Protein AF-0000000080192526 (afdb_homodimer)

pLDDT: mean 78.56, std 16.07, range [18.38, 95.75]

Radius of gyration: 36.3 Å; Cα contacts (8 Å, |Δi|>4): 1533; chains: 2; bounding box: 70×115×79 Å

Nearest PDB structures (foldseek):
  6v9z-assembly1_B  TM=7.939E-01  e=1.894E-26  Acetivibrio thermocellus ATCC 27405
  6quz-assembly1_B  TM=7.649E-01  e=1.030E-26  Thermotoga maritima MSB8
  6rak-assembly1_B  TM=8.328E-01  e=8.979E-25  Thermus thermophilus
  7zo8-assembly1_A  TM=7.370E-01  e=1.711E-26  Brucella abortus 2308
  7t56-assembly1_B  TM=7.579E-01  e=5.502E-26  Acetivibrio thermocellus

Sequence (1170 aa):
MNTKIKDAKNNNLQKYATYLLKEDKFSYPMLFYKIFINYMLKIKWNRISFIFCTALHFIKEFLNSKVSLKNGELAKAVAKKDKEMVFKFTIVAILKISILFMDEIGKMLAFNASCRTYALACANQCQKILSQMPYLFDRFPTANVMANVKIYGESITKVFDTIQGDIVPVTAAIVTYSIATAKVVSVVTGLLLLGVCAIYIFLVYFIHSIRLEQRIKNSIRQDKCEEMLKNILDNQEIIYMNDTNKIEVEKYFKYMEYTQNKETDFMGNNTKLALLLGVFFYLCEMQILIYLLLVKKTLTSGQFLFLGSILGKLHLKLKSISRVLRILSTNLIMTRLKMDMRDHENKVVSVKKENVKSLVKRVHKKEEFKNEWSMINLCYLDLFRNASLTIKKGDKIAIIGKNGVGKTTLLRCMLRHIKTETDLKFDGEPIESFDEIKDSYGYVQQSSTLFNETVLYNLKYGNNVVDSNEIYQKAKELNIHETIKNLKNGYETTCGENGNMLSRGTKQKIVILRECLKERPILLLDEATASIEKADEEKIWERILNEKNLTVVAIMHNLEKIKHFDFIYKIEDKKIKRIGVDELKMNTKIKDAKNNNLQKYATYLLKEDKFSYPMLFYKIFINYMLKIKWNRISFIFCTALHFIKEFLNSKVSLKNGELAKAVAKKDKEMVFKFTIVAILKISILFMDEIGKMLAFNASCRTYALACANQCQKILSQMPYLFDRFPTANVMANVKIYGESITKVFDTIQGDIVPVTAAIVTYSIATAKVVSVVTGLLLLGVCAIYIFLVYFIHSIRLEQRIKNSIRQDKCEEMLKNILDNQEIIYMNDTNKIEVEKYFKYMEYTQNKETDFMGNNTKLALLLGVFFYLCEMQILIYLLLVKKTLTSGQFLFLGSILGKLHLKLKSISRVLRILSTNLIMTRLKMDMRDHENKVVSVKKENVKSLVKRVHKKEEFKNEWSMINLCYLDLFRNASLTIKKGDKIAIIGKNGVGKTTLLRCMLRHIKTETDLKFDGEPIESFDEIKDSYGYVQQSSTLFNETVLYNLKYGNNVVDSNEIYQKAKELNIHETIKNLKNGYETTCGENGNMLSRGTKQKIVILRECLKERPILLLDEATASIEKADEEKIWERILNEKNLTVVAIMHNLEKIKHFDFIYKIEDKKIKRIGVDELK

Structure (mmCIF, N/CA/C/O backbone):
data_AF-0000000080192526-model_v1
#
loop_
_entity.id
_entity.type
_entity.pdbx_description
1 polymer Abcb6
#
loop_
_atom_site.group_PDB
_atom_site.id
_atom_site.type_symbol
_atom_site.label_atom_id
_atom_site.label_alt_id
_atom_site.label_comp_id
_atom_site.label_asym_id
_atom_site.label_entity_id
_atom_site.label_seq_id
_atom_site.pdbx_PDB_ins_code
_atom_site.Cartn_x
_atom_site.Cartn_y
_atom_site.Cartn_z
_atom_site.occupancy
_atom_site.B_iso_or_equiv
_atom_site.auth_seq_id
_atom_site.auth_comp_id
_atom_site.auth_asym_id
_atom_site.auth_atom_id
_atom_site.pdbx_PDB_model_num
ATOM 1 N N . MET A 1 1 ? 22.672 1.059 29.984 1 18.38 1 MET A N 1
ATOM 2 C CA . MET A 1 1 ? 21.328 1.338 30.516 1 18.38 1 MET A CA 1
ATOM 3 C C . MET A 1 1 ? 20.469 2.035 29.484 1 18.38 1 MET A C 1
ATOM 5 O O . MET A 1 1 ? 19.25 1.886 29.484 1 18.38 1 MET A O 1
ATOM 9 N N . ASN A 1 2 ? 21.062 3.037 28.812 1 19.41 2 ASN A N 1
ATOM 10 C CA . ASN A 1 2 ? 20.609 4.125 27.953 1 19.41 2 ASN A CA 1
ATOM 11 C C . ASN A 1 2 ? 20.109 3.604 26.609 1 19.41 2 ASN A C 1
ATOM 13 O O . ASN A 1 2 ? 19.5 4.348 25.828 1 19.41 2 ASN A O 1
ATOM 17 N N . THR A 1 3 ? 20.625 2.355 26.266 1 23.94 3 THR A N 1
ATOM 18 C CA . THR A 1 3 ? 20.266 1.441 25.188 1 23.94 3 THR A CA 1
ATOM 19 C C . THR A 1 3 ? 18.859 0.867 25.406 1 23.94 3 THR A C 1
ATOM 21 O O . THR A 1 3 ? 18.344 0.135 24.562 1 23.94 3 THR A O 1
ATOM 24 N N . LYS A 1 4 ? 18.281 1.008 26.688 1 25.56 4 LYS A N 1
ATOM 25 C CA . LYS A 1 4 ? 17.141 0.304 27.234 1 25.56 4 LYS A CA 1
ATOM 26 C C . LYS A 1 4 ? 15.828 1.012 26.891 1 25.56 4 LYS A C 1
ATOM 28 O O . LYS A 1 4 ? 14.797 0.366 26.719 1 25.56 4 LYS A O 1
ATOM 33 N N . ILE A 1 5 ? 15.875 2.441 26.969 1 24.34 5 ILE A N 1
ATOM 34 C CA . ILE A 1 5 ? 14.594 3.129 26.859 1 24.34 5 ILE A CA 1
ATOM 35 C C . ILE A 1 5 ? 14.141 3.18 25.406 1 24.34 5 ILE A C 1
ATOM 37 O O . ILE A 1 5 ? 12.945 3.229 25.125 1 24.34 5 ILE A O 1
ATOM 41 N N . LYS A 1 6 ? 14.984 3.426 24.484 1 28.58 6 LYS A N 1
ATOM 42 C CA . LYS A 1 6 ? 14.773 3.473 23.031 1 28.58 6 LYS A CA 1
ATOM 43 C C . LYS A 1 6 ? 14.203 2.15 22.531 1 28.58 6 LYS A C 1
ATOM 45 O O . LYS A 1 6 ? 13.492 2.123 21.516 1 28.58 6 LYS A O 1
ATOM 50 N N . ASP A 1 7 ? 14.484 1.114 23.125 1 30.14 7 ASP A N 1
ATOM 51 C CA . ASP A 1 7 ? 14.18 -0.314 23.109 1 30.14 7 ASP A CA 1
ATOM 52 C C . ASP A 1 7 ? 12.766 -0.581 23.625 1 30.14 7 ASP A C 1
ATOM 54 O O . ASP A 1 7 ? 12.172 -1.612 23.297 1 30.14 7 ASP A O 1
ATOM 58 N N . ALA A 1 8 ? 12.07 0.355 24.422 1 30.12 8 ALA A N 1
ATOM 59 C CA . ALA A 1 8 ? 10.812 0.136 25.125 1 30.12 8 ALA A CA 1
ATOM 60 C C . ALA A 1 8 ? 9.617 0.411 24.219 1 30.12 8 ALA A C 1
ATOM 62 O O . ALA A 1 8 ? 8.641 -0.343 24.219 1 30.12 8 ALA A O 1
ATOM 63 N N . LYS A 1 9 ? 9.523 1.641 23.609 1 32.62 9 LYS A N 1
ATOM 64 C CA . LYS A 1 9 ? 8.367 1.872 22.734 1 32.62 9 LYS A CA 1
ATOM 65 C C . LYS A 1 9 ? 8.445 1.017 21.484 1 32.62 9 LYS A C 1
ATOM 67 O O . LYS A 1 9 ? 7.438 0.455 21.047 1 32.62 9 LYS A O 1
ATOM 72 N N . ASN A 1 10 ? 9.531 0.993 20.781 1 35.22 10 ASN A N 1
ATOM 73 C CA . ASN A 1 10 ? 9.812 -0.002 19.75 1 35.22 10 ASN A CA 1
ATOM 74 C C . ASN A 1 10 ? 9.711 -1.422 20.312 1 35.22 10 ASN A C 1
ATOM 76 O O . ASN A 1 10 ? 9.25 -2.33 19.609 1 35.22 10 ASN A O 1
ATOM 80 N N . ASN A 1 11 ? 10.195 -1.544 21.484 1 38.28 11 ASN A N 1
ATOM 81 C CA . ASN A 1 11 ? 10.023 -2.744 22.297 1 38.28 11 ASN A CA 1
ATOM 82 C C . ASN A 1 11 ? 8.562 -2.971 22.672 1 38.28 11 ASN A C 1
ATOM 84 O O . ASN A 1 11 ? 8.102 -4.109 22.719 1 38.28 11 ASN A O 1
ATOM 88 N N . ASN A 1 12 ? 7.855 -1.855 22.906 1 36.41 12 ASN A N 1
ATOM 89 C CA . ASN A 1 12 ? 6.441 -2.047 23.219 1 36.41 12 ASN A CA 1
ATOM 90 C C . ASN A 1 12 ? 5.648 -2.465 21.984 1 36.41 12 ASN A C 1
ATOM 92 O O . ASN A 1 12 ? 4.754 -3.309 22.078 1 36.41 12 ASN A O 1
ATOM 96 N N . LEU A 1 13 ? 5.98 -1.788 20.953 1 36.59 13 LEU A N 1
ATOM 97 C CA . LEU A 1 13 ? 5.293 -2.322 19.781 1 36.59 13 LEU A CA 1
ATOM 98 C C . LEU A 1 13 ? 5.738 -3.754 19.484 1 36.59 13 LEU A C 1
ATOM 100 O O . LEU A 1 13 ? 4.922 -4.602 19.125 1 36.59 13 LEU A O 1
ATOM 104 N N . GLN A 1 14 ? 7.062 -3.982 19.625 1 40.69 14 GLN A N 1
ATOM 105 C CA . GLN A 1 14 ? 7.551 -5.355 19.547 1 40.69 14 GLN A CA 1
ATOM 106 C C . GLN A 1 14 ? 6.895 -6.23 20.609 1 40.69 14 GLN A C 1
ATOM 108 O O . GLN A 1 14 ? 6.492 -7.363 20.328 1 40.69 14 GLN A O 1
ATOM 113 N N . LYS A 1 15 ? 7.008 -5.75 21.781 1 44.59 15 LYS A N 1
ATOM 114 C CA . LYS A 1 15 ? 6.344 -6.48 22.859 1 44.59 15 LYS A CA 1
ATOM 115 C C . LYS A 1 15 ? 4.844 -6.594 22.609 1 44.59 15 LYS A C 1
ATOM 117 O O . LYS A 1 15 ? 4.242 -7.637 22.859 1 44.59 15 LYS A O 1
ATOM 122 N N . TYR A 1 16 ? 4.316 -5.582 22.062 1 41.88 16 TYR A N 1
ATOM 123 C CA . TYR A 1 16 ? 2.893 -5.648 21.766 1 41.88 16 TYR A CA 1
ATOM 124 C C . TYR A 1 16 ? 2.619 -6.621 20.625 1 41.88 16 TYR A C 1
ATOM 126 O O . TYR A 1 16 ? 1.683 -7.418 20.688 1 41.88 16 TYR A O 1
ATOM 134 N N . ALA A 1 17 ? 3.428 -6.559 19.672 1 43.06 17 ALA A N 1
ATOM 135 C CA . ALA A 1 17 ? 3.266 -7.539 18.609 1 43.06 17 ALA A CA 1
ATOM 136 C C . ALA A 1 17 ? 3.506 -8.953 19.125 1 43.06 17 ALA A C 1
ATOM 138 O O . ALA A 1 17 ? 2.758 -9.875 18.781 1 43.06 17 ALA A O 1
ATOM 139 N N . THR A 1 18 ? 4.57 -9.094 19.797 1 46.88 18 THR A N 1
ATOM 140 C CA . THR A 1 18 ? 4.828 -10.383 20.438 1 46.88 18 THR A CA 1
ATOM 141 C C . THR A 1 18 ? 3.711 -10.734 21.406 1 46.88 18 THR A C 1
ATOM 143 O O . THR A 1 18 ? 3.324 -11.898 21.531 1 46.88 18 THR A O 1
ATOM 146 N N . TYR A 1 19 ? 3.326 -9.75 22.172 1 44.5 19 TYR A N 1
ATOM 147 C CA . TYR A 1 19 ? 2.209 -9.977 23.078 1 44.5 19 TYR A CA 1
ATOM 148 C C . TYR A 1 19 ? 0.952 -10.375 22.328 1 44.5 19 TYR A C 1
ATOM 150 O O . TYR A 1 19 ? 0.239 -11.297 22.734 1 44.5 19 TYR A O 1
ATOM 158 N N . LEU A 1 20 ? 0.7 -9.703 21.328 1 46.59 20 LEU A N 1
ATOM 159 C CA . LEU A 1 20 ? -0.482 -10.078 20.562 1 46.59 20 LEU A CA 1
ATOM 160 C C . LEU A 1 20 ? -0.354 -11.5 20.016 1 46.59 20 LEU A C 1
ATOM 162 O O . LEU A 1 20 ? -1.344 -12.234 19.953 1 46.59 20 LEU A O 1
ATOM 166 N N . LEU A 1 21 ? 0.797 -11.898 19.641 1 48.44 21 LEU A N 1
ATOM 167 C CA . LEU A 1 21 ? 1.049 -13.25 19.141 1 48.44 21 LEU A CA 1
ATOM 168 C C . LEU A 1 21 ? 0.944 -14.273 20.25 1 48.44 21 LEU A C 1
ATOM 170 O O . LEU A 1 21 ? 0.505 -15.406 20.031 1 48.44 21 LEU A O 1
ATOM 174 N N . LYS A 1 22 ? 1.562 -14.016 21.312 1 48.53 22 LYS A N 1
ATOM 175 C CA . LYS A 1 22 ? 1.532 -14.969 22.422 1 48.53 22 LYS A CA 1
ATOM 176 C C . LYS A 1 22 ? 0.131 -15.078 23.016 1 48.53 22 LYS A C 1
ATOM 178 O O . LYS A 1 22 ? -0.313 -16.172 23.375 1 48.53 22 LYS A O 1
ATOM 183 N N . GLU A 1 23 ? -0.283 -14.016 23.531 1 46.69 23 GLU A N 1
ATOM 184 C CA . GLU A 1 23 ? -1.551 -14.164 24.234 1 46.69 23 GLU A CA 1
ATOM 185 C C . GLU A 1 23 ? -2.648 -14.664 23.312 1 46.69 23 GLU A C 1
ATOM 187 O O . GLU A 1 23 ? -3.531 -15.414 23.734 1 46.69 23 GLU A O 1
ATOM 192 N N . ASP A 1 24 ? -2.826 -14.336 21.938 1 47.12 24 ASP A N 1
ATOM 193 C CA . ASP A 1 24 ? -4.102 -14.602 21.281 1 47.12 24 ASP A CA 1
ATOM 194 C C . ASP A 1 24 ? -3.992 -15.789 20.328 1 47.12 24 ASP A C 1
ATOM 196 O O . ASP A 1 24 ? -4.652 -15.82 19.297 1 47.12 24 ASP A O 1
ATOM 200 N N . LYS A 1 25 ? -3.139 -16.641 20.516 1 49.34 25 LYS A N 1
ATOM 201 C CA . LYS A 1 25 ? -3.141 -17.891 19.75 1 49.34 25 LYS A CA 1
ATOM 202 C C . LYS A 1 25 ? -4.566 -18.344 19.469 1 49.34 25 LYS A C 1
ATOM 204 O O . LYS A 1 25 ? -4.84 -18.906 18.391 1 49.34 25 LYS A O 1
ATOM 209 N N . PHE A 1 26 ? -5.273 -18.438 20.469 1 46.5 26 PHE A N 1
ATOM 210 C CA . PHE A 1 26 ? -6.637 -18.953 20.391 1 46.5 26 PHE A CA 1
ATOM 211 C C . PHE A 1 26 ? -7.535 -18 19.609 1 46.5 26 PHE A C 1
ATOM 213 O O . PHE A 1 26 ? -8.625 -18.391 19.188 1 46.5 26 PHE A O 1
ATOM 220 N N . SER A 1 27 ? -6.996 -16.75 19.172 1 63.19 27 SER A N 1
ATOM 221 C CA . SER A 1 27 ? -7.895 -15.711 18.672 1 63.19 27 SER A CA 1
ATOM 222 C C . SER A 1 27 ? -7.945 -15.711 17.141 1 63.19 27 SER A C 1
ATOM 224 O O . SER A 1 27 ? -8.984 -15.414 16.562 1 63.19 27 SER A O 1
ATOM 226 N N . TYR A 1 28 ? -7.102 -16.625 16.516 1 74.62 28 TYR A N 1
ATOM 227 C CA . TYR A 1 28 ? -7.09 -16.5 15.07 1 74.62 28 TYR A CA 1
ATOM 228 C C . TYR A 1 28 ? -8.102 -17.453 14.43 1 74.62 28 TYR A C 1
ATOM 230 O O . TYR A 1 28 ? -8.805 -17.078 13.492 1 74.62 28 TYR A O 1
ATOM 238 N N . PRO A 1 29 ? -8.203 -18.672 15.102 1 77.25 29 PRO A N 1
ATOM 239 C CA . PRO A 1 29 ? -9.273 -19.5 14.547 1 77.25 29 PRO A CA 1
ATOM 240 C C . PRO A 1 29 ? -10.656 -18.875 14.727 1 77.25 29 PRO A C 1
ATOM 242 O O . PRO A 1 29 ? -11.523 -19.016 13.859 1 77.25 29 PRO A O 1
ATOM 245 N N . MET A 1 30 ? -10.75 -18.172 15.742 1 81.19 30 MET A N 1
ATOM 246 C CA . MET A 1 30 ? -12.031 -17.516 15.961 1 81.19 30 MET A CA 1
ATOM 247 C C . MET A 1 30 ? -12.227 -16.375 14.969 1 81.19 30 MET A C 1
ATOM 249 O O . MET A 1 30 ? -13.336 -16.172 14.461 1 81.19 30 MET A O 1
ATOM 253 N N . LEU A 1 31 ? -11.172 -15.742 14.727 1 85.06 31 LEU A N 1
ATOM 254 C CA . LEU A 1 31 ? -11.242 -14.656 13.75 1 85.06 31 LEU A CA 1
ATOM 255 C C . LEU A 1 31 ? -11.523 -15.203 12.352 1 85.06 31 LEU A C 1
ATOM 257 O O . LEU A 1 31 ? -12.312 -14.625 11.602 1 85.06 31 LEU A O 1
ATOM 261 N N . PHE A 1 32 ? -10.898 -16.328 12.141 1 87.88 32 PHE A N 1
ATOM 262 C CA . PHE A 1 32 ? -11.148 -17 10.867 1 87.88 32 PHE A CA 1
ATOM 263 C C . PHE A 1 32 ? -12.617 -17.391 10.734 1 87.88 32 PHE A C 1
ATOM 265 O O . PHE A 1 32 ? -13.227 -17.141 9.695 1 87.88 32 PHE A O 1
ATOM 272 N N . TYR A 1 33 ? -13.086 -17.891 11.789 1 86.56 33 TYR A N 1
ATOM 273 C CA . TYR A 1 33 ? -14.484 -18.312 11.797 1 86.56 33 TYR A CA 1
ATOM 274 C C . TYR A 1 33 ? -15.414 -17.109 11.648 1 86.56 33 TYR A C 1
ATOM 276 O O . TYR A 1 33 ? -16.391 -17.156 10.898 1 86.56 33 TYR A O 1
ATOM 284 N N . LYS A 1 34 ? -15.094 -15.992 12.242 1 85.56 34 LYS A N 1
ATOM 285 C CA . LYS A 1 34 ? -15.914 -14.789 12.164 1 85.56 34 LYS A CA 1
ATOM 286 C C . LYS A 1 34 ? -15.906 -14.219 10.75 1 85.56 34 LYS A C 1
ATOM 288 O O . LYS A 1 34 ? -16.953 -13.805 10.234 1 85.56 34 LYS A O 1
ATOM 293 N N . ILE A 1 35 ? -14.805 -14.273 10.156 1 87.88 35 ILE A N 1
ATOM 294 C CA . ILE A 1 35 ? -14.68 -13.758 8.805 1 87.88 35 ILE A CA 1
ATOM 295 C C . ILE A 1 35 ? -15.469 -14.648 7.836 1 87.88 35 ILE A C 1
ATOM 297 O O . ILE A 1 35 ? -16.172 -14.148 6.965 1 87.88 35 ILE A O 1
ATOM 301 N N . PHE A 1 36 ? -15.352 -15.938 8.102 1 88.38 36 PHE A N 1
ATOM 302 C CA . PHE A 1 36 ? -16.047 -16.906 7.258 1 88.38 36 PHE A CA 1
ATOM 303 C C . PHE A 1 36 ? -17.547 -16.734 7.367 1 88.38 36 PHE A C 1
ATOM 305 O O . PHE A 1 36 ? -18.25 -16.688 6.355 1 88.38 36 PHE A O 1
ATOM 312 N N . ILE A 1 37 ? -18.016 -16.484 8.492 1 89.12 37 ILE A N 1
ATOM 313 C CA . ILE A 1 37 ? -19.453 -16.375 8.719 1 89.12 37 ILE A CA 1
ATOM 314 C C . ILE A 1 37 ? -19.953 -15.023 8.211 1 89.12 37 ILE A C 1
ATOM 316 O O . ILE A 1 37 ? -20.953 -14.961 7.477 1 89.12 37 ILE A O 1
ATOM 320 N N . ASN A 1 38 ? -19.234 -13.961 8.445 1 88.25 38 ASN A N 1
ATOM 321 C CA . ASN A 1 38 ? -19.719 -12.617 8.18 1 88.25 38 ASN A CA 1
ATOM 322 C C . ASN A 1 38 ? -19.609 -12.258 6.699 1 88.25 38 ASN A C 1
ATOM 324 O O . ASN A 1 38 ? -20.469 -11.555 6.164 1 88.25 38 ASN A O 1
ATOM 328 N N . TYR A 1 39 ? -18.625 -12.859 6.047 1 88.81 39 TYR A N 1
ATOM 329 C CA . TYR A 1 39 ? -18.391 -12.383 4.691 1 88.81 39 TYR A CA 1
ATOM 330 C C . TYR A 1 39 ? -18.656 -13.477 3.668 1 88.81 39 TYR A C 1
ATOM 332 O O . TYR A 1 39 ? -18.812 -13.203 2.477 1 88.81 39 TYR A O 1
ATOM 340 N N . MET A 1 40 ? -18.766 -14.695 4.098 1 87.5 40 MET A N 1
ATOM 341 C CA . MET A 1 40 ? -19 -15.773 3.141 1 87.5 40 MET A CA 1
ATOM 342 C C . MET A 1 40 ? -20.406 -16.328 3.289 1 87.5 40 MET A C 1
ATOM 344 O O . MET A 1 40 ? -21.141 -16.469 2.301 1 87.5 40 MET A O 1
ATOM 348 N N . LEU A 1 41 ? -20.891 -16.547 4.543 1 88.88 41 LEU A N 1
ATOM 349 C CA . LEU A 1 41 ? -22.125 -17.281 4.734 1 88.88 41 LEU A CA 1
ATOM 350 C C . LEU A 1 41 ? -23.297 -16.328 4.934 1 88.88 41 LEU A C 1
ATOM 352 O O . LEU A 1 41 ? -24.422 -16.609 4.5 1 88.88 41 LEU A O 1
ATOM 356 N N . LYS A 1 42 ? -23.109 -15.172 5.547 1 89.12 42 LYS A N 1
ATOM 357 C CA . LYS A 1 42 ? -24.203 -14.266 5.859 1 89.12 42 LYS A CA 1
ATOM 358 C C . LYS A 1 42 ? -24.672 -13.508 4.621 1 89.12 42 LYS A C 1
ATOM 360 O O . LYS A 1 42 ? -25.844 -13.164 4.496 1 89.12 42 LYS A O 1
ATOM 365 N N . ILE A 1 43 ? -23.812 -13.359 3.697 1 90.44 43 ILE A N 1
ATOM 366 C CA . ILE A 1 43 ? -24.156 -12.656 2.465 1 90.44 43 ILE A CA 1
ATOM 367 C C . ILE A 1 43 ? -24.719 -13.648 1.441 1 90.44 43 ILE A C 1
ATOM 369 O O . ILE A 1 43 ? -24.016 -14.586 1.041 1 90.44 43 ILE A O 1
ATOM 373 N N . LYS A 1 44 ? -25.859 -13.477 1.016 1 89.94 44 LYS A N 1
ATOM 374 C CA . LYS A 1 44 ? -26.594 -14.438 0.189 1 89.94 44 LYS A CA 1
ATOM 375 C C . LYS A 1 44 ? -25.812 -14.781 -1.075 1 89.94 44 LYS A C 1
ATOM 377 O O . LYS A 1 44 ? -25.562 -15.953 -1.349 1 89.94 44 LYS A O 1
ATOM 382 N N . TRP A 1 45 ? -25.359 -13.812 -1.82 1 88.06 45 TRP A N 1
ATOM 383 C CA . TRP A 1 45 ? -24.703 -14.055 -3.102 1 88.06 45 TRP A CA 1
ATOM 384 C C . TRP A 1 45 ? -23.328 -14.688 -2.902 1 88.06 45 TRP A C 1
ATOM 386 O O . TRP A 1 45 ? -22.891 -15.492 -3.727 1 88.06 45 TRP A O 1
ATOM 396 N N . ASN A 1 46 ? -22.656 -14.398 -1.793 1 91.75 46 ASN A N 1
ATOM 397 C CA . ASN A 1 46 ? -21.375 -15.047 -1.502 1 91.75 46 ASN A CA 1
ATOM 398 C C . ASN A 1 46 ? -21.562 -16.5 -1.067 1 91.75 46 ASN A C 1
ATOM 400 O O . ASN A 1 46 ? -20.75 -17.359 -1.396 1 91.75 46 ASN A O 1
ATOM 404 N N . ARG A 1 47 ? -22.734 -16.75 -0.419 1 92.56 47 ARG A N 1
ATOM 405 C CA . ARG A 1 47 ? -23.047 -18.109 -0.014 1 92.56 47 ARG A CA 1
ATOM 406 C C . ARG A 1 47 ? -23.312 -19 -1.229 1 92.56 47 ARG A C 1
ATOM 408 O O . ARG A 1 47 ? -22.781 -20.109 -1.323 1 92.56 47 ARG A O 1
ATOM 415 N N . ILE A 1 48 ? -24.016 -18.438 -2.162 1 92 48 ILE A N 1
ATOM 416 C CA . ILE A 1 48 ? -24.344 -19.172 -3.377 1 92 48 ILE A CA 1
ATOM 417 C C . ILE A 1 48 ? -23.078 -19.406 -4.191 1 92 48 ILE A C 1
ATOM 419 O O . ILE A 1 48 ? -22.828 -20.516 -4.676 1 92 48 ILE A O 1
ATOM 423 N N . SER A 1 49 ? -22.312 -18.391 -4.289 1 90.44 49 SER A N 1
ATOM 424 C CA . SER A 1 49 ? -21.062 -18.516 -5.035 1 90.44 49 SER A CA 1
ATOM 425 C C . SER A 1 49 ? -20.125 -19.531 -4.383 1 90.44 49 SER A C 1
ATOM 427 O O . SER A 1 49 ? -19.484 -20.328 -5.074 1 90.44 49 SER A O 1
ATOM 429 N N . PHE A 1 50 ? -20.172 -19.562 -3.082 1 91.62 50 PHE A N 1
ATOM 430 C CA . PHE A 1 50 ? -19.297 -20.469 -2.365 1 91.62 50 PHE A CA 1
ATOM 431 C C . PHE A 1 50 ? -19.734 -21.922 -2.572 1 91.62 50 PHE A C 1
ATOM 433 O O . PHE A 1 50 ? -18.906 -22.797 -2.852 1 91.62 50 PHE A O 1
ATOM 440 N N . ILE A 1 51 ? -20.969 -22.172 -2.49 1 93.19 51 ILE A N 1
ATOM 441 C CA . ILE A 1 51 ? -21.516 -23.531 -2.641 1 93.19 51 ILE A CA 1
ATOM 442 C C . ILE A 1 51 ? -21.312 -24 -4.078 1 93.19 51 ILE A C 1
ATOM 444 O O . ILE A 1 51 ? -20.859 -25.125 -4.305 1 93.19 51 ILE A O 1
ATOM 448 N N . PHE A 1 52 ? -21.531 -23.125 -4.969 1 93.38 52 PHE A N 1
ATOM 449 C CA . PHE A 1 52 ? -21.406 -23.484 -6.375 1 93.38 52 PHE A CA 1
ATOM 450 C C . PHE A 1 52 ? -19.938 -23.719 -6.742 1 93.38 52 PHE A C 1
ATOM 452 O O . PHE A 1 52 ? -19.609 -24.656 -7.461 1 93.38 52 PHE A O 1
ATOM 459 N N . CYS A 1 53 ? -19.094 -22.859 -6.246 1 91.94 53 CYS A N 1
ATOM 460 C CA . CYS A 1 53 ? -17.672 -23.016 -6.531 1 91.94 53 CYS A CA 1
ATOM 461 C C . CYS A 1 53 ? -17.125 -24.297 -5.898 1 91.94 53 CYS A C 1
ATOM 463 O O . CYS A 1 53 ? -16.297 -24.984 -6.504 1 91.94 53 CYS A O 1
ATOM 465 N N . THR A 1 54 ? -17.609 -24.609 -4.719 1 93.12 54 THR A N 1
ATOM 466 C CA . THR A 1 54 ? -17.188 -25.844 -4.059 1 93.12 54 THR A CA 1
ATOM 467 C C . THR A 1 54 ? -17.625 -27.062 -4.852 1 93.12 54 THR A C 1
ATOM 469 O O . THR A 1 54 ? -16.844 -27.984 -5.07 1 93.12 54 THR A O 1
ATOM 472 N N . ALA A 1 55 ? -18.812 -26.969 -5.328 1 94.69 55 ALA A N 1
ATOM 473 C CA . ALA A 1 55 ? -19.312 -28.078 -6.137 1 94.69 55 ALA A CA 1
ATOM 474 C C . ALA A 1 55 ? -18.531 -28.219 -7.441 1 94.69 55 ALA A C 1
ATOM 476 O O . ALA A 1 55 ? -18.188 -29.328 -7.859 1 94.69 55 ALA A O 1
ATOM 477 N N . LEU A 1 56 ? -18.25 -27.109 -8.008 1 94.19 56 LEU A N 1
ATOM 478 C CA . LEU A 1 56 ? -17.516 -27.109 -9.266 1 94.19 56 LEU A CA 1
ATOM 479 C C . LEU A 1 56 ? -16.109 -27.672 -9.07 1 94.19 56 LEU A C 1
ATOM 481 O O . LEU A 1 56 ? -15.594 -28.375 -9.938 1 94.19 56 LEU A O 1
ATOM 485 N N . HIS A 1 57 ? -15.492 -27.391 -7.941 1 93.38 57 HIS A N 1
ATOM 486 C CA . HIS A 1 57 ? -14.156 -27.906 -7.684 1 93.38 57 HIS A CA 1
ATOM 487 C C . HIS A 1 57 ? -14.18 -29.422 -7.508 1 93.38 57 HIS A C 1
ATOM 489 O O . HIS A 1 57 ? -13.305 -30.125 -8.016 1 93.38 57 HIS A O 1
ATOM 495 N N . PHE A 1 58 ? -15.234 -29.953 -6.883 1 95.06 58 PHE A N 1
ATOM 496 C CA . PHE A 1 58 ? -15.344 -31.406 -6.703 1 95.06 58 PHE A CA 1
ATOM 497 C C . PHE A 1 58 ? -15.617 -32.094 -8.031 1 95.06 58 PHE A C 1
ATOM 499 O O . PHE A 1 58 ? -15.016 -33.125 -8.328 1 95.06 58 PHE A O 1
ATOM 506 N N . ILE A 1 59 ? -16.406 -31.438 -8.82 1 95.75 59 ILE A N 1
ATOM 507 C CA . ILE A 1 59 ? -16.719 -32 -10.133 1 95.75 59 ILE A CA 1
ATOM 508 C C . ILE A 1 59 ? -15.469 -31.969 -11.008 1 95.75 59 ILE A C 1
ATOM 510 O O . ILE A 1 59 ? -15.156 -32.938 -11.711 1 95.75 59 ILE A O 1
ATOM 514 N N . LYS A 1 60 ? -14.789 -30.906 -10.922 1 93.38 60 LYS A N 1
ATOM 515 C CA . LYS A 1 60 ? -13.57 -30.734 -11.711 1 93.38 60 LYS A CA 1
ATOM 516 C C . LYS A 1 60 ? -12.531 -31.781 -11.359 1 93.38 60 LYS A C 1
ATOM 518 O O . LYS A 1 60 ? -11.945 -32.406 -12.242 1 93.38 60 LYS A O 1
ATOM 523 N N . GLU A 1 61 ? -12.359 -32 -10.086 1 94.06 61 GLU A N 1
ATOM 524 C CA . GLU A 1 61 ? -11.359 -32.969 -9.664 1 94.06 61 GLU A CA 1
ATOM 525 C C . GLU A 1 61 ? -11.812 -34.406 -9.961 1 94.06 61 GLU A C 1
ATOM 527 O O . GLU A 1 61 ? -10.992 -35.281 -10.25 1 94.06 61 GLU A O 1
ATOM 532 N N . PHE A 1 62 ? -13.086 -34.562 -9.977 1 94.56 62 PHE A N 1
ATOM 533 C CA . PHE A 1 62 ? -13.625 -35.875 -10.383 1 94.56 62 PHE A CA 1
ATOM 534 C C . PHE A 1 62 ? -13.359 -36.125 -11.859 1 94.56 62 PHE A C 1
ATOM 536 O O . PHE A 1 62 ? -12.914 -37.219 -12.234 1 94.56 62 PHE A O 1
ATOM 543 N N . LEU A 1 63 ? -13.586 -35.094 -12.617 1 94 63 LEU A N 1
ATOM 544 C CA . LEU A 1 63 ? -13.328 -35.219 -14.047 1 94 63 LEU A CA 1
ATOM 545 C C . LEU A 1 63 ? -11.836 -35.438 -14.312 1 94 63 LEU A C 1
ATOM 547 O O . LEU A 1 63 ? -11.461 -36.156 -15.227 1 94 63 LEU A O 1
ATOM 551 N N . ASN A 1 64 ? -11.031 -34.781 -13.531 1 92.81 64 ASN A N 1
ATOM 552 C CA . ASN A 1 64 ? -9.586 -34.969 -13.656 1 92.81 64 ASN A CA 1
ATOM 553 C C . ASN A 1 64 ? -9.18 -36.438 -13.375 1 92.81 64 ASN A C 1
ATOM 555 O O . ASN A 1 64 ? -8.281 -36.969 -14.031 1 92.81 64 ASN A O 1
ATOM 559 N N . SER A 1 65 ? -9.836 -37.031 -12.43 1 92.94 65 SER A N 1
ATOM 560 C CA . SER A 1 65 ? -9.555 -38.438 -12.133 1 92.94 65 SER A CA 1
ATOM 561 C C . SER A 1 65 ? -10 -39.344 -13.273 1 92.94 65 SER A C 1
ATOM 563 O O . SER A 1 65 ? -9.32 -40.312 -13.602 1 92.94 65 SER A O 1
ATOM 565 N N . LYS A 1 66 ? -11.062 -38.938 -13.953 1 92.25 66 LYS A N 1
ATOM 566 C CA . LYS A 1 66 ? -11.539 -39.719 -15.094 1 92.25 66 LYS A CA 1
ATOM 567 C C . LYS A 1 66 ? -10.602 -39.562 -16.297 1 92.25 66 LYS A C 1
ATOM 569 O O . LYS A 1 66 ? -10.383 -40.531 -17.047 1 92.25 66 LYS A O 1
ATOM 574 N N . VAL A 1 67 ? -10.102 -38.406 -16.391 1 89.44 67 VAL A N 1
ATOM 575 C CA . VAL A 1 67 ? -9.141 -38.156 -17.469 1 89.44 67 VAL A CA 1
ATOM 576 C C . VAL A 1 67 ? -7.91 -39.031 -17.266 1 89.44 67 VAL A C 1
ATOM 578 O O . VAL A 1 67 ? -7.395 -39.625 -18.219 1 89.44 67 VAL A O 1
ATOM 581 N N . SER A 1 68 ? -7.457 -39.188 -16.047 1 89.19 68 SER A N 1
ATOM 582 C CA . SER A 1 68 ? -6.293 -40.031 -15.742 1 89.19 68 SER A CA 1
ATOM 583 C C . SER A 1 68 ? -6.562 -41.5 -16.047 1 89.19 68 SER A C 1
ATOM 585 O O . SER A 1 68 ? -5.691 -42.188 -16.562 1 89.19 68 SER A O 1
ATOM 587 N N . LEU A 1 69 ? -7.77 -41.938 -15.859 1 88.75 69 LEU A N 1
ATOM 588 C CA . LEU A 1 69 ? -8.156 -43.312 -16.141 1 88.75 69 LEU A CA 1
ATOM 589 C C . LEU A 1 69 ? -8.25 -43.562 -17.656 1 88.75 69 LEU A C 1
ATOM 591 O O . LEU A 1 69 ? -7.719 -44.531 -18.156 1 88.75 69 LEU A O 1
ATOM 595 N N . LYS A 1 70 ? -8.836 -42.594 -18.297 1 88.5 70 LYS A N 1
ATOM 596 C CA . LYS A 1 70 ? -9.031 -42.75 -19.734 1 88.5 70 LYS A CA 1
ATOM 597 C C . LYS A 1 70 ? -7.715 -42.594 -20.484 1 88.5 70 LYS A C 1
ATOM 599 O O . LYS A 1 70 ? -7.535 -43.188 -21.562 1 88.5 70 LYS A O 1
ATOM 604 N N . ASN A 1 71 ? -6.762 -41.844 -19.922 1 84.38 71 ASN A N 1
ATOM 605 C CA . ASN A 1 71 ? -5.434 -41.781 -20.516 1 84.38 71 ASN A CA 1
ATOM 606 C C . ASN A 1 71 ? -4.719 -43.125 -20.469 1 84.38 71 ASN A C 1
ATOM 608 O O . ASN A 1 71 ? -3.986 -43.469 -21.406 1 84.38 71 ASN A O 1
ATOM 612 N N . GLY A 1 72 ? -4.938 -43.906 -19.375 1 79.44 72 GLY A N 1
ATOM 613 C CA . GLY A 1 72 ? -4.387 -45.25 -19.297 1 79.44 72 GLY A CA 1
ATOM 614 C C . GLY A 1 72 ? -4.961 -46.188 -20.344 1 79.44 72 GLY A C 1
ATOM 615 O O . GLY A 1 72 ? -4.223 -46.969 -20.969 1 79.44 72 GLY A O 1
ATOM 616 N N . GLU A 1 73 ? -6.219 -46 -20.609 1 83.56 73 GLU A N 1
ATOM 617 C CA . GLU A 1 73 ? -6.871 -46.844 -21.625 1 83.56 73 GLU A CA 1
ATOM 618 C C . GLU A 1 73 ? -6.41 -46.438 -23.031 1 83.56 73 GLU A C 1
ATOM 620 O O . GLU A 1 73 ? -6.25 -47.281 -23.906 1 83.56 73 GLU A O 1
ATOM 625 N N . LEU A 1 74 ? -6.215 -45.188 -23.156 1 84 74 LEU A N 1
ATOM 626 C CA . LEU A 1 74 ? -5.758 -44.688 -24.438 1 84 74 LEU A CA 1
ATOM 627 C C . LEU A 1 74 ? -4.344 -45.188 -24.75 1 84 74 LEU A C 1
ATOM 629 O O . LEU A 1 74 ? -4.047 -45.594 -25.875 1 84 74 LEU A O 1
ATOM 633 N N . ALA A 1 75 ? -3.477 -45.188 -23.766 1 80.19 75 ALA A N 1
ATOM 634 C CA . ALA A 1 75 ? -2.111 -45.656 -23.953 1 80.19 75 ALA A CA 1
ATOM 635 C C . ALA A 1 75 ? -2.096 -47.125 -24.359 1 80.19 75 ALA A C 1
ATOM 637 O O . ALA A 1 75 ? -1.307 -47.531 -25.219 1 80.19 75 ALA A O 1
ATOM 638 N N . LYS A 1 76 ? -3.031 -47.938 -23.828 1 78.69 76 LYS A N 1
ATOM 639 C CA . LYS A 1 76 ? -3.148 -49.344 -24.172 1 78.69 76 LYS A CA 1
ATOM 640 C C . LYS A 1 76 ? -3.658 -49.531 -25.594 1 78.69 76 LYS A C 1
ATOM 642 O O . LYS A 1 76 ? -3.174 -50.375 -26.328 1 78.69 76 LYS A O 1
ATOM 647 N N . ALA A 1 77 ? -4.539 -48.625 -25.922 1 81.12 77 ALA A N 1
ATOM 648 C CA . ALA A 1 77 ? -5.105 -48.719 -27.266 1 81.12 77 ALA A CA 1
ATOM 649 C C . ALA A 1 77 ? -4.07 -48.344 -28.328 1 81.12 77 ALA A C 1
ATOM 651 O O . ALA A 1 77 ? -4.043 -48.906 -29.406 1 81.12 77 ALA A O 1
ATOM 652 N N . VAL A 1 78 ? -3.213 -47.406 -28 1 79.25 78 VAL A N 1
ATOM 653 C CA . VAL A 1 78 ? -2.17 -46.969 -28.938 1 79.25 78 VAL A CA 1
ATOM 654 C C . VAL A 1 78 ? -1.124 -48.062 -29.078 1 79.25 78 VAL A C 1
ATOM 656 O O . VAL A 1 78 ? -0.635 -48.344 -30.172 1 79.25 78 VAL A O 1
ATOM 659 N N . ALA A 1 79 ? -0.815 -48.781 -27.969 1 76.69 79 ALA A N 1
ATOM 660 C CA . ALA A 1 79 ? 0.155 -49.875 -27.984 1 76.69 79 ALA A CA 1
ATOM 661 C C . ALA A 1 79 ? -0.341 -51.031 -28.844 1 76.69 79 ALA A C 1
ATOM 663 O O . ALA A 1 79 ? 0.442 -51.656 -29.562 1 76.69 79 ALA A O 1
ATOM 664 N N . LYS A 1 80 ? -1.686 -51.25 -28.797 1 77.94 80 LYS A N 1
ATOM 665 C CA . LYS A 1 80 ? -2.262 -52.375 -29.516 1 77.94 80 LYS A CA 1
ATOM 666 C C . LYS A 1 80 ? -2.662 -51.969 -30.938 1 77.94 80 LYS A C 1
ATOM 668 O O . LYS A 1 80 ? -3.084 -52.812 -31.734 1 77.94 80 LYS A O 1
ATOM 673 N N . LYS A 1 81 ? -2.418 -50.688 -31.281 1 78.88 81 LYS A N 1
ATOM 674 C CA . LYS A 1 81 ? -2.787 -50.156 -32.594 1 78.88 81 LYS A CA 1
ATOM 675 C C . LYS A 1 81 ? -4.246 -50.469 -32.938 1 78.88 81 LYS A C 1
ATOM 677 O O . LYS A 1 81 ? -4.562 -50.906 -34.031 1 78.88 81 LYS A O 1
ATOM 682 N N . ASP A 1 82 ? -5.012 -50.312 -31.859 1 77.88 82 ASP A N 1
ATOM 683 C CA . ASP A 1 82 ? -6.441 -50.562 -31.953 1 77.88 82 ASP A CA 1
ATOM 684 C C . ASP A 1 82 ? -7.145 -49.5 -32.812 1 77.88 82 ASP A C 1
ATOM 686 O O . ASP A 1 82 ? -6.676 -48.375 -32.906 1 77.88 82 ASP A O 1
ATOM 690 N N . LYS A 1 83 ? -8.266 -49.781 -33.469 1 77.12 83 LYS A N 1
ATOM 691 C CA . LYS A 1 83 ? -9.047 -48.906 -34.312 1 77.12 83 LYS A CA 1
ATOM 692 C C . LYS A 1 83 ? -9.766 -47.844 -33.469 1 77.12 83 LYS A C 1
ATOM 694 O O . LYS A 1 83 ? -10.086 -46.75 -33.969 1 77.12 83 LYS A O 1
ATOM 699 N N . GLU A 1 84 ? -9.828 -48.094 -32.156 1 82 84 GLU A N 1
ATOM 700 C CA . GLU A 1 84 ? -10.609 -47.188 -31.297 1 82 84 GLU A CA 1
ATOM 701 C C . GLU A 1 84 ? -9.719 -46.125 -30.672 1 82 84 GLU A C 1
ATOM 703 O O . GLU A 1 84 ? -10.156 -45.375 -29.781 1 82 84 GLU A O 1
ATOM 708 N N . MET A 1 85 ? -8.602 -45.969 -31.156 1 81.44 85 MET A N 1
ATOM 709 C CA . MET A 1 85 ? -7.668 -45.031 -30.562 1 81.44 85 MET A CA 1
ATOM 710 C C . MET A 1 85 ? -8.133 -43.594 -30.766 1 81.44 85 MET A C 1
ATOM 712 O O . MET A 1 85 ? -8.047 -42.781 -29.859 1 81.44 85 MET A O 1
ATOM 716 N N . VAL A 1 86 ? -8.719 -43.344 -31.938 1 78.5 86 VAL A N 1
ATOM 717 C CA . VAL A 1 86 ? -9.156 -42 -32.25 1 78.5 86 VAL A CA 1
ATOM 718 C C . VAL A 1 86 ? -10.367 -41.625 -31.391 1 78.5 86 VAL A C 1
ATOM 720 O O . VAL A 1 86 ? -10.469 -40.5 -30.891 1 78.5 86 VAL A O 1
ATOM 723 N N . PHE A 1 87 ? -11.195 -42.594 -31.156 1 82.5 87 PHE A N 1
ATOM 724 C CA . PHE A 1 87 ? -12.391 -42.344 -30.344 1 82.5 87 PHE A CA 1
ATOM 725 C C . PHE A 1 87 ? -12.023 -42.094 -28.891 1 82.5 87 PHE A C 1
ATOM 727 O O . PHE A 1 87 ? -12.539 -41.156 -28.266 1 82.5 87 PHE A O 1
ATOM 734 N N . LYS A 1 88 ? -11.117 -42.781 -28.344 1 84.44 88 LYS A N 1
ATOM 735 C CA . LYS A 1 88 ? -10.695 -42.625 -26.953 1 84.44 88 LYS A CA 1
ATOM 736 C C . LYS A 1 88 ? -9.953 -41.312 -26.75 1 84.44 88 LYS A C 1
ATOM 738 O O . LYS A 1 88 ? -10.086 -40.656 -25.703 1 84.44 88 LYS A O 1
ATOM 743 N N . PHE A 1 89 ? -9.289 -40.938 -27.797 1 83.19 89 PHE A N 1
ATOM 744 C CA . PHE A 1 89 ? -8.586 -39.656 -27.734 1 83.19 89 PHE A CA 1
ATOM 745 C C . PHE A 1 89 ? -9.562 -38.5 -27.719 1 83.19 89 PHE A C 1
ATOM 747 O O . PHE A 1 89 ? -9.367 -37.531 -26.984 1 83.19 89 PHE A O 1
ATOM 754 N N . THR A 1 90 ? -10.648 -38.562 -28.5 1 81.69 90 THR A N 1
ATOM 755 C CA . THR A 1 90 ? -11.648 -37.5 -28.562 1 81.69 90 THR A CA 1
ATOM 756 C C . THR A 1 90 ? -12.375 -37.375 -27.219 1 81.69 90 THR A C 1
ATOM 758 O O . THR A 1 90 ? -12.695 -36.25 -26.797 1 81.69 90 THR A O 1
ATOM 761 N N . ILE A 1 91 ? -12.523 -38.469 -26.531 1 86.19 91 ILE A N 1
ATOM 762 C CA . ILE A 1 91 ? -13.18 -38.406 -25.234 1 86.19 91 ILE A CA 1
ATOM 763 C C . ILE A 1 91 ? -12.289 -37.719 -24.219 1 86.19 91 ILE A C 1
ATOM 765 O O . ILE A 1 91 ? -12.758 -36.875 -23.438 1 86.19 91 ILE A O 1
ATOM 769 N N . VAL A 1 92 ? -11.008 -38 -24.25 1 85.12 92 VAL A N 1
ATOM 770 C CA . VAL A 1 92 ? -10.062 -37.375 -23.328 1 85.12 92 VAL A CA 1
ATOM 771 C C . VAL A 1 92 ? -9.984 -35.875 -23.609 1 85.12 92 VAL A C 1
ATOM 773 O O . VAL A 1 92 ? -9.953 -35.062 -22.672 1 85.12 92 VAL A O 1
ATOM 776 N N . ALA A 1 93 ? -10.109 -35.5 -24.844 1 82.25 93 ALA A N 1
ATOM 777 C CA . ALA A 1 93 ? -10.039 -34.094 -25.234 1 82.25 93 ALA A CA 1
ATOM 778 C C . ALA A 1 93 ? -11.273 -33.312 -24.75 1 82.25 93 ALA A C 1
ATOM 780 O O . ALA A 1 93 ? -11.164 -32.219 -24.234 1 82.25 93 ALA A O 1
ATOM 781 N N . ILE A 1 94 ? -12.43 -33.938 -24.844 1 84.38 94 ILE A N 1
ATOM 782 C CA . ILE A 1 94 ? -13.672 -33.312 -24.422 1 84.38 94 ILE A CA 1
ATOM 783 C C . ILE A 1 94 ? -13.672 -33.125 -22.906 1 84.38 94 ILE A C 1
ATOM 785 O O . ILE A 1 94 ? -14.102 -32.094 -22.391 1 84.38 94 ILE A O 1
ATOM 789 N N . LEU A 1 95 ? -13.109 -34.062 -22.203 1 88.31 95 LEU A N 1
ATOM 790 C CA . LEU A 1 95 ? -13.039 -33.969 -20.75 1 88.31 95 LEU A CA 1
ATOM 791 C C . LEU A 1 95 ? -12.102 -32.875 -20.312 1 88.31 95 LEU A C 1
ATOM 793 O O . LEU A 1 95 ? -12.414 -32.094 -19.391 1 88.31 95 LEU A O 1
ATOM 797 N N . LYS A 1 96 ? -11.023 -32.719 -21.016 1 84.56 96 LYS A N 1
ATOM 798 C CA . LYS A 1 96 ? -10.055 -31.703 -20.656 1 84.56 96 LYS A CA 1
ATOM 799 C C . LYS A 1 96 ? -10.617 -30.297 -20.922 1 84.56 96 LYS A C 1
ATOM 801 O O . LYS A 1 96 ? -10.383 -29.375 -20.156 1 84.56 96 LYS A O 1
ATOM 806 N N . ILE A 1 97 ? -11.406 -30.141 -21.984 1 81.94 97 ILE A N 1
ATOM 807 C CA . ILE A 1 97 ? -12.016 -28.859 -22.312 1 81.94 97 ILE A CA 1
ATOM 808 C C . ILE A 1 97 ? -13.094 -28.531 -21.281 1 81.94 97 ILE A C 1
ATOM 810 O O . ILE A 1 97 ? -13.219 -27.375 -20.859 1 81.94 97 ILE A O 1
ATOM 814 N N . SER A 1 98 ? -13.844 -29.578 -20.891 1 84.62 98 SER A N 1
ATOM 815 C CA . SER A 1 98 ? -14.867 -29.359 -19.875 1 84.62 98 SER A CA 1
ATOM 816 C C . SER A 1 98 ? -14.25 -28.906 -18.547 1 84.62 98 SER A C 1
ATOM 818 O O . SER A 1 98 ? -14.797 -28.031 -17.875 1 84.62 98 SER A O 1
ATOM 820 N N . ILE A 1 99 ? -13.086 -29.453 -18.234 1 88.12 99 ILE A N 1
ATOM 821 C CA . ILE A 1 99 ? -12.391 -29.078 -17.016 1 88.12 99 ILE A CA 1
ATOM 822 C C . ILE A 1 99 ? -11.93 -27.625 -17.094 1 88.12 99 ILE A C 1
ATOM 824 O O . ILE A 1 99 ? -12.055 -26.875 -16.125 1 88.12 99 ILE A O 1
ATOM 828 N N . LEU A 1 100 ? -11.422 -27.234 -18.25 1 83.25 100 LEU A N 1
ATOM 829 C CA . LEU A 1 100 ? -10.961 -25.859 -18.453 1 83.25 100 LEU A CA 1
ATOM 830 C C . LEU A 1 100 ? -12.109 -24.875 -18.297 1 83.25 100 LEU A C 1
ATOM 832 O O . LEU A 1 100 ? -11.953 -23.828 -17.656 1 83.25 100 LEU A O 1
ATOM 836 N N . PHE A 1 101 ? -13.281 -25.25 -18.797 1 81.69 101 PHE A N 1
ATOM 837 C CA . PHE A 1 101 ? -14.445 -24.375 -18.719 1 81.69 101 PHE A CA 1
ATOM 838 C C . PHE A 1 101 ? -14.922 -24.266 -17.266 1 81.69 101 PHE A C 1
ATOM 840 O O . PHE A 1 101 ? -15.281 -23.172 -16.812 1 81.69 101 PHE A O 1
ATOM 847 N N . MET A 1 102 ? -14.898 -25.375 -16.594 1 85.56 102 MET A N 1
ATOM 848 C CA . MET A 1 102 ? -15.344 -25.359 -15.211 1 85.56 102 MET A CA 1
ATOM 849 C C . MET A 1 102 ? -14.391 -24.531 -14.352 1 85.56 102 MET A C 1
ATOM 851 O O . MET A 1 102 ? -14.82 -23.828 -13.43 1 85.56 102 MET A O 1
ATOM 855 N N . ASP A 1 103 ? -13.148 -24.609 -14.664 1 84.12 103 ASP A N 1
ATOM 856 C CA . ASP A 1 103 ? -12.141 -23.859 -13.914 1 84.12 103 ASP A CA 1
ATOM 857 C C . ASP A 1 103 ? -12.328 -22.344 -14.094 1 84.12 103 ASP A C 1
ATOM 859 O O . ASP A 1 103 ? -12.273 -21.594 -13.125 1 84.12 103 ASP A O 1
ATOM 863 N N . GLU A 1 104 ? -12.656 -21.938 -15.297 1 82.19 104 GLU A N 1
ATOM 864 C CA . GLU A 1 104 ? -12.797 -20.516 -15.594 1 82.19 104 GLU A CA 1
ATOM 865 C C . GLU A 1 104 ? -14.094 -19.953 -15.008 1 82.19 104 GLU A C 1
ATOM 867 O O . GLU A 1 104 ? -14.117 -18.828 -14.508 1 82.19 104 GLU A O 1
ATOM 872 N N . ILE A 1 105 ? -15.125 -20.781 -15.062 1 83.12 105 ILE A N 1
ATOM 873 C CA . ILE A 1 105 ? -16.391 -20.344 -14.492 1 83.12 105 ILE A CA 1
ATOM 874 C C . ILE A 1 105 ? -16.25 -20.203 -12.977 1 83.12 105 ILE A C 1
ATOM 876 O O . ILE A 1 105 ? -16.75 -19.234 -12.383 1 83.12 105 ILE A O 1
ATOM 880 N N . GLY A 1 106 ? -15.547 -21.172 -12.43 1 84.81 106 GLY A N 1
ATOM 881 C CA . GLY A 1 106 ? -15.32 -21.094 -11 1 84.81 106 GLY A CA 1
ATOM 882 C C . GLY A 1 106 ? -14.516 -19.875 -10.586 1 84.81 106 GLY A C 1
ATOM 883 O O . GLY A 1 106 ? -14.836 -19.219 -9.594 1 84.81 106 GLY A O 1
ATOM 884 N N . LYS A 1 107 ? -13.547 -19.547 -11.352 1 83.19 107 LYS A N 1
ATOM 885 C CA . LYS A 1 107 ? -12.703 -18.406 -11.047 1 83.19 107 LYS A CA 1
ATOM 886 C C . LYS A 1 107 ? -13.484 -17.094 -11.18 1 83.19 107 LYS A C 1
ATOM 888 O O . LYS A 1 107 ? -13.297 -16.172 -10.391 1 83.19 107 LYS A O 1
ATOM 893 N N . MET A 1 108 ? -14.375 -17.047 -12.164 1 83.19 108 MET A N 1
ATOM 894 C CA . MET A 1 108 ? -15.188 -15.859 -12.383 1 83.19 108 MET A CA 1
ATOM 895 C C . MET A 1 108 ? -16.156 -15.641 -11.219 1 83.19 108 MET A C 1
ATOM 897 O O . MET A 1 108 ? -16.297 -14.516 -10.727 1 83.19 108 MET A O 1
ATOM 901 N N . LEU A 1 109 ? -16.719 -16.703 -10.836 1 85.12 109 LEU A N 1
ATOM 902 C CA . LEU A 1 109 ? -17.672 -16.609 -9.727 1 85.12 109 LEU A CA 1
ATOM 903 C C . LEU A 1 109 ? -16.953 -16.234 -8.43 1 85.12 109 LEU A C 1
ATOM 905 O O . LEU A 1 109 ? -17.453 -15.422 -7.652 1 85.12 109 LEU A O 1
ATOM 909 N N . ALA A 1 110 ? -15.812 -16.828 -8.234 1 87.69 110 ALA A N 1
ATOM 910 C CA . ALA A 1 110 ? -15.031 -16.531 -7.031 1 87.69 110 ALA A CA 1
ATOM 911 C C . ALA A 1 110 ? -14.562 -15.078 -7.027 1 87.69 110 ALA A C 1
ATOM 913 O O . ALA A 1 110 ? -14.547 -14.422 -5.98 1 87.69 110 ALA A O 1
ATOM 914 N N . PHE A 1 111 ? -14.234 -14.641 -8.156 1 86.81 111 PHE A N 1
ATOM 915 C CA . PHE A 1 111 ? -13.734 -13.273 -8.258 1 86.81 111 PHE A CA 1
ATOM 916 C C . PHE A 1 111 ? -14.852 -12.273 -7.98 1 86.81 111 PHE A C 1
ATOM 918 O O . PHE A 1 111 ? -14.625 -11.242 -7.352 1 86.81 111 PHE A O 1
ATOM 925 N N . ASN A 1 112 ? -16.031 -12.555 -8.484 1 88.06 112 ASN A N 1
ATOM 926 C CA . ASN A 1 112 ? -17.188 -11.695 -8.219 1 88.06 112 ASN A CA 1
ATOM 927 C C . ASN A 1 112 ? -17.484 -11.609 -6.723 1 88.06 112 ASN A C 1
ATOM 929 O O . ASN A 1 112 ? -17.766 -10.523 -6.203 1 88.06 112 ASN A O 1
ATOM 933 N N . ALA A 1 113 ? -17.406 -12.711 -6.121 1 90.25 113 ALA A N 1
ATOM 934 C CA . ALA A 1 113 ? -17.641 -12.742 -4.68 1 90.25 113 ALA A CA 1
ATOM 935 C C . ALA A 1 113 ? -1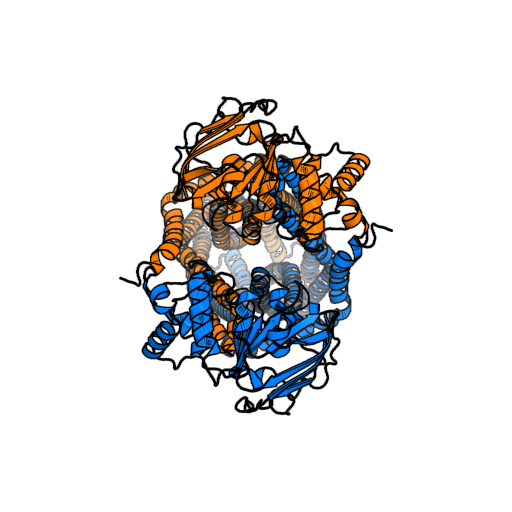6.531 -12 -3.934 1 90.25 113 ALA A C 1
ATOM 937 O O . ALA A 1 113 ? -16.781 -11.344 -2.92 1 90.25 113 ALA A O 1
ATOM 938 N N . SER A 1 114 ? -15.289 -12.102 -4.438 1 91.94 114 SER A N 1
ATOM 939 C CA . SER A 1 114 ? -14.156 -11.422 -3.826 1 91.94 114 SER A CA 1
ATOM 940 C C . SER A 1 114 ? -14.305 -9.906 -3.918 1 91.94 114 SER A C 1
ATOM 942 O O . SER A 1 114 ? -14.008 -9.188 -2.961 1 91.94 114 SER A O 1
ATOM 944 N N . CYS A 1 115 ? -14.789 -9.484 -5.047 1 90.62 115 CYS A N 1
ATOM 945 C CA . CYS A 1 115 ? -14.992 -8.055 -5.246 1 90.62 115 CYS A CA 1
ATOM 946 C C . CYS A 1 115 ? -16.062 -7.516 -4.309 1 90.62 115 CYS A C 1
ATOM 948 O O . CYS A 1 115 ? -15.906 -6.449 -3.717 1 90.62 115 CYS A O 1
ATOM 950 N N . ARG A 1 116 ? -17.094 -8.219 -4.156 1 91.06 116 ARG A N 1
ATOM 951 C CA . ARG A 1 116 ? -18.156 -7.828 -3.25 1 91.06 116 ARG A CA 1
ATOM 952 C C . ARG A 1 116 ? -17.672 -7.801 -1.806 1 91.06 116 ARG A C 1
ATOM 954 O O . ARG A 1 116 ? -18.031 -6.898 -1.044 1 91.06 116 ARG A O 1
ATOM 961 N N . THR A 1 117 ? -16.891 -8.773 -1.458 1 93.44 117 THR A N 1
ATOM 962 C CA . THR A 1 117 ? -16.344 -8.844 -0.104 1 93.44 117 THR A CA 1
ATOM 963 C C . THR A 1 117 ? -15.43 -7.652 0.179 1 93.44 117 THR A C 1
ATOM 965 O O . THR A 1 117 ? -15.469 -7.078 1.269 1 93.44 117 THR A O 1
ATOM 968 N N . TYR A 1 118 ? -14.633 -7.293 -0.748 1 93.94 118 TYR A N 1
ATOM 969 C CA . TYR A 1 118 ? -13.727 -6.168 -0.581 1 93.94 118 TYR A CA 1
ATOM 970 C C . TYR A 1 118 ? -14.492 -4.879 -0.315 1 93.94 118 TYR A C 1
ATOM 972 O O . TYR A 1 118 ? -14.18 -4.145 0.626 1 93.94 118 TYR A O 1
ATOM 980 N N . ALA A 1 119 ? -15.523 -4.695 -1.187 1 93.38 119 ALA A N 1
ATOM 981 C CA . ALA A 1 119 ? -16.328 -3.486 -1.042 1 93.38 119 ALA A CA 1
ATOM 982 C C . ALA A 1 119 ? -17.016 -3.449 0.319 1 93.38 119 ALA A C 1
ATOM 984 O O . ALA A 1 119 ? -17 -2.42 1 1 93.38 119 ALA A O 1
ATOM 985 N N . LEU A 1 120 ? -17.547 -4.523 0.745 1 93.12 120 LEU A N 1
ATOM 986 C CA . LEU A 1 120 ? -18.266 -4.598 2.01 1 93.12 120 LEU A CA 1
ATOM 987 C C . LEU A 1 120 ? -17.312 -4.445 3.189 1 93.12 120 LEU A C 1
ATOM 989 O O . LEU A 1 120 ? -17.641 -3.775 4.176 1 93.12 120 LEU A O 1
ATOM 993 N N . ALA A 1 121 ? -16.156 -5.137 3.098 1 93.81 121 ALA A N 1
ATOM 994 C CA . ALA A 1 121 ? -15.188 -5.059 4.18 1 93.81 121 ALA A CA 1
ATOM 995 C C . ALA A 1 121 ? -14.68 -3.631 4.363 1 93.81 121 ALA A C 1
ATOM 997 O O . ALA A 1 121 ? -14.547 -3.152 5.492 1 93.81 121 ALA A O 1
ATOM 998 N N . CYS A 1 122 ? -14.398 -2.998 3.27 1 93.25 122 CYS A N 1
ATOM 999 C CA . CYS A 1 122 ? -13.945 -1.615 3.348 1 93.25 122 CYS A CA 1
ATOM 1000 C C . CYS A 1 122 ? -15.023 -0.718 3.941 1 93.25 122 CYS A C 1
ATOM 1002 O O . CYS A 1 122 ? -14.742 0.104 4.816 1 93.25 122 CYS A O 1
ATOM 1004 N N . ALA A 1 123 ? -16.25 -0.875 3.445 1 93.25 123 ALA A N 1
ATOM 1005 C CA . ALA A 1 123 ? -17.359 -0.065 3.936 1 93.25 123 ALA A CA 1
ATOM 1006 C C . ALA A 1 123 ? -17.609 -0.308 5.422 1 93.25 123 ALA A C 1
ATOM 1008 O O . ALA A 1 123 ? -17.828 0.637 6.188 1 93.25 123 ALA A O 1
ATOM 1009 N N . ASN A 1 124 ? -17.547 -1.543 5.848 1 90.56 124 ASN A N 1
ATOM 1010 C CA . ASN A 1 124 ? -17.75 -1.884 7.25 1 90.56 124 ASN A CA 1
ATOM 1011 C C . ASN A 1 124 ? -16.672 -1.287 8.141 1 90.56 124 ASN A C 1
ATOM 1013 O O . ASN A 1 124 ? -16.953 -0.796 9.234 1 90.56 124 ASN A O 1
ATOM 1017 N N . GLN A 1 125 ? -15.438 -1.404 7.676 1 90.69 125 GLN A N 1
ATOM 1018 C CA . GLN A 1 125 ? -14.336 -0.842 8.438 1 90.69 125 GLN A CA 1
ATOM 1019 C C . GLN A 1 125 ? -14.438 0.678 8.523 1 90.69 125 GLN A C 1
ATOM 1021 O O . GLN A 1 125 ? -14.156 1.271 9.57 1 90.69 125 GLN A O 1
ATOM 1026 N N . CYS A 1 126 ? -14.805 1.253 7.398 1 89.81 126 CYS A N 1
ATOM 1027 C CA . CYS A 1 126 ? -15 2.697 7.379 1 89.81 126 CYS A CA 1
ATOM 1028 C C . CYS A 1 126 ? -16.094 3.109 8.359 1 89.81 126 CYS A C 1
ATOM 1030 O O . CYS A 1 126 ? -15.93 4.066 9.117 1 89.81 126 CYS A O 1
ATOM 1032 N N . GLN A 1 127 ? -17.172 2.408 8.375 1 88.69 127 GLN A N 1
ATOM 1033 C CA . GLN A 1 127 ? -18.266 2.688 9.281 1 88.69 127 GLN A CA 1
ATOM 1034 C C . GLN A 1 127 ? -17.844 2.545 10.734 1 88.69 127 GLN A C 1
ATOM 1036 O O . GLN A 1 127 ? -18.203 3.365 11.578 1 88.69 127 GLN A O 1
ATOM 1041 N N . LYS A 1 128 ? -17.109 1.582 10.992 1 85.75 128 LYS A N 1
ATOM 1042 C CA . LYS A 1 128 ? -16.641 1.348 12.352 1 85.75 128 LYS A CA 1
ATOM 1043 C C . LYS A 1 128 ? -15.727 2.48 12.812 1 85.75 128 LYS A C 1
ATOM 1045 O O . LYS A 1 128 ? -15.812 2.926 13.961 1 85.75 128 LYS A O 1
ATOM 1050 N N . ILE A 1 129 ? -14.883 2.918 11.984 1 84 129 ILE A N 1
ATOM 1051 C CA . ILE A 1 129 ? -13.938 3.977 12.328 1 84 129 ILE A CA 1
ATOM 1052 C C . ILE A 1 129 ? -14.688 5.289 12.539 1 84 129 ILE A C 1
ATOM 1054 O O . ILE A 1 129 ? -14.414 6.023 13.484 1 84 129 ILE A O 1
ATOM 1058 N N . LEU A 1 130 ? -15.672 5.52 11.656 1 83.06 130 LEU A N 1
ATOM 1059 C CA . LEU A 1 130 ? -16.422 6.766 11.742 1 83.06 130 LEU A CA 1
ATOM 1060 C C . LEU A 1 130 ? -17.328 6.77 12.977 1 83.06 130 LEU A C 1
ATOM 1062 O O . LEU A 1 130 ? -17.672 7.836 13.492 1 83.06 130 LEU A O 1
ATOM 1066 N N . SER A 1 131 ? -17.656 5.613 13.305 1 77.81 131 SER A N 1
ATOM 1067 C CA . SER A 1 131 ? -18.516 5.523 14.484 1 77.81 131 SER A CA 1
ATOM 1068 C C . SER A 1 131 ? -17.734 5.758 15.766 1 77.81 131 SER A C 1
ATOM 1070 O O . SER A 1 131 ? -18.312 6.098 16.797 1 77.81 131 SER A O 1
ATOM 1072 N N . GLN A 1 132 ? -16.453 5.598 15.562 1 70.25 132 GLN A N 1
ATOM 1073 C CA . GLN A 1 132 ? -15.617 5.879 16.719 1 70.25 132 GLN A CA 1
ATOM 1074 C C . GLN A 1 132 ? -15.328 7.375 16.844 1 70.25 132 GLN A C 1
ATOM 1076 O O . GLN A 1 132 ? -15.391 8.102 15.852 1 70.25 132 GLN A O 1
ATOM 1081 N N . MET A 1 133 ? -15.242 7.879 18.031 1 59.81 133 MET A N 1
ATOM 1082 C CA . MET A 1 133 ? -15.18 9.305 18.344 1 59.81 133 MET A CA 1
ATOM 1083 C C . MET A 1 133 ? -14.023 9.969 17.594 1 59.81 133 MET A C 1
ATOM 1085 O O . MET A 1 133 ? -12.992 9.344 17.344 1 59.81 133 MET A O 1
ATOM 1089 N N . PRO A 1 134 ? -14.266 11.156 17.062 1 60.12 134 PRO A N 1
ATOM 1090 C CA . PRO A 1 134 ? -13.375 11.984 16.25 1 60.12 134 PRO A CA 1
ATOM 1091 C C . PRO A 1 134 ? -11.961 12.078 16.828 1 60.12 134 PRO A C 1
ATOM 1093 O O . PRO A 1 134 ? -11.016 12.375 16.094 1 60.12 134 PRO A O 1
ATOM 1096 N N . TYR A 1 135 ? -11.758 11.602 18.109 1 56.78 135 TYR A N 1
ATOM 1097 C CA . TYR A 1 135 ? -10.438 11.828 18.688 1 56.78 135 TYR A CA 1
ATOM 1098 C C . TYR A 1 135 ? -9.398 10.945 18 1 56.78 135 TYR A C 1
ATOM 1100 O O . TYR A 1 135 ? -8.203 11.25 18.031 1 56.78 135 TYR A O 1
ATOM 1108 N N . LEU A 1 136 ? -9.859 9.992 17.344 1 58.59 136 LEU A N 1
ATOM 1109 C CA . LEU A 1 136 ? -8.922 9.094 16.688 1 58.59 136 LEU A CA 1
ATOM 1110 C C . LEU A 1 136 ? -8.102 9.844 15.633 1 58.59 136 LEU A C 1
ATOM 1112 O O . LEU A 1 136 ? -6.93 9.539 15.422 1 58.59 136 LEU A O 1
ATOM 1116 N N . PHE A 1 137 ? -8.695 10.844 15.141 1 58 137 PHE A N 1
ATOM 1117 C CA . PHE A 1 137 ? -8.094 11.5 13.992 1 58 137 PHE A CA 1
ATOM 1118 C C . PHE A 1 137 ? -7.094 12.562 14.438 1 58 137 PHE A C 1
ATOM 1120 O O . PHE A 1 137 ? -6.301 13.055 13.633 1 58 137 PHE A O 1
ATOM 1127 N N . ASP A 1 138 ? -7.164 12.883 15.703 1 57.81 138 ASP A N 1
ATOM 1128 C CA . ASP A 1 138 ? -6.133 13.766 16.234 1 57.81 138 ASP A CA 1
ATOM 1129 C C . ASP A 1 138 ? -4.812 13.016 16.422 1 57.81 138 ASP A C 1
ATOM 1131 O O . ASP A 1 138 ? -3.738 13.617 16.359 1 57.81 138 ASP A O 1
ATOM 1135 N N . ARG A 1 139 ? -5.074 11.703 16.484 1 53 139 ARG A N 1
ATOM 1136 C CA . ARG A 1 139 ? -3.91 10.883 16.797 1 53 139 ARG A CA 1
ATOM 1137 C C . ARG A 1 139 ? -3.305 10.273 15.539 1 53 139 ARG A C 1
ATOM 1139 O O . ARG A 1 139 ? -2.1 10.023 15.477 1 53 139 ARG A O 1
ATOM 1146 N N . PHE A 1 140 ? -4.203 10.109 14.641 1 61.22 140 PHE A N 1
ATOM 1147 C CA . PHE A 1 140 ? -3.727 9.438 13.438 1 61.22 140 PHE A CA 1
ATOM 1148 C C . PHE A 1 140 ? -3.973 10.297 12.203 1 61.22 140 PHE A C 1
ATOM 1150 O O . PHE A 1 140 ? -5.078 10.805 12 1 61.22 140 PHE A O 1
ATOM 1157 N N . PRO A 1 141 ? -2.879 10.438 11.523 1 61.28 141 PRO A N 1
ATOM 1158 C CA . PRO A 1 141 ? -3.092 11.125 10.25 1 61.28 141 PRO A CA 1
ATOM 1159 C C . PRO A 1 141 ? -4.102 10.414 9.352 1 61.28 141 PRO A C 1
ATOM 1161 O O . PRO A 1 141 ? -4.258 9.195 9.445 1 61.28 141 PRO A O 1
ATOM 1164 N N . THR A 1 142 ? -4.832 11.156 8.609 1 70.44 142 THR A N 1
ATOM 1165 C CA . THR A 1 142 ? -5.871 10.648 7.715 1 70.44 142 THR A CA 1
ATOM 1166 C C . THR A 1 142 ? -5.309 9.562 6.797 1 70.44 142 THR A C 1
ATOM 1168 O O . THR A 1 142 ? -5.98 8.57 6.52 1 70.44 142 THR A O 1
ATOM 1171 N N . ALA A 1 143 ? -4.133 9.703 6.375 1 62.53 143 ALA A N 1
ATOM 1172 C CA . ALA A 1 143 ? -3.514 8.734 5.477 1 62.53 143 ALA A CA 1
ATOM 1173 C C . ALA A 1 143 ? -3.387 7.367 6.148 1 62.53 143 ALA A C 1
ATOM 1175 O O . ALA A 1 143 ? -3.584 6.332 5.508 1 62.53 143 ALA A O 1
ATOM 1176 N N . ASN A 1 144 ? -3.152 7.328 7.449 1 66.56 144 ASN A N 1
ATOM 1177 C CA . ASN A 1 144 ? -3.041 6.074 8.188 1 66.56 144 ASN A CA 1
ATOM 1178 C C . ASN A 1 144 ? -4.395 5.387 8.328 1 66.56 144 ASN A C 1
ATOM 1180 O O . ASN A 1 144 ? -4.488 4.164 8.242 1 66.56 144 ASN A O 1
ATOM 1184 N N . VAL A 1 145 ? -5.305 6.246 8.539 1 78.5 145 VAL A N 1
ATOM 1185 C CA . VAL A 1 145 ? -6.645 5.684 8.68 1 78.5 145 VAL A CA 1
ATOM 1186 C C . VAL A 1 145 ? -7.113 5.125 7.336 1 78.5 145 VAL A C 1
ATOM 1188 O O . VAL A 1 145 ? -7.758 4.074 7.285 1 78.5 145 VAL A O 1
ATOM 1191 N N . MET A 1 146 ? -6.773 5.82 6.285 1 80.62 146 MET A N 1
ATOM 1192 C CA . MET A 1 146 ? -7.098 5.32 4.953 1 80.62 146 MET A CA 1
ATOM 1193 C C . MET A 1 146 ? -6.406 3.988 4.691 1 80.62 146 MET A C 1
ATOM 1195 O O . MET A 1 146 ? -7.023 3.053 4.176 1 80.62 146 MET A O 1
ATOM 1199 N N . ALA A 1 147 ? -5.18 3.971 5.055 1 73.56 147 ALA A N 1
ATOM 1200 C CA . ALA A 1 147 ? -4.422 2.73 4.891 1 73.56 147 ALA A CA 1
ATOM 1201 C C . ALA A 1 147 ? -5.031 1.604 5.723 1 73.56 147 ALA A C 1
ATOM 1203 O O . ALA A 1 147 ? -5.066 0.452 5.285 1 73.56 147 ALA A O 1
ATOM 1204 N N . ASN A 1 148 ? -5.496 1.945 6.871 1 80.75 148 ASN A N 1
ATOM 1205 C CA . ASN A 1 148 ? -6.145 0.956 7.727 1 80.75 148 ASN A CA 1
ATOM 1206 C C . ASN A 1 148 ? -7.363 0.338 7.047 1 80.75 148 ASN A C 1
ATOM 1208 O O . ASN A 1 148 ? -7.516 -0.884 7.031 1 80.75 148 ASN A O 1
ATOM 1212 N N . VAL A 1 149 ? -8.141 1.186 6.461 1 87.31 149 VAL A N 1
ATOM 1213 C CA . VAL A 1 149 ? -9.359 0.711 5.805 1 87.31 149 VAL A CA 1
ATOM 1214 C C . VAL A 1 149 ? -8.992 -0.17 4.613 1 87.31 149 VAL A C 1
ATOM 1216 O O . VAL A 1 149 ? -9.562 -1.247 4.426 1 87.31 149 VAL A O 1
ATOM 1219 N N . LYS A 1 150 ? -8.039 0.254 3.875 1 85.38 150 LYS A N 1
ATOM 1220 C CA . LYS A 1 150 ? -7.625 -0.476 2.68 1 85.38 150 LYS A CA 1
ATOM 1221 C C . LYS A 1 150 ? -7.004 -1.821 3.043 1 85.38 150 LYS A C 1
ATOM 1223 O O . LYS A 1 150 ? -7.371 -2.854 2.477 1 85.38 150 LYS A O 1
ATOM 1228 N N . ILE A 1 151 ? -6.129 -1.837 4.023 1 81.69 151 ILE A N 1
ATOM 1229 C CA . ILE A 1 151 ? -5.441 -3.059 4.426 1 81.69 151 ILE A CA 1
ATOM 1230 C C . ILE A 1 151 ? -6.441 -4.035 5.043 1 81.69 151 ILE A C 1
ATOM 1232 O O . ILE A 1 151 ? -6.371 -5.242 4.793 1 81.69 151 ILE A O 1
ATOM 1236 N N . TYR A 1 152 ? -7.312 -3.467 5.801 1 87.62 152 TYR A N 1
ATOM 1237 C CA . TYR A 1 152 ? -8.352 -4.316 6.367 1 87.62 152 TYR A CA 1
ATOM 1238 C C . TYR A 1 152 ? -9.164 -4.988 5.266 1 87.62 152 TYR A C 1
ATOM 1240 O O . TYR A 1 152 ? -9.375 -6.203 5.297 1 87.62 152 TYR A O 1
ATOM 1248 N N . GLY A 1 153 ? -9.617 -4.223 4.301 1 91.81 153 GLY A N 1
ATOM 1249 C CA . GLY A 1 153 ? -10.383 -4.77 3.191 1 91.81 153 GLY A CA 1
ATOM 1250 C C . GLY A 1 153 ? -9.609 -5.793 2.383 1 91.81 153 GLY A C 1
ATOM 1251 O O . GLY A 1 153 ? -10.141 -6.852 2.041 1 91.81 153 GLY A O 1
ATOM 1252 N N . GLU A 1 154 ? -8.367 -5.531 2.123 1 90.62 154 GLU A N 1
ATOM 1253 C CA . GLU A 1 154 ? -7.516 -6.441 1.361 1 90.62 154 GLU A CA 1
ATOM 1254 C C . GLU A 1 154 ? -7.262 -7.73 2.133 1 90.62 154 GLU A C 1
ATOM 1256 O O . GLU A 1 154 ? -7.27 -8.82 1.554 1 90.62 154 GLU A O 1
ATOM 1261 N N . SER A 1 155 ? -7 -7.59 3.451 1 89.19 155 SER A N 1
ATOM 1262 C CA . SER A 1 155 ? -6.711 -8.758 4.273 1 89.19 155 SER A CA 1
ATOM 1263 C C . SER A 1 155 ? -7.914 -9.703 4.336 1 89.19 155 SER A C 1
ATOM 1265 O O . SER A 1 155 ? -7.766 -10.914 4.18 1 89.19 155 SER A O 1
ATOM 1267 N N . ILE A 1 156 ? -9.07 -9.133 4.488 1 93.12 156 ILE A N 1
ATOM 1268 C CA . ILE A 1 156 ? -10.281 -9.953 4.539 1 93.12 156 ILE A CA 1
ATOM 1269 C C . ILE A 1 156 ? -10.5 -10.641 3.193 1 93.12 156 ILE A C 1
ATOM 1271 O O . ILE A 1 156 ? -10.82 -11.828 3.143 1 93.12 156 ILE A O 1
ATOM 1275 N N . THR A 1 157 ? -10.289 -9.891 2.139 1 93.38 157 THR A N 1
ATOM 1276 C CA . THR A 1 157 ? -10.484 -10.438 0.8 1 93.38 157 THR A CA 1
ATOM 1277 C C . THR A 1 157 ? -9.477 -11.547 0.515 1 93.38 157 THR A C 1
ATOM 1279 O O . THR A 1 157 ? -9.828 -12.57 -0.084 1 93.38 157 THR A O 1
ATOM 1282 N N . LYS A 1 158 ? -8.266 -11.391 0.98 1 92.56 158 LYS A N 1
ATOM 1283 C CA . LYS A 1 158 ? -7.25 -12.414 0.763 1 92.56 158 LYS A CA 1
ATOM 1284 C C . LYS A 1 158 ? -7.566 -13.68 1.548 1 92.56 158 LYS A C 1
ATOM 1286 O O . LYS A 1 158 ? -7.297 -14.789 1.082 1 92.56 158 LYS A O 1
ATOM 1291 N N . VAL A 1 159 ? -8.094 -13.516 2.73 1 91.44 159 VAL A N 1
ATOM 1292 C CA . VAL A 1 159 ? -8.531 -14.672 3.498 1 91.44 159 VAL A CA 1
ATOM 1293 C C . VAL A 1 159 ? -9.656 -15.391 2.754 1 91.44 159 VAL A C 1
ATOM 1295 O O . VAL A 1 159 ? -9.633 -16.625 2.613 1 91.44 159 VAL A O 1
ATOM 1298 N N . PHE A 1 160 ? -10.531 -14.562 2.213 1 90.62 160 PHE A N 1
ATOM 1299 C CA . PHE A 1 160 ? -11.648 -15.102 1.443 1 90.62 160 PHE A CA 1
ATOM 1300 C C . PHE A 1 160 ? -11.141 -15.852 0.215 1 90.62 160 PHE A C 1
ATOM 1302 O O . PHE A 1 160 ? -11.57 -16.984 -0.051 1 90.62 160 PHE A O 1
ATOM 1309 N N . ASP A 1 161 ? -10.219 -15.289 -0.476 1 90.88 161 ASP A N 1
ATOM 1310 C CA . ASP A 1 161 ? -9.68 -15.875 -1.697 1 90.88 161 ASP A CA 1
ATOM 1311 C C . ASP A 1 161 ? -8.914 -17.172 -1.395 1 90.88 161 ASP A C 1
ATOM 1313 O O . ASP A 1 161 ? -8.961 -18.125 -2.176 1 90.88 161 ASP A O 1
ATOM 1317 N N . THR A 1 162 ? -8.242 -17.188 -0.27 1 90.88 162 THR A N 1
ATOM 1318 C CA . THR A 1 162 ? -7.473 -18.359 0.113 1 90.88 162 THR A CA 1
ATOM 1319 C C . THR A 1 162 ? -8.398 -19.531 0.446 1 90.88 162 THR A C 1
ATOM 1321 O O . THR A 1 162 ? -8.094 -20.672 0.132 1 90.88 162 THR A O 1
ATOM 1324 N N . ILE A 1 163 ? -9.516 -19.266 1.017 1 89.5 163 ILE A N 1
ATOM 1325 C CA . ILE A 1 163 ? -10.469 -20.312 1.348 1 89.5 163 ILE A CA 1
ATOM 1326 C C . ILE A 1 163 ? -11.062 -20.891 0.065 1 89.5 163 ILE A C 1
ATOM 1328 O O . ILE A 1 163 ? -11 -22.109 -0.156 1 89.5 163 ILE A O 1
ATOM 1332 N N . GLN A 1 164 ? -11.438 -20.047 -0.776 1 88.12 164 GLN A N 1
ATOM 1333 C CA . GLN A 1 164 ? -12.156 -20.484 -1.967 1 88.12 164 GLN A CA 1
ATOM 1334 C C . GLN A 1 164 ? -11.188 -20.953 -3.051 1 88.12 164 GLN A C 1
ATOM 1336 O O . GLN A 1 164 ? -11.477 -21.891 -3.783 1 88.12 164 GLN A O 1
ATOM 1341 N N . GLY A 1 165 ? -10.039 -20.281 -3.127 1 86.56 165 GLY A N 1
ATOM 1342 C CA . GLY A 1 165 ? -9.148 -20.516 -4.254 1 86.56 165 GLY A CA 1
ATOM 1343 C C . GLY A 1 165 ? -8.078 -21.547 -3.967 1 86.56 165 GLY A C 1
ATOM 1344 O O . GLY A 1 165 ? -7.488 -22.109 -4.891 1 86.56 165 GLY A O 1
ATOM 1345 N N . ASP A 1 166 ? -7.824 -21.812 -2.697 1 89.5 166 ASP A N 1
ATOM 1346 C CA . ASP A 1 166 ? -6.703 -22.703 -2.404 1 89.5 166 ASP A CA 1
ATOM 1347 C C . ASP A 1 166 ? -7.137 -23.844 -1.487 1 89.5 166 ASP A C 1
ATOM 1349 O O . ASP A 1 166 ? -6.98 -25.016 -1.833 1 89.5 166 ASP A O 1
ATOM 1353 N N . ILE A 1 167 ? -7.848 -23.609 -0.428 1 90.31 167 ILE A N 1
ATOM 1354 C CA . ILE A 1 167 ? -8.18 -24.625 0.566 1 90.31 167 ILE A CA 1
ATOM 1355 C C . ILE A 1 167 ? -9.227 -25.578 0.003 1 90.31 167 ILE A C 1
ATOM 1357 O O . ILE A 1 167 ? -9.078 -26.797 0.091 1 90.31 167 ILE A O 1
ATOM 1361 N N . VAL A 1 168 ? -10.234 -25.094 -0.644 1 91.38 168 VAL A N 1
ATOM 1362 C CA . VAL A 1 168 ? -11.336 -25.906 -1.148 1 91.38 168 VAL A CA 1
ATOM 1363 C C . VAL A 1 168 ? -10.836 -26.797 -2.287 1 91.38 168 VAL A C 1
ATOM 1365 O O . VAL A 1 168 ? -11.062 -28 -2.279 1 91.38 168 VAL A O 1
ATOM 1368 N N . PRO A 1 169 ? -10.078 -26.188 -3.191 1 91.75 169 PRO A N 1
ATOM 1369 C CA . PRO A 1 169 ? -9.594 -27.047 -4.27 1 91.75 169 PRO A CA 1
ATOM 1370 C C . PRO A 1 169 ? -8.648 -28.141 -3.771 1 91.75 169 PRO A C 1
ATOM 1372 O O . PRO A 1 169 ? -8.68 -29.266 -4.27 1 91.75 169 PRO A O 1
ATOM 1375 N N . VAL A 1 170 ? -7.824 -27.891 -2.82 1 92.31 170 VAL A N 1
ATOM 1376 C CA . VAL A 1 170 ? -6.887 -28.875 -2.293 1 92.31 170 VAL A CA 1
ATOM 1377 C C . VAL A 1 170 ? -7.656 -29.984 -1.557 1 92.31 170 VAL A C 1
ATOM 1379 O O . VAL A 1 170 ? -7.371 -31.172 -1.729 1 92.31 170 VAL A O 1
ATOM 1382 N N . THR A 1 171 ? -8.664 -29.641 -0.803 1 93.19 171 THR A N 1
ATOM 1383 C CA . THR A 1 171 ? -9.477 -30.609 -0.094 1 93.19 171 THR A CA 1
ATOM 1384 C C . THR A 1 171 ? -10.266 -31.484 -1.077 1 93.19 171 THR A C 1
ATOM 1386 O O . THR A 1 171 ? -10.352 -32.688 -0.912 1 93.19 171 THR A O 1
ATOM 1389 N N . ALA A 1 172 ? -10.789 -30.797 -2.094 1 94.69 172 ALA A N 1
ATOM 1390 C CA . ALA A 1 172 ? -11.523 -31.531 -3.119 1 94.69 172 ALA A CA 1
ATOM 1391 C C . ALA A 1 172 ? -10.617 -32.531 -3.82 1 94.69 172 ALA A C 1
ATOM 1393 O O . ALA A 1 172 ? -11.023 -33.656 -4.086 1 94.69 172 ALA A O 1
ATOM 1394 N N . ALA A 1 173 ? -9.406 -32.125 -4.078 1 94.31 173 ALA A N 1
ATOM 1395 C CA . ALA A 1 173 ? -8.461 -33 -4.754 1 94.31 173 ALA A CA 1
ATOM 1396 C C . ALA A 1 173 ? -8.094 -34.188 -3.871 1 94.31 173 ALA A C 1
ATOM 1398 O O . ALA A 1 173 ? -8.094 -35.344 -4.324 1 94.31 173 ALA A O 1
ATOM 1399 N N . ILE A 1 174 ? -7.855 -34 -2.617 1 93.19 174 ILE A N 1
ATOM 1400 C CA . ILE A 1 174 ? -7.457 -35.031 -1.696 1 93.19 174 ILE A CA 1
ATOM 1401 C C . ILE A 1 174 ? -8.586 -36.062 -1.568 1 93.19 174 ILE A C 1
ATOM 1403 O O . ILE A 1 174 ? -8.352 -37.281 -1.677 1 93.19 174 ILE A O 1
ATOM 1407 N N . VAL A 1 175 ? -9.789 -35.625 -1.478 1 94.62 175 VAL A N 1
ATOM 1408 C CA . VAL A 1 175 ? -10.93 -36.5 -1.264 1 94.62 175 VAL A CA 1
ATOM 1409 C C . VAL A 1 175 ? -11.242 -37.281 -2.547 1 94.62 175 VAL A C 1
ATOM 1411 O O . VAL A 1 175 ? -11.352 -38.5 -2.529 1 94.62 175 VAL A O 1
ATOM 1414 N N . THR A 1 176 ? -11.281 -36.562 -3.654 1 95.5 176 THR A N 1
ATOM 1415 C CA . THR A 1 176 ? -11.672 -37.188 -4.914 1 95.5 176 THR A CA 1
ATOM 1416 C C . THR A 1 176 ? -10.594 -38.156 -5.379 1 95.5 176 THR A C 1
ATOM 1418 O O . THR A 1 176 ? -10.906 -39.281 -5.848 1 95.5 176 THR A O 1
ATOM 1421 N N . TYR A 1 177 ? -9.344 -37.812 -5.273 1 93.31 177 TYR A N 1
ATOM 1422 C CA . TYR A 1 177 ? -8.266 -38.688 -5.742 1 93.31 177 TYR A CA 1
ATOM 1423 C C . TYR A 1 177 ? -8.117 -39.906 -4.844 1 93.31 177 TYR A C 1
ATOM 1425 O O . TYR A 1 177 ? -7.773 -41 -5.316 1 93.31 177 TYR A O 1
ATOM 1433 N N . SER A 1 178 ? -8.391 -39.719 -3.549 1 92.44 178 SER A N 1
ATOM 1434 C CA . SER A 1 178 ? -8.367 -40.875 -2.648 1 92.44 178 SER A CA 1
ATOM 1435 C C . SER A 1 178 ? -9.492 -41.844 -2.967 1 92.44 178 SER A C 1
ATOM 1437 O O . SER A 1 178 ? -9.273 -43.062 -2.994 1 92.44 178 SER A O 1
ATOM 1439 N N . ILE A 1 179 ? -10.633 -41.344 -3.275 1 94.5 179 ILE A N 1
ATOM 1440 C CA . ILE A 1 179 ? -11.781 -42.156 -3.611 1 94.5 179 ILE A CA 1
ATOM 1441 C C . ILE A 1 179 ? -11.539 -42.844 -4.953 1 94.5 179 ILE A C 1
ATOM 1443 O O . ILE A 1 179 ? -11.805 -44.062 -5.102 1 94.5 179 ILE A O 1
ATOM 1447 N N . ALA A 1 180 ? -11.016 -42.094 -5.918 1 93.88 180 ALA A N 1
ATOM 1448 C CA . ALA A 1 180 ? -10.734 -42.656 -7.234 1 93.88 180 ALA A CA 1
ATOM 1449 C C . ALA A 1 180 ? -9.68 -43.75 -7.148 1 93.88 180 ALA A C 1
ATOM 1451 O O . ALA A 1 180 ? -9.797 -44.812 -7.801 1 93.88 180 ALA A O 1
ATOM 1452 N N . THR A 1 181 ? -8.641 -43.562 -6.355 1 89.44 181 THR A N 1
ATOM 1453 C CA . THR A 1 181 ? -7.586 -44.531 -6.191 1 89.44 181 THR A CA 1
ATOM 1454 C C . THR A 1 181 ? -8.125 -45.781 -5.5 1 89.44 181 THR A C 1
ATOM 1456 O O . THR A 1 181 ? -7.762 -46.906 -5.855 1 89.44 181 THR A O 1
ATOM 1459 N N . ALA A 1 182 ? -9.086 -45.625 -4.609 1 89.81 182 ALA A N 1
ATOM 1460 C CA . ALA A 1 182 ? -9.695 -46.75 -3.92 1 89.81 182 ALA A CA 1
ATOM 1461 C C . ALA A 1 182 ? -10.547 -47.594 -4.879 1 89.81 182 ALA A C 1
ATOM 1463 O O . ALA A 1 182 ? -10.555 -48.812 -4.805 1 89.81 182 ALA A O 1
ATOM 1464 N N . LYS A 1 183 ? -11.148 -46.969 -5.852 1 91.19 183 LYS A N 1
ATOM 1465 C CA . LYS A 1 183 ? -12.047 -47.656 -6.781 1 91.19 183 LYS A CA 1
ATOM 1466 C C . LYS A 1 183 ? -11.266 -48.344 -7.902 1 91.19 183 LYS A C 1
ATOM 1468 O O . LYS A 1 183 ? -11.602 -49.438 -8.32 1 91.19 183 LYS A O 1
ATOM 1473 N N . VAL A 1 184 ? -10.211 -47.656 -8.375 1 86.69 184 VAL A N 1
ATOM 1474 C CA . VAL A 1 184 ? -9.508 -48.125 -9.562 1 86.69 184 VAL A CA 1
ATOM 1475 C C . VAL A 1 184 ? -8.438 -49.156 -9.164 1 86.69 184 VAL A C 1
ATOM 1477 O O . VAL A 1 184 ? -8.219 -50.125 -9.883 1 86.69 184 VAL A O 1
ATOM 1480 N N . VAL A 1 185 ? -7.789 -48.969 -8.039 1 84.25 185 VAL A N 1
ATOM 1481 C CA . VAL A 1 185 ? -6.695 -49.844 -7.645 1 84.25 185 VAL A CA 1
ATOM 1482 C C . VAL A 1 185 ? -7.137 -50.719 -6.477 1 84.25 185 VAL A C 1
ATOM 1484 O O . VAL A 1 185 ? -7.535 -51.875 -6.676 1 84.25 185 VAL A O 1
ATOM 1487 N N . SER A 1 186 ? -7.09 -50.219 -5.238 1 84.25 186 SER A N 1
ATOM 1488 C CA . SER A 1 186 ? -7.516 -50.938 -4.047 1 84.25 186 SER A CA 1
ATOM 1489 C C . SER A 1 186 ? -7.867 -49.969 -2.914 1 84.25 186 SER A C 1
ATOM 1491 O O . SER A 1 186 ? -7.375 -48.844 -2.873 1 84.25 186 SER A O 1
ATOM 1493 N N . VAL A 1 187 ? -8.664 -50.375 -2.051 1 87.12 187 VAL A N 1
ATOM 1494 C CA . VAL A 1 187 ? -9.086 -49.594 -0.898 1 87.12 187 VAL A CA 1
ATOM 1495 C C . VAL A 1 187 ? -7.883 -49.281 -0.009 1 87.12 187 VAL A C 1
ATOM 1497 O O . VAL A 1 187 ? -7.773 -48.188 0.558 1 87.12 187 VAL A O 1
ATOM 1500 N N . VAL A 1 188 ? -6.957 -50.188 0.019 1 82.88 188 VAL A N 1
ATOM 1501 C CA . VAL A 1 188 ? -5.781 -50.031 0.866 1 82.88 188 VAL A CA 1
ATOM 1502 C C . VAL A 1 188 ? -4.906 -48.906 0.324 1 82.88 188 VAL A C 1
ATOM 1504 O O . VAL A 1 188 ? -4.41 -48.062 1.088 1 82.88 188 VAL A O 1
ATOM 1507 N N . THR A 1 189 ? -4.836 -48.781 -1.047 1 83.75 189 THR A N 1
ATOM 1508 C CA . THR A 1 189 ? -4.008 -47.75 -1.639 1 83.75 189 THR A CA 1
ATOM 1509 C C . THR A 1 189 ? -4.668 -46.375 -1.478 1 83.75 189 THR A C 1
ATOM 1511 O O . THR A 1 189 ? -3.98 -45.375 -1.329 1 83.75 189 THR A O 1
ATOM 1514 N N . GLY A 1 190 ? -5.984 -46.406 -1.464 1 86.81 190 GLY A N 1
ATOM 1515 C CA . GLY A 1 190 ? -6.691 -45.156 -1.237 1 86.81 190 GLY A CA 1
ATOM 1516 C C . GLY A 1 190 ? -6.504 -44.594 0.165 1 86.81 190 GLY A C 1
ATOM 1517 O O . GLY A 1 190 ? -6.297 -43.406 0.346 1 86.81 190 GLY A O 1
ATOM 1518 N N . LEU A 1 191 ? -6.484 -45.469 1.123 1 88.31 191 LEU A N 1
ATOM 1519 C CA . LEU A 1 191 ? -6.297 -45.031 2.512 1 88.31 191 LEU A CA 1
ATOM 1520 C C . LEU A 1 191 ? -4.855 -44.625 2.764 1 88.31 191 LEU A C 1
ATOM 1522 O O . LEU A 1 191 ? -4.605 -43.719 3.553 1 88.31 191 LEU A O 1
ATOM 1526 N N . LEU A 1 192 ? -3.957 -45.281 2.084 1 84.75 192 LEU A N 1
ATOM 1527 C CA . LEU A 1 192 ? -2.555 -44.906 2.207 1 84.75 192 LEU A CA 1
ATOM 1528 C C . LEU A 1 192 ? -2.32 -43.5 1.646 1 84.75 192 LEU A C 1
ATOM 1530 O O . LEU A 1 192 ? -1.529 -42.719 2.195 1 84.75 192 LEU A O 1
ATOM 1534 N N . LEU A 1 193 ? -3.057 -43.219 0.547 1 87.31 193 LEU A N 1
ATOM 1535 C CA . LEU A 1 193 ? -2.936 -41.875 -0.035 1 87.31 193 LEU A CA 1
ATOM 1536 C C . LEU A 1 193 ? -3.449 -40.812 0.928 1 87.31 193 LEU A C 1
ATOM 1538 O O . LEU A 1 193 ? -2.826 -39.781 1.088 1 87.31 193 LEU A O 1
ATOM 1542 N N . LEU A 1 194 ? -4.512 -41.062 1.593 1 89.88 194 LEU A N 1
ATOM 1543 C CA . LEU A 1 194 ? -5.066 -40.156 2.576 1 89.88 194 LEU A CA 1
ATOM 1544 C C . LEU A 1 194 ? -4.109 -39.969 3.75 1 89.88 194 LEU A C 1
ATOM 1546 O O . LEU A 1 194 ? -3.951 -38.844 4.262 1 89.88 194 LEU A O 1
ATOM 1550 N N . GLY A 1 195 ? -3.477 -41.031 4.137 1 86 195 GLY A N 1
ATOM 1551 C CA . GLY A 1 195 ? -2.514 -40.969 5.227 1 86 195 GLY A CA 1
ATOM 1552 C C . GLY A 1 195 ? -1.287 -40.156 4.891 1 86 195 GLY A C 1
ATOM 1553 O O . GLY A 1 195 ? -0.829 -39.344 5.711 1 86 195 GLY A O 1
ATOM 1554 N N . VAL A 1 196 ? -0.79 -40.281 3.646 1 85.44 196 VAL A N 1
ATOM 1555 C CA . VAL A 1 196 ? 0.382 -39.531 3.203 1 85.44 196 VAL A CA 1
ATOM 1556 C C . VAL A 1 196 ? 0.052 -38.062 3.143 1 85.44 196 VAL A C 1
ATOM 1558 O O . VAL A 1 196 ? 0.867 -37.219 3.535 1 85.44 196 VAL A O 1
ATOM 1561 N N . CYS A 1 197 ? -1.181 -37.719 2.66 1 88.19 197 CYS A N 1
ATOM 1562 C CA . CYS A 1 197 ? -1.6 -36.344 2.588 1 88.19 197 CYS A CA 1
ATOM 1563 C C . CYS A 1 197 ? -1.738 -35.719 3.98 1 88.19 197 CYS A C 1
ATOM 1565 O O . CYS A 1 197 ? -1.318 -34.594 4.219 1 88.19 197 CYS A O 1
ATOM 1567 N N . ALA A 1 198 ? -2.242 -36.438 4.883 1 87.12 198 ALA A N 1
ATOM 1568 C CA . ALA A 1 198 ? -2.42 -35.969 6.25 1 87.12 198 ALA A CA 1
ATOM 1569 C C . ALA A 1 198 ? -1.073 -35.688 6.918 1 87.12 198 ALA A C 1
ATOM 1571 O O . ALA A 1 198 ? -0.903 -34.688 7.605 1 87.12 198 ALA A O 1
ATOM 1572 N N . ILE A 1 199 ? -0.111 -36.562 6.695 1 85.31 199 ILE A N 1
ATOM 1573 C CA . ILE A 1 199 ? 1.219 -36.406 7.273 1 85.31 199 ILE A CA 1
ATOM 1574 C C . ILE A 1 199 ? 1.896 -35.188 6.672 1 85.31 199 ILE A C 1
ATOM 1576 O O . ILE A 1 199 ? 2.518 -34.406 7.391 1 85.31 199 ILE A O 1
ATOM 1580 N N . TYR A 1 200 ? 1.7 -35.031 5.387 1 84.56 200 TYR A N 1
ATOM 1581 C CA . TYR A 1 200 ? 2.287 -33.875 4.711 1 84.56 200 TYR A CA 1
ATOM 1582 C C . TYR A 1 200 ? 1.715 -32.562 5.258 1 84.56 200 TYR A C 1
ATOM 1584 O O . TYR A 1 200 ? 2.461 -31.641 5.562 1 84.56 200 TYR A O 1
ATOM 1592 N N . ILE A 1 201 ? 0.41 -32.531 5.379 1 85.19 201 ILE A N 1
ATOM 1593 C CA . ILE A 1 201 ? -0.252 -31.312 5.855 1 85.19 201 ILE A CA 1
ATOM 1594 C C . ILE A 1 201 ? 0.176 -31.031 7.289 1 85.19 201 ILE A C 1
ATOM 1596 O O . ILE A 1 201 ? 0.411 -29.875 7.652 1 85.19 201 ILE A O 1
ATOM 1600 N N . PHE A 1 202 ? 0.317 -32.031 8.031 1 83.94 202 PHE A N 1
ATOM 1601 C CA . PHE A 1 202 ? 0.732 -31.875 9.414 1 83.94 202 PHE A CA 1
ATOM 1602 C C . PHE A 1 202 ? 2.158 -31.344 9.5 1 83.94 202 PHE A C 1
ATOM 1604 O O . PHE A 1 202 ? 2.449 -30.453 10.305 1 83.94 202 PHE A O 1
ATOM 1611 N N . LEU A 1 203 ? 3.068 -31.828 8.703 1 82.5 203 LEU A N 1
ATOM 1612 C CA . LEU A 1 203 ? 4.457 -31.391 8.711 1 82.5 203 LEU A CA 1
ATOM 1613 C C . LEU A 1 203 ? 4.57 -29.938 8.242 1 82.5 203 LEU A C 1
ATOM 1615 O O . LEU A 1 203 ? 5.371 -29.172 8.781 1 82.5 203 LEU A O 1
ATOM 1619 N N . VAL A 1 204 ? 3.748 -29.656 7.227 1 82.81 204 VAL A N 1
ATOM 1620 C CA . VAL A 1 204 ? 3.756 -28.281 6.73 1 82.81 204 VAL A CA 1
ATOM 1621 C C . VAL A 1 204 ? 3.279 -27.328 7.828 1 82.81 204 VAL A C 1
ATOM 1623 O O . VAL A 1 204 ? 3.854 -26.266 8.016 1 82.81 204 VAL A O 1
ATOM 1626 N N . TYR A 1 205 ? 2.289 -27.688 8.516 1 79.69 205 TYR A N 1
ATOM 1627 C CA . TYR A 1 205 ? 1.746 -26.875 9.594 1 79.69 205 TYR A CA 1
ATOM 1628 C C . TYR A 1 205 ? 2.766 -26.703 10.711 1 79.69 205 TYR A C 1
ATOM 1630 O O . TYR A 1 205 ? 2.902 -25.625 11.281 1 79.69 205 TYR A O 1
ATOM 1638 N N . PHE A 1 206 ? 3.486 -27.703 11.008 1 77.75 206 PHE A N 1
ATOM 1639 C CA . PHE A 1 206 ? 4.484 -27.688 12.078 1 77.75 206 PHE A CA 1
ATOM 1640 C C . PHE A 1 206 ? 5.629 -26.734 11.727 1 77.75 206 PHE A C 1
ATOM 1642 O O . PHE A 1 206 ? 6.059 -25.938 12.562 1 77.75 206 PHE A O 1
ATOM 1649 N N . ILE A 1 207 ? 6.055 -26.797 10.562 1 78.44 207 ILE A N 1
ATOM 1650 C CA . ILE A 1 207 ? 7.148 -25.922 10.133 1 78.44 207 ILE A CA 1
ATOM 1651 C C . ILE A 1 207 ? 6.68 -24.469 10.117 1 78.44 207 ILE A C 1
ATOM 1653 O O . ILE A 1 207 ? 7.434 -23.562 10.477 1 78.44 207 ILE A O 1
ATOM 1657 N N . HIS A 1 208 ? 5.461 -24.281 9.68 1 76.06 208 HIS A N 1
ATOM 1658 C CA . HIS A 1 208 ? 4.895 -22.938 9.617 1 76.06 208 HIS A CA 1
ATOM 1659 C C . HIS A 1 208 ? 4.828 -22.312 11 1 76.06 208 HIS A C 1
ATOM 1661 O O . HIS A 1 208 ? 5.109 -21.125 11.164 1 76.06 208 HIS A O 1
ATOM 1667 N N . SER A 1 209 ? 4.574 -22.969 11.977 1 72.88 209 SER A N 1
ATOM 1668 C CA . SER A 1 209 ? 4.445 -22.469 13.336 1 72.88 209 SER A CA 1
ATOM 1669 C C . SER A 1 209 ? 5.793 -22 13.891 1 72.88 209 SER A C 1
ATOM 1671 O O . SER A 1 209 ? 5.867 -21.016 14.625 1 72.88 209 SER A O 1
ATOM 1673 N N . ILE A 1 210 ? 6.844 -22.594 13.422 1 71.19 210 ILE A N 1
ATOM 1674 C CA . ILE A 1 210 ? 8.188 -22.234 13.859 1 71.19 210 ILE A CA 1
ATOM 1675 C C . ILE A 1 210 ? 8.633 -20.953 13.164 1 71.19 210 ILE A C 1
ATOM 1677 O O . ILE A 1 210 ? 9.281 -20.094 13.773 1 71.19 210 ILE A O 1
ATOM 1681 N N . ARG A 1 211 ? 8.133 -20.703 11.977 1 75.5 211 ARG A N 1
ATOM 1682 C CA . ARG A 1 211 ? 8.523 -19.594 11.109 1 75.5 211 ARG A CA 1
ATOM 1683 C C . ARG A 1 211 ? 7.777 -18.312 11.469 1 75.5 211 ARG A C 1
ATOM 1685 O O . ARG A 1 211 ? 8.211 -17.219 11.117 1 75.5 211 ARG A O 1
ATOM 1692 N N . LEU A 1 212 ? 6.844 -18.422 12.203 1 70.44 212 LEU A N 1
ATOM 1693 C CA . LEU A 1 212 ? 5.98 -17.281 12.469 1 70.44 212 LEU A CA 1
ATOM 1694 C C . LEU A 1 212 ? 6.719 -16.203 13.273 1 70.44 212 LEU A C 1
ATOM 1696 O O . LEU A 1 212 ? 6.555 -15.016 13.023 1 70.44 212 LEU A O 1
ATOM 1700 N N . GLU A 1 213 ? 7.555 -16.578 14.133 1 71.12 213 GLU A N 1
ATOM 1701 C CA . GLU A 1 213 ? 8.32 -15.625 14.93 1 71.12 213 GLU A CA 1
ATOM 1702 C C . GLU A 1 213 ? 9.273 -14.812 14.055 1 71.12 213 GLU A C 1
ATOM 1704 O O . GLU A 1 213 ? 9.406 -13.602 14.227 1 71.12 213 GLU A O 1
ATOM 1709 N N . GLN A 1 214 ? 9.914 -15.5 13.172 1 74.5 214 GLN A N 1
ATOM 1710 C CA . GLN A 1 214 ? 10.852 -14.828 12.281 1 74.5 214 GLN A CA 1
ATOM 1711 C C . GLN A 1 214 ? 10.133 -13.836 11.375 1 74.5 214 GLN A C 1
ATOM 1713 O O . GLN A 1 214 ? 10.672 -12.773 11.055 1 74.5 214 GLN A O 1
ATOM 1718 N N . ARG A 1 215 ? 9.023 -14.125 11.031 1 73.19 215 ARG A N 1
ATOM 1719 C CA . ARG A 1 215 ? 8.25 -13.242 10.164 1 73.19 215 ARG A CA 1
ATOM 1720 C C . ARG A 1 215 ? 7.875 -11.953 10.891 1 73.19 215 ARG A C 1
ATOM 1722 O O . ARG A 1 215 ? 7.918 -10.867 10.305 1 73.19 215 ARG A O 1
ATOM 1729 N N . ILE A 1 216 ? 7.578 -12.102 12.102 1 69.69 216 ILE A N 1
ATOM 1730 C CA . ILE A 1 216 ? 7.215 -10.93 12.891 1 69.69 216 ILE A CA 1
ATOM 1731 C C . ILE A 1 216 ? 8.422 -10.008 13.031 1 69.69 216 ILE A C 1
ATOM 1733 O O . ILE A 1 216 ? 8.305 -8.789 12.867 1 69.69 216 ILE A O 1
ATOM 1737 N N . LYS A 1 217 ? 9.516 -10.641 13.266 1 75 217 LYS A N 1
ATOM 1738 C CA . LYS A 1 217 ? 10.734 -9.852 13.391 1 75 217 LYS A CA 1
ATOM 1739 C C . LYS A 1 217 ? 11.055 -9.117 12.094 1 75 217 LYS A C 1
ATOM 1741 O O . LYS A 1 217 ? 11.469 -7.957 12.125 1 75 217 LYS A O 1
ATOM 1746 N N . ASN A 1 218 ? 10.805 -9.758 10.953 1 78 218 ASN A N 1
ATOM 1747 C CA . ASN A 1 218 ? 11.055 -9.133 9.656 1 78 218 ASN A CA 1
ATOM 1748 C C . ASN A 1 218 ? 10.094 -7.98 9.398 1 78 218 ASN A C 1
ATOM 1750 O O . ASN A 1 218 ? 10.477 -6.965 8.82 1 78 218 ASN A O 1
ATOM 1754 N N . SER A 1 219 ? 8.922 -8.125 9.852 1 72.25 219 SER A N 1
ATOM 1755 C CA . SER A 1 219 ? 7.934 -7.062 9.672 1 72.25 219 SER A CA 1
ATOM 1756 C C . SER A 1 219 ? 8.312 -5.82 10.477 1 72.25 219 SER A C 1
ATOM 1758 O O . SER A 1 219 ? 8.156 -4.695 9.992 1 72.25 219 SER A O 1
ATOM 1760 N N . ILE A 1 220 ? 8.883 -6.004 11.617 1 72.94 220 ILE A N 1
ATOM 1761 C CA . ILE A 1 220 ? 9.32 -4.902 12.469 1 72.94 220 ILE A CA 1
ATOM 1762 C C . ILE A 1 220 ? 10.484 -4.172 11.797 1 72.94 220 ILE A C 1
ATOM 1764 O O . ILE A 1 220 ? 10.539 -2.939 11.805 1 72.94 220 ILE A O 1
ATOM 1768 N N . ARG A 1 221 ? 11.359 -4.93 11.289 1 81.19 221 ARG A N 1
ATOM 1769 C CA . ARG A 1 221 ? 12.492 -4.32 10.602 1 81.19 221 ARG A CA 1
ATOM 1770 C C . ARG A 1 221 ? 12.039 -3.514 9.391 1 81.19 221 ARG A C 1
ATOM 1772 O O . ARG A 1 221 ? 12.594 -2.455 9.094 1 81.19 221 ARG A O 1
ATOM 1779 N N . GLN A 1 222 ? 11.055 -4.039 8.734 1 81.06 222 GLN A N 1
ATOM 1780 C CA . GLN A 1 222 ? 10.508 -3.311 7.598 1 81.06 222 GLN A CA 1
ATOM 1781 C C . GLN A 1 222 ? 9.852 -2.008 8.039 1 81.06 222 GLN A C 1
ATOM 1783 O O . GLN A 1 222 ? 9.961 -0.985 7.363 1 81.06 222 GLN A O 1
ATOM 1788 N N . ASP A 1 223 ? 9.188 -2.014 9.141 1 74.5 223 ASP A N 1
ATOM 1789 C CA . ASP A 1 223 ? 8.586 -0.803 9.695 1 74.5 223 ASP A CA 1
ATOM 1790 C C . ASP A 1 223 ? 9.656 0.233 10.031 1 74.5 223 ASP A C 1
ATOM 1792 O O . ASP A 1 223 ? 9.469 1.43 9.805 1 74.5 223 ASP A O 1
ATOM 1796 N N . LYS A 1 224 ? 10.719 -0.283 10.539 1 81.56 224 LYS A N 1
ATOM 1797 C CA . LYS A 1 224 ? 11.828 0.61 10.867 1 81.56 224 LYS A CA 1
ATOM 1798 C C . LYS A 1 224 ? 12.406 1.26 9.609 1 81.56 224 LYS A C 1
ATOM 1800 O O . LYS A 1 224 ? 12.805 2.424 9.641 1 81.56 224 LYS A O 1
ATOM 1805 N N . CYS A 1 225 ? 12.477 0.517 8.523 1 86.5 225 CYS A N 1
ATOM 1806 C CA . CYS A 1 225 ? 12.93 1.08 7.254 1 86.5 225 CYS A CA 1
ATOM 1807 C C . CYS A 1 225 ? 12.008 2.197 6.793 1 86.5 225 CYS A C 1
ATOM 1809 O O . CYS A 1 225 ? 12.469 3.23 6.305 1 86.5 225 CYS A O 1
ATOM 1811 N N . GLU A 1 226 ? 10.758 1.979 6.98 1 82 226 GLU A N 1
ATOM 1812 C CA . GLU A 1 226 ? 9.781 2.988 6.594 1 82 226 GLU A CA 1
ATOM 1813 C C . GLU A 1 226 ? 9.891 4.23 7.473 1 82 226 GLU A C 1
ATOM 1815 O O . GLU A 1 226 ? 9.75 5.355 6.984 1 82 226 GLU A O 1
ATOM 1820 N N . GLU A 1 227 ? 10.156 3.992 8.703 1 80.62 227 GLU A N 1
ATOM 1821 C CA . GLU A 1 227 ? 10.367 5.105 9.625 1 80.62 227 GLU A CA 1
ATOM 1822 C C . GLU A 1 227 ? 11.594 5.918 9.242 1 80.62 227 GLU A C 1
ATOM 1824 O O . GLU A 1 227 ? 11.594 7.145 9.336 1 80.62 227 GLU A O 1
ATOM 1829 N N . MET A 1 228 ? 12.641 5.211 8.883 1 87.31 228 MET A N 1
ATOM 1830 C CA . MET A 1 228 ? 13.867 5.883 8.461 1 87.31 228 MET A CA 1
ATOM 1831 C C . MET A 1 228 ? 13.625 6.73 7.219 1 87.31 228 MET A C 1
ATOM 1833 O O . MET A 1 228 ? 14.086 7.867 7.141 1 87.31 228 MET A O 1
ATOM 1837 N N . LEU A 1 229 ? 12.898 6.164 6.301 1 89 229 LEU A N 1
ATOM 1838 C CA . LEU A 1 229 ? 12.57 6.906 5.09 1 89 229 LEU A CA 1
ATOM 1839 C C . LEU A 1 229 ? 11.734 8.141 5.422 1 89 229 LEU A C 1
ATOM 1841 O O . LEU A 1 229 ? 11.977 9.219 4.879 1 89 229 LEU A O 1
ATOM 1845 N N . LYS A 1 230 ? 10.797 7.969 6.23 1 83.56 230 LYS A N 1
ATOM 1846 C CA . LYS A 1 230 ? 9.969 9.086 6.652 1 83.56 230 LYS A CA 1
ATOM 1847 C C . LYS A 1 230 ? 10.805 10.18 7.316 1 83.56 230 LYS A C 1
ATOM 1849 O O . LYS A 1 230 ? 10.609 11.367 7.055 1 83.56 230 LYS A O 1
ATOM 1854 N N . ASN A 1 231 ? 11.711 9.766 8.141 1 86.25 231 ASN A N 1
ATOM 1855 C CA . ASN A 1 231 ? 12.609 10.695 8.82 1 86.25 231 ASN A CA 1
ATOM 1856 C C . ASN A 1 231 ? 13.445 11.492 7.824 1 86.25 231 ASN A C 1
ATOM 1858 O O . ASN A 1 231 ? 13.648 12.695 8 1 86.25 231 ASN A O 1
ATOM 1862 N N . ILE A 1 232 ? 13.898 10.859 6.863 1 88.81 232 ILE A N 1
ATOM 1863 C CA . ILE A 1 232 ? 14.711 11.5 5.832 1 88.81 232 ILE A CA 1
ATOM 1864 C C . ILE A 1 232 ? 13.859 12.492 5.047 1 88.81 232 ILE A C 1
ATOM 1866 O O . ILE A 1 232 ? 14.266 13.633 4.832 1 88.81 232 ILE A O 1
ATOM 1870 N N . LEU A 1 233 ? 12.672 12.078 4.734 1 84.88 233 LEU A N 1
ATOM 1871 C CA . LEU A 1 233 ? 11.828 12.906 3.875 1 84.88 233 LEU A CA 1
ATOM 1872 C C . LEU A 1 233 ? 11.25 14.086 4.648 1 84.88 233 LEU A C 1
ATOM 1874 O O . LEU A 1 233 ? 11.062 15.164 4.086 1 84.88 233 LEU A O 1
ATOM 1878 N N . ASP A 1 234 ? 11 13.852 5.871 1 81.31 234 ASP A N 1
ATOM 1879 C CA . ASP A 1 234 ? 10.516 14.953 6.707 1 81.31 234 ASP A CA 1
ATOM 1880 C C . ASP A 1 234 ? 11.586 16.031 6.867 1 81.31 234 ASP A C 1
ATOM 1882 O O . ASP A 1 234 ? 11.266 17.203 7.066 1 81.31 234 ASP A O 1
ATOM 1886 N N . ASN A 1 235 ? 12.836 15.602 6.793 1 86.81 235 ASN A N 1
ATOM 1887 C CA . ASN A 1 235 ? 13.945 16.531 6.973 1 86.81 235 ASN A CA 1
ATOM 1888 C C . ASN A 1 235 ? 14.68 16.781 5.66 1 86.81 235 ASN A C 1
ATOM 1890 O O . ASN A 1 235 ? 15.906 16.922 5.648 1 86.81 235 ASN A O 1
ATOM 1894 N N . GLN A 1 236 ? 13.977 16.75 4.594 1 84.19 236 GLN A N 1
ATOM 1895 C CA . GLN A 1 236 ? 14.57 16.875 3.268 1 84.19 236 GLN A CA 1
ATOM 1896 C C . GLN A 1 236 ? 15.266 18.219 3.092 1 84.19 236 GLN A C 1
ATOM 1898 O O . GLN A 1 236 ? 16.297 18.312 2.434 1 84.19 236 GLN A O 1
ATOM 1903 N N . GLU A 1 237 ? 14.672 19.234 3.646 1 80.5 237 GLU A N 1
ATOM 1904 C CA . GLU A 1 237 ? 15.242 20.578 3.492 1 80.5 237 GLU A CA 1
ATOM 1905 C C . GLU A 1 237 ? 16.609 20.688 4.168 1 80.5 237 GLU A C 1
ATOM 1907 O O . GLU A 1 237 ? 17.531 21.266 3.611 1 80.5 237 GLU A O 1
ATOM 1912 N N . ILE A 1 238 ? 16.641 20.125 5.34 1 83.19 238 ILE A N 1
ATOM 1913 C CA . ILE A 1 238 ? 17.891 20.156 6.082 1 83.19 238 ILE A CA 1
ATOM 1914 C C . ILE A 1 238 ? 18.938 19.328 5.348 1 83.19 238 ILE A C 1
ATOM 1916 O O . ILE A 1 238 ? 20.109 19.703 5.305 1 83.19 238 ILE A O 1
ATOM 1920 N N . ILE A 1 239 ? 18.547 18.312 4.805 1 87 239 ILE A N 1
ATOM 1921 C CA . ILE A 1 239 ? 19.453 17.422 4.078 1 87 239 ILE A CA 1
ATOM 1922 C C . ILE A 1 239 ? 19.969 18.109 2.826 1 87 239 ILE A C 1
ATOM 1924 O O . ILE A 1 239 ? 21.156 18.031 2.504 1 87 239 ILE A O 1
ATOM 1928 N N . TYR A 1 240 ? 19.078 18.766 2.207 1 82.12 240 TYR A N 1
ATOM 1929 C CA . TYR A 1 240 ? 19.453 19.5 0.994 1 82.12 240 TYR A CA 1
ATOM 1930 C C . TYR A 1 240 ? 20.406 20.641 1.31 1 82.12 240 TYR A C 1
ATOM 1932 O O . TYR A 1 240 ? 21.391 20.859 0.592 1 82.12 240 TYR A O 1
ATOM 1940 N N . MET A 1 241 ? 20.109 21.344 2.383 1 80.81 241 MET A N 1
ATOM 1941 C CA . MET A 1 241 ? 20.906 22.5 2.764 1 80.81 241 MET A CA 1
ATOM 1942 C C . MET A 1 241 ? 22.297 22.078 3.197 1 80.81 241 MET A C 1
ATOM 1944 O O . MET A 1 241 ? 23.266 22.828 2.998 1 80.81 241 MET A O 1
ATOM 1948 N N . ASN A 1 242 ? 22.422 20.906 3.734 1 83.25 242 ASN A N 1
ATOM 1949 C CA . ASN A 1 242 ? 23.703 20.453 4.25 1 83.25 242 ASN A CA 1
ATOM 1950 C C . ASN A 1 242 ? 24.375 19.469 3.289 1 83.25 242 ASN A C 1
ATOM 1952 O O . ASN A 1 242 ? 25.453 18.953 3.578 1 83.25 242 ASN A O 1
ATOM 1956 N N . ASP A 1 243 ? 23.812 19.125 2.188 1 80.38 243 ASP A N 1
ATOM 1957 C CA . ASP A 1 243 ? 24.344 18.234 1.171 1 80.38 243 ASP A CA 1
ATOM 1958 C C . ASP A 1 243 ? 24.688 16.859 1.766 1 80.38 243 ASP A C 1
ATOM 1960 O O . ASP A 1 243 ? 25.781 16.359 1.584 1 80.38 243 ASP A O 1
ATOM 1964 N N . THR A 1 244 ? 23.844 16.438 2.629 1 85.88 244 THR A N 1
ATOM 1965 C CA . THR A 1 244 ? 24.031 15.141 3.258 1 85.88 244 THR A CA 1
ATOM 1966 C C . THR A 1 244 ? 23.109 14.086 2.635 1 85.88 244 THR A C 1
ATOM 1968 O O . THR A 1 244 ? 22.812 13.07 3.262 1 85.88 244 THR A O 1
ATOM 1971 N N . ASN A 1 245 ? 22.688 14.328 1.425 1 86.31 245 ASN A N 1
ATOM 1972 C CA . ASN A 1 245 ? 21.766 13.414 0.745 1 86.31 245 ASN A CA 1
ATOM 1973 C C . ASN A 1 245 ? 22.375 12.023 0.591 1 86.31 245 ASN A C 1
ATOM 1975 O O . ASN A 1 245 ? 21.734 11.016 0.912 1 86.31 245 ASN A O 1
ATOM 1979 N N . LYS A 1 246 ? 23.656 12.016 0.21 1 86.25 246 LYS A N 1
ATOM 1980 C CA . LYS A 1 246 ? 24.312 10.734 -0.053 1 86.25 246 LYS A CA 1
ATOM 1981 C C . LYS A 1 246 ? 24.5 9.938 1.235 1 86.25 246 LYS A C 1
ATOM 1983 O O . LYS A 1 246 ? 24.297 8.719 1.253 1 86.25 246 LYS A O 1
ATOM 1988 N N . ILE A 1 247 ? 24.734 10.633 2.271 1 88.06 247 ILE A N 1
ATOM 1989 C CA . ILE A 1 247 ? 24.969 9.977 3.551 1 88.06 247 ILE A CA 1
ATOM 1990 C C . ILE A 1 247 ? 23.672 9.375 4.078 1 88.06 247 ILE A C 1
ATOM 1992 O O . ILE A 1 247 ? 23.656 8.234 4.539 1 88.06 247 ILE A O 1
ATOM 1996 N N . GLU A 1 248 ? 22.672 10.164 4.02 1 90.12 248 GLU A N 1
ATOM 1997 C CA . GLU A 1 248 ? 21.391 9.703 4.535 1 90.12 248 GLU A CA 1
ATOM 1998 C C . GLU A 1 248 ? 20.828 8.562 3.688 1 90.12 248 GLU A C 1
ATOM 2000 O O . GLU A 1 248 ? 20.266 7.598 4.223 1 90.12 248 GLU A O 1
ATOM 2005 N N . VAL A 1 249 ? 21.031 8.664 2.406 1 92 249 VAL A N 1
ATOM 2006 C CA . VAL A 1 249 ? 20.547 7.613 1.52 1 92 249 VAL A CA 1
ATOM 2007 C C . VAL A 1 249 ? 21.359 6.336 1.74 1 92 249 VAL A C 1
ATOM 2009 O O . VAL A 1 249 ? 20.812 5.23 1.702 1 92 249 VAL A O 1
ATOM 2012 N N . GLU A 1 250 ? 22.641 6.484 1.965 1 92.06 250 GLU A N 1
ATOM 2013 C CA . GLU A 1 250 ? 23.484 5.32 2.219 1 92.06 250 GLU A CA 1
ATOM 2014 C C . GLU A 1 250 ? 23.094 4.629 3.52 1 92.06 250 GLU A C 1
ATOM 2016 O O . GLU A 1 250 ? 23.094 3.396 3.6 1 92.06 250 GLU A O 1
ATOM 2021 N N . LYS A 1 251 ? 22.797 5.457 4.547 1 91.25 251 LYS A N 1
ATOM 2022 C CA . LYS A 1 251 ? 22.328 4.891 5.809 1 91.25 251 LYS A CA 1
ATOM 2023 C C . LYS A 1 251 ? 21.031 4.113 5.605 1 91.25 251 LYS A C 1
ATOM 2025 O O . LYS A 1 251 ? 20.875 3.01 6.133 1 91.25 251 LYS A O 1
ATOM 2030 N N . TYR A 1 252 ? 20.141 4.723 4.809 1 92.12 252 TYR A N 1
ATOM 2031 C CA . TYR A 1 252 ? 18.859 4.09 4.473 1 92.12 252 TYR A CA 1
ATOM 2032 C C . TYR A 1 252 ? 19.094 2.799 3.691 1 92.12 252 TYR A C 1
ATOM 2034 O O . TYR A 1 252 ? 18.484 1.769 3.996 1 92.12 252 TYR A O 1
ATOM 2042 N N . PHE A 1 253 ? 20.031 2.838 2.744 1 92.06 253 PHE A N 1
ATOM 2043 C CA . PHE A 1 253 ? 20.328 1.685 1.903 1 92.06 253 PHE A CA 1
ATOM 2044 C C . PHE A 1 253 ? 20.922 0.55 2.73 1 92.06 253 PHE A C 1
ATOM 2046 O O . PHE A 1 253 ? 20.531 -0.61 2.568 1 92.06 253 PHE A O 1
ATOM 2053 N N . LYS A 1 254 ? 21.828 0.86 3.617 1 91.19 254 LYS A N 1
ATOM 2054 C CA . LYS A 1 254 ? 22.484 -0.157 4.426 1 91.19 254 LYS A CA 1
ATOM 2055 C C . LYS A 1 254 ? 21.484 -0.871 5.336 1 91.19 254 LYS A C 1
ATOM 2057 O O . LYS A 1 254 ? 21.531 -2.094 5.48 1 91.19 254 LYS A O 1
ATOM 2062 N N . TYR A 1 255 ? 20.656 -0.143 5.91 1 91.62 255 TYR A N 1
ATOM 2063 C CA . TYR A 1 255 ? 19.656 -0.771 6.766 1 91.62 255 TYR A CA 1
ATOM 2064 C C . TYR A 1 255 ? 18.672 -1.586 5.941 1 91.62 255 TYR A C 1
ATOM 2066 O O . TYR A 1 255 ? 18.234 -2.658 6.367 1 91.62 255 TYR A O 1
ATOM 2074 N N . MET A 1 256 ? 18.281 -1.037 4.824 1 91.62 256 MET A N 1
ATOM 2075 C CA . MET A 1 256 ? 17.391 -1.765 3.932 1 91.62 256 MET A CA 1
ATOM 2076 C C . MET A 1 256 ? 18.031 -3.061 3.451 1 91.62 256 MET A C 1
ATOM 2078 O O . MET A 1 256 ? 17.359 -4.098 3.379 1 91.62 256 MET A O 1
ATOM 2082 N N . GLU A 1 257 ? 19.281 -2.963 3.135 1 90 257 GLU A N 1
ATOM 2083 C CA . GLU A 1 257 ? 20.016 -4.156 2.717 1 90 257 GLU A CA 1
ATOM 2084 C C . GLU A 1 257 ? 20.062 -5.191 3.836 1 90 257 GLU A C 1
ATOM 2086 O O . GLU A 1 257 ? 19.906 -6.391 3.59 1 90 257 GLU A O 1
ATOM 2091 N N . TYR A 1 258 ? 20.266 -4.695 4.988 1 89.62 258 TYR A N 1
ATOM 2092 C CA . TYR A 1 258 ? 20.266 -5.578 6.148 1 89.62 258 TYR A CA 1
ATOM 2093 C C . TYR A 1 258 ? 18.922 -6.258 6.316 1 89.62 258 TYR A C 1
ATOM 2095 O O . TYR A 1 258 ? 18.844 -7.469 6.535 1 89.62 258 TYR A O 1
ATOM 2103 N N . THR A 1 259 ? 17.875 -5.523 6.199 1 87.5 259 THR A N 1
ATOM 2104 C CA . THR A 1 259 ? 16.531 -6.059 6.328 1 87.5 259 THR A CA 1
ATOM 2105 C C . THR A 1 259 ? 16.234 -7.074 5.227 1 87.5 259 THR A C 1
ATOM 2107 O O . THR A 1 259 ? 15.672 -8.141 5.488 1 87.5 259 THR A O 1
ATOM 2110 N N . GLN A 1 260 ? 16.688 -6.758 4.055 1 86.94 260 GLN A N 1
ATOM 2111 C CA . GLN A 1 260 ? 16.453 -7.652 2.926 1 86.94 260 GLN A CA 1
ATOM 2112 C C . GLN A 1 260 ? 17.281 -8.93 3.055 1 86.94 260 GLN A C 1
ATOM 2114 O O . GLN A 1 260 ? 16.844 -10.008 2.646 1 86.94 260 GLN A O 1
ATOM 2119 N N . ASN A 1 261 ? 18.453 -8.82 3.623 1 85.19 261 ASN A N 1
ATOM 2120 C CA . ASN A 1 261 ? 19.266 -10.008 3.857 1 85.19 261 ASN A CA 1
ATOM 2121 C C . ASN A 1 261 ? 18.609 -10.945 4.859 1 85.19 261 ASN A C 1
ATOM 2123 O O . ASN A 1 261 ? 18.672 -12.172 4.703 1 85.19 261 ASN A O 1
ATOM 2127 N N . LYS A 1 262 ? 17.984 -10.367 5.852 1 83.19 262 LYS A N 1
ATOM 2128 C CA . LYS A 1 262 ? 17.266 -11.195 6.82 1 83.19 262 LYS A CA 1
ATOM 2129 C C . LYS A 1 262 ? 16.031 -11.828 6.191 1 83.19 262 LYS A C 1
ATOM 2131 O O . LYS A 1 262 ? 15.641 -12.938 6.559 1 83.19 262 LYS A O 1
ATOM 2136 N N . GLU A 1 263 ? 15.492 -11.109 5.207 1 81.25 263 GLU A N 1
ATOM 2137 C CA . GLU A 1 263 ? 14.391 -11.688 4.449 1 81.25 263 GLU A CA 1
ATOM 2138 C C . GLU A 1 263 ? 14.867 -12.875 3.617 1 81.25 263 GLU A C 1
ATOM 2140 O O . GLU A 1 263 ? 14.141 -13.867 3.471 1 81.25 263 GLU A O 1
ATOM 2145 N N . THR A 1 264 ? 16.094 -12.742 3.098 1 80.75 264 THR A N 1
ATOM 2146 C CA . THR A 1 264 ? 16.656 -13.844 2.328 1 80.75 264 THR A CA 1
ATOM 2147 C C . THR A 1 264 ? 16.938 -15.047 3.227 1 80.75 264 THR A C 1
ATOM 2149 O O . THR A 1 264 ? 16.766 -16.203 2.809 1 80.75 264 THR A O 1
ATOM 2152 N N . ASP A 1 265 ? 17.312 -14.719 4.422 1 75.94 265 ASP A N 1
ATOM 2153 C CA . ASP A 1 265 ? 17.516 -15.812 5.367 1 75.94 265 ASP A CA 1
ATOM 2154 C C . ASP A 1 265 ? 16.203 -16.531 5.656 1 75.94 265 ASP A C 1
ATOM 2156 O O . ASP A 1 265 ? 16.172 -17.766 5.797 1 75.94 265 ASP A O 1
ATOM 2160 N N . PHE A 1 266 ? 15.188 -15.727 5.645 1 74.5 266 PHE A N 1
ATOM 2161 C CA . PHE A 1 266 ? 13.867 -16.297 5.859 1 74.5 266 PHE A CA 1
ATOM 2162 C C . PHE A 1 266 ? 13.445 -17.156 4.676 1 74.5 266 PHE A C 1
ATOM 2164 O O . PHE A 1 266 ? 12.797 -18.188 4.852 1 74.5 266 PHE A O 1
ATOM 2171 N N . MET A 1 267 ? 13.852 -16.734 3.516 1 70.75 267 MET A N 1
ATOM 2172 C CA . MET A 1 267 ? 13.531 -17.516 2.318 1 70.75 267 MET A CA 1
ATOM 2173 C C . MET A 1 267 ? 14.297 -18.828 2.295 1 70.75 267 MET A C 1
ATOM 2175 O O . MET A 1 267 ? 13.852 -19.797 1.687 1 70.75 267 MET A O 1
ATOM 2179 N N . GLY A 1 268 ? 15.523 -18.828 2.984 1 67.25 268 GLY A N 1
ATOM 2180 C CA . GLY A 1 268 ? 16.219 -20.094 3.135 1 67.25 268 GLY A CA 1
ATOM 2181 C C . GLY A 1 268 ? 15.375 -21.172 3.764 1 67.25 268 GLY A C 1
ATOM 2182 O O . GLY A 1 268 ? 15.586 -22.359 3.51 1 67.25 268 GLY A O 1
ATOM 2183 N N . ASN A 1 269 ? 14.305 -20.688 4.379 1 67.19 269 ASN A N 1
ATOM 2184 C CA . ASN A 1 269 ? 13.367 -21.641 4.941 1 67.19 269 ASN A CA 1
ATOM 2185 C C . ASN A 1 269 ? 12.508 -22.297 3.859 1 67.19 269 ASN A C 1
ATOM 2187 O O . ASN A 1 269 ? 11.898 -23.344 4.086 1 67.19 269 ASN A O 1
ATOM 2191 N N . ASN A 1 270 ? 12.57 -21.688 2.67 1 67.19 270 ASN A N 1
ATOM 2192 C CA . ASN A 1 270 ? 11.984 -22.359 1.524 1 67.19 270 ASN A CA 1
ATOM 2193 C C . ASN A 1 270 ? 12.68 -23.688 1.241 1 67.19 270 ASN A C 1
ATOM 2195 O O . ASN A 1 270 ? 12.055 -24.641 0.757 1 67.19 270 ASN A O 1
ATOM 2199 N N . THR A 1 271 ? 13.977 -23.75 1.721 1 65.12 271 THR A N 1
ATOM 2200 C CA . THR A 1 271 ? 14.695 -25.016 1.587 1 65.12 271 THR A CA 1
ATOM 2201 C C . THR A 1 271 ? 14.047 -26.094 2.453 1 65.12 271 THR A C 1
ATOM 2203 O O . THR A 1 271 ? 13.93 -27.25 2.033 1 65.12 271 THR A O 1
ATOM 2206 N N . LYS A 1 272 ? 13.672 -25.625 3.6 1 70 272 LYS A N 1
ATOM 2207 C CA . LYS A 1 272 ? 13 -26.609 4.453 1 70 272 LYS A CA 1
ATOM 2208 C C . LYS A 1 272 ? 11.68 -27.062 3.836 1 70 272 LYS A C 1
ATOM 2210 O O . LYS A 1 272 ? 11.32 -28.234 3.92 1 70 272 LYS A O 1
ATOM 2215 N N . LEU A 1 273 ? 11.094 -26.156 3.178 1 72.44 273 LEU A N 1
ATOM 2216 C CA . LEU A 1 273 ? 9.836 -26.5 2.525 1 72.44 273 LEU A CA 1
ATOM 2217 C C . LEU A 1 273 ? 10.078 -27.406 1.323 1 72.44 273 LEU A C 1
ATOM 2219 O O . LEU A 1 273 ? 9.305 -28.328 1.069 1 72.44 273 LEU A O 1
ATOM 2223 N N . ALA A 1 274 ? 11.18 -27.078 0.637 1 69.25 274 ALA A N 1
ATOM 2224 C CA . ALA A 1 274 ? 11.547 -27.938 -0.494 1 69.25 274 ALA A CA 1
ATOM 2225 C C . ALA A 1 274 ? 11.875 -29.344 -0.033 1 69.25 274 ALA A C 1
ATOM 2227 O O . ALA A 1 274 ? 11.5 -30.328 -0.692 1 69.25 274 ALA A O 1
ATOM 2228 N N . LEU A 1 275 ? 12.562 -29.469 1.055 1 70.75 275 LEU A N 1
ATOM 2229 C CA . LEU A 1 275 ? 12.875 -30.781 1.619 1 70.75 275 LEU A CA 1
ATOM 2230 C C . LEU A 1 275 ? 11.602 -31.531 1.984 1 70.75 275 LEU A C 1
ATOM 2232 O O . LEU A 1 275 ? 11.492 -32.75 1.741 1 70.75 275 LEU A O 1
ATOM 2236 N N . LEU A 1 276 ? 10.695 -30.766 2.463 1 73.88 276 LEU A N 1
ATOM 2237 C CA . LEU A 1 276 ? 9.438 -31.422 2.838 1 73.88 276 LEU A CA 1
ATOM 2238 C C . LEU A 1 276 ? 8.68 -31.891 1.603 1 73.88 276 LEU A C 1
ATOM 2240 O O . LEU A 1 276 ? 8.102 -32.969 1.605 1 73.88 276 LEU A O 1
ATOM 2244 N N . LEU A 1 277 ? 8.727 -31.062 0.609 1 74.12 277 LEU A N 1
ATOM 2245 C CA . LEU A 1 277 ? 8.102 -31.484 -0.637 1 74.12 277 LEU A CA 1
ATOM 2246 C C . LEU A 1 277 ? 8.797 -32.719 -1.211 1 74.12 277 LEU A C 1
ATOM 2248 O O . LEU A 1 277 ? 8.141 -33.594 -1.767 1 74.12 277 LEU A O 1
ATOM 2252 N N . GLY A 1 278 ? 10.148 -32.688 -1.046 1 70.5 278 GLY A N 1
ATOM 2253 C CA . GLY A 1 278 ? 10.914 -33.844 -1.451 1 70.5 278 GLY A CA 1
ATOM 2254 C C . GLY A 1 278 ? 10.523 -35.094 -0.7 1 70.5 278 GLY A C 1
ATOM 2255 O O . GLY A 1 278 ? 10.367 -36.156 -1.302 1 70.5 278 GLY A O 1
ATOM 2256 N N . VAL A 1 279 ? 10.242 -34.906 0.529 1 68 279 VAL A N 1
ATOM 2257 C CA . VAL A 1 279 ? 9.805 -36.031 1.354 1 68 279 VAL A CA 1
ATOM 2258 C C . VAL A 1 279 ? 8.438 -36.531 0.886 1 68 279 VAL A C 1
ATOM 2260 O O . VAL A 1 279 ? 8.203 -37.719 0.792 1 68 279 VAL A O 1
ATOM 2263 N N . PHE A 1 280 ? 7.641 -35.594 0.567 1 75.75 280 PHE A N 1
ATOM 2264 C CA . PHE A 1 280 ? 6.324 -35.969 0.057 1 75.75 280 PHE A CA 1
ATOM 2265 C C . PHE A 1 280 ? 6.449 -36.781 -1.224 1 75.75 280 PHE A C 1
ATOM 2267 O O . PHE A 1 280 ? 5.789 -37.812 -1.38 1 75.75 280 PHE A O 1
ATOM 2274 N N . PHE A 1 281 ? 7.246 -36.344 -2.074 1 71.75 281 PHE A N 1
ATOM 2275 C CA . PHE A 1 281 ? 7.477 -37.062 -3.324 1 71.75 281 PHE A CA 1
ATOM 2276 C C . PHE A 1 281 ? 7.949 -38.469 -3.051 1 71.75 281 PHE A C 1
ATOM 2278 O O . PHE A 1 281 ? 7.449 -39.438 -3.654 1 71.75 281 PHE A O 1
ATOM 2285 N N . TYR A 1 282 ? 8.805 -38.562 -2.107 1 65.31 282 TYR A N 1
ATOM 2286 C CA . TYR A 1 282 ? 9.367 -39.844 -1.756 1 65.31 282 TYR A CA 1
ATOM 2287 C C . TYR A 1 282 ? 8.289 -40.781 -1.185 1 65.31 282 TYR A C 1
ATOM 2289 O O . TYR A 1 282 ? 8.227 -41.938 -1.535 1 65.31 282 TYR A O 1
ATOM 2297 N N . LEU A 1 283 ? 7.52 -40.188 -0.44 1 72.75 283 LEU A N 1
ATOM 2298 C CA . LEU A 1 283 ? 6.477 -40.969 0.192 1 72.75 283 LEU A CA 1
ATOM 2299 C C . LEU A 1 283 ? 5.453 -41.438 -0.837 1 72.75 283 LEU A C 1
ATOM 2301 O O . LEU A 1 283 ? 4.973 -42.594 -0.766 1 72.75 283 LEU A O 1
ATOM 2305 N N . CYS A 1 284 ? 5.203 -40.594 -1.806 1 74.12 284 CYS A N 1
ATOM 2306 C CA . CYS A 1 284 ? 4.297 -40.969 -2.885 1 74.12 284 CYS A CA 1
ATOM 2307 C C . CYS A 1 284 ? 4.898 -42.062 -3.746 1 74.12 284 CYS A C 1
ATOM 2309 O O . CYS A 1 284 ? 4.215 -43.031 -4.105 1 74.12 284 CYS A O 1
ATOM 2311 N N . GLU A 1 285 ? 6.16 -41.938 -4.023 1 72.62 285 GLU A N 1
ATOM 2312 C CA . GLU A 1 285 ? 6.875 -42.938 -4.824 1 72.62 285 GLU A CA 1
ATOM 2313 C C . GLU A 1 285 ? 6.934 -44.281 -4.105 1 72.62 285 GLU A C 1
ATOM 2315 O O . GLU A 1 285 ? 6.785 -45.344 -4.73 1 72.62 285 GLU A O 1
ATOM 2320 N N . MET A 1 286 ? 7.145 -44.219 -2.828 1 68.06 286 MET A N 1
ATOM 2321 C CA . MET A 1 286 ? 7.188 -45.438 -2.031 1 68.06 286 MET A CA 1
ATOM 2322 C C . MET A 1 286 ? 5.852 -46.188 -2.08 1 68.06 286 MET A C 1
ATOM 2324 O O . MET A 1 286 ? 5.812 -47.406 -2.127 1 68.06 286 MET A O 1
ATOM 2328 N N . GLN A 1 287 ? 4.922 -45.406 -2.098 1 71.81 287 GLN A N 1
ATOM 2329 C CA . GLN A 1 287 ? 3.605 -46.031 -2.18 1 71.81 287 GLN A CA 1
ATOM 2330 C C . GLN A 1 287 ? 3.441 -46.781 -3.492 1 71.81 287 GLN A C 1
ATOM 2332 O O . GLN A 1 287 ? 2.926 -47.906 -3.502 1 71.81 287 GLN A O 1
ATOM 2337 N N . ILE A 1 288 ? 3.896 -46.156 -4.555 1 71.25 288 ILE A N 1
ATOM 2338 C CA . ILE A 1 288 ? 3.826 -46.812 -5.859 1 71.25 288 ILE A CA 1
ATOM 2339 C C . ILE A 1 288 ? 4.68 -48.062 -5.855 1 71.25 288 ILE A C 1
ATOM 2341 O O . ILE A 1 288 ? 4.254 -49.094 -6.359 1 71.25 288 ILE A O 1
ATOM 2345 N N . LEU A 1 289 ? 5.82 -47.969 -5.285 1 67.25 289 LEU A N 1
ATOM 2346 C CA . LEU A 1 289 ? 6.734 -49.094 -5.227 1 67.25 289 LEU A CA 1
ATOM 2347 C C . LEU A 1 289 ? 6.121 -50.25 -4.441 1 67.25 289 LEU A C 1
ATOM 2349 O O . LEU A 1 289 ? 6.188 -51.406 -4.867 1 67.25 289 LEU A O 1
ATOM 2353 N N . ILE A 1 290 ? 5.609 -49.938 -3.311 1 65.31 290 ILE A N 1
ATOM 2354 C CA . ILE A 1 290 ? 4.996 -50.969 -2.471 1 65.31 290 ILE A CA 1
ATOM 2355 C C . ILE A 1 290 ? 3.861 -51.625 -3.232 1 65.31 290 ILE A C 1
ATOM 2357 O O . ILE A 1 290 ? 3.723 -52.875 -3.189 1 65.31 290 ILE A O 1
ATOM 2361 N N . TYR A 1 291 ? 3.223 -50.844 -3.9 1 68.06 291 TYR A N 1
ATOM 2362 C CA . TYR A 1 291 ? 2.139 -51.375 -4.711 1 68.06 291 TYR A CA 1
ATOM 2363 C C . TYR A 1 291 ? 2.678 -52.344 -5.777 1 68.06 291 TYR A C 1
ATOM 2365 O O . TYR A 1 291 ? 2.146 -53.438 -5.969 1 68.06 291 TYR A O 1
ATOM 2373 N N . LEU A 1 292 ? 3.662 -51.875 -6.449 1 64.69 292 LEU A N 1
ATOM 2374 C CA . LEU A 1 292 ? 4.254 -52.656 -7.527 1 64.69 292 LEU A CA 1
ATOM 2375 C C . LEU A 1 292 ? 4.781 -53.969 -7.004 1 64.69 292 LEU A C 1
ATOM 2377 O O . LEU A 1 292 ? 4.668 -55 -7.68 1 64.69 292 LEU A O 1
ATOM 2381 N N . LEU A 1 293 ? 5.32 -53.875 -5.816 1 61.19 293 LEU A N 1
ATOM 2382 C CA . LEU A 1 293 ? 5.965 -55.062 -5.273 1 61.19 293 LEU A CA 1
ATOM 2383 C C . LEU A 1 293 ? 4.934 -56.031 -4.684 1 61.19 293 LEU A C 1
ATOM 2385 O O . LEU A 1 293 ? 5.066 -57.25 -4.809 1 61.19 293 LEU A O 1
ATOM 2389 N N . LEU A 1 294 ? 4.051 -55.375 -4 1 59.59 294 LEU A N 1
ATOM 2390 C CA . LEU A 1 294 ? 3.135 -56.25 -3.275 1 59.59 294 LEU A CA 1
ATOM 2391 C C . LEU A 1 294 ? 2.078 -56.812 -4.211 1 59.59 294 LEU A C 1
ATOM 2393 O O . LEU A 1 294 ? 1.67 -57.969 -4.059 1 59.59 294 LEU A O 1
ATOM 2397 N N . VAL A 1 295 ? 1.588 -55.875 -4.988 1 59.41 295 VAL A N 1
ATOM 2398 C CA . VAL A 1 295 ? 0.489 -56.344 -5.828 1 59.41 295 VAL A CA 1
ATOM 2399 C C . VAL A 1 295 ? 1.009 -56.688 -7.223 1 59.41 295 VAL A C 1
ATOM 2401 O O . VAL A 1 295 ? 0.535 -56.125 -8.219 1 59.41 295 VAL A O 1
ATOM 2404 N N . LYS A 1 296 ? 2.217 -57.156 -7.355 1 56.84 296 LYS A N 1
ATOM 2405 C CA . LYS A 1 296 ? 3.018 -57.406 -8.547 1 56.84 296 LYS A CA 1
ATOM 2406 C C . LYS A 1 296 ? 2.186 -58.062 -9.641 1 56.84 296 LYS A C 1
ATOM 2408 O O . LYS A 1 296 ? 2.273 -57.688 -10.812 1 56.84 296 LYS A O 1
ATOM 2413 N N . LYS A 1 297 ? 1.499 -59.094 -9.297 1 58.38 297 LYS A N 1
ATOM 2414 C CA . LYS A 1 297 ? 0.987 -60 -10.32 1 58.38 297 LYS A CA 1
ATOM 2415 C C . LYS A 1 297 ? -0.223 -59.406 -11.031 1 58.38 297 LYS A C 1
ATOM 2417 O O . LYS A 1 297 ? -0.547 -59.781 -12.156 1 58.38 297 LYS A O 1
ATOM 2422 N N . THR A 1 298 ? -0.768 -58.25 -10.375 1 62.16 298 THR A N 1
ATOM 2423 C CA . THR A 1 298 ? -2.057 -57.875 -10.961 1 62.16 298 THR A CA 1
ATOM 2424 C C . THR A 1 298 ? -2.055 -56.438 -11.438 1 62.16 298 THR A C 1
ATOM 2426 O O . THR A 1 298 ? -3.096 -55.906 -11.828 1 62.16 298 THR A O 1
ATOM 2429 N N . LEU A 1 299 ? -0.88 -55.812 -11.562 1 69.25 299 LEU A N 1
ATOM 2430 C CA . LEU A 1 299 ? -0.984 -54.406 -11.93 1 69.25 299 LEU A CA 1
ATOM 2431 C C . LEU A 1 299 ? -0.99 -54.219 -13.438 1 69.25 299 LEU A C 1
ATOM 2433 O O . LEU A 1 299 ? -0.149 -54.812 -14.141 1 69.25 299 LEU A O 1
ATOM 2437 N N . THR A 1 300 ? -2.111 -53.625 -13.945 1 75 300 THR A N 1
ATOM 2438 C CA . THR A 1 300 ? -2.164 -53.312 -15.367 1 75 300 THR A CA 1
ATOM 2439 C C . THR A 1 300 ? -1.417 -52.031 -15.672 1 75 300 THR A C 1
ATOM 2441 O O . THR A 1 300 ? -1.213 -51.188 -14.781 1 75 300 THR A O 1
ATOM 2444 N N . SER A 1 301 ? -0.785 -51.906 -16.812 1 75.62 301 SER A N 1
ATOM 2445 C CA . SER A 1 301 ? -0.095 -50.719 -17.25 1 75.62 301 SER A CA 1
ATOM 2446 C C . SER A 1 301 ? -0.99 -49.469 -17.109 1 75.62 301 SER A C 1
ATOM 2448 O O . SER A 1 301 ? -0.515 -48.406 -16.781 1 75.62 301 SER A O 1
ATOM 2450 N N . GLY A 1 302 ? -2.33 -49.75 -17.266 1 77.44 302 GLY A N 1
ATOM 2451 C CA . GLY A 1 302 ? -3.277 -48.625 -17.125 1 77.44 302 GLY A CA 1
ATOM 2452 C C . GLY A 1 302 ? -3.404 -48.125 -15.695 1 77.44 302 GLY A C 1
ATOM 2453 O O . GLY A 1 302 ? -3.451 -46.938 -15.469 1 77.44 302 GLY A O 1
ATOM 2454 N N . GLN A 1 303 ? -3.402 -49.031 -14.789 1 82.06 303 GLN A N 1
ATOM 2455 C CA . GLN A 1 303 ? -3.516 -48.656 -13.383 1 82.06 303 GLN A CA 1
ATOM 2456 C C . GLN A 1 303 ? -2.262 -47.938 -12.898 1 82.06 303 GLN A C 1
ATOM 2458 O O . GLN A 1 303 ? -2.344 -47 -12.086 1 82.06 303 GLN A O 1
ATOM 2463 N N . PHE A 1 304 ? -1.157 -48.281 -13.484 1 80.75 304 PHE A N 1
ATOM 2464 C CA . PHE A 1 304 ? 0.101 -47.656 -13.133 1 80.75 304 PHE A CA 1
ATOM 2465 C C . PHE A 1 304 ? 0.119 -46.188 -13.625 1 80.75 304 PHE A C 1
ATOM 2467 O O . PHE A 1 304 ? 0.503 -45.281 -12.883 1 80.75 304 PHE A O 1
ATOM 2474 N N . LEU A 1 305 ? -0.343 -46.031 -14.812 1 80.69 305 LEU A N 1
ATOM 2475 C CA . LEU A 1 305 ? -0.365 -44.688 -15.375 1 80.69 305 LEU A CA 1
ATOM 2476 C C . LEU A 1 305 ? -1.369 -43.812 -14.641 1 80.69 305 LEU A C 1
ATOM 2478 O O . LEU A 1 305 ? -1.118 -42.625 -14.422 1 80.69 305 LEU A O 1
ATOM 2482 N N . PHE A 1 306 ? -2.404 -44.438 -14.25 1 85.38 306 PHE A N 1
ATOM 2483 C CA . PHE A 1 306 ? -3.412 -43.719 -13.469 1 85.38 306 PHE A CA 1
ATOM 2484 C C . PHE A 1 306 ? -2.834 -43.219 -12.148 1 85.38 306 PHE A C 1
ATOM 2486 O O . PHE A 1 306 ? -2.961 -42.062 -11.805 1 85.38 306 PHE A O 1
ATOM 2493 N N . LEU A 1 307 ? -2.201 -44.125 -11.43 1 84.19 307 LEU A N 1
ATOM 2494 C CA . LEU A 1 307 ? -1.648 -43.781 -10.125 1 84.19 307 LEU A CA 1
ATOM 2495 C C . LEU A 1 307 ? -0.577 -42.719 -10.242 1 84.19 307 LEU A C 1
ATOM 2497 O O . LEU A 1 307 ? -0.537 -41.781 -9.438 1 84.19 307 LEU A O 1
ATOM 2501 N N . GLY A 1 308 ? 0.263 -42.812 -11.281 1 82 308 GLY A N 1
ATOM 2502 C CA . GLY A 1 308 ? 1.286 -41.781 -11.508 1 82 308 GLY A CA 1
ATOM 2503 C C . GLY A 1 308 ? 0.713 -40.406 -11.797 1 82 308 GLY A C 1
ATOM 2504 O O . GLY A 1 308 ? 1.209 -39.406 -11.281 1 82 308 GLY A O 1
ATOM 2505 N N . SER A 1 309 ? -0.318 -40.375 -12.57 1 84.62 309 SER A N 1
ATOM 2506 C CA . SER A 1 309 ? -0.94 -39.125 -12.945 1 84.62 309 SER A CA 1
ATOM 2507 C C . SER A 1 309 ? -1.613 -38.469 -11.742 1 84.62 309 SER A C 1
ATOM 2509 O O . SER A 1 309 ? -1.445 -37.25 -11.516 1 84.62 309 SER A O 1
ATOM 2511 N N . ILE A 1 310 ? -2.305 -39.188 -10.938 1 88.31 310 ILE A N 1
ATOM 2512 C CA . ILE A 1 310 ? -3.047 -38.656 -9.797 1 88.31 310 ILE A CA 1
ATOM 2513 C C . ILE A 1 310 ? -2.072 -38.156 -8.734 1 88.31 310 ILE A C 1
ATOM 2515 O O . ILE A 1 310 ? -2.289 -37.094 -8.141 1 88.31 310 ILE A O 1
ATOM 2519 N N . LEU A 1 311 ? -0.999 -38.906 -8.539 1 85.94 311 LEU A N 1
ATOM 2520 C CA . LEU A 1 311 ? -0.01 -38.5 -7.551 1 85.94 311 LEU A CA 1
ATOM 2521 C C . LEU A 1 311 ? 0.691 -37.219 -7.992 1 85.94 311 LEU A C 1
ATOM 2523 O O . LEU A 1 311 ? 1.008 -36.344 -7.164 1 85.94 311 LEU A O 1
ATOM 2527 N N . GLY A 1 312 ? 0.896 -37.125 -9.312 1 81.94 312 GLY A N 1
ATOM 2528 C CA . GLY A 1 312 ? 1.476 -35.875 -9.828 1 81.94 312 GLY A CA 1
ATOM 2529 C C . GLY A 1 312 ? 0.585 -34.656 -9.633 1 81.94 312 GLY A C 1
ATOM 2530 O O . GLY A 1 312 ? 1.059 -33.594 -9.234 1 81.94 312 GLY A O 1
ATOM 2531 N N . LYS A 1 313 ? -0.665 -34.844 -9.898 1 86.06 313 LYS A N 1
ATOM 2532 C CA . LYS A 1 313 ? -1.627 -33.75 -9.734 1 86.06 313 LYS A CA 1
ATOM 2533 C C . LYS A 1 313 ? -1.761 -33.375 -8.266 1 86.06 313 LYS A C 1
ATOM 2535 O O . LYS A 1 313 ? -1.854 -32.188 -7.938 1 86.06 313 LYS A O 1
ATOM 2540 N N . LEU A 1 314 ? -1.781 -34.344 -7.41 1 86.94 314 LEU A N 1
ATOM 2541 C CA . LEU A 1 314 ? -1.89 -34.094 -5.977 1 86.94 314 LEU A CA 1
ATOM 2542 C C . LEU A 1 314 ? -0.652 -33.344 -5.461 1 86.94 314 LEU A C 1
ATOM 2544 O O . LEU A 1 314 ? -0.756 -32.469 -4.594 1 86.94 314 LEU A O 1
ATOM 2548 N N . HIS A 1 315 ? 0.481 -33.781 -5.996 1 82.44 315 HIS A N 1
ATOM 2549 C CA . HIS A 1 315 ? 1.725 -33.125 -5.617 1 82.44 315 HIS A CA 1
ATOM 2550 C C . HIS A 1 315 ? 1.67 -31.625 -5.926 1 82.44 315 HIS A C 1
ATOM 2552 O O . HIS A 1 315 ? 2.066 -30.797 -5.098 1 82.44 315 HIS A O 1
ATOM 2558 N N . LEU A 1 316 ? 1.173 -31.25 -7.012 1 80.75 316 LEU A N 1
ATOM 2559 C CA . LEU A 1 316 ? 1.085 -29.844 -7.426 1 80.75 316 LEU A CA 1
ATOM 2560 C C . LEU A 1 316 ? 0.153 -29.062 -6.508 1 80.75 316 LEU A C 1
ATOM 2562 O O . LEU A 1 316 ? 0.437 -27.922 -6.16 1 80.75 316 LEU A O 1
ATOM 2566 N N . LYS A 1 317 ? -0.882 -29.672 -6.152 1 86.25 317 LYS A N 1
ATOM 2567 C CA . LYS A 1 317 ? -1.849 -29.016 -5.277 1 86.25 317 LYS A CA 1
ATOM 2568 C C . LYS A 1 317 ? -1.285 -28.844 -3.871 1 86.25 317 LYS A C 1
ATOM 2570 O O . LYS A 1 317 ? -1.484 -27.797 -3.244 1 86.25 317 LYS A O 1
ATOM 2575 N N . LEU A 1 318 ? -0.588 -29.828 -3.412 1 83.69 318 LEU A N 1
ATOM 2576 C CA . LEU A 1 318 ? -0.078 -29.797 -2.045 1 83.69 318 LEU A CA 1
ATOM 2577 C C . LEU A 1 318 ? 1.099 -28.844 -1.922 1 83.69 318 LEU A C 1
ATOM 2579 O O . LEU A 1 318 ? 1.386 -28.344 -0.833 1 83.69 318 LEU A O 1
ATOM 2583 N N . LYS A 1 319 ? 1.755 -28.578 -3.039 1 79.19 319 LYS A N 1
ATOM 2584 C CA . LYS A 1 319 ? 2.883 -27.641 -3.051 1 79.19 319 LYS A CA 1
ATOM 2585 C C . LYS A 1 319 ? 2.441 -26.234 -2.652 1 79.19 319 LYS A C 1
ATOM 2587 O O . LYS A 1 319 ? 3.229 -25.469 -2.092 1 79.19 319 LYS A O 1
ATOM 2592 N N . SER A 1 320 ? 1.222 -25.953 -2.844 1 80.94 320 SER A N 1
ATOM 2593 C CA . SER A 1 320 ? 0.729 -24.609 -2.602 1 80.94 320 SER A CA 1
ATOM 2594 C C . SER A 1 320 ? 0.336 -24.406 -1.142 1 80.94 320 SER A C 1
ATOM 2596 O O . SER A 1 320 ? 0.13 -23.281 -0.692 1 80.94 320 SER A O 1
ATOM 2598 N N . ILE A 1 321 ? 0.33 -25.422 -0.313 1 83.12 321 ILE A N 1
ATOM 2599 C CA . ILE A 1 321 ? -0.244 -25.375 1.026 1 83.12 321 ILE A CA 1
ATOM 2600 C C . ILE A 1 321 ? 0.587 -24.438 1.907 1 83.12 321 ILE A C 1
ATOM 2602 O O . ILE A 1 321 ? 0.042 -23.703 2.727 1 83.12 321 ILE A O 1
ATOM 2606 N N . SER A 1 322 ? 1.852 -24.516 1.774 1 75.69 322 SER A N 1
ATOM 2607 C CA . SER A 1 322 ? 2.691 -23.656 2.592 1 75.69 322 SER A CA 1
ATOM 2608 C C . SER A 1 322 ? 2.406 -22.188 2.309 1 75.69 322 SER A C 1
ATOM 2610 O O . SER A 1 322 ? 2.377 -21.359 3.23 1 75.69 322 SER A O 1
ATOM 2612 N N . ARG A 1 323 ? 2.234 -21.922 1.026 1 76.62 323 ARG A N 1
ATOM 2613 C CA . ARG A 1 323 ? 1.905 -20.562 0.625 1 76.62 323 ARG A CA 1
ATOM 2614 C C . ARG A 1 323 ? 0.546 -20.141 1.174 1 76.62 323 ARG A C 1
ATOM 2616 O O . ARG A 1 323 ? 0.377 -19.016 1.63 1 76.62 323 ARG A O 1
ATOM 2623 N N . VAL A 1 324 ? -0.339 -21.016 1.171 1 85.19 324 VAL A N 1
ATOM 2624 C CA . VAL A 1 324 ? -1.694 -20.766 1.646 1 85.19 324 VAL A CA 1
ATOM 2625 C C . VAL A 1 324 ? -1.666 -20.438 3.137 1 85.19 324 VAL A C 1
ATOM 2627 O O . VAL A 1 324 ? -2.275 -19.453 3.576 1 85.19 324 VAL A O 1
ATOM 2630 N N . LEU A 1 325 ? -0.897 -21.203 3.83 1 82.38 325 LEU A N 1
ATOM 2631 C CA . LEU A 1 325 ? -0.819 -20.984 5.27 1 82.38 325 LEU A CA 1
ATOM 2632 C C . LEU A 1 325 ? -0.156 -19.641 5.578 1 82.38 325 LEU A C 1
ATOM 2634 O O . LEU A 1 325 ? -0.56 -18.938 6.512 1 82.38 325 LEU A O 1
ATOM 2638 N N . ARG A 1 326 ? 0.694 -19.375 4.77 1 74.62 326 ARG A N 1
ATOM 2639 C CA . ARG A 1 326 ? 1.384 -18.094 4.953 1 74.62 326 ARG A CA 1
ATOM 2640 C C . ARG A 1 326 ? 0.441 -16.922 4.711 1 74.62 326 ARG A C 1
ATOM 2642 O O . ARG A 1 326 ? 0.368 -16 5.523 1 74.62 326 ARG A O 1
ATOM 2649 N N . ILE A 1 327 ? -0.206 -16.953 3.662 1 84.44 327 ILE A N 1
ATOM 2650 C CA . ILE A 1 327 ? -1.117 -15.867 3.303 1 84.44 327 ILE A CA 1
ATOM 2651 C C . ILE A 1 327 ? -2.223 -15.758 4.352 1 84.44 327 ILE A C 1
ATOM 2653 O O . ILE A 1 327 ? -2.547 -14.656 4.805 1 84.44 327 ILE A O 1
ATOM 2657 N N . LEU A 1 328 ? -2.67 -16.891 4.785 1 85.62 328 LEU A N 1
ATOM 2658 C CA . LEU A 1 328 ? -3.754 -16.906 5.762 1 85.62 328 LEU A CA 1
ATOM 2659 C C . LEU A 1 328 ? -3.303 -16.312 7.09 1 85.62 328 LEU A C 1
ATOM 2661 O O . LEU A 1 328 ? -3.963 -15.43 7.637 1 85.62 328 LEU A O 1
ATOM 2665 N N . SER A 1 329 ? -2.227 -16.75 7.578 1 80.69 329 SER A N 1
ATOM 2666 C CA . SER A 1 329 ? -1.751 -16.281 8.875 1 80.69 329 SER A CA 1
ATOM 2667 C C . SER A 1 329 ? -1.437 -14.781 8.844 1 80.69 329 SER A C 1
ATOM 2669 O O . SER A 1 329 ? -1.829 -14.039 9.75 1 80.69 329 SER A O 1
ATOM 2671 N N . THR A 1 330 ? -0.803 -14.438 7.762 1 77.19 330 THR A N 1
ATOM 2672 C CA . THR A 1 330 ? -0.421 -13.039 7.637 1 77.19 330 THR A CA 1
ATOM 2673 C C . THR A 1 330 ? -1.656 -12.141 7.605 1 77.19 330 THR A C 1
ATOM 2675 O O . THR A 1 330 ? -1.713 -11.125 8.305 1 77.19 330 THR A O 1
ATOM 2678 N N . ASN A 1 331 ? -2.623 -12.492 6.836 1 85.25 331 ASN A N 1
ATOM 2679 C CA . ASN A 1 331 ? -3.793 -11.641 6.66 1 85.25 331 ASN A CA 1
ATOM 2680 C C . ASN A 1 331 ? -4.711 -11.688 7.879 1 85.25 331 ASN A C 1
ATOM 2682 O O . ASN A 1 331 ? -5.41 -10.719 8.172 1 85.25 331 ASN A O 1
ATOM 2686 N N . LEU A 1 332 ? -4.672 -12.75 8.633 1 84.94 332 LEU A N 1
ATOM 2687 C CA . LEU A 1 332 ? -5.422 -12.797 9.883 1 84.94 332 LEU A CA 1
ATOM 2688 C C . LEU A 1 332 ? -4.797 -11.883 10.922 1 84.94 332 LEU A C 1
ATOM 2690 O O . LEU A 1 332 ? -5.512 -11.211 11.672 1 84.94 332 LEU A O 1
ATOM 2694 N N . ILE A 1 333 ? -3.549 -11.906 10.93 1 75.31 333 ILE A N 1
ATOM 2695 C CA . ILE A 1 333 ? -2.846 -11.023 11.852 1 75.31 333 ILE A CA 1
ATOM 2696 C C . ILE A 1 333 ? -3.129 -9.562 11.492 1 75.31 333 ILE A C 1
ATOM 2698 O O . ILE A 1 333 ? -3.443 -8.75 12.367 1 75.31 333 ILE A O 1
ATOM 2702 N N . MET A 1 334 ? -3.061 -9.281 10.156 1 79.25 334 MET A N 1
ATOM 2703 C CA . MET A 1 334 ? -3.303 -7.906 9.711 1 79.25 334 MET A CA 1
ATOM 2704 C C . MET A 1 334 ? -4.73 -7.477 10.023 1 79.25 334 MET A C 1
ATOM 2706 O O . MET A 1 334 ? -4.969 -6.332 10.414 1 79.25 334 MET A O 1
ATOM 2710 N N . THR A 1 335 ? -5.641 -8.336 9.844 1 83.62 335 THR A N 1
ATOM 2711 C CA . THR A 1 335 ? -7.035 -8.047 10.156 1 83.62 335 THR A CA 1
ATOM 2712 C C . THR A 1 335 ? -7.203 -7.742 11.641 1 83.62 335 THR A C 1
ATOM 2714 O O . THR A 1 335 ? -7.879 -6.773 12.008 1 83.62 335 THR A O 1
ATOM 2717 N N . ARG A 1 336 ? -6.555 -8.461 12.391 1 79.06 336 ARG A N 1
ATOM 2718 C CA . ARG A 1 336 ? -6.652 -8.266 13.828 1 79.06 336 ARG A CA 1
ATOM 2719 C C . ARG A 1 336 ? -6.035 -6.934 14.25 1 79.06 336 ARG A C 1
ATOM 2721 O O . ARG A 1 336 ? -6.59 -6.223 15.086 1 79.06 336 ARG A O 1
ATOM 2728 N N . LEU A 1 337 ? -4.957 -6.66 13.633 1 72.06 337 LEU A N 1
ATOM 2729 C CA . LEU A 1 337 ? -4.25 -5.426 13.969 1 72.06 337 LEU A CA 1
ATOM 2730 C C . LEU A 1 337 ? -5.059 -4.203 13.547 1 72.06 337 LEU A C 1
ATOM 2732 O O . LEU A 1 337 ? -5.062 -3.188 14.242 1 72.06 337 LEU A O 1
ATOM 2736 N N . LYS A 1 338 ? -5.723 -4.348 12.43 1 76.06 338 LYS A N 1
ATOM 2737 C CA . LYS A 1 338 ? -6.426 -3.191 11.883 1 76.06 338 LYS A CA 1
ATOM 2738 C C . LYS A 1 338 ? -7.828 -3.066 12.469 1 76.06 338 LYS A C 1
ATOM 2740 O O . LYS A 1 338 ? -8.43 -1.992 12.43 1 76.06 338 LYS A O 1
ATOM 2745 N N . MET A 1 339 ? -8.312 -4.16 12.906 1 72.31 339 MET A N 1
ATOM 2746 C CA . MET A 1 339 ? -9.633 -4.133 13.539 1 72.31 339 MET A CA 1
ATOM 2747 C C . MET A 1 339 ? -9.617 -3.271 14.797 1 72.31 339 MET A C 1
ATOM 2749 O O . MET A 1 339 ? -10.602 -2.604 15.109 1 72.31 339 MET A O 1
ATOM 2753 N N . ASP A 1 340 ? -8.602 -3.33 15.57 1 61.69 340 ASP A N 1
ATOM 2754 C CA . ASP A 1 340 ? -8.555 -2.631 16.859 1 61.69 340 ASP A CA 1
ATOM 2755 C C . ASP A 1 340 ? -7.766 -1.326 16.734 1 61.69 340 ASP A C 1
ATOM 2757 O O . ASP A 1 340 ? -6.566 -1.293 17.016 1 61.69 340 ASP A O 1
ATOM 2761 N N . MET A 1 341 ? -8.164 -0.421 15.883 1 54 341 MET A N 1
ATOM 2762 C CA . MET A 1 341 ? -7.461 0.854 15.969 1 54 341 MET A CA 1
ATOM 2763 C C . MET A 1 341 ? -7.559 1.431 17.375 1 54 341 MET A C 1
ATOM 2765 O O . MET A 1 341 ? -6.82 2.354 17.734 1 54 341 MET A O 1
ATOM 2769 N N . ARG A 1 342 ? -8.617 0.957 18.141 1 46.56 342 ARG A N 1
ATOM 2770 C CA . ARG A 1 342 ? -8.906 1.376 19.5 1 46.56 342 ARG A CA 1
ATOM 2771 C C . ARG A 1 342 ? -7.789 0.966 20.453 1 46.56 342 ARG A C 1
ATOM 2773 O O . ARG A 1 342 ? -7.539 1.639 21.453 1 46.56 342 ARG A O 1
ATOM 2780 N N . ASP A 1 343 ? -7.422 -0.257 20.25 1 43.62 343 ASP A N 1
ATOM 2781 C CA . ASP A 1 343 ? -6.637 -0.812 21.344 1 43.62 343 ASP A CA 1
ATOM 2782 C C . ASP A 1 343 ? -5.367 0.002 21.578 1 43.62 343 ASP A C 1
ATOM 2784 O O . ASP A 1 343 ? -4.68 -0.186 22.594 1 43.62 343 ASP A O 1
ATOM 2788 N N . HIS A 1 344 ? -5.07 0.69 20.703 1 37.38 344 HIS A N 1
ATOM 2789 C CA . HIS A 1 344 ? -4.008 1.565 21.188 1 37.38 344 HIS A CA 1
ATOM 2790 C C . HIS A 1 344 ? -4.496 2.43 22.344 1 37.38 344 HIS A C 1
ATOM 2792 O O . HIS A 1 344 ? -3.688 2.918 23.141 1 37.38 344 HIS A O 1
ATOM 2798 N N . GLU A 1 345 ? -5.758 2.936 22.266 1 35.84 345 GLU A N 1
ATOM 2799 C CA . GLU A 1 345 ? -6.23 3.795 23.344 1 35.84 345 GLU A CA 1
ATOM 2800 C C . GLU A 1 345 ? -6.418 3.006 24.641 1 35.84 345 GLU A C 1
ATOM 2802 O O . GLU A 1 345 ? -6.219 3.539 25.734 1 35.84 345 GLU A O 1
ATOM 2807 N N . ASN A 1 346 ? -7.125 1.81 24.594 1 34.16 346 ASN A N 1
ATOM 2808 C CA . ASN A 1 346 ? -7.695 1.371 25.859 1 34.16 346 ASN A CA 1
ATOM 2809 C C . ASN A 1 346 ? -6.617 1.126 26.906 1 34.16 346 ASN A C 1
ATOM 2811 O O . ASN A 1 346 ? -6.898 0.598 27.984 1 34.16 346 ASN A O 1
ATOM 2815 N N . LYS A 1 347 ? -5.465 0.928 26.562 1 34.47 347 LYS A N 1
ATOM 2816 C CA . LYS A 1 347 ? -4.742 0.896 27.828 1 34.47 347 LYS A CA 1
ATOM 2817 C C . LYS A 1 347 ? -4.855 2.229 28.562 1 34.47 347 LYS A C 1
ATOM 2819 O O . LYS A 1 347 ? -4.301 2.396 29.656 1 34.47 347 LYS A O 1
ATOM 2824 N N . VAL A 1 348 ? -5.117 3.377 28 1 30.39 348 VAL A N 1
ATOM 2825 C CA . VAL A 1 348 ? -5.355 4.379 29.031 1 30.39 348 VAL A CA 1
ATOM 2826 C C . VAL A 1 348 ? -6.582 3.998 29.859 1 30.39 348 VAL A C 1
ATOM 2828 O O . VAL A 1 348 ? -6.547 4.016 31.094 1 30.39 348 VAL A O 1
ATOM 2831 N N . VAL A 1 349 ? -7.957 4.426 29.547 1 29.05 349 VAL A N 1
ATOM 2832 C CA . VAL A 1 349 ? -9.047 4.25 30.5 1 29.05 349 VAL A CA 1
ATOM 2833 C C . VAL A 1 349 ? -9.633 2.846 30.375 1 29.05 349 VAL A C 1
ATOM 2835 O O . VAL A 1 349 ? -10.109 2.467 29.297 1 29.05 349 VAL A O 1
ATOM 2838 N N . SER A 1 350 ? -9.031 1.77 30.953 1 29.39 350 SER A N 1
ATOM 2839 C CA . SER A 1 350 ? -9.656 0.502 31.312 1 29.39 350 SER A CA 1
ATOM 2840 C C . SER A 1 350 ? -11.148 0.67 31.562 1 29.39 350 SER A C 1
ATOM 2842 O O . SER A 1 350 ? -11.578 0.871 32.688 1 29.39 350 SER A O 1
ATOM 2844 N N . VAL A 1 351 ? -11.938 1.462 30.938 1 25.73 351 VAL A N 1
ATOM 2845 C CA . VAL A 1 351 ? -13.336 1.307 31.328 1 25.73 351 VAL A CA 1
ATOM 2846 C C . VAL A 1 351 ? -13.766 -0.146 31.141 1 25.73 351 VAL A C 1
ATOM 2848 O O . VAL A 1 351 ? -13.445 -0.765 30.109 1 25.73 351 VAL A O 1
ATOM 2851 N N . LYS A 1 352 ? -14.094 -0.869 32.156 1 29.84 352 LYS A N 1
ATOM 2852 C CA . LYS A 1 352 ? -14.766 -2.148 32.375 1 29.84 352 LYS A CA 1
ATOM 2853 C C . LYS A 1 352 ? -15.766 -2.426 31.25 1 29.84 352 LYS A C 1
ATOM 2855 O O . LYS A 1 352 ? -16.562 -1.555 30.891 1 29.84 352 LYS A O 1
ATOM 2860 N N . LYS A 1 353 ? -15.742 -3.488 30.406 1 32.06 353 LYS A N 1
ATOM 2861 C CA . LYS A 1 353 ? -16.609 -4.219 29.484 1 32.06 353 LYS A CA 1
ATOM 2862 C C . LYS A 1 353 ? -18.078 -4.129 29.922 1 32.06 353 LYS A C 1
ATOM 2864 O O . LYS A 1 353 ? -18.938 -4.789 29.344 1 32.06 353 LYS A O 1
ATOM 2869 N N . GLU A 1 354 ? -18.328 -3.811 31.234 1 29.27 354 GLU A N 1
ATOM 2870 C CA . GLU A 1 354 ? -19.688 -4.234 31.594 1 29.27 354 GLU A CA 1
ATOM 2871 C C . GLU A 1 354 ? -20.688 -3.832 30.531 1 29.27 354 GLU A C 1
ATOM 2873 O O . GLU A 1 354 ? -21.469 -4.668 30.047 1 29.27 354 GLU A O 1
ATOM 2878 N N . ASN A 1 355 ? -21.422 -2.672 30.812 1 25.64 355 ASN A N 1
ATOM 2879 C CA . ASN A 1 355 ? -22.766 -2.311 30.375 1 25.64 355 ASN A CA 1
ATOM 2880 C C . ASN A 1 355 ? -22.781 -1.771 28.953 1 25.64 355 ASN A C 1
ATOM 2882 O O . ASN A 1 355 ? -23.047 -0.586 28.734 1 25.64 355 ASN A O 1
ATOM 2886 N N . VAL A 1 356 ? -21.859 -2.039 28.203 1 30.97 356 VAL A N 1
ATOM 2887 C CA . VAL A 1 356 ? -22.062 -1.569 26.828 1 30.97 356 VAL A CA 1
ATOM 2888 C C . VAL A 1 356 ? -23.281 -2.275 26.234 1 30.97 356 VAL A C 1
ATOM 2890 O O . VAL A 1 356 ? -23.219 -2.775 25.109 1 30.97 356 VAL A O 1
ATOM 2893 N N . LYS A 1 357 ? -23.906 -3.311 26.922 1 30.11 357 LYS A N 1
ATOM 2894 C CA . LYS A 1 357 ? -25.156 -3.859 26.406 1 30.11 357 LYS A CA 1
ATOM 2895 C C . LYS A 1 357 ? -25.969 -2.791 25.688 1 30.11 357 LYS A C 1
ATOM 2897 O O . LYS A 1 357 ? -26.453 -3.02 24.578 1 30.11 357 LYS A O 1
ATOM 2902 N N . SER A 1 358 ? -26.859 -2.121 26.625 1 27.83 358 SER A N 1
ATOM 2903 C CA . SER A 1 358 ? -28.203 -1.558 26.5 1 27.83 358 SER A CA 1
ATOM 2904 C C . SER A 1 358 ? -28.203 -0.285 25.656 1 27.83 358 SER A C 1
ATOM 2906 O O . SER A 1 358 ? -29.234 0.342 25.453 1 27.83 358 SER A O 1
ATOM 2908 N N . LEU A 1 359 ? -27.078 0.276 25.531 1 27.69 359 LEU A N 1
ATOM 2909 C CA . LEU A 1 359 ? -27.391 1.676 25.266 1 27.69 359 LEU A CA 1
ATOM 2910 C C . LEU A 1 359 ? -27.875 1.864 23.844 1 27.69 359 LEU A C 1
ATOM 2912 O O . LEU A 1 359 ? -27.453 2.793 23.141 1 27.69 359 LEU A O 1
ATOM 2916 N N . VAL A 1 360 ? -27.875 0.89 23.094 1 32.84 360 VAL A N 1
ATOM 2917 C CA . VAL A 1 360 ? -28.703 1.138 21.922 1 32.84 360 VAL A CA 1
ATOM 2918 C C . VAL A 1 360 ? -30.094 1.598 22.359 1 32.84 360 VAL A C 1
ATOM 2920 O O . VAL A 1 360 ? -31.078 0.876 22.188 1 32.84 360 VAL A O 1
ATOM 2923 N N . LYS A 1 361 ? -30.312 1.726 23.641 1 31.95 361 LYS A N 1
ATOM 2924 C CA . LYS A 1 361 ? -31.656 2.287 23.859 1 31.95 361 LYS A CA 1
ATOM 2925 C C . LYS A 1 361 ? -31.891 3.492 22.953 1 31.95 361 LYS A C 1
ATOM 2927 O O . LYS A 1 361 ? -30.938 4.16 22.531 1 31.95 361 LYS A O 1
ATOM 2932 N N . ARG A 1 362 ? -33.031 3.594 22.5 1 32.81 362 ARG A N 1
ATOM 2933 C CA . ARG A 1 362 ? -33.625 4.73 21.812 1 32.81 362 ARG A CA 1
ATOM 2934 C C . ARG A 1 362 ? -33.156 6.051 22.406 1 32.81 362 ARG A C 1
ATOM 2936 O O . ARG A 1 362 ? -33.5 6.395 23.531 1 32.81 362 ARG A O 1
ATOM 2943 N N . VAL A 1 363 ? -31.859 6.242 22.359 1 37.44 363 VAL A N 1
ATOM 2944 C CA . VAL A 1 363 ? -31.469 7.578 22.812 1 37.44 363 VAL A CA 1
ATOM 2945 C C . VAL A 1 363 ? -32.562 8.578 22.484 1 37.44 363 VAL A C 1
ATOM 2947 O O . VAL A 1 363 ? -32.906 8.789 21.312 1 37.44 363 VAL A O 1
ATOM 2950 N N . HIS A 1 364 ? -33.438 8.602 23.281 1 37.31 364 HIS A N 1
ATOM 2951 C CA . HIS A 1 364 ? -34.438 9.664 23.172 1 37.31 364 HIS A CA 1
ATOM 2952 C C . HIS A 1 364 ? -33.75 11.023 23 1 37.31 364 HIS A C 1
ATOM 2954 O O . HIS A 1 364 ? -32.906 11.406 23.812 1 37.31 364 HIS A O 1
ATOM 2960 N N . LYS A 1 365 ? -33.531 11.391 21.766 1 49.03 365 LYS A N 1
ATOM 2961 C CA . LYS A 1 365 ? -33.125 12.773 21.469 1 49.03 365 LYS A CA 1
ATOM 2962 C C . LYS A 1 365 ? -33.688 13.727 22.531 1 49.03 365 LYS A C 1
ATOM 2964 O O . LYS A 1 365 ? -34.875 13.703 22.844 1 49.03 365 LYS A O 1
ATOM 2969 N N . LYS A 1 366 ? -32.969 13.898 23.625 1 51.84 366 LYS A N 1
ATOM 2970 C CA . LYS A 1 366 ? -33.469 14.883 24.594 1 51.84 366 LYS A CA 1
ATOM 2971 C C . LYS A 1 366 ? -33.812 16.203 23.891 1 51.84 366 LYS A C 1
ATOM 2973 O O . LYS A 1 366 ? -33.188 16.578 22.906 1 51.84 366 LYS A O 1
ATOM 2978 N N . GLU A 1 367 ? -34.938 16.641 24.141 1 53.81 367 GLU A N 1
ATOM 2979 C CA . GLU A 1 367 ? -35.531 17.875 23.609 1 53.81 367 GLU A CA 1
ATOM 2980 C C . GLU A 1 367 ? -34.5 19 23.641 1 53.81 367 GLU A C 1
ATOM 2982 O O . GLU A 1 367 ? -33.406 18.844 24.156 1 53.81 367 GLU A O 1
ATOM 2987 N N . GLU A 1 368 ? -35 20.312 23.422 1 60.09 368 GLU A N 1
ATOM 2988 C CA . GLU A 1 368 ? -34.562 21.688 23.203 1 60.09 368 GLU A CA 1
ATOM 2989 C C . GLU A 1 368 ? -33.781 22.203 24.406 1 60.09 368 GLU A C 1
ATOM 2991 O O . GLU A 1 368 ? -34.156 21.984 25.547 1 60.09 368 GLU A O 1
ATOM 2996 N N . PHE A 1 369 ? -32.438 22.375 24.25 1 64.56 369 PHE A N 1
ATOM 2997 C CA . PHE A 1 369 ? -31.734 23.234 25.188 1 64.56 369 PHE A CA 1
ATOM 2998 C C . PHE A 1 369 ? -32.625 24.375 25.672 1 64.56 369 PHE A C 1
ATOM 3000 O O . PHE A 1 369 ? -32.938 25.297 24.922 1 64.56 369 PHE A O 1
ATOM 3007 N N . LYS A 1 370 ? -33.281 24.188 26.797 1 67.81 370 LYS A N 1
ATOM 3008 C CA . LYS A 1 370 ? -34.281 25.156 27.203 1 67.81 370 LYS A CA 1
ATOM 3009 C C . LYS A 1 370 ? -33.719 26.203 28.156 1 67.81 370 LYS A C 1
ATOM 3011 O O . LYS A 1 370 ? -34.031 27.391 28.047 1 67.81 370 LYS A O 1
ATOM 3016 N N . ASN A 1 371 ? -32.812 25.656 29.062 1 74.5 371 ASN A N 1
ATOM 3017 C CA . ASN A 1 371 ? -32.5 26.641 30.094 1 74.5 371 ASN A CA 1
ATOM 3018 C C . ASN A 1 371 ? -30.984 26.734 30.328 1 74.5 371 ASN A C 1
ATOM 3020 O O . ASN A 1 371 ? -30.375 27.781 30.125 1 74.5 371 ASN A O 1
ATOM 3024 N N . GLU A 1 372 ? -30.484 25.578 30.781 1 82.81 372 GLU A N 1
ATOM 3025 C CA . GLU A 1 372 ? -29.125 25.703 31.297 1 82.81 372 GLU A CA 1
ATOM 3026 C C . GLU A 1 372 ? -28.281 24.484 30.922 1 82.81 372 GLU A C 1
ATOM 3028 O O . GLU A 1 372 ? -28.781 23.359 30.891 1 82.81 372 GLU A O 1
ATOM 3033 N N . TRP A 1 373 ? -27.047 24.75 30.453 1 82.5 373 TRP A N 1
ATOM 3034 C CA . TRP A 1 373 ? -26 23.75 30.266 1 82.5 373 TRP A CA 1
ATOM 3035 C C . TRP A 1 373 ? -24.938 23.875 31.344 1 82.5 373 TRP A C 1
ATOM 3037 O O . TRP A 1 373 ? -24.469 24.984 31.641 1 82.5 373 TRP A O 1
ATOM 3047 N N . SER A 1 374 ? -24.703 22.766 32.094 1 83.19 374 SER A N 1
ATOM 3048 C CA . SER A 1 374 ? -23.703 22.844 33.156 1 83.19 374 SER A CA 1
ATOM 3049 C C . SER A 1 374 ? -22.734 21.672 33.094 1 83.19 374 SER A C 1
ATOM 3051 O O . SER A 1 374 ? -23.094 20.578 32.656 1 83.19 374 SER A O 1
ATOM 3053 N N . MET A 1 375 ? -21.531 22 33.25 1 81.56 375 MET A N 1
ATOM 3054 C CA . MET A 1 375 ? -20.453 21.031 33.438 1 81.56 375 MET A CA 1
ATOM 3055 C C . MET A 1 375 ? -19.844 21.141 34.844 1 81.56 375 MET A C 1
ATOM 3057 O O . MET A 1 375 ? -19.359 22.203 35.219 1 81.56 375 MET A O 1
ATOM 3061 N N . ILE A 1 376 ? -19.953 20.062 35.562 1 75.81 376 ILE A N 1
ATOM 3062 C CA . ILE A 1 376 ? -19.547 20.094 36.969 1 75.81 376 ILE A CA 1
ATOM 3063 C C . ILE A 1 376 ? -18.344 19.188 37.188 1 75.81 376 ILE A C 1
ATOM 3065 O O . ILE A 1 376 ? -18.328 18.031 36.719 1 75.81 376 ILE A O 1
ATOM 3069 N N . ASN A 1 377 ? -17.312 19.688 37.812 1 77.19 377 ASN A N 1
ATOM 3070 C CA . ASN A 1 377 ? -16.125 18.969 38.281 1 77.19 377 ASN A CA 1
ATOM 3071 C C . ASN A 1 377 ? -15.422 18.25 37.125 1 77.19 377 ASN A C 1
ATOM 3073 O O . ASN A 1 377 ? -15.195 17.047 37.188 1 77.19 377 ASN A O 1
ATOM 3077 N N . LEU A 1 378 ? -15.156 19.016 36.188 1 78.31 378 LEU A N 1
ATOM 3078 C CA . LEU A 1 378 ? -14.383 18.438 35.094 1 78.31 378 LEU A CA 1
ATOM 3079 C C . LEU A 1 378 ? -12.953 18.141 35.531 1 78.31 378 LEU A C 1
ATOM 3081 O O . LEU A 1 378 ? -12.266 19.016 36.062 1 78.31 378 LEU A O 1
ATOM 3085 N N . CYS A 1 379 ? -12.594 16.844 35.438 1 73.06 379 CYS A N 1
ATOM 3086 C CA . CYS A 1 379 ? -11.219 16.391 35.625 1 73.06 379 CYS A CA 1
ATOM 3087 C C . CYS A 1 379 ? -10.711 15.633 34.406 1 73.06 379 CYS A C 1
ATOM 3089 O O . CYS A 1 379 ? -11.289 14.617 34.031 1 73.06 379 CYS A O 1
ATOM 3091 N N . TYR A 1 380 ? -9.828 16.266 33.844 1 73.81 380 TYR A N 1
ATOM 3092 C CA . TYR A 1 380 ? -9.281 15.594 32.688 1 73.81 380 TYR A CA 1
ATOM 3093 C C . TYR A 1 380 ? -7.785 15.828 32.562 1 73.81 380 TYR A C 1
ATOM 3095 O O . TYR A 1 380 ? -7.34 16.969 32.438 1 73.81 380 TYR A O 1
ATOM 3103 N N . LEU A 1 381 ? -7.23 14.695 32.562 1 66 381 LEU A N 1
ATOM 3104 C CA . LEU A 1 381 ? -5.773 14.727 32.5 1 66 381 LEU A CA 1
ATOM 3105 C C . LEU A 1 381 ? -5.199 15.781 33.438 1 66 381 LEU A C 1
ATOM 3107 O O . LEU A 1 381 ? -5.695 15.961 34.531 1 66 381 LEU A O 1
ATOM 3111 N N . ASP A 1 382 ? -4.109 16.438 33.031 1 69.38 382 ASP A N 1
ATOM 3112 C CA . ASP A 1 382 ? -3.469 17.5 33.812 1 69.38 382 ASP A CA 1
ATOM 3113 C C . ASP A 1 382 ? -3.857 18.875 33.281 1 69.38 382 ASP A C 1
ATOM 3115 O O . ASP A 1 382 ? -3.18 19.875 33.562 1 69.38 382 ASP A O 1
ATOM 3119 N N . LEU A 1 383 ? -5.035 18.844 32.688 1 78.5 383 LEU A N 1
ATOM 3120 C CA . LEU A 1 383 ? -5.426 20.125 32.125 1 78.5 383 LEU A CA 1
ATOM 3121 C C . LEU A 1 383 ? -6.48 20.812 33 1 78.5 383 LEU A C 1
ATOM 3123 O O . LEU A 1 383 ? -6.465 22.031 33.156 1 78.5 383 LEU A O 1
ATOM 3127 N N . PHE A 1 384 ? -7.402 19.922 33.562 1 84.94 384 PHE A N 1
ATOM 3128 C CA . PHE A 1 384 ? -8.477 20.484 34.375 1 84.94 384 PHE A CA 1
ATOM 3129 C C . PHE A 1 384 ? -8.586 19.75 35.719 1 84.94 384 PHE A C 1
ATOM 3131 O O . PHE A 1 384 ? -8.453 18.516 35.75 1 84.94 384 PHE A O 1
ATOM 3138 N N . ARG A 1 385 ? -8.688 20.516 36.781 1 85.69 385 ARG A N 1
ATOM 3139 C CA . ARG A 1 385 ? -8.914 19.984 38.125 1 85.69 385 ARG A CA 1
ATOM 3140 C C . ARG A 1 385 ? -10.172 20.578 38.719 1 85.69 385 ARG A C 1
ATOM 3142 O O . ARG A 1 385 ? -10.156 21.719 39.219 1 85.69 385 ARG A O 1
ATOM 3149 N N . ASN A 1 386 ? -11.195 19.859 38.781 1 82.56 386 ASN A N 1
ATOM 3150 C CA . ASN A 1 386 ? -12.477 20.234 39.375 1 82.56 386 ASN A CA 1
ATOM 3151 C C . ASN A 1 386 ? -13 21.547 38.781 1 82.56 386 ASN A C 1
ATOM 3153 O O . ASN A 1 386 ? -13.344 22.469 39.531 1 82.56 386 ASN A O 1
ATOM 3157 N N . ALA A 1 387 ? -12.93 21.641 37.5 1 86 387 ALA A N 1
ATOM 3158 C CA . ALA A 1 387 ? -13.406 22.859 36.844 1 86 387 ALA A CA 1
ATOM 3159 C C . ALA A 1 387 ? -14.898 22.75 36.531 1 86 387 ALA A C 1
ATOM 3161 O O . ALA A 1 387 ? -15.391 21.688 36.156 1 86 387 ALA A O 1
ATOM 3162 N N . SER A 1 388 ? -15.625 23.766 36.844 1 86.44 388 SER A N 1
ATOM 3163 C CA . SER A 1 388 ? -17.062 23.797 36.562 1 86.44 388 SER A CA 1
ATOM 3164 C C . SER A 1 388 ? -17.438 25.031 35.781 1 86.44 388 SER A C 1
ATOM 3166 O O . SER A 1 388 ? -16.828 26.094 35.906 1 86.44 388 SER A O 1
ATOM 3168 N N . LEU A 1 389 ? -18.328 24.781 34.875 1 87.75 389 LEU A N 1
ATOM 3169 C CA . LEU A 1 389 ? -18.844 25.875 34.031 1 87.75 389 LEU A CA 1
ATOM 3170 C C . LEU A 1 389 ? -20.344 25.734 33.812 1 87.75 389 LEU A C 1
ATOM 3172 O O . LEU A 1 389 ? -20.844 24.625 33.688 1 87.75 389 LEU A O 1
ATOM 3176 N N . THR A 1 390 ? -21 26.906 33.906 1 88.19 390 THR A N 1
ATOM 3177 C CA . THR A 1 390 ? -22.438 26.938 33.625 1 88.19 390 THR A CA 1
ATOM 3178 C C . THR A 1 390 ? -22.781 27.938 32.531 1 88.19 390 THR A C 1
ATOM 3180 O O . THR A 1 390 ? -22.25 29.047 32.531 1 88.19 390 THR A O 1
ATOM 3183 N N . ILE A 1 391 ? -23.609 27.453 31.609 1 89.75 391 ILE A N 1
ATOM 3184 C CA . ILE A 1 391 ? -24.031 28.281 30.484 1 89.75 391 ILE A CA 1
ATOM 3185 C C . ILE A 1 391 ? -25.562 28.328 30.422 1 89.75 391 ILE A C 1
ATOM 3187 O O . ILE A 1 391 ? -26.234 27.297 30.484 1 89.75 391 ILE A O 1
ATOM 3191 N N . LYS A 1 392 ? -26.062 29.562 30.359 1 88.88 392 LYS A N 1
ATOM 3192 C CA . LYS A 1 392 ? -27.5 29.734 30.203 1 88.88 392 LYS A CA 1
ATOM 3193 C C . LYS A 1 392 ? -27.875 29.984 28.75 1 88.88 392 LYS A C 1
ATOM 3195 O O . LYS A 1 392 ? -27.031 30.438 27.953 1 88.88 392 LYS A O 1
ATOM 3200 N N . LYS A 1 393 ? -29.141 29.688 28.484 1 90.06 393 LYS A N 1
ATOM 3201 C CA . LYS A 1 393 ? -29.609 29.906 27.109 1 90.06 393 LYS A CA 1
ATOM 3202 C C . LYS A 1 393 ? -29.469 31.359 26.703 1 90.06 393 LYS A C 1
ATOM 3204 O O . LYS A 1 393 ? -29.859 32.25 27.469 1 90.06 393 LYS A O 1
ATOM 3209 N N . GLY A 1 394 ? -28.797 31.594 25.531 1 89.81 394 GLY A N 1
ATOM 3210 C CA . GLY A 1 394 ? -28.656 32.938 25 1 89.81 394 GLY A CA 1
ATOM 3211 C C . GLY A 1 394 ? -27.359 33.625 25.422 1 89.81 394 GLY A C 1
ATOM 3212 O O . GLY A 1 394 ? -27.031 34.688 24.906 1 89.81 394 GLY A O 1
ATOM 3213 N N . ASP A 1 395 ? -26.656 33 26.312 1 91.19 395 ASP A N 1
ATOM 3214 C CA . ASP A 1 395 ? -25.406 33.562 26.781 1 91.19 395 ASP A CA 1
ATOM 3215 C C . ASP A 1 395 ? -24.359 33.625 25.672 1 91.19 395 ASP A C 1
ATOM 3217 O O . ASP A 1 395 ? -24.281 32.75 24.828 1 91.19 395 ASP A O 1
ATOM 3221 N N . LYS A 1 396 ? -23.734 34.75 25.641 1 94.19 396 LYS A N 1
ATOM 3222 C CA . LYS A 1 396 ? -22.547 34.906 24.797 1 94.19 396 LYS A CA 1
ATOM 3223 C C . LYS A 1 396 ? -21.281 34.844 25.625 1 94.19 396 LYS A C 1
ATOM 3225 O O . LYS A 1 396 ? -20.922 35.812 26.328 1 94.19 396 LYS A O 1
ATOM 3230 N N . ILE A 1 397 ? -20.547 33.719 25.5 1 92.69 397 ILE A N 1
ATOM 3231 C CA . ILE A 1 397 ? -19.422 33.469 26.391 1 92.69 397 ILE A CA 1
ATOM 3232 C C . ILE A 1 397 ? -18.125 33.406 25.594 1 92.69 397 ILE A C 1
ATOM 3234 O O . ILE A 1 397 ? -18.062 32.75 24.547 1 92.69 397 ILE A O 1
ATOM 3238 N N . ALA A 1 398 ? -17.141 34.031 26.078 1 92.81 398 ALA A N 1
ATOM 3239 C CA . ALA A 1 398 ? -15.797 33.938 25.516 1 92.81 398 ALA A CA 1
ATOM 3240 C C . ALA A 1 398 ? -14.867 33.156 26.438 1 92.81 398 ALA A C 1
ATOM 3242 O O . ALA A 1 398 ? -14.906 33.344 27.656 1 92.81 398 ALA A O 1
ATOM 3243 N N . ILE A 1 399 ? -14.141 32.281 25.875 1 92.19 399 ILE A N 1
ATOM 3244 C CA . ILE A 1 399 ? -13.141 31.5 26.609 1 92.19 399 ILE A CA 1
ATOM 3245 C C . ILE A 1 399 ? -11.742 32 26.25 1 92.19 399 ILE A C 1
ATOM 3247 O O . ILE A 1 399 ? -11.383 32.062 25.078 1 92.19 399 ILE A O 1
ATOM 3251 N N . ILE A 1 400 ? -10.984 32.375 27.281 1 88.5 400 ILE A N 1
ATOM 3252 C CA . ILE A 1 400 ? -9.633 32.875 27.062 1 88.5 400 ILE A CA 1
ATOM 3253 C C . ILE A 1 400 ? -8.641 32.125 27.953 1 88.5 400 ILE A C 1
ATOM 3255 O O . ILE A 1 400 ? -9.031 31.531 28.953 1 88.5 400 ILE A O 1
ATOM 3259 N N . GLY A 1 401 ? -7.469 32.156 27.562 1 83 401 GLY A N 1
ATOM 3260 C CA . GLY A 1 401 ? -6.383 31.5 28.266 1 83 401 GLY A CA 1
ATOM 3261 C C . GLY A 1 401 ? -5.121 31.375 27.438 1 83 401 GLY A C 1
ATOM 3262 O O . GLY A 1 401 ? -5.145 31.594 26.219 1 83 401 GLY A O 1
ATOM 3263 N N . LYS A 1 402 ? -4.109 31 28.125 1 75.69 402 LYS A N 1
ATOM 3264 C CA . LYS A 1 402 ? -2.83 30.828 27.438 1 75.69 402 LYS A CA 1
ATOM 3265 C C . LYS A 1 402 ? -2.865 29.641 26.484 1 75.69 402 LYS A C 1
ATOM 3267 O O . LYS A 1 402 ? -3.758 28.797 26.578 1 75.69 402 LYS A O 1
ATOM 3272 N N . ASN A 1 403 ? -2.006 29.688 25.562 1 68.44 403 ASN A N 1
ATOM 3273 C CA . ASN A 1 403 ? -1.92 28.562 24.641 1 68.44 403 ASN A CA 1
ATOM 3274 C C . ASN A 1 403 ? -1.575 27.266 25.359 1 68.44 403 ASN A C 1
ATOM 3276 O O . ASN A 1 403 ? -0.719 27.25 26.25 1 68.44 403 ASN A O 1
ATOM 3280 N N . GLY A 1 404 ? -2.316 26.219 25.062 1 72 404 GLY A N 1
ATOM 3281 C CA . GLY A 1 404 ? -2.029 24.891 25.625 1 72 404 GLY A CA 1
ATOM 3282 C C . GLY A 1 404 ? -2.73 24.641 26.938 1 72 404 GLY A C 1
ATOM 3283 O O . GLY A 1 404 ? -2.576 23.562 27.531 1 72 404 GLY A O 1
ATOM 3284 N N . VAL A 1 405 ? -3.492 25.547 27.312 1 77.12 405 VAL A N 1
ATOM 3285 C CA . VAL A 1 405 ? -4.098 25.422 28.641 1 77.12 405 VAL A CA 1
ATOM 3286 C C . VAL A 1 405 ? -5.293 24.469 28.562 1 77.12 405 VAL A C 1
ATOM 3288 O O . VAL A 1 405 ? -5.734 23.938 29.594 1 77.12 405 VAL A O 1
ATOM 3291 N N . GLY A 1 406 ? -5.797 24.188 27.344 1 81.5 406 GLY A N 1
ATOM 3292 C CA . GLY A 1 406 ? -6.883 23.219 27.203 1 81.5 406 GLY A CA 1
ATOM 3293 C C . GLY A 1 406 ? -8.164 23.828 26.672 1 81.5 406 GLY A C 1
ATOM 3294 O O . GLY A 1 406 ? -9.25 23.312 26.906 1 81.5 406 GLY A O 1
ATOM 3295 N N . LYS A 1 407 ? -8.141 24.938 26.062 1 86.69 407 LYS A N 1
ATOM 3296 C CA . LYS A 1 407 ? -9.328 25.609 25.547 1 86.69 407 LYS A CA 1
ATOM 3297 C C . LYS A 1 407 ? -10.102 24.719 24.594 1 86.69 407 LYS A C 1
ATOM 3299 O O . LYS A 1 407 ? -11.32 24.547 24.734 1 86.69 407 LYS A O 1
ATOM 3304 N N . THR A 1 408 ? -9.352 24.094 23.656 1 81.69 408 THR A N 1
ATOM 3305 C CA . THR A 1 408 ? -9.969 23.219 22.688 1 81.69 408 THR A CA 1
ATOM 3306 C C . THR A 1 408 ? -10.492 21.953 23.344 1 81.69 408 THR A C 1
ATOM 3308 O O . THR A 1 408 ? -11.57 21.453 23 1 81.69 408 THR A O 1
ATOM 3311 N N . THR A 1 409 ? -9.773 21.469 24.297 1 81.62 409 THR A N 1
ATOM 3312 C CA . THR A 1 409 ? -10.18 20.281 25.031 1 81.62 409 THR A CA 1
ATOM 3313 C C . THR A 1 409 ? -11.484 20.531 25.781 1 81.62 409 THR A C 1
ATOM 3315 O O . THR A 1 409 ? -12.328 19.641 25.891 1 81.62 409 THR A O 1
ATOM 3318 N N . LEU A 1 410 ? -11.547 21.734 26.297 1 87.12 410 LEU A N 1
ATOM 3319 C CA . LEU A 1 410 ? -12.773 22.094 27 1 87.12 410 LEU A CA 1
ATOM 3320 C C . LEU A 1 410 ? -13.984 22 26.078 1 87.12 410 LEU A C 1
ATOM 3322 O O . LEU A 1 410 ? -15.016 21.453 26.453 1 87.12 410 LEU A O 1
ATOM 3326 N N . LEU A 1 411 ? -13.883 22.531 24.906 1 86.94 411 LEU A N 1
ATOM 3327 C CA . LEU A 1 411 ? -14.977 22.469 23.953 1 86.94 411 LEU A CA 1
ATOM 3328 C C . LEU A 1 411 ? -15.297 21.031 23.578 1 86.94 411 LEU A C 1
ATOM 3330 O O . LEU A 1 411 ? -16.469 20.656 23.438 1 86.94 411 LEU A O 1
ATOM 3334 N N . ARG A 1 412 ? -14.32 20.281 23.469 1 80.5 412 ARG A N 1
ATOM 3335 C CA . ARG A 1 412 ? -14.516 18.875 23.125 1 80.5 412 ARG A CA 1
ATOM 3336 C C . ARG A 1 412 ? -15.203 18.125 24.266 1 80.5 412 ARG A C 1
ATOM 3338 O O . ARG A 1 412 ? -15.977 17.188 24.031 1 80.5 412 ARG A O 1
ATOM 3345 N N . CYS A 1 413 ? -14.875 18.5 25.422 1 80.5 413 CYS A N 1
ATOM 3346 C CA . CYS A 1 413 ? -15.555 17.922 26.562 1 80.5 413 CYS A CA 1
ATOM 3347 C C . CYS A 1 413 ? -17.031 18.297 26.578 1 80.5 413 CYS A C 1
ATOM 3349 O O . CYS A 1 413 ? -17.891 17.469 26.922 1 80.5 413 CYS A O 1
ATOM 3351 N N . MET A 1 414 ? -17.219 19.484 26.156 1 81.69 414 MET A N 1
ATOM 3352 C CA . MET A 1 414 ? -18.609 19.938 26.078 1 81.69 414 MET A CA 1
ATOM 3353 C C . MET A 1 414 ? -19.391 19.109 25.078 1 81.69 414 MET A C 1
ATOM 3355 O O . MET A 1 414 ? -20.578 18.875 25.266 1 81.69 414 MET A O 1
ATOM 3359 N N . LEU A 1 415 ? -18.688 18.703 24.078 1 79.12 415 LEU A N 1
ATOM 3360 C CA . LEU A 1 415 ? -19.312 17.906 23.016 1 79.12 415 LEU A CA 1
ATOM 3361 C C . LEU A 1 415 ? -19.312 16.422 23.375 1 79.12 415 LEU A C 1
ATOM 3363 O O . LEU A 1 415 ? -19.875 15.609 22.641 1 79.12 415 LEU A O 1
ATOM 3367 N N . ARG A 1 416 ? -18.688 16.047 24.406 1 74.56 416 ARG A N 1
ATOM 3368 C CA . ARG A 1 416 ? -18.516 14.672 24.859 1 74.56 416 ARG A CA 1
ATOM 3369 C C . ARG A 1 416 ? -17.734 13.844 23.844 1 74.56 416 ARG A C 1
ATOM 3371 O O . ARG A 1 416 ? -17.938 12.633 23.734 1 74.56 416 ARG A O 1
ATOM 3378 N N . HIS A 1 417 ? -16.969 14.594 23.062 1 71.12 417 HIS A N 1
ATOM 3379 C CA . HIS A 1 417 ? -16.062 13.883 22.172 1 71.12 417 HIS A CA 1
ATOM 3380 C C . HIS A 1 417 ? -15.008 13.109 22.969 1 71.12 417 HIS A C 1
ATOM 3382 O O . HIS A 1 417 ? -14.477 12.102 22.484 1 71.12 417 HIS A O 1
ATOM 3388 N N . ILE A 1 418 ? -14.695 13.625 24.156 1 66.31 418 ILE A N 1
ATOM 3389 C CA . ILE A 1 418 ? -13.758 13 25.078 1 66.31 418 ILE A CA 1
ATOM 3390 C C . ILE A 1 418 ? -14.508 12.477 26.297 1 66.31 418 ILE A C 1
ATOM 3392 O O . ILE A 1 418 ? -15.328 13.188 26.875 1 66.31 418 ILE A O 1
ATOM 3396 N N . LYS A 1 419 ? -14.359 11.203 26.484 1 62.69 419 LYS A N 1
ATOM 3397 C CA . LYS A 1 419 ? -15.023 10.625 27.641 1 62.69 419 LYS A CA 1
ATOM 3398 C C . LYS A 1 419 ? -14.352 11.07 28.938 1 62.69 419 LYS A C 1
ATOM 3400 O O . LYS A 1 419 ? -13.141 10.883 29.109 1 62.69 419 LYS A O 1
ATOM 3405 N N . THR A 1 420 ? -14.992 11.883 29.625 1 62.31 420 THR A N 1
ATOM 3406 C CA . THR A 1 420 ? -14.469 12.344 30.891 1 62.31 420 THR A CA 1
ATOM 3407 C C . THR A 1 420 ? -15.398 11.938 32.031 1 62.31 420 THR A C 1
ATOM 3409 O O . THR A 1 420 ? -16.531 11.531 31.812 1 62.31 420 THR A O 1
ATOM 3412 N N . GLU A 1 421 ? -14.773 11.695 33.188 1 62.91 421 GLU A N 1
ATOM 3413 C CA . GLU A 1 421 ? -15.523 11.414 34.406 1 62.91 421 GLU A CA 1
ATOM 3414 C C . GLU A 1 421 ? -16.391 12.602 34.812 1 62.91 421 GLU A C 1
ATOM 3416 O O . GLU A 1 421 ? -17.016 12.594 35.875 1 62.91 421 GLU A O 1
ATOM 3421 N N . THR A 1 422 ? -16.594 13.43 33.844 1 68.12 422 THR A N 1
ATOM 3422 C CA . THR A 1 422 ? -17.312 14.648 34.188 1 68.12 422 THR A CA 1
ATOM 3423 C C . THR A 1 422 ? -18.812 14.469 34 1 68.12 422 THR A C 1
ATOM 3425 O O . THR A 1 422 ? -19.25 13.742 33.094 1 68.12 422 THR A O 1
ATOM 3428 N N . ASP A 1 423 ? -19.469 15.008 34.969 1 71.62 423 ASP A N 1
ATOM 3429 C CA . ASP A 1 423 ? -20.922 15.055 34.844 1 71.62 423 ASP A CA 1
ATOM 3430 C C . ASP A 1 423 ? -21.359 16.234 34 1 71.62 423 ASP A C 1
ATOM 3432 O O . ASP A 1 423 ? -21.047 17.391 34.281 1 71.62 423 ASP A O 1
ATOM 3436 N N . LEU A 1 424 ? -21.781 15.945 32.812 1 76.56 424 LEU A N 1
ATOM 3437 C CA . LEU A 1 424 ? -22.391 16.938 31.938 1 76.56 424 LEU A CA 1
ATOM 3438 C C . LEU A 1 424 ? -23.922 16.906 32.062 1 76.56 424 LEU A C 1
ATOM 3440 O O . LEU A 1 424 ? -24.516 15.836 32.062 1 76.56 424 LEU A O 1
ATOM 3444 N N . LYS A 1 425 ? -24.453 18.078 32.375 1 78.06 425 LYS A N 1
ATOM 3445 C CA . LYS A 1 425 ? -25.906 18.141 32.562 1 78.06 425 LYS A CA 1
ATOM 3446 C C . LYS A 1 425 ? -26.531 19.141 31.594 1 78.06 425 LYS A C 1
ATOM 3448 O O . LYS A 1 425 ? -25.969 20.188 31.312 1 78.06 425 LYS A O 1
ATOM 3453 N N . PHE A 1 426 ? -27.578 18.719 30.984 1 76.31 426 PHE A N 1
ATOM 3454 C CA . PHE A 1 426 ? -28.469 19.547 30.172 1 76.31 426 PHE A CA 1
ATOM 3455 C C . PHE A 1 426 ? -29.797 19.766 30.875 1 76.31 426 PHE A C 1
ATOM 3457 O O . PHE A 1 426 ? -30.562 18.812 31.094 1 76.31 426 PHE A O 1
ATOM 3464 N N . ASP A 1 427 ? -30.016 21 31.234 1 77.75 427 ASP A N 1
ATOM 3465 C CA . ASP A 1 427 ? -31.234 21.328 31.969 1 77.75 427 ASP A CA 1
ATOM 3466 C C . ASP A 1 427 ? -31.422 20.406 33.156 1 77.75 427 ASP A C 1
ATOM 3468 O O . ASP A 1 427 ? -32.5 19.859 33.375 1 77.75 427 ASP A O 1
ATOM 3472 N N . GLY A 1 428 ? -30.328 20.109 33.781 1 74.94 428 GLY A N 1
ATOM 3473 C CA . GLY A 1 428 ? -30.359 19.328 35 1 74.94 428 GLY A CA 1
ATOM 3474 C C . GLY A 1 428 ? -30.266 17.828 34.75 1 74.94 428 GLY A C 1
ATOM 3475 O O . GLY A 1 428 ? -30.016 17.062 35.688 1 74.94 428 GLY A O 1
ATOM 3476 N N . GLU A 1 429 ? -30.453 17.422 33.594 1 77.62 429 GLU A N 1
ATOM 3477 C CA . GLU A 1 429 ? -30.406 16 33.25 1 77.62 429 GLU A CA 1
ATOM 3478 C C . GLU A 1 429 ? -29.031 15.602 32.75 1 77.62 429 GLU A C 1
ATOM 3480 O O . GLU A 1 429 ? -28.453 16.266 31.891 1 77.62 429 GLU A O 1
ATOM 3485 N N . PRO A 1 430 ? -28.594 14.578 33.281 1 77.25 430 PRO A N 1
ATOM 3486 C CA . PRO A 1 430 ? -27.266 14.125 32.844 1 77.25 430 PRO A CA 1
ATOM 3487 C C . PRO A 1 430 ? -27.266 13.648 31.391 1 77.25 430 PRO A C 1
ATOM 3489 O O . PRO A 1 430 ? -28.234 13.031 30.938 1 77.25 430 PRO A O 1
ATOM 3492 N N . ILE A 1 431 ? -26.281 14.023 30.703 1 74.44 431 ILE A N 1
ATOM 3493 C CA . ILE A 1 431 ? -26.109 13.594 29.312 1 74.44 431 ILE A CA 1
ATOM 3494 C C . ILE A 1 431 ? -25.219 12.359 29.266 1 74.44 431 ILE A C 1
ATOM 3496 O O . ILE A 1 431 ? -24.062 12.391 29.719 1 74.44 431 ILE A O 1
ATOM 3500 N N . GLU A 1 432 ? -25.797 11.297 28.766 1 66.12 432 GLU A N 1
ATOM 3501 C CA . GLU A 1 432 ? -25.031 10.055 28.734 1 66.12 432 GLU A CA 1
ATOM 3502 C C . GLU A 1 432 ? -24.234 9.93 27.438 1 66.12 432 GLU A C 1
ATOM 3504 O O . GLU A 1 432 ? -23.109 9.461 27.438 1 66.12 432 GLU A O 1
ATOM 3509 N N . SER A 1 433 ? -24.984 10.281 26.406 1 68.62 433 SER A N 1
ATOM 3510 C CA . SER A 1 433 ? -24.328 10.102 25.125 1 68.62 433 SER A CA 1
ATOM 3511 C C . SER A 1 433 ? -24.438 11.352 24.266 1 68.62 433 SER A C 1
ATOM 3513 O O . SER A 1 433 ? -25.391 12.133 24.406 1 68.62 433 SER A O 1
ATOM 3515 N N . PHE A 1 434 ? -23.438 11.492 23.391 1 69.19 434 PHE A N 1
ATOM 3516 C CA . PHE A 1 434 ? -23.422 12.625 22.469 1 69.19 434 PHE A CA 1
ATOM 3517 C C . PHE A 1 434 ? -24.625 12.578 21.547 1 69.19 434 PHE A C 1
ATOM 3519 O O . PHE A 1 434 ? -25.156 13.617 21.156 1 69.19 434 PHE A O 1
ATOM 3526 N N . ASP A 1 435 ? -25.062 11.43 21.328 1 69.88 435 ASP A N 1
ATOM 3527 C CA . ASP A 1 435 ? -26.156 11.25 20.375 1 69.88 435 ASP A CA 1
ATOM 3528 C C . ASP A 1 435 ? -27.422 11.945 20.844 1 69.88 435 ASP A C 1
ATOM 3530 O O . ASP A 1 435 ? -28.266 12.336 20.031 1 69.88 435 ASP A O 1
ATOM 3534 N N . GLU A 1 436 ? -27.453 12.242 22.109 1 71.12 436 GLU A N 1
ATOM 3535 C CA . GLU A 1 436 ? -28.641 12.859 22.703 1 71.12 436 GLU A CA 1
ATOM 3536 C C . GLU A 1 436 ? -28.656 14.367 22.453 1 71.12 436 GLU A C 1
ATOM 3538 O O . GLU A 1 436 ? -29.719 14.984 22.438 1 71.12 436 GLU A O 1
ATOM 3543 N N . ILE A 1 437 ? -27.484 14.828 22.234 1 73.94 437 ILE A N 1
ATOM 3544 C CA . ILE A 1 437 ? -27.406 16.281 22.25 1 73.94 437 ILE A CA 1
ATOM 3545 C C . ILE A 1 437 ? -26.812 16.781 20.953 1 73.94 437 ILE A C 1
ATOM 3547 O O . ILE A 1 437 ? -26.656 17.984 20.734 1 73.94 437 ILE A O 1
ATOM 3551 N N . LYS A 1 438 ? -26.547 16 20.078 1 75.88 438 LYS A N 1
ATOM 3552 C CA . LYS A 1 438 ? -25.828 16.344 18.859 1 75.88 438 LYS A CA 1
ATOM 3553 C C . LYS A 1 438 ? -26.562 17.422 18.062 1 75.88 438 LYS A C 1
ATOM 3555 O O . LYS A 1 438 ? -25.938 18.297 17.469 1 75.88 438 LYS A O 1
ATOM 3560 N N . ASP A 1 439 ? -27.812 17.406 18.125 1 79.62 439 ASP A N 1
ATOM 3561 C CA . ASP A 1 439 ? -28.609 18.328 17.328 1 79.62 439 ASP A CA 1
ATOM 3562 C C . ASP A 1 439 ? -28.688 19.703 17.984 1 79.62 439 ASP A C 1
ATOM 3564 O O . ASP A 1 439 ? -29.141 20.672 17.359 1 79.62 439 ASP A O 1
ATOM 3568 N N . SER A 1 440 ? -28.109 19.781 19.078 1 82.88 440 SER A N 1
ATOM 3569 C CA . SER A 1 440 ? -28.172 21.062 19.797 1 82.88 440 SER A CA 1
ATOM 3570 C C . SER A 1 440 ? -26.922 21.891 19.562 1 82.88 440 SER A C 1
ATOM 3572 O O . SER A 1 440 ? -26.891 23.078 19.875 1 82.88 440 SER A O 1
ATOM 3574 N N . TYR A 1 441 ? -26.016 21.219 18.922 1 87.88 441 TYR A N 1
ATOM 3575 C CA . TYR A 1 441 ? -24.719 21.891 18.875 1 87.88 441 TYR A CA 1
ATOM 3576 C C . TYR A 1 441 ? -24.297 22.156 17.422 1 87.88 441 TYR A C 1
ATOM 3578 O O . TYR A 1 441 ? -24.469 21.281 16.562 1 87.88 441 TYR A O 1
ATOM 3586 N N . GLY A 1 442 ? -23.969 23.328 17.188 1 88.62 442 GLY A N 1
ATOM 3587 C CA . GLY A 1 442 ? -23.094 23.656 16.062 1 88.62 442 GLY A CA 1
ATOM 3588 C C . GLY A 1 442 ? -21.656 23.844 16.469 1 88.62 442 GLY A C 1
ATOM 3589 O O . GLY A 1 442 ? -21.359 24.391 17.547 1 88.62 442 GLY A O 1
ATOM 3590 N N . TYR A 1 443 ? -20.781 23.312 15.703 1 89.5 443 TYR A N 1
ATOM 3591 C CA . TYR A 1 443 ? -19.375 23.359 16.094 1 89.5 443 TYR A CA 1
ATOM 3592 C C . TYR A 1 443 ? -18.484 23.734 14.914 1 89.5 443 TYR A C 1
ATOM 3594 O O . TYR A 1 443 ? -18.594 23.141 13.844 1 89.5 443 TYR A O 1
ATOM 3602 N N . VAL A 1 444 ? -17.766 24.781 15.117 1 90.06 444 VAL A N 1
ATOM 3603 C CA . VAL A 1 444 ? -16.734 25.188 14.156 1 90.06 444 VAL A CA 1
ATOM 3604 C C . VAL A 1 444 ? -15.352 24.938 14.742 1 90.06 444 VAL A C 1
ATOM 3606 O O . VAL A 1 444 ? -14.953 25.578 15.711 1 90.06 444 VAL A O 1
ATOM 3609 N N . GLN A 1 445 ? -14.633 24.109 14.125 1 85.75 445 GLN A N 1
ATOM 3610 C CA . GLN A 1 445 ? -13.312 23.734 14.609 1 85.75 445 GLN A CA 1
ATOM 3611 C C . GLN A 1 445 ? -12.258 24.75 14.156 1 85.75 445 GLN A C 1
ATOM 3613 O O . GLN A 1 445 ? -12.523 25.578 13.289 1 85.75 445 GLN A O 1
ATOM 3618 N N . GLN A 1 446 ? -11.117 24.547 14.859 1 76.81 446 GLN A N 1
ATOM 3619 C CA . GLN A 1 446 ? -9.992 25.406 14.523 1 76.81 446 GLN A CA 1
ATOM 3620 C C . GLN A 1 446 ? -9.539 25.188 13.078 1 76.81 446 GLN A C 1
ATOM 3622 O O . GLN A 1 446 ? -9.336 26.156 12.336 1 76.81 446 GLN A O 1
ATOM 3627 N N . SER A 1 447 ? -9.391 23.875 12.789 1 75.56 447 SER A N 1
ATOM 3628 C CA . SER A 1 447 ? -9.031 23.531 11.414 1 75.56 447 SER A CA 1
ATOM 3629 C C . SER A 1 447 ? -10.281 23.281 10.57 1 75.56 447 SER A C 1
ATOM 3631 O O . SER A 1 447 ? -10.844 22.188 10.609 1 75.56 447 SER A O 1
ATOM 3633 N N . SER A 1 448 ? -10.711 24.344 9.914 1 77.56 448 SER A N 1
ATOM 3634 C CA . SER A 1 448 ? -11.906 24.234 9.094 1 77.56 448 SER A CA 1
ATOM 3635 C C . SER A 1 448 ? -11.695 23.266 7.93 1 77.56 448 SER A C 1
ATOM 3637 O O . SER A 1 448 ? -10.656 23.297 7.27 1 77.56 448 SER A O 1
ATOM 3639 N N . THR A 1 449 ? -12.633 22.281 7.789 1 85.94 449 THR A N 1
ATOM 3640 C CA . THR A 1 449 ? -12.547 21.375 6.66 1 85.94 449 THR A CA 1
ATOM 3641 C C . THR A 1 449 ? -13.828 21.422 5.828 1 85.94 449 THR A C 1
ATOM 3643 O O . THR A 1 449 ? -14.906 21.719 6.355 1 85.94 449 THR A O 1
ATOM 3646 N N . LEU A 1 450 ? -13.703 21.281 4.562 1 90.81 450 LEU A N 1
ATOM 3647 C CA . LEU A 1 450 ? -14.805 21.234 3.607 1 90.81 450 LEU A CA 1
ATOM 3648 C C . LEU A 1 450 ? -14.695 20.016 2.699 1 90.81 450 LEU A C 1
ATOM 3650 O O . LEU A 1 450 ? -13.594 19.562 2.391 1 90.81 450 LEU A O 1
ATOM 3654 N N . PHE A 1 451 ? -15.844 19.531 2.318 1 89.62 451 PHE A N 1
ATOM 3655 C CA . PHE A 1 451 ? -15.867 18.438 1.347 1 89.62 451 PHE A CA 1
ATOM 3656 C C . PHE A 1 451 ? -15.383 18.922 -0.016 1 89.62 451 PHE A C 1
ATOM 3658 O O . PHE A 1 451 ? -15.547 20.094 -0.361 1 89.62 451 PHE A O 1
ATOM 3665 N N . ASN A 1 452 ? -14.773 18 -0.71 1 87.88 452 ASN A N 1
ATOM 3666 C CA . ASN A 1 452 ? -14.383 18.312 -2.082 1 87.88 452 ASN A CA 1
ATOM 3667 C C . ASN A 1 452 ? -15.594 18.359 -3.008 1 87.88 452 ASN A C 1
ATOM 3669 O O . ASN A 1 452 ? -15.695 17.578 -3.953 1 87.88 452 ASN A O 1
ATOM 3673 N N . GLU A 1 453 ? -16.469 19.188 -2.699 1 89.56 453 GLU A N 1
ATOM 3674 C CA . GLU A 1 453 ? -17.719 19.438 -3.404 1 89.56 453 GLU A CA 1
ATOM 3675 C C . GLU A 1 453 ? -17.969 20.938 -3.561 1 89.56 453 GLU A C 1
ATOM 3677 O O . GLU A 1 453 ? -17.125 21.766 -3.209 1 89.56 453 GLU A O 1
ATOM 3682 N N . THR A 1 454 ? -19.125 21.281 -4.051 1 92.19 454 THR A N 1
ATOM 3683 C CA . THR A 1 454 ? -19.453 22.672 -4.273 1 92.19 454 THR A CA 1
ATOM 3684 C C . THR A 1 454 ? -19.719 23.391 -2.949 1 92.19 454 THR A C 1
ATOM 3686 O O . THR A 1 454 ? -19.984 22.75 -1.933 1 92.19 454 THR A O 1
ATOM 3689 N N . VAL A 1 455 ? -19.562 24.703 -3.016 1 94.44 455 VAL A N 1
ATOM 3690 C CA . VAL A 1 455 ? -19.875 25.5 -1.843 1 94.44 455 VAL A CA 1
ATOM 3691 C C . VAL A 1 455 ? -21.312 25.234 -1.406 1 94.44 455 VAL A C 1
ATOM 3693 O O . VAL A 1 455 ? -21.578 25.078 -0.214 1 94.44 455 VAL A O 1
ATOM 3696 N N . LEU A 1 456 ? -22.141 25.109 -2.365 1 92.81 456 LEU A N 1
ATOM 3697 C CA . LEU A 1 456 ? -23.547 24.859 -2.088 1 92.81 456 LEU A CA 1
ATOM 3698 C C . LEU A 1 456 ? -23.734 23.516 -1.376 1 92.81 456 LEU A C 1
ATOM 3700 O O . LEU A 1 456 ? -24.5 23.422 -0.417 1 92.81 456 LEU A O 1
ATOM 3704 N N . TYR A 1 457 ? -23.141 22.516 -1.873 1 90.69 457 TYR A N 1
ATOM 3705 C CA . TYR A 1 457 ? -23.203 21.203 -1.248 1 90.69 457 TYR A CA 1
ATOM 3706 C C . TYR A 1 457 ? -22.75 21.266 0.205 1 90.69 457 TYR A C 1
ATOM 3708 O O . TYR A 1 457 ? -23.391 20.688 1.089 1 90.69 457 TYR A O 1
ATOM 3716 N N . ASN A 1 458 ? -21.641 21.938 0.46 1 93.38 458 ASN A N 1
ATOM 3717 C CA . ASN A 1 458 ? -21.094 22.062 1.806 1 93.38 458 ASN A CA 1
ATOM 3718 C C . ASN A 1 458 ? -22.047 22.812 2.736 1 93.38 458 ASN A C 1
ATOM 3720 O O . ASN A 1 458 ? -22.141 22.469 3.918 1 93.38 458 ASN A O 1
ATOM 3724 N N . LEU A 1 459 ? -22.703 23.781 2.184 1 93.38 459 LEU A N 1
ATOM 3725 C CA . LEU A 1 459 ? -23.625 24.578 2.99 1 93.38 459 LEU A CA 1
ATOM 3726 C C . LEU A 1 459 ? -24.875 23.781 3.326 1 93.38 459 LEU A C 1
ATOM 3728 O O . LEU A 1 459 ? -25.453 23.953 4.398 1 93.38 459 LEU A O 1
ATOM 3732 N N . LYS A 1 460 ? -25.219 22.891 2.449 1 90.62 460 LYS A N 1
ATOM 3733 C CA . LYS A 1 460 ? -26.422 22.094 2.645 1 90.62 460 LYS A CA 1
ATOM 3734 C C . LYS A 1 460 ? -26.141 20.859 3.488 1 90.62 460 LYS A C 1
ATOM 3736 O O . LYS A 1 460 ? -27.062 20.188 3.938 1 90.62 460 LYS A O 1
ATOM 3741 N N . TYR A 1 461 ? -24.938 20.672 3.68 1 89.19 461 TYR A N 1
ATOM 3742 C CA . TYR A 1 461 ? -24.562 19.422 4.344 1 89.19 461 TYR A CA 1
ATOM 3743 C C . TYR A 1 461 ? -25.125 19.375 5.762 1 89.19 461 TYR A C 1
ATOM 3745 O O . TYR A 1 461 ? -24.891 20.281 6.559 1 89.19 461 TYR A O 1
ATOM 3753 N N . GLY A 1 462 ? -25.781 18.312 6.102 1 79.94 462 GLY A N 1
ATOM 3754 C CA . GLY A 1 462 ? -26.359 18.141 7.418 1 79.94 462 GLY A CA 1
ATOM 3755 C C . GLY A 1 462 ? -27.75 18.734 7.531 1 79.94 462 GLY A C 1
ATOM 3756 O O . GLY A 1 462 ? -28.438 18.547 8.539 1 79.94 462 GLY A O 1
ATOM 3757 N N . ASN A 1 463 ? -28.047 19.625 6.668 1 79 463 ASN A N 1
ATOM 3758 C CA . ASN A 1 463 ? -29.375 20.234 6.617 1 79 463 ASN A CA 1
ATOM 3759 C C . ASN A 1 463 ? -30.016 20.062 5.242 1 79 463 ASN A C 1
ATOM 3761 O O . ASN A 1 463 ? -29.953 20.969 4.406 1 79 463 ASN A O 1
ATOM 3765 N N . ASN A 1 464 ? -30.562 18.938 5.059 1 69.69 464 ASN A N 1
ATOM 3766 C CA . ASN A 1 464 ? -31.062 18.594 3.734 1 69.69 464 ASN A CA 1
ATOM 3767 C C . ASN A 1 464 ? -32.312 19.406 3.373 1 69.69 464 ASN A C 1
ATOM 3769 O O . ASN A 1 464 ? -32.688 19.469 2.203 1 69.69 464 ASN A O 1
ATOM 3773 N N . VAL A 1 465 ? -32.812 20.078 4.277 1 72.12 465 VAL A N 1
ATOM 3774 C CA . VAL A 1 465 ? -34.125 20.719 4.047 1 72.12 465 VAL A CA 1
ATOM 3775 C C . VAL A 1 465 ? -33.906 22.188 3.697 1 72.12 465 VAL A C 1
ATOM 3777 O O . VAL A 1 465 ? -34.812 22.844 3.195 1 72.12 465 VAL A O 1
ATOM 3780 N N . VAL A 1 466 ? -32.719 22.609 3.824 1 77.06 466 VAL A N 1
ATOM 3781 C CA . VAL A 1 466 ? -32.531 24.031 3.639 1 77.06 466 VAL A CA 1
ATOM 3782 C C . VAL A 1 466 ? -32.625 24.391 2.158 1 77.06 466 VAL A C 1
ATOM 3784 O O . VAL A 1 466 ? -32.062 23.703 1.304 1 77.06 466 VAL A O 1
ATOM 3787 N N . ASP A 1 467 ? -33.406 25.297 1.907 1 84.19 467 ASP A N 1
ATOM 3788 C CA . ASP A 1 467 ? -33.594 25.797 0.545 1 84.19 467 ASP A CA 1
ATOM 3789 C C . ASP A 1 467 ? -32.5 26.781 0.168 1 84.19 467 ASP A C 1
ATOM 3791 O O . ASP A 1 467 ? -31.859 27.375 1.043 1 84.19 467 ASP A O 1
ATOM 3795 N N . SER A 1 468 ? -32.281 26.922 -1.085 1 86.75 468 SER A N 1
ATOM 3796 C CA . SER A 1 468 ? -31.234 27.797 -1.597 1 86.75 468 SER A CA 1
ATOM 3797 C C . SER A 1 468 ? -31.484 29.25 -1.203 1 86.75 468 SER A C 1
ATOM 3799 O O . SER A 1 468 ? -30.547 29.984 -0.915 1 86.75 468 SER A O 1
ATOM 3801 N N . ASN A 1 469 ? -32.719 29.547 -1.135 1 89.38 469 ASN A N 1
ATOM 3802 C CA . ASN A 1 469 ? -33.062 30.922 -0.78 1 89.38 469 ASN A CA 1
ATOM 3803 C C . ASN A 1 469 ? -32.688 31.234 0.665 1 89.38 469 ASN A C 1
ATOM 3805 O O . ASN A 1 469 ? -32.219 32.344 0.965 1 89.38 469 ASN A O 1
ATOM 3809 N N . GLU A 1 470 ? -32.906 30.328 1.48 1 91.44 470 GLU A N 1
ATOM 3810 C CA . GLU A 1 470 ? -32.5 30.5 2.877 1 91.44 470 GLU A CA 1
ATOM 3811 C C . GLU A 1 470 ? -31 30.641 3.023 1 91.44 470 GLU A C 1
ATOM 3813 O O . GLU A 1 470 ? -30.531 31.406 3.867 1 91.44 470 GLU A O 1
ATOM 3818 N N . ILE A 1 471 ? -30.344 29.984 2.211 1 93.88 471 ILE A N 1
ATOM 3819 C CA . ILE A 1 471 ? -28.891 30.047 2.225 1 93.88 471 ILE A CA 1
ATOM 3820 C C . ILE A 1 471 ? -28.422 31.438 1.815 1 93.88 471 ILE A C 1
ATOM 3822 O O . ILE A 1 471 ? -27.547 32.031 2.465 1 93.88 471 ILE A O 1
ATOM 3826 N N . TYR A 1 472 ? -29.094 31.969 0.759 1 93.88 472 TYR A N 1
ATOM 3827 C CA . TYR A 1 472 ? -28.719 33.281 0.281 1 93.88 472 TYR A CA 1
ATOM 3828 C C . TYR A 1 472 ? -29.047 34.344 1.325 1 93.88 472 TYR A C 1
ATOM 3830 O O . TYR A 1 472 ? -28.25 35.281 1.546 1 93.88 472 TYR A O 1
ATOM 3838 N N . GLN A 1 473 ? -30.109 34.219 1.922 1 93.31 473 GLN A N 1
ATOM 3839 C CA . GLN A 1 473 ? -30.531 35.188 2.93 1 93.31 473 GLN A CA 1
ATOM 3840 C C . GLN A 1 473 ? -29.578 35.156 4.121 1 93.31 473 GLN A C 1
ATOM 3842 O O . GLN A 1 473 ? -29.156 36.219 4.582 1 93.31 473 GLN A O 1
ATOM 3847 N N . LYS A 1 474 ? -29.266 34 4.582 1 93.06 474 LYS A N 1
ATOM 3848 C CA . LYS A 1 474 ? -28.375 33.906 5.73 1 93.06 474 LYS A CA 1
ATOM 3849 C C . LYS A 1 474 ? -26.969 34.375 5.371 1 93.06 474 LYS A C 1
ATOM 3851 O O . LYS A 1 474 ? -26.281 34.969 6.199 1 93.06 474 LYS A O 1
ATOM 3856 N N . ALA A 1 475 ? -26.562 34.094 4.188 1 95.62 475 ALA A N 1
ATOM 3857 C CA . ALA A 1 475 ? -25.266 34.531 3.717 1 95.62 475 ALA A CA 1
ATOM 3858 C C . ALA A 1 475 ? -25.188 36.062 3.67 1 95.62 475 ALA A C 1
ATOM 3860 O O . ALA A 1 475 ? -24.156 36.656 3.996 1 95.62 475 ALA A O 1
ATOM 3861 N N . LYS A 1 476 ? -26.281 36.625 3.244 1 94.06 476 LYS A N 1
ATOM 3862 C CA . LYS A 1 476 ? -26.359 38.094 3.213 1 94.06 476 LYS A CA 1
ATOM 3863 C C . LYS A 1 476 ? -26.375 38.656 4.625 1 94.06 476 LYS A C 1
ATOM 3865 O O . LYS A 1 476 ? -25.719 39.688 4.891 1 94.06 476 LYS A O 1
ATOM 3870 N N . GLU A 1 477 ? -27.078 38.031 5.453 1 91.81 477 GLU A N 1
ATOM 3871 C CA . GLU A 1 477 ? -27.172 38.469 6.844 1 91.81 477 GLU A CA 1
ATOM 3872 C C . GLU A 1 477 ? -25.797 38.5 7.5 1 91.81 477 GLU A C 1
ATOM 3874 O O . GLU A 1 477 ? -25.469 39.406 8.258 1 91.81 477 GLU A O 1
ATOM 3879 N N . LEU A 1 478 ? -25.016 37.469 7.16 1 92.06 478 LEU A N 1
ATOM 3880 C CA . LEU A 1 478 ? -23.703 37.344 7.781 1 92.06 478 LEU A CA 1
ATOM 3881 C C . LEU A 1 478 ? -22.641 38.062 6.957 1 92.06 478 LEU A C 1
ATOM 3883 O O . LEU A 1 478 ? -21.453 38 7.285 1 92.06 478 LEU A O 1
ATOM 3887 N N . ASN A 1 479 ? -23.016 38.656 5.906 1 90.44 479 ASN A N 1
ATOM 3888 C CA . ASN A 1 479 ? -22.125 39.406 5.016 1 90.44 479 ASN A CA 1
ATOM 3889 C C . ASN A 1 479 ? -21.094 38.5 4.375 1 90.44 479 ASN A C 1
ATOM 3891 O O . ASN A 1 479 ? -19.906 38.812 4.328 1 90.44 479 ASN A O 1
ATOM 3895 N N . ILE A 1 480 ? -21.5 37.344 4.043 1 93.5 480 ILE A N 1
ATOM 3896 C CA . ILE A 1 480 ? -20.609 36.375 3.424 1 93.5 480 ILE A CA 1
ATOM 3897 C C . ILE A 1 480 ? -21 36.156 1.962 1 93.5 480 ILE A C 1
ATOM 3899 O O . ILE A 1 480 ? -20.203 35.688 1.159 1 93.5 480 ILE A O 1
ATOM 3903 N N . HIS A 1 481 ? -22.125 36.562 1.589 1 93.62 481 HIS A N 1
ATOM 3904 C CA . HIS A 1 481 ? -22.703 36.344 0.27 1 93.62 481 HIS A CA 1
ATOM 3905 C C . HIS A 1 481 ? -21.797 36.875 -0.832 1 93.62 481 HIS A C 1
ATOM 3907 O O . HIS A 1 481 ? -21.547 36.188 -1.829 1 93.62 481 HIS A O 1
ATOM 3913 N N . GLU A 1 482 ? -21.328 38.062 -0.63 1 91.81 482 GLU A N 1
ATOM 3914 C CA . GLU A 1 482 ? -20.484 38.656 -1.651 1 91.81 482 GLU A CA 1
ATOM 3915 C C . GLU A 1 482 ? -19.188 37.875 -1.827 1 91.81 482 GLU A C 1
ATOM 3917 O O . GLU A 1 482 ? -18.672 37.75 -2.941 1 91.81 482 GLU A O 1
ATOM 3922 N N . THR A 1 483 ? -18.672 37.406 -0.714 1 91 483 THR A N 1
ATOM 3923 C CA . THR A 1 483 ? -17.438 36.625 -0.772 1 91 483 THR A CA 1
ATOM 3924 C C . THR A 1 483 ? -17.641 35.375 -1.616 1 91 483 THR A C 1
ATOM 3926 O O . THR A 1 483 ? -16.766 35 -2.414 1 91 483 THR A O 1
ATOM 3929 N N . ILE A 1 484 ? -18.75 34.75 -1.497 1 93.56 484 ILE A N 1
ATOM 3930 C CA . ILE A 1 484 ? -19.047 33.531 -2.215 1 93.56 484 ILE A CA 1
ATOM 3931 C C . ILE A 1 484 ? -19.344 33.844 -3.678 1 93.56 484 ILE A C 1
ATOM 3933 O O . ILE A 1 484 ? -18.906 33.125 -4.578 1 93.56 484 ILE A O 1
ATOM 3937 N N . LYS A 1 485 ? -20.062 34.844 -3.883 1 92.12 485 LYS A N 1
ATOM 3938 C CA . LYS A 1 485 ? -20.422 35.281 -5.234 1 92.12 485 LYS A CA 1
ATOM 3939 C C . LYS A 1 485 ? -19.188 35.625 -6.059 1 92.12 485 LYS A C 1
ATOM 3941 O O . LYS A 1 485 ? -19.172 35.406 -7.273 1 92.12 485 LYS A O 1
ATOM 3946 N N . ASN A 1 486 ? -18.219 36.094 -5.406 1 88.69 486 ASN A N 1
ATOM 3947 C CA . ASN A 1 486 ? -17 36.531 -6.082 1 88.69 486 ASN A CA 1
ATOM 3948 C C . ASN A 1 486 ? -16.094 35.344 -6.426 1 88.69 486 ASN A C 1
ATOM 3950 O O . ASN A 1 486 ? -15.094 35.531 -7.125 1 88.69 486 ASN A O 1
ATOM 3954 N N . LEU A 1 487 ? -16.422 34.281 -5.98 1 90.12 487 LEU A N 1
ATOM 3955 C CA . LEU A 1 487 ? -15.68 33.094 -6.398 1 90.12 487 LEU A CA 1
ATOM 3956 C C . LEU A 1 487 ? -15.914 32.812 -7.875 1 90.12 487 LEU A C 1
ATOM 3958 O O . LEU A 1 487 ? -16.875 33.312 -8.469 1 90.12 487 LEU A O 1
ATOM 3962 N N . LYS A 1 488 ? -15.094 31.984 -8.492 1 84.94 488 LYS A N 1
ATOM 3963 C CA . LYS A 1 488 ? -15.117 31.719 -9.93 1 84.94 488 LYS A CA 1
ATOM 3964 C C . LYS A 1 488 ? -16.5 31.25 -10.375 1 84.94 488 LYS A C 1
ATOM 3966 O O . LYS A 1 488 ? -17.016 31.719 -11.398 1 84.94 488 LYS A O 1
ATOM 3971 N N . ASN A 1 489 ? -17.172 30.359 -9.68 1 91.75 489 ASN A N 1
ATOM 3972 C CA . ASN A 1 489 ? -18.484 29.828 -10.023 1 91.75 489 ASN A CA 1
ATOM 3973 C C . ASN A 1 489 ? -19.5 30.094 -8.914 1 91.75 489 ASN A C 1
ATOM 3975 O O . ASN A 1 489 ? -20.484 29.344 -8.766 1 91.75 489 ASN A O 1
ATOM 3979 N N . GLY A 1 490 ? -19.141 31.062 -8.117 1 92.75 490 GLY A N 1
ATOM 3980 C CA . GLY A 1 490 ? -20.062 31.391 -7.043 1 92.75 490 GLY A CA 1
ATOM 3981 C C . GLY A 1 490 ? -20.312 30.234 -6.094 1 92.75 490 GLY A C 1
ATOM 3982 O O . GLY A 1 490 ? -19.359 29.609 -5.605 1 92.75 490 GLY A O 1
ATOM 3983 N N . TYR A 1 491 ? -21.609 29.953 -5.949 1 93.62 491 TYR A N 1
ATOM 3984 C CA . TYR A 1 491 ? -22.016 28.906 -5.02 1 93.62 491 TYR A CA 1
ATOM 3985 C C . TYR A 1 491 ? -21.75 27.516 -5.605 1 93.62 491 TYR A C 1
ATOM 3987 O O . TYR A 1 491 ? -21.75 26.516 -4.883 1 93.62 491 TYR A O 1
ATOM 3995 N N . GLU A 1 492 ? -21.469 27.516 -6.848 1 92.38 492 GLU A N 1
ATOM 3996 C CA . GLU A 1 492 ? -21.203 26.234 -7.516 1 92.38 492 GLU A CA 1
ATOM 3997 C C . GLU A 1 492 ? -19.703 25.984 -7.625 1 92.38 492 GLU A C 1
ATOM 3999 O O . GLU A 1 492 ? -19.281 24.984 -8.227 1 92.38 492 GLU A O 1
ATOM 4004 N N . THR A 1 493 ? -18.969 26.797 -6.969 1 90.88 493 THR A N 1
ATOM 4005 C CA . THR A 1 493 ? -17.531 26.625 -6.98 1 90.88 493 THR A CA 1
ATOM 4006 C C . THR A 1 493 ? -17.125 25.391 -6.164 1 90.88 493 THR A C 1
ATOM 4008 O O . THR A 1 493 ? -17.672 25.156 -5.082 1 90.88 493 THR A O 1
ATOM 4011 N N . THR A 1 494 ? -16.266 24.594 -6.723 1 88.5 494 THR A N 1
ATOM 4012 C CA . THR A 1 494 ? -15.75 23.438 -6 1 88.5 494 THR A CA 1
ATOM 4013 C C . THR A 1 494 ? -14.727 23.875 -4.957 1 88.5 494 THR A C 1
ATOM 4015 O O . THR A 1 494 ? -13.812 24.641 -5.254 1 88.5 494 THR A O 1
ATOM 4018 N N . CYS A 1 495 ? -14.844 23.375 -3.764 1 88.12 495 CYS A N 1
ATOM 4019 C CA . CYS A 1 495 ? -14 23.797 -2.648 1 88.12 495 CYS A CA 1
ATOM 4020 C C . CYS A 1 495 ? -12.656 23.078 -2.693 1 88.12 495 CYS A C 1
ATOM 4022 O O . CYS A 1 495 ? -11.664 23.578 -2.146 1 88.12 495 CYS A O 1
ATOM 4024 N N . GLY A 1 496 ? -12.648 21.984 -3.346 1 79.12 496 GLY A N 1
ATOM 4025 C CA . GLY A 1 496 ? -11.422 21.203 -3.336 1 79.12 496 GLY A CA 1
ATOM 4026 C C . GLY A 1 496 ? -11.273 20.344 -2.096 1 79.12 496 GLY A C 1
ATOM 4027 O O . GLY A 1 496 ? -12.078 20.438 -1.169 1 79.12 496 GLY A O 1
ATOM 4028 N N . GLU A 1 497 ? -10.195 19.641 -2.012 1 76.38 497 GLU A N 1
ATOM 4029 C CA . GLU A 1 497 ? -9.914 18.781 -0.864 1 76.38 497 GLU A CA 1
ATOM 4030 C C . GLU A 1 497 ? -9.648 19.609 0.391 1 76.38 497 GLU A C 1
ATOM 4032 O O . GLU A 1 497 ? -8.758 20.469 0.402 1 76.38 497 GLU A O 1
ATOM 4037 N N . ASN A 1 498 ? -10.438 19.328 1.304 1 78.06 498 ASN A N 1
ATOM 4038 C CA . ASN A 1 498 ? -10.328 20.047 2.568 1 78.06 498 ASN A CA 1
ATOM 4039 C C . ASN A 1 498 ? -10.445 21.562 2.367 1 78.06 498 ASN A C 1
ATOM 4041 O O . ASN A 1 498 ? -9.914 22.344 3.158 1 78.06 498 ASN A O 1
ATOM 4045 N N . GLY A 1 499 ? -11 21.953 1.292 1 80.94 499 GLY A N 1
ATOM 4046 C CA . GLY A 1 499 ? -11.203 23.359 1.006 1 80.94 499 GLY A CA 1
ATOM 4047 C C . GLY A 1 499 ? -9.938 24.062 0.524 1 80.94 499 GLY A C 1
ATOM 4048 O O . GLY A 1 499 ? -9.82 25.281 0.627 1 80.94 499 GLY A O 1
ATOM 4049 N N . ASN A 1 500 ? -9.078 23.281 0.042 1 70.62 500 ASN A N 1
ATOM 4050 C CA . ASN A 1 500 ? -7.75 23.797 -0.277 1 70.62 500 ASN A CA 1
ATOM 4051 C C . ASN A 1 500 ? -7.789 24.719 -1.493 1 70.62 500 ASN A C 1
ATOM 4053 O O . ASN A 1 500 ? -6.848 25.469 -1.733 1 70.62 500 ASN A O 1
ATOM 4057 N N . MET A 1 501 ? -8.859 24.781 -2.211 1 71.88 501 MET A N 1
ATOM 4058 C CA . MET A 1 501 ? -8.977 25.641 -3.387 1 71.88 501 MET A CA 1
ATOM 4059 C C . MET A 1 501 ? -9.461 27.031 -2.998 1 71.88 501 MET A C 1
ATOM 4061 O O . MET A 1 501 ? -9.508 27.938 -3.836 1 71.88 501 MET A O 1
ATOM 4065 N N . LEU A 1 502 ? -9.797 27.156 -1.717 1 80 502 LEU A N 1
ATOM 4066 C CA . LEU A 1 502 ? -10.289 28.422 -1.188 1 80 502 LEU A CA 1
ATOM 4067 C C . LEU A 1 502 ? -9.266 29.047 -0.25 1 80 502 LEU A C 1
ATOM 4069 O O . LEU A 1 502 ? -8.398 28.359 0.29 1 80 502 LEU A O 1
ATOM 4073 N N . SER A 1 503 ? -9.398 30.312 -0.175 1 75.75 503 SER A N 1
ATOM 4074 C CA . SER A 1 503 ? -8.578 30.969 0.838 1 75.75 503 SER A CA 1
ATOM 4075 C C . SER A 1 503 ? -9.008 30.562 2.244 1 75.75 503 SER A C 1
ATOM 4077 O O . SER A 1 503 ? -10.133 30.109 2.449 1 75.75 503 SER A O 1
ATOM 4079 N N . ARG A 1 504 ? -8.117 30.656 3.18 1 78.81 504 ARG A N 1
ATOM 4080 C CA . ARG A 1 504 ? -8.414 30.266 4.555 1 78.81 504 ARG A CA 1
ATOM 4081 C C . ARG A 1 504 ? -9.594 31.062 5.102 1 78.81 504 ARG A C 1
ATOM 4083 O O . ARG A 1 504 ? -10.461 30.5 5.789 1 78.81 504 ARG A O 1
ATOM 4090 N N . GLY A 1 505 ? -9.562 32.344 4.832 1 83.69 505 GLY A N 1
ATOM 4091 C CA . GLY A 1 505 ? -10.664 33.188 5.289 1 83.69 505 GLY A CA 1
ATOM 4092 C C . GLY A 1 505 ? -12 32.812 4.684 1 83.69 505 GLY A C 1
ATOM 4093 O O . GLY A 1 505 ? -13.016 32.781 5.379 1 83.69 505 GLY A O 1
ATOM 4094 N N . THR A 1 506 ? -12.008 32.562 3.41 1 87.06 506 THR A N 1
ATOM 4095 C CA . THR A 1 506 ? -13.234 32.156 2.73 1 87.06 506 THR A CA 1
ATOM 4096 C C . THR A 1 506 ? -13.727 30.828 3.275 1 87.06 506 THR A C 1
ATOM 4098 O O . THR A 1 506 ? -14.93 30.641 3.482 1 87.06 506 THR A O 1
ATOM 4101 N N . LYS A 1 507 ? -12.836 30 3.484 1 89.69 507 LYS A N 1
ATOM 4102 C CA . LYS A 1 507 ? -13.156 28.688 4.047 1 89.69 507 LYS A CA 1
ATOM 4103 C C . LYS A 1 507 ? -13.82 28.828 5.41 1 89.69 507 LYS A C 1
ATOM 4105 O O . LYS A 1 507 ? -14.836 28.172 5.676 1 89.69 507 LYS A O 1
ATOM 4110 N N . GLN A 1 508 ? -13.266 29.625 6.238 1 90.25 508 GLN A N 1
ATOM 4111 C CA . GLN A 1 508 ? -13.805 29.844 7.574 1 90.25 508 GLN A CA 1
ATOM 4112 C C . GLN A 1 508 ? -15.203 30.453 7.508 1 90.25 508 GLN A C 1
ATOM 4114 O O . GLN A 1 508 ? -16.094 30.078 8.273 1 90.25 508 GLN A O 1
ATOM 4119 N N . LYS A 1 509 ? -15.344 31.391 6.617 1 93.06 509 LYS A N 1
ATOM 4120 C CA . LYS A 1 509 ? -16.641 32.031 6.438 1 93.06 509 LYS A CA 1
ATOM 4121 C C . LYS A 1 509 ? -17.703 31.016 6.043 1 93.06 509 LYS A C 1
ATOM 4123 O O . LYS A 1 509 ? -18.812 31.031 6.574 1 93.06 509 LYS A O 1
ATOM 4128 N N . ILE A 1 510 ? -17.312 30.141 5.145 1 93.69 510 ILE A N 1
ATOM 4129 C CA . ILE A 1 510 ? -18.25 29.125 4.652 1 93.69 510 ILE A CA 1
ATOM 4130 C C . ILE A 1 510 ? -18.609 28.156 5.773 1 93.69 510 ILE A C 1
ATOM 4132 O O . ILE A 1 510 ? -19.781 27.781 5.926 1 93.69 510 ILE A O 1
ATOM 4136 N N . VAL A 1 511 ? -17.672 27.766 6.539 1 93.94 511 VAL A N 1
ATOM 4137 C CA . VAL A 1 511 ? -17.891 26.828 7.633 1 93.94 511 VAL A CA 1
ATOM 4138 C C . VAL A 1 511 ? -18.797 27.469 8.688 1 93.94 511 VAL A C 1
ATOM 4140 O O . VAL A 1 511 ? -19.703 26.812 9.219 1 93.94 511 VAL A O 1
ATOM 4143 N N . ILE A 1 512 ? -18.531 28.703 9 1 93.5 512 ILE A N 1
ATOM 4144 C CA . ILE A 1 512 ? -19.375 29.422 9.953 1 93.5 512 ILE A CA 1
ATOM 4145 C C . ILE A 1 512 ? -20.797 29.5 9.43 1 93.5 512 ILE A C 1
ATOM 4147 O O . ILE A 1 512 ? -21.75 29.234 10.164 1 93.5 512 ILE A O 1
ATOM 4151 N N . LEU A 1 513 ? -20.938 29.906 8.156 1 93.88 513 LEU A N 1
ATOM 4152 C CA . LEU A 1 513 ? -22.25 29.984 7.535 1 93.88 513 LEU A CA 1
ATOM 4153 C C . LEU A 1 513 ? -22.969 28.641 7.605 1 93.88 513 LEU A C 1
ATOM 4155 O O . LEU A 1 513 ? -24.172 28.594 7.91 1 93.88 513 LEU A O 1
ATOM 4159 N N . ARG A 1 514 ? -22.281 27.578 7.301 1 92.88 514 ARG A N 1
ATOM 4160 C CA . ARG A 1 514 ? -22.844 26.234 7.332 1 92.88 514 ARG A CA 1
ATOM 4161 C C . ARG A 1 514 ? -23.422 25.922 8.703 1 92.88 514 ARG A C 1
ATOM 4163 O O . ARG A 1 514 ? -24.531 25.375 8.812 1 92.88 514 ARG A O 1
ATOM 4170 N N . GLU A 1 515 ? -22.703 26.234 9.727 1 91.5 515 GLU A N 1
ATOM 4171 C CA . GLU A 1 515 ? -23.156 25.938 11.086 1 91.5 515 GLU A CA 1
ATOM 4172 C C . GLU A 1 515 ? -24.312 26.844 11.492 1 91.5 515 GLU A C 1
ATOM 4174 O O . GLU A 1 515 ? -25.219 26.406 12.203 1 91.5 515 GLU A O 1
ATOM 4179 N N . CYS A 1 516 ? -24.281 28.062 11.078 1 90.75 516 CYS A N 1
ATOM 4180 C CA . CYS A 1 516 ? -25.359 29 11.406 1 90.75 516 CYS A CA 1
ATOM 4181 C C . CYS A 1 516 ? -26.656 28.609 10.703 1 90.75 516 CYS A C 1
ATOM 4183 O O . CYS A 1 516 ? -27.734 28.828 11.234 1 90.75 516 CYS A O 1
ATOM 4185 N N . LEU A 1 517 ? -26.531 28.078 9.539 1 91.06 517 LEU A N 1
ATOM 4186 C CA . LEU A 1 517 ? -27.688 27.672 8.766 1 91.06 517 LEU A CA 1
ATOM 4187 C C . LEU A 1 517 ? -28.453 26.562 9.484 1 91.06 517 LEU A C 1
ATOM 4189 O O . LEU A 1 517 ? -29.656 26.391 9.281 1 91.06 517 LEU A O 1
ATOM 4193 N N . LYS A 1 518 ? -27.859 25.844 10.305 1 87.62 518 LYS A N 1
ATOM 4194 C CA . LYS A 1 518 ? -28.484 24.734 11.016 1 87.62 518 LYS A CA 1
ATOM 4195 C C . LYS A 1 518 ? -29.375 25.25 12.156 1 87.62 518 LYS A C 1
ATOM 4197 O O . LYS A 1 518 ? -30.234 24.531 12.656 1 87.62 518 LYS A O 1
ATOM 4202 N N . GLU A 1 519 ? -29.141 26.453 12.562 1 85.25 519 GLU A N 1
ATOM 4203 C CA . GLU A 1 519 ? -29.938 27.125 13.586 1 85.25 519 GLU A CA 1
ATOM 4204 C C . GLU A 1 519 ? -30.016 26.297 14.859 1 85.25 519 GLU A C 1
ATOM 4206 O O . GLU A 1 519 ? -31.094 26.062 15.391 1 85.25 519 GLU A O 1
ATOM 4211 N N . ARG A 1 520 ? -28.938 25.797 15.258 1 88.19 520 ARG A N 1
ATOM 4212 C CA . ARG A 1 520 ? -28.859 25.062 16.516 1 88.19 520 ARG A CA 1
ATOM 4213 C C . ARG A 1 520 ? -28.75 26.031 17.703 1 88.19 520 ARG A C 1
ATOM 4215 O O . ARG A 1 520 ? -28.203 27.109 17.578 1 88.19 520 ARG A O 1
ATOM 4222 N N . PRO A 1 521 ? -29.203 25.641 18.797 1 88.31 521 PRO A N 1
ATOM 4223 C CA . PRO A 1 521 ? -29.297 26.578 19.922 1 88.31 521 PRO A CA 1
ATOM 4224 C C . PRO A 1 521 ? -27.938 26.906 20.516 1 88.31 521 PRO A C 1
ATOM 4226 O O . PRO A 1 521 ? -27.781 27.969 21.125 1 88.31 521 PRO A O 1
ATOM 4229 N N . ILE A 1 522 ? -27.016 26.016 20.391 1 91.31 522 ILE A N 1
ATOM 4230 C CA . ILE A 1 522 ? -25.688 26.281 20.953 1 91.31 522 ILE A CA 1
ATOM 4231 C C . ILE A 1 522 ? -24.641 26.266 19.828 1 91.31 522 ILE A C 1
ATOM 4233 O O . ILE A 1 522 ? -24.578 25.312 19.047 1 91.31 522 ILE A O 1
ATOM 4237 N N . LEU A 1 523 ? -23.891 27.297 19.719 1 93.25 523 LEU A N 1
ATOM 4238 C CA . LEU A 1 523 ? -22.828 27.391 18.734 1 93.25 523 LEU A CA 1
ATOM 4239 C C . LEU A 1 523 ? -21.469 27.469 19.406 1 93.25 523 LEU A C 1
ATOM 4241 O O . LEU A 1 523 ? -21.203 28.359 20.219 1 93.25 523 LEU A O 1
ATOM 4245 N N . LEU A 1 524 ? -20.672 26.469 19.156 1 93.25 524 LEU A N 1
ATOM 4246 C CA . LEU A 1 524 ? -19.312 26.422 19.672 1 93.25 524 LEU A CA 1
ATOM 4247 C C . LEU A 1 524 ? -18.312 26.828 18.609 1 93.25 524 LEU A C 1
ATOM 4249 O O . LEU A 1 524 ? -18.297 26.266 17.5 1 93.25 524 LEU A O 1
ATOM 4253 N N . LEU A 1 525 ? -17.469 27.781 18.906 1 93.56 525 LEU A N 1
ATOM 4254 C CA . LEU A 1 525 ? -16.5 28.297 17.953 1 93.56 525 LEU A CA 1
ATOM 4255 C C . LEU A 1 525 ? -15.078 28.172 18.484 1 93.56 525 LEU A C 1
ATOM 4257 O O . LEU A 1 525 ? -14.719 28.828 19.469 1 93.56 525 LEU A O 1
ATOM 4261 N N . ASP A 1 526 ? -14.25 27.359 17.859 1 90.44 526 ASP A N 1
ATOM 4262 C CA . ASP A 1 526 ? -12.859 27.156 18.234 1 90.44 526 ASP A CA 1
ATOM 4263 C C . ASP A 1 526 ? -11.922 27.969 17.328 1 90.44 526 ASP A C 1
ATOM 4265 O O . ASP A 1 526 ? -11.383 27.438 16.359 1 90.44 526 ASP A O 1
ATOM 4269 N N . GLU A 1 527 ? -11.672 29.172 17.703 1 83.12 527 GLU A N 1
ATOM 4270 C CA . GLU A 1 527 ? -10.844 30.094 16.938 1 83.12 527 GLU A CA 1
ATOM 4271 C C . GLU A 1 527 ? -11.305 30.156 15.477 1 83.12 527 GLU A C 1
ATOM 4273 O O . GLU A 1 527 ? -10.492 30.062 14.555 1 83.12 527 GLU A O 1
ATOM 4278 N N . ALA A 1 528 ? -12.523 30.297 15.289 1 84.44 528 ALA A N 1
ATOM 4279 C CA . ALA A 1 528 ? -13.18 30.109 14 1 84.44 528 ALA A CA 1
ATOM 4280 C C . ALA A 1 528 ? -12.945 31.312 13.078 1 84.44 528 ALA A C 1
ATOM 4282 O O . ALA A 1 528 ? -13.148 31.219 11.867 1 84.44 528 ALA A O 1
ATOM 4283 N N . THR A 1 529 ? -12.469 32.438 13.617 1 81 529 THR A N 1
ATOM 4284 C CA . THR A 1 529 ? -12.336 33.625 12.789 1 81 529 THR A CA 1
ATOM 4285 C C . THR A 1 529 ? -10.883 34.094 12.734 1 81 529 THR A C 1
ATOM 4287 O O . THR A 1 529 ? -10.609 35.25 12.43 1 81 529 THR A O 1
ATOM 4290 N N . ALA A 1 530 ? -10.023 33.188 13.039 1 73.56 530 ALA A N 1
ATOM 4291 C CA . ALA A 1 530 ? -8.609 33.531 13.172 1 73.56 530 ALA A CA 1
ATOM 4292 C C . ALA A 1 530 ? -8.039 34 11.836 1 73.56 530 ALA A C 1
ATOM 4294 O O . ALA A 1 530 ? -7.117 34.812 11.797 1 73.56 530 ALA A O 1
ATOM 4295 N N . SER A 1 531 ? -8.602 33.5 10.742 1 73.75 531 SER A N 1
ATOM 4296 C CA . SER A 1 531 ? -8.023 33.781 9.43 1 73.75 531 SER A CA 1
ATOM 4297 C C . SER A 1 531 ? -8.883 34.781 8.656 1 73.75 531 SER A C 1
ATOM 4299 O O . SER A 1 531 ? -8.633 35.031 7.473 1 73.75 531 SER A O 1
ATOM 4301 N N . ILE A 1 532 ? -9.828 35.312 9.328 1 81.88 532 ILE A N 1
ATOM 4302 C CA . ILE A 1 532 ? -10.727 36.25 8.664 1 81.88 532 ILE A CA 1
ATOM 4303 C C . ILE A 1 532 ? -10.227 37.688 8.875 1 81.88 532 ILE A C 1
ATOM 4305 O O . ILE A 1 532 ? -9.703 38 9.945 1 81.88 532 ILE A O 1
ATOM 4309 N N . GLU A 1 533 ? -10.336 38.5 7.84 1 77.06 533 GLU A N 1
ATOM 4310 C CA . GLU A 1 533 ? -9.961 39.906 7.945 1 77.06 533 GLU A CA 1
ATOM 4311 C C . GLU A 1 533 ? -10.781 40.625 9.016 1 77.06 533 GLU A C 1
ATOM 4313 O O . GLU A 1 533 ? -11.953 40.312 9.219 1 77.06 533 GLU A O 1
ATOM 4318 N N . LYS A 1 534 ? -10.148 41.562 9.617 1 78.12 534 LYS A N 1
ATOM 4319 C CA . LYS A 1 534 ? -10.711 42.25 10.781 1 78.12 534 LYS A CA 1
ATOM 4320 C C . LYS A 1 534 ? -12.07 42.844 10.453 1 78.12 534 LYS A C 1
ATOM 4322 O O . LYS A 1 534 ? -13.016 42.719 11.234 1 78.12 534 LYS A O 1
ATOM 4327 N N . ALA A 1 535 ? -12.141 43.5 9.328 1 78.88 535 ALA A N 1
ATOM 4328 C CA . ALA A 1 535 ? -13.391 44.188 8.961 1 78.88 535 ALA A CA 1
ATOM 4329 C C . ALA A 1 535 ? -14.531 43.188 8.812 1 78.88 535 ALA A C 1
ATOM 4331 O O . ALA A 1 535 ? -15.641 43.406 9.289 1 78.88 535 ALA A O 1
ATOM 4332 N N . ASP A 1 536 ? -14.32 42.125 8.188 1 85.19 536 ASP A N 1
ATOM 4333 C CA . ASP A 1 536 ? -15.336 41.094 7.977 1 85.19 536 ASP A CA 1
ATOM 4334 C C . ASP A 1 536 ? -15.641 40.375 9.273 1 85.19 536 ASP A C 1
ATOM 4336 O O . ASP A 1 536 ? -16.797 40 9.531 1 85.19 536 ASP A O 1
ATOM 4340 N N . GLU A 1 537 ? -14.609 40.156 9.984 1 87.94 537 GLU A N 1
ATOM 4341 C CA . GLU A 1 537 ? -14.758 39.469 11.266 1 87.94 537 GLU A CA 1
ATOM 4342 C C . GLU A 1 537 ? -15.727 40.219 12.18 1 87.94 537 GLU A C 1
ATOM 4344 O O . GLU A 1 537 ? -16.578 39.594 12.828 1 87.94 537 GLU A O 1
ATOM 4349 N N . GLU A 1 538 ? -15.578 41.531 12.25 1 85.44 538 GLU A N 1
ATOM 4350 C CA . GLU A 1 53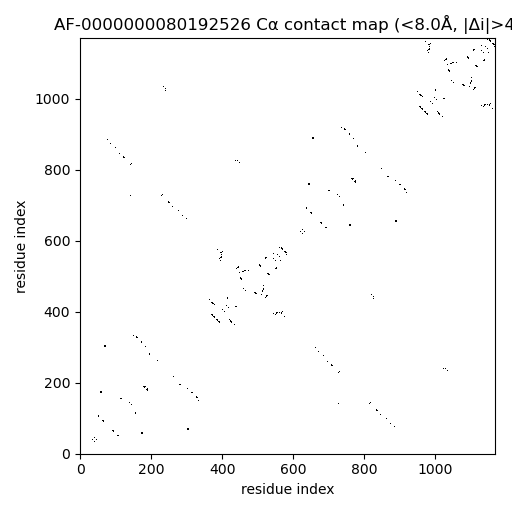8 ? -16.438 42.344 13.109 1 85.44 538 GLU A CA 1
ATOM 4351 C C . GLU A 1 538 ? -17.891 42.219 12.711 1 85.44 538 GLU A C 1
ATOM 4353 O O . GLU A 1 538 ? -18.781 42.125 13.57 1 85.44 538 GLU A O 1
ATOM 4358 N N . LYS A 1 539 ? -18.141 42.25 11.469 1 87.31 539 LYS A N 1
ATOM 4359 C CA . LYS A 1 539 ? -19.5 42.156 10.969 1 87.31 539 LYS A CA 1
ATOM 4360 C C . LYS A 1 539 ? -20.125 40.781 11.305 1 87.31 539 LYS A C 1
ATOM 4362 O O . LYS A 1 539 ? -21.297 40.719 11.68 1 87.31 539 LYS A O 1
ATOM 4367 N N . ILE A 1 540 ? -19.391 39.812 11.164 1 90.31 540 ILE A N 1
ATOM 4368 C CA . ILE A 1 540 ? -19.859 38.438 11.438 1 90.31 540 ILE A CA 1
ATOM 4369 C C . ILE A 1 540 ? -20.156 38.281 12.922 1 90.31 540 ILE A C 1
ATOM 4371 O O . ILE A 1 540 ? -21.219 37.781 13.297 1 90.31 540 ILE A O 1
ATOM 4375 N N . TRP A 1 541 ? -19.281 38.812 13.719 1 89.5 541 TRP A N 1
ATOM 4376 C CA . TRP A 1 541 ? -19.484 38.719 15.156 1 89.5 541 TRP A CA 1
ATOM 4377 C C . TRP A 1 541 ? -20.703 39.5 15.594 1 89.5 541 TRP A C 1
ATOM 4379 O O . TRP A 1 541 ? -21.469 39.062 16.453 1 89.5 541 TRP A O 1
ATOM 4389 N N . GLU A 1 542 ? -20.812 40.688 15.055 1 87.88 542 GLU A N 1
ATOM 4390 C CA . GLU A 1 542 ? -21.953 41.531 15.398 1 87.88 542 GLU A CA 1
ATOM 4391 C C . GLU A 1 542 ? -23.266 40.781 15.141 1 87.88 542 GLU A C 1
ATOM 4393 O O . GLU A 1 542 ? -24.188 40.875 15.953 1 87.88 542 GLU A O 1
ATOM 4398 N N . ARG A 1 543 ? -23.297 40.156 14.102 1 88.94 543 ARG A N 1
ATOM 4399 C CA . ARG A 1 543 ? -24.531 39.438 13.727 1 88.94 543 ARG A CA 1
ATOM 4400 C C . ARG A 1 543 ? -24.75 38.219 14.617 1 88.94 543 ARG A C 1
ATOM 4402 O O . ARG A 1 543 ? -25.875 37.938 15.031 1 88.94 543 ARG A O 1
ATOM 4409 N N . ILE A 1 544 ? -23.734 37.469 14.875 1 91.44 544 ILE A N 1
ATOM 4410 C CA . ILE A 1 544 ? -23.828 36.219 15.664 1 91.44 544 ILE A CA 1
ATOM 4411 C C . ILE A 1 544 ? -24.188 36.562 17.109 1 91.44 544 ILE A C 1
ATOM 4413 O O . ILE A 1 544 ? -25.031 35.906 17.719 1 91.44 544 ILE A O 1
ATOM 4417 N N . LEU A 1 545 ? -23.594 37.625 17.609 1 90.69 545 LEU A N 1
ATOM 4418 C CA . LEU A 1 545 ? -23.781 37.969 19.016 1 90.69 545 LEU A CA 1
ATOM 4419 C C . LEU A 1 545 ? -25.109 38.656 19.234 1 90.69 545 LEU A C 1
ATOM 4421 O O . LEU A 1 545 ? -25.625 38.688 20.359 1 90.69 545 LEU A O 1
ATOM 4425 N N . ASN A 1 546 ? -25.656 39.219 18.203 1 88.25 546 ASN A N 1
ATOM 4426 C CA . ASN A 1 546 ? -26.938 39.938 18.328 1 88.25 546 ASN A CA 1
ATOM 4427 C C . ASN A 1 546 ? -28.125 38.969 18.266 1 88.25 546 ASN A C 1
ATOM 4429 O O . ASN A 1 546 ? -29.25 39.344 18.562 1 88.25 546 ASN A O 1
ATOM 4433 N N . GLU A 1 547 ? -27.812 37.781 17.953 1 88.44 547 GLU A N 1
ATOM 4434 C CA . GLU A 1 547 ? -28.891 36.781 17.953 1 88.44 547 GLU A CA 1
ATOM 4435 C C . GLU A 1 547 ? -29.266 36.375 19.375 1 88.44 547 GLU A C 1
ATOM 4437 O O . GLU A 1 547 ? -28.547 35.625 20.031 1 88.44 547 GLU A O 1
ATOM 4442 N N . LYS A 1 548 ? -30.406 36.75 19.812 1 82.56 548 LYS A N 1
ATOM 4443 C CA . LYS A 1 548 ? -30.812 36.625 21.219 1 82.56 548 LYS A CA 1
ATOM 4444 C C . LYS A 1 548 ? -31.031 35.156 21.609 1 82.56 548 LYS A C 1
ATOM 4446 O O . LYS A 1 548 ? -30.703 34.75 22.719 1 82.56 548 LYS A O 1
ATOM 4451 N N . ASN A 1 549 ? -31.469 34.375 20.703 1 85.62 549 ASN A N 1
ATOM 4452 C CA . ASN A 1 549 ? -31.828 33 21.047 1 85.62 549 ASN A CA 1
ATOM 4453 C C . ASN A 1 549 ? -30.641 32.062 20.844 1 85.62 549 ASN A C 1
ATOM 4455 O O . ASN A 1 549 ? -30.734 30.859 21.141 1 85.62 549 ASN A O 1
ATOM 4459 N N . LEU A 1 550 ? -29.609 32.531 20.438 1 90.5 550 LEU A N 1
ATOM 4460 C CA . LEU A 1 550 ? -28.438 31.703 20.141 1 90.5 550 LEU A CA 1
ATOM 4461 C C . LEU A 1 550 ? -27.422 31.781 21.281 1 90.5 550 LEU A C 1
ATOM 4463 O O . LEU A 1 550 ? -27.094 32.875 21.75 1 90.5 550 LEU A O 1
ATOM 4467 N N . THR A 1 551 ? -27.094 30.625 21.844 1 92.56 551 THR A N 1
ATOM 4468 C CA . THR A 1 551 ? -26 30.562 22.828 1 92.56 551 THR A CA 1
ATOM 4469 C C . THR A 1 551 ? -24.656 30.391 22.125 1 92.56 551 THR A C 1
ATOM 4471 O O . THR A 1 551 ? -24.5 29.531 21.266 1 92.56 551 THR A O 1
ATOM 4474 N N . VAL A 1 552 ? -23.75 31.234 22.453 1 94.06 552 VAL A N 1
ATOM 4475 C CA . VAL A 1 552 ? -22.453 31.203 21.766 1 94.06 552 VAL A CA 1
ATOM 4476 C C . VAL A 1 552 ? -21.344 31 22.781 1 94.06 552 VAL A C 1
ATOM 4478 O O . VAL A 1 552 ? -21.297 31.656 23.812 1 94.06 552 VAL A O 1
ATOM 4481 N N . VAL A 1 553 ? -20.531 30 22.531 1 93.69 553 VAL A N 1
ATOM 4482 C CA . VAL A 1 553 ? -19.297 29.781 23.266 1 93.69 553 VAL A CA 1
ATOM 4483 C C . VAL A 1 553 ? -18.109 29.828 22.312 1 93.69 553 VAL A C 1
ATOM 4485 O O . VAL A 1 553 ? -17.969 28.969 21.422 1 93.69 553 VAL A O 1
ATOM 4488 N N . ALA A 1 554 ? -17.25 30.797 22.469 1 93.44 554 ALA A N 1
ATOM 4489 C CA . ALA A 1 554 ? -16.172 31 21.5 1 93.44 554 ALA A CA 1
ATOM 4490 C C . ALA A 1 554 ? -14.828 31.094 22.203 1 93.44 554 ALA A C 1
ATOM 4492 O O . ALA A 1 554 ? -14.711 31.703 23.266 1 93.44 554 ALA A O 1
ATOM 4493 N N . ILE A 1 555 ? -13.867 30.422 21.672 1 91 555 ILE A N 1
ATOM 4494 C CA . ILE A 1 555 ? -12.477 30.594 22.094 1 91 555 ILE A CA 1
ATOM 4495 C C . ILE A 1 555 ? -11.875 31.797 21.375 1 91 555 ILE A C 1
ATOM 4497 O O . ILE A 1 555 ? -11.867 31.859 20.141 1 91 555 ILE A O 1
ATOM 4501 N N . MET A 1 556 ? -11.398 32.781 22.172 1 83.94 556 MET A N 1
ATOM 4502 C CA . MET A 1 556 ? -10.875 34.031 21.609 1 83.94 556 MET A CA 1
ATOM 4503 C C . MET A 1 556 ? -9.43 34.25 22.031 1 83.94 556 MET A C 1
ATOM 4505 O O . MET A 1 556 ? -9.047 33.906 23.141 1 83.94 556 MET A O 1
ATOM 4509 N N . HIS A 1 557 ? -8.773 34.75 21.109 1 69.94 557 HIS A N 1
ATOM 4510 C CA . HIS A 1 557 ? -7.41 35.156 21.422 1 69.94 557 HIS A CA 1
ATOM 4511 C C . HIS A 1 557 ? -7.293 36.688 21.5 1 69.94 557 HIS A C 1
ATOM 4513 O O . HIS A 1 557 ? -6.402 37.219 22.172 1 69.94 557 HIS A O 1
ATOM 4519 N N . ASN A 1 558 ? -8.078 37.344 20.797 1 66.75 558 ASN A N 1
ATOM 4520 C CA . ASN A 1 558 ? -8.023 38.812 20.734 1 66.75 558 ASN A CA 1
ATOM 4521 C C . ASN A 1 558 ? -8.93 39.438 21.781 1 66.75 558 ASN A C 1
ATOM 4523 O O . ASN A 1 558 ? -10.156 39.312 21.703 1 66.75 558 ASN A O 1
ATOM 4527 N N . LEU A 1 559 ? -8.344 40.219 22.641 1 68.31 559 LEU A N 1
ATOM 4528 C CA . LEU A 1 559 ? -9.047 40.781 23.781 1 68.31 559 LEU A CA 1
ATOM 4529 C C . LEU A 1 559 ? -9.93 41.938 23.328 1 68.31 559 LEU A C 1
ATOM 4531 O O . LEU A 1 559 ? -10.891 42.312 24.016 1 68.31 559 LEU A O 1
ATOM 4535 N N . GLU A 1 560 ? -9.57 42.5 22.188 1 68 560 GLU A N 1
ATOM 4536 C CA . GLU A 1 560 ? -10.344 43.656 21.75 1 68 560 GLU A CA 1
ATOM 4537 C C . GLU A 1 560 ? -11.781 43.281 21.422 1 68 560 GLU A C 1
ATOM 4539 O O . GLU A 1 560 ? -12.695 44.094 21.562 1 68 560 GLU A O 1
ATOM 4544 N N . LYS A 1 561 ? -12.008 42.094 21.141 1 74.44 561 LYS A N 1
ATOM 4545 C CA . LYS A 1 561 ? -13.32 41.656 20.672 1 74.44 561 LYS A CA 1
ATOM 4546 C C . LYS A 1 561 ? -14.125 41.031 21.812 1 74.44 561 LYS A C 1
ATOM 4548 O O . LYS A 1 561 ? -15.312 40.75 21.641 1 74.44 561 LYS A O 1
ATOM 4553 N N . ILE A 1 562 ? -13.578 41 22.844 1 80.38 562 ILE A N 1
ATOM 4554 C CA . ILE A 1 562 ? -14.195 40.344 23.984 1 80.38 562 ILE A CA 1
ATOM 4555 C C . ILE A 1 562 ? -15.258 41.25 24.594 1 80.38 562 ILE A C 1
ATOM 4557 O O . ILE A 1 562 ? -16.156 40.781 25.297 1 80.38 562 ILE A O 1
ATOM 4561 N N . LYS A 1 563 ? -15.25 42.5 24.203 1 75.38 563 LYS A N 1
ATOM 4562 C CA . LYS A 1 563 ? -16.156 43.5 24.812 1 75.38 563 LYS A CA 1
ATOM 4563 C C . LYS A 1 563 ? -17.609 43.188 24.453 1 75.38 563 LYS A C 1
ATOM 4565 O O . LYS A 1 563 ? -18.516 43.594 25.172 1 75.38 563 LYS A O 1
ATOM 4570 N N . HIS A 1 564 ? -17.828 42.406 23.469 1 78.06 564 HIS A N 1
ATOM 4571 C CA . HIS A 1 564 ? -19.188 42.156 23 1 78.06 564 HIS A CA 1
ATOM 4572 C C . HIS A 1 564 ? -19.781 40.938 23.688 1 78.06 564 HIS A C 1
ATOM 4574 O O . HIS A 1 564 ? -20.969 40.625 23.516 1 78.06 564 HIS A O 1
ATOM 4580 N N . PHE A 1 565 ? -19.062 40.25 24.5 1 89.38 565 PHE A N 1
ATOM 4581 C CA . PHE A 1 565 ? -19.531 39.031 25.141 1 89.38 565 PHE A CA 1
ATOM 4582 C C . PHE A 1 565 ? -20.141 39.344 26.5 1 89.38 565 PHE A C 1
ATOM 4584 O O . PHE A 1 565 ? -19.844 40.375 27.094 1 89.38 565 PHE A O 1
ATOM 4591 N N . ASP A 1 566 ? -21.016 38.438 26.969 1 86.81 566 ASP A N 1
ATOM 4592 C CA . ASP A 1 566 ? -21.656 38.625 28.266 1 86.81 566 ASP A CA 1
ATOM 4593 C C . ASP A 1 566 ? -20.703 38.281 29.406 1 86.81 566 ASP A C 1
ATOM 4595 O O . ASP A 1 566 ? -20.625 39.031 30.391 1 86.81 566 ASP A O 1
ATOM 4599 N N . PHE A 1 567 ? -20.109 37.125 29.219 1 87.75 567 PHE A N 1
ATOM 4600 C CA . PHE A 1 567 ? -19.203 36.625 30.25 1 87.75 567 PHE A CA 1
ATOM 4601 C C . PHE A 1 567 ? -17.922 36.062 29.625 1 87.75 567 PHE A C 1
ATOM 4603 O O . PHE A 1 567 ? -17.922 35.656 28.453 1 87.75 567 PHE A O 1
ATOM 4610 N N . ILE A 1 568 ? -16.938 36.125 30.453 1 91.06 568 ILE A N 1
ATOM 4611 C CA . ILE A 1 568 ? -15.656 35.594 30.031 1 91.06 568 ILE A CA 1
ATOM 4612 C C . ILE A 1 568 ? -15.219 34.5 31 1 91.06 568 ILE A C 1
ATOM 4614 O O . ILE A 1 568 ? -15.32 34.656 32.219 1 91.06 568 ILE A O 1
ATOM 4618 N N . TYR A 1 569 ? -14.914 33.438 30.453 1 91.31 569 TYR A N 1
ATOM 4619 C CA . TYR A 1 569 ? -14.297 32.375 31.234 1 91.31 569 TYR A CA 1
ATOM 4620 C C . TYR A 1 569 ? -12.805 32.281 30.953 1 91.31 569 TYR A C 1
ATOM 4622 O O . TYR A 1 569 ? -12.391 32.094 29.812 1 91.31 569 TYR A O 1
ATOM 4630 N N . LYS A 1 570 ? -12.031 32.469 31.953 1 90.62 570 LYS A N 1
ATOM 4631 C CA . LYS A 1 570 ? -10.578 32.406 31.844 1 90.62 570 LYS A CA 1
ATOM 4632 C C . LYS A 1 570 ? -10.055 31.078 32.438 1 90.62 570 LYS A C 1
ATOM 4634 O O . LYS A 1 570 ? -10.398 30.719 33.562 1 90.62 570 LYS A O 1
ATOM 4639 N N . ILE A 1 571 ? -9.344 30.391 31.609 1 90.31 571 ILE A N 1
ATOM 4640 C CA . ILE A 1 571 ? -8.719 29.156 32.062 1 90.31 571 ILE A CA 1
ATOM 4641 C C . ILE A 1 571 ? -7.32 29.453 32.594 1 90.31 571 ILE A C 1
ATOM 4643 O O . ILE A 1 571 ? -6.445 29.891 31.859 1 90.31 571 ILE A O 1
ATOM 4647 N N . GLU A 1 572 ? -7.152 29.25 33.844 1 87.44 572 GLU A N 1
ATOM 4648 C CA . GLU A 1 572 ? -5.875 29.484 34.5 1 87.44 572 GLU A CA 1
ATOM 4649 C C . GLU A 1 572 ? -5.645 28.469 35.625 1 87.44 572 GLU A C 1
ATOM 4651 O O . GLU A 1 572 ? -6.555 28.188 36.406 1 87.44 572 GLU A O 1
ATOM 4656 N N . ASP A 1 573 ? -4.453 27.922 35.781 1 85.12 573 ASP A N 1
ATOM 4657 C CA . ASP A 1 573 ? -4.047 27 36.812 1 85.12 573 ASP A CA 1
ATOM 4658 C C . ASP A 1 573 ? -4.996 25.812 36.906 1 85.12 573 ASP A C 1
ATOM 4660 O O . ASP A 1 573 ? -5.453 25.438 38 1 85.12 573 ASP A O 1
ATOM 4664 N N . LYS A 1 574 ? -5.434 25.266 35.812 1 87.44 574 LYS A N 1
ATOM 4665 C CA . LYS A 1 574 ? -6.23 24.062 35.656 1 87.44 574 LYS A CA 1
ATOM 4666 C C . LYS A 1 574 ? -7.652 24.266 36.156 1 87.44 574 LYS A C 1
ATOM 4668 O O . LYS A 1 574 ? -8.383 23.297 36.406 1 87.44 574 LYS A O 1
ATOM 4673 N N . LYS A 1 575 ? -7.922 25.578 36.438 1 88.75 575 LYS A N 1
ATOM 4674 C CA . LYS A 1 575 ? -9.273 25.938 36.844 1 88.75 575 LYS A CA 1
ATOM 4675 C C . LYS A 1 575 ? -9.898 26.938 35.875 1 88.75 575 LYS A C 1
ATOM 4677 O O . LYS A 1 575 ? -9.203 27.516 35.031 1 88.75 575 LYS A O 1
ATOM 4682 N N . ILE A 1 576 ? -11.227 27.016 35.938 1 91.62 576 ILE A N 1
ATOM 4683 C CA . ILE A 1 576 ? -11.961 27.953 35.094 1 91.62 576 ILE A CA 1
ATOM 4684 C C . ILE A 1 576 ? -12.594 29.031 35.969 1 91.62 576 ILE A C 1
ATOM 4686 O O . ILE A 1 576 ? -13.328 28.734 36.906 1 91.62 576 ILE A O 1
ATOM 4690 N N . LYS A 1 577 ? -12.227 30.266 35.688 1 88.88 577 LYS A N 1
ATOM 4691 C CA . LYS A 1 577 ? -12.75 31.375 36.469 1 88.88 577 LYS A CA 1
ATOM 4692 C C . LYS A 1 577 ? -13.609 32.281 35.594 1 88.88 577 LYS A C 1
ATOM 4694 O O . LYS A 1 577 ? -13.234 32.594 34.469 1 88.88 577 LYS A O 1
ATOM 4699 N N . ARG A 1 578 ? -14.75 32.594 36.125 1 89.06 578 ARG A N 1
ATOM 4700 C CA . ARG A 1 578 ? -15.617 33.562 35.438 1 89.06 578 ARG A CA 1
ATOM 4701 C C . ARG A 1 578 ? -15.195 35 35.75 1 89.06 578 ARG A C 1
ATOM 4703 O O . ARG A 1 578 ? -15.055 35.344 36.938 1 89.06 578 ARG A O 1
ATOM 4710 N N . ILE A 1 579 ? -14.938 35.688 34.656 1 85.12 579 ILE A N 1
ATOM 4711 C CA . ILE A 1 579 ? -14.547 37.094 34.812 1 85.12 579 ILE A CA 1
ATOM 4712 C C . ILE A 1 579 ? -15.5 38 34.031 1 85.12 579 ILE A C 1
ATOM 4714 O O . ILE A 1 579 ? -15.992 37.594 32.969 1 85.12 579 ILE A O 1
ATOM 4718 N N . GLY A 1 580 ? -15.922 39.094 34.656 1 78.06 580 GLY A N 1
ATOM 4719 C CA . GLY A 1 580 ? -16.703 40.062 33.938 1 78.06 580 GLY A CA 1
ATOM 4720 C C . GLY A 1 580 ? -15.914 40.812 32.875 1 78.06 580 GLY A C 1
ATOM 4721 O O . GLY A 1 580 ? -14.688 40.906 32.969 1 78.06 580 GLY A O 1
ATOM 4722 N N . VAL A 1 581 ? -16.531 41.188 31.844 1 75.38 581 VAL A N 1
ATOM 4723 C CA . VAL A 1 581 ? -15.898 41.875 30.734 1 75.38 581 VAL A CA 1
ATOM 4724 C C . VAL A 1 581 ? -15.188 43.125 31.234 1 75.38 581 VAL A C 1
ATOM 4726 O O . VAL A 1 581 ? -14.117 43.469 30.734 1 75.38 581 VAL A O 1
ATOM 4729 N N . ASP A 1 582 ? -15.703 43.688 32.25 1 66.25 582 ASP A N 1
ATOM 4730 C CA . ASP A 1 582 ? -15.172 44.938 32.812 1 66.25 582 ASP A CA 1
ATOM 4731 C C . ASP A 1 582 ? -13.883 44.688 33.594 1 66.25 582 ASP A C 1
ATOM 4733 O O . ASP A 1 582 ? -13.062 45.594 33.75 1 66.25 582 ASP A O 1
ATOM 4737 N N . GLU A 1 583 ? -13.758 43.5 34 1 65.38 583 GLU A N 1
ATOM 4738 C CA . GLU A 1 583 ? -12.609 43.188 34.844 1 65.38 583 GLU A CA 1
ATOM 4739 C C . GLU A 1 583 ? -11.352 42.969 34 1 65.38 583 GLU A C 1
ATOM 4741 O O . GLU A 1 583 ? -10.234 43 34.531 1 65.38 583 GLU A O 1
ATOM 4746 N N . LEU A 1 584 ? -11.461 42.656 32.844 1 61.41 584 LEU A N 1
ATOM 4747 C CA . LEU A 1 584 ? -10.281 42.5 31.984 1 61.41 584 LEU A CA 1
ATOM 4748 C C . LEU A 1 584 ? -9.695 43.844 31.609 1 61.41 584 LEU A C 1
ATOM 4750 O O . LEU A 1 584 ? -8.57 43.938 31.109 1 61.41 584 LEU A O 1
ATOM 4754 N N . LYS A 1 585 ? -10.383 45.062 31.797 1 48.94 585 LYS A N 1
ATOM 4755 C CA . LYS A 1 585 ? -9.82 46.406 31.609 1 48.94 585 LYS A CA 1
ATOM 4756 C C . LYS A 1 585 ? -8.836 46.719 32.719 1 48.94 585 LYS A C 1
ATOM 4758 O O . LYS A 1 585 ? -9.109 46.469 33.906 1 48.94 585 LYS A O 1
ATOM 4763 N N . MET B 1 1 ? -22.188 22.766 -19.922 1 18.44 1 MET B N 1
ATOM 4764 C CA . MET B 1 1 ? -20.859 23.359 -19.984 1 18.44 1 MET B CA 1
ATOM 4765 C C . MET B 1 1 ? -20.062 23.062 -18.734 1 18.44 1 MET B C 1
ATOM 4767 O O . MET B 1 1 ? -18.828 23.016 -18.766 1 18.44 1 MET B O 1
ATOM 4771 N N . ASN B 1 2 ? -20.703 23.203 -17.578 1 19.58 2 ASN B N 1
ATOM 4772 C CA . ASN B 1 2 ? -20.328 23.297 -16.172 1 19.58 2 ASN B CA 1
ATOM 4773 C C . ASN B 1 2 ? -19.844 21.953 -15.633 1 19.58 2 ASN B C 1
ATOM 4775 O O . ASN B 1 2 ? -19.25 21.875 -14.555 1 19.58 2 ASN B O 1
ATOM 4779 N N . THR B 1 3 ? -20.312 20.844 -16.344 1 23.83 3 THR B N 1
ATOM 4780 C CA . THR B 1 3 ? -19.922 19.438 -16.312 1 23.83 3 THR B CA 1
ATOM 4781 C C . THR B 1 3 ? -18.5 19.25 -16.859 1 23.83 3 THR B C 1
ATOM 4783 O O . THR B 1 3 ? -17.984 18.141 -16.844 1 23.83 3 THR B O 1
ATOM 4786 N N . LYS B 1 4 ? -17.906 20.297 -17.547 1 26.2 4 LYS B N 1
ATOM 4787 C CA . LYS B 1 4 ? -16.719 20.266 -18.406 1 26.2 4 LYS B CA 1
ATOM 4788 C C . LYS B 1 4 ? -15.445 20.484 -17.609 1 26.2 4 LYS B C 1
ATOM 4790 O O . LYS B 1 4 ? -14.391 19.953 -17.953 1 26.2 4 LYS B O 1
ATOM 4795 N N . ILE B 1 5 ? -15.539 21.469 -16.547 1 24.42 5 ILE B N 1
ATOM 4796 C CA . ILE B 1 5 ? -14.281 21.859 -15.922 1 24.42 5 ILE B CA 1
ATOM 4797 C C . ILE B 1 5 ? -13.852 20.797 -14.922 1 24.42 5 ILE B C 1
ATOM 4799 O O . ILE B 1 5 ? -12.656 20.609 -14.664 1 24.42 5 ILE B O 1
ATOM 4803 N N . LYS B 1 6 ? -14.703 20.234 -14.148 1 28.72 6 LYS B N 1
ATOM 4804 C CA . LYS B 1 6 ? -14.492 19.188 -13.156 1 28.72 6 LYS B CA 1
ATOM 4805 C C . LYS B 1 6 ? -13.922 17.922 -13.805 1 28.72 6 LYS B C 1
ATOM 4807 O O . LYS B 1 6 ? -13.211 17.156 -13.156 1 28.72 6 LYS B O 1
ATOM 4812 N N . ASP B 1 7 ? -14.227 17.672 -14.961 1 30.16 7 ASP B N 1
ATOM 4813 C CA . ASP B 1 7 ? -13.906 16.703 -16 1 30.16 7 ASP B CA 1
ATOM 4814 C C . ASP B 1 7 ? -12.492 16.922 -16.547 1 30.16 7 ASP B C 1
ATOM 4816 O O . ASP B 1 7 ? -11.891 16.016 -17.109 1 30.16 7 ASP B O 1
ATOM 4820 N N . ALA B 1 8 ? -11.812 18.156 -16.359 1 30.41 8 ALA B N 1
ATOM 4821 C CA . ALA B 1 8 ? -10.555 18.562 -16.969 1 30.41 8 ALA B CA 1
ATOM 4822 C C . ALA B 1 8 ? -9.359 18.094 -16.125 1 30.41 8 ALA B C 1
ATOM 4824 O O . ALA B 1 8 ? -8.367 17.609 -16.672 1 30.41 8 ALA B O 1
ATOM 4825 N N . LYS B 1 9 ? -9.312 18.453 -14.781 1 32.84 9 LYS B N 1
ATOM 4826 C CA . LYS B 1 9 ? -8.156 17.984 -14.023 1 32.84 9 LYS B CA 1
ATOM 4827 C C . LYS B 1 9 ? -8.203 16.469 -13.812 1 32.84 9 LYS B C 1
ATOM 4829 O O . LYS B 1 9 ? -7.18 15.797 -13.93 1 32.84 9 LYS B O 1
ATOM 4834 N N . ASN B 1 10 ? -9.281 15.922 -13.375 1 35.25 10 ASN B N 1
ATOM 4835 C CA . ASN B 1 10 ? -9.523 14.484 -13.422 1 35.25 10 ASN B CA 1
ATOM 4836 C C . ASN B 1 10 ? -9.406 13.945 -14.844 1 35.25 10 ASN B C 1
ATOM 4838 O O . ASN B 1 10 ? -8.898 12.844 -15.062 1 35.25 10 ASN B O 1
ATOM 4842 N N . ASN B 1 11 ? -9.922 14.703 -15.719 1 38.34 11 ASN B N 1
ATOM 4843 C CA . ASN B 1 11 ? -9.742 14.516 -17.156 1 38.34 11 ASN B CA 1
ATOM 4844 C C . ASN B 1 11 ? -8.281 14.688 -17.562 1 38.34 11 ASN B C 1
ATOM 4846 O O . ASN B 1 11 ? -7.785 13.984 -18.438 1 38.34 11 ASN B O 1
ATOM 4850 N N . ASN B 1 12 ? -7.609 15.641 -16.906 1 36.44 12 ASN B N 1
ATOM 4851 C CA . ASN B 1 12 ? -6.195 15.781 -17.219 1 36.44 12 ASN B CA 1
ATOM 4852 C C . ASN B 1 12 ? -5.375 14.609 -16.688 1 36.44 12 ASN B C 1
ATOM 4854 O O . ASN B 1 12 ? -4.453 14.133 -17.359 1 36.44 12 ASN B O 1
ATOM 4858 N N . LEU B 1 13 ? -5.73 14.281 -15.5 1 36.44 13 LEU B N 1
ATOM 4859 C CA . LEU B 1 13 ? -5.012 13.07 -15.102 1 36.44 13 LEU B CA 1
ATOM 4860 C C . LEU B 1 13 ? -5.406 11.891 -15.984 1 36.44 13 LEU B C 1
ATOM 4862 O O . LEU B 1 13 ? -4.559 11.078 -16.344 1 36.44 13 LEU B O 1
ATOM 4866 N N . GLN B 1 14 ? -6.723 11.781 -16.234 1 41.16 14 GLN B N 1
ATOM 4867 C CA . GLN B 1 14 ? -7.168 10.789 -17.219 1 41.16 14 GLN B CA 1
ATOM 4868 C C . GLN B 1 14 ? -6.504 11.016 -18.578 1 41.16 14 GLN B C 1
ATOM 4870 O O . GLN B 1 14 ? -6.062 10.062 -19.219 1 41.16 14 GLN B O 1
ATOM 4875 N N . LYS B 1 15 ? -6.66 12.211 -19 1 44.84 15 LYS B N 1
ATOM 4876 C CA . LYS B 1 15 ? -5.984 12.547 -20.25 1 44.84 15 LYS B CA 1
ATOM 4877 C C . LYS B 1 15 ? -4.48 12.336 -20.141 1 44.84 15 LYS B C 1
ATOM 4879 O O . LYS B 1 15 ? -3.84 11.859 -21.078 1 44.84 15 LYS B O 1
ATOM 4884 N N . TYR B 1 16 ? -4.016 12.617 -19 1 42 16 TYR B N 1
ATOM 4885 C CA . TYR B 1 16 ? -2.584 12.398 -18.828 1 42 16 TYR B CA 1
ATOM 4886 C C . TYR B 1 16 ? -2.262 10.914 -18.797 1 42 16 TYR B C 1
ATOM 4888 O O . TYR B 1 16 ? -1.295 10.469 -19.422 1 42 16 TYR B O 1
ATOM 4896 N N . ALA B 1 17 ? -3.062 10.211 -18.156 1 43.22 17 ALA B N 1
ATOM 4897 C CA . ALA B 1 17 ? -2.848 8.766 -18.172 1 43.22 17 ALA B CA 1
ATOM 4898 C C . ALA B 1 17 ? -3.043 8.203 -19.578 1 43.22 17 ALA B C 1
ATOM 4900 O O . ALA B 1 17 ? -2.254 7.375 -20.031 1 43.22 17 ALA B O 1
ATOM 4901 N N . THR B 1 18 ? -4.105 8.578 -20.141 1 47.28 18 THR B N 1
ATOM 4902 C CA . THR B 1 18 ? -4.324 8.188 -21.531 1 47.28 18 THR B CA 1
ATOM 4903 C C . THR B 1 18 ? -3.211 8.727 -22.422 1 47.28 18 THR B C 1
ATOM 4905 O O . THR B 1 18 ? -2.781 8.055 -23.359 1 47.28 18 THR B O 1
ATOM 4908 N N . TYR B 1 19 ? -2.887 9.969 -22.203 1 44.53 19 TYR B N 1
ATOM 4909 C CA . TYR B 1 19 ? -1.78 10.547 -22.953 1 44.53 19 TYR B CA 1
ATOM 4910 C C . TYR B 1 19 ? -0.493 9.766 -22.719 1 44.53 19 TYR B C 1
ATOM 4912 O O . TYR B 1 19 ? 0.257 9.5 -23.656 1 44.53 19 TYR B O 1
ATOM 4920 N N . LEU B 1 20 ? -0.263 9.492 -21.547 1 46.5 20 LEU B N 1
ATOM 4921 C CA . LEU B 1 20 ? 0.947 8.719 -21.281 1 46.5 20 LEU B CA 1
ATOM 4922 C C . LEU B 1 20 ? 0.885 7.363 -21.984 1 46.5 20 LEU B C 1
ATOM 4924 O O . LEU B 1 20 ? 1.901 6.867 -22.484 1 46.5 20 LEU B O 1
ATOM 4928 N N . LEU B 1 21 ? -0.258 6.773 -22.047 1 49.06 21 LEU B N 1
ATOM 4929 C CA . LEU B 1 21 ? -0.455 5.488 -22.719 1 49.06 21 LEU B CA 1
ATOM 4930 C C . LEU B 1 21 ? -0.333 5.641 -24.234 1 49.06 21 LEU B C 1
ATOM 4932 O O . LEU B 1 21 ? 0.139 4.727 -24.922 1 49.06 21 LEU B O 1
ATOM 4936 N N . LYS B 1 22 ? -0.994 6.559 -24.781 1 48.19 22 LYS B N 1
ATOM 4937 C CA . LYS B 1 22 ? -0.945 6.75 -26.234 1 48.19 22 LYS B CA 1
ATOM 4938 C C . LYS B 1 22 ? 0.447 7.184 -26.688 1 48.19 22 LYS B C 1
ATOM 4940 O O . LYS B 1 22 ? 0.93 6.742 -27.734 1 48.19 22 LYS B O 1
ATOM 4945 N N . GLU B 1 23 ? 0.827 8.266 -26.234 1 46.03 23 GLU B N 1
ATOM 4946 C CA . GLU B 1 23 ? 2.084 8.758 -26.797 1 46.03 23 GLU B CA 1
ATOM 4947 C C . GLU B 1 23 ? 3.221 7.766 -26.547 1 46.03 23 GLU B C 1
ATOM 4949 O O . GLU B 1 23 ? 4.125 7.629 -27.359 1 46.03 23 GLU B O 1
ATOM 4954 N N . ASP B 1 24 ? 3.416 6.984 -25.359 1 48.09 24 ASP B N 1
ATOM 4955 C CA . ASP B 1 24 ? 4.715 6.375 -25.094 1 48.09 24 ASP B CA 1
ATOM 4956 C C . ASP B 1 24 ? 4.691 4.875 -25.375 1 48.09 24 ASP B C 1
ATOM 4958 O O . ASP B 1 24 ? 5.23 4.078 -24.609 1 48.09 24 ASP B O 1
ATOM 4962 N N . LYS B 1 25 ? 3.912 4.414 -26.141 1 49 25 LYS B N 1
ATOM 4963 C CA . LYS B 1 25 ? 3.988 3.035 -26.625 1 49 25 LYS B CA 1
ATOM 4964 C C . LYS B 1 25 ? 5.438 2.566 -26.719 1 49 25 LYS B C 1
ATOM 4966 O O . LYS B 1 25 ? 5.738 1.4 -26.453 1 49 25 LYS B O 1
ATOM 4971 N N . PHE B 1 26 ? 6.164 3.311 -27.438 1 46.53 26 PHE B N 1
ATOM 4972 C CA . PHE B 1 26 ? 7.547 2.979 -27.75 1 46.53 26 PHE B CA 1
ATOM 4973 C C . PHE B 1 26 ? 8.414 3.043 -26.5 1 46.53 26 PHE B C 1
ATOM 4975 O O . PHE B 1 26 ? 9.539 2.543 -26.484 1 46.53 26 PHE B O 1
ATOM 4982 N N . SER B 1 27 ? 7.836 3.516 -25.266 1 63.62 27 SER B N 1
ATOM 4983 C CA . SER B 1 27 ? 8.688 3.889 -24.125 1 63.62 27 SER B CA 1
ATOM 4984 C C . SER B 1 27 ? 8.781 2.758 -23.109 1 63.62 27 SER B C 1
ATOM 4986 O O . SER B 1 27 ? 9.82 2.57 -22.484 1 63.62 27 SER B O 1
ATOM 4988 N N . TYR B 1 28 ? 7.984 1.693 -23.391 1 74.5 28 TYR B N 1
ATOM 4989 C CA . TYR B 1 28 ? 8.008 0.686 -22.344 1 74.5 28 TYR B CA 1
ATOM 4990 C C . TYR B 1 28 ? 9.086 -0.36 -22.609 1 74.5 28 TYR B C 1
ATOM 4992 O O . TYR B 1 28 ? 9.797 -0.772 -21.688 1 74.5 28 TYR B O 1
ATOM 5000 N N . PRO B 1 29 ? 9.227 -0.665 -23.953 1 77.12 29 PRO B N 1
ATOM 5001 C CA . PRO B 1 29 ? 10.352 -1.575 -24.172 1 77.12 29 PRO B CA 1
ATOM 5002 C C . PRO B 1 29 ? 11.695 -0.955 -23.797 1 77.12 29 PRO B C 1
ATOM 5004 O O . PRO B 1 29 ? 12.586 -1.654 -23.312 1 77.12 29 PRO B O 1
ATOM 5007 N N . MET B 1 30 ? 11.727 0.278 -23.938 1 81.25 30 MET B N 1
ATOM 5008 C CA . MET B 1 30 ? 12.969 0.949 -23.562 1 81.25 30 MET B CA 1
ATOM 5009 C C . MET B 1 30 ? 13.125 0.981 -22.047 1 81.25 30 MET B C 1
ATOM 5011 O O . MET B 1 30 ? 14.234 0.796 -21.531 1 81.25 30 MET B O 1
ATOM 5015 N N . LEU B 1 31 ? 12.055 1.159 -21.438 1 84.88 31 LEU B N 1
ATOM 5016 C CA . LEU B 1 31 ? 12.094 1.153 -19.984 1 84.88 31 LEU B CA 1
ATOM 5017 C C . LEU B 1 31 ? 12.43 -0.237 -19.453 1 84.88 31 LEU B C 1
ATOM 5019 O O . LEU B 1 31 ? 13.211 -0.373 -18.5 1 84.88 31 LEU B O 1
ATOM 5023 N N . PHE B 1 32 ? 11.867 -1.168 -20.156 1 88 32 PHE B N 1
ATOM 5024 C CA . PHE B 1 32 ? 12.172 -2.549 -19.797 1 88 32 PHE B CA 1
ATOM 5025 C C . PHE B 1 32 ? 13.664 -2.834 -19.969 1 88 32 PHE B C 1
ATOM 5027 O O . PHE B 1 32 ? 14.289 -3.422 -19.078 1 88 32 PHE B O 1
ATOM 5034 N N . TYR B 1 33 ? 14.141 -2.361 -21.031 1 86.44 33 TYR B N 1
ATOM 5035 C CA . TYR B 1 33 ? 15.562 -2.555 -21.312 1 86.44 33 TYR B CA 1
ATOM 5036 C C . TYR B 1 33 ? 16.422 -1.824 -20.297 1 86.44 33 TYR B C 1
ATOM 5038 O O . TYR B 1 33 ? 17.422 -2.369 -19.812 1 86.44 33 TYR B O 1
ATOM 5046 N N . LYS B 1 34 ? 16.031 -0.649 -19.891 1 85.62 34 LYS B N 1
ATOM 5047 C CA . LYS B 1 34 ? 16.797 0.132 -18.922 1 85.62 34 LYS B CA 1
ATOM 5048 C C . LYS B 1 34 ? 16.781 -0.539 -17.547 1 85.62 34 LYS B C 1
ATOM 5050 O O . LYS B 1 34 ? 17.812 -0.597 -16.875 1 85.62 34 LYS B O 1
ATOM 5055 N N . ILE B 1 35 ? 15.703 -1.083 -17.219 1 87.81 35 ILE B N 1
ATOM 5056 C CA . ILE B 1 35 ? 15.586 -1.759 -15.93 1 87.81 35 ILE B CA 1
ATOM 5057 C C . ILE B 1 35 ? 16.438 -3.029 -15.93 1 87.81 35 ILE B C 1
ATOM 5059 O O . ILE B 1 35 ? 17.141 -3.312 -14.961 1 87.81 35 ILE B O 1
ATOM 5063 N N . PHE B 1 36 ? 16.375 -3.691 -17.078 1 88.25 36 PHE B N 1
ATOM 5064 C CA . PHE B 1 36 ? 17.141 -4.93 -17.219 1 88.25 36 PHE B CA 1
ATOM 5065 C C . PHE B 1 36 ? 18.641 -4.656 -17.125 1 88.25 36 PHE B C 1
ATOM 5067 O O . PHE B 1 36 ? 19.359 -5.352 -16.406 1 88.25 36 PHE B O 1
ATOM 5074 N N . ILE B 1 37 ? 19.062 -3.629 -17.688 1 88.94 37 ILE B N 1
ATOM 5075 C CA . ILE B 1 37 ? 20.484 -3.32 -17.719 1 88.94 37 ILE B CA 1
ATOM 5076 C C . ILE B 1 37 ? 20.938 -2.773 -16.375 1 88.94 37 ILE B C 1
ATOM 5078 O O . ILE B 1 37 ? 21.938 -3.229 -15.805 1 88.94 37 ILE B O 1
ATOM 5082 N N . ASN B 1 38 ? 20.156 -1.927 -15.742 1 88.06 38 ASN B N 1
ATOM 5083 C CA . ASN B 1 38 ? 20.578 -1.204 -14.555 1 88.06 38 ASN B CA 1
ATOM 5084 C C . ASN B 1 38 ? 20.484 -2.076 -13.305 1 88.06 38 ASN B C 1
ATOM 5086 O O . ASN B 1 38 ? 21.312 -1.968 -12.398 1 88.06 38 ASN B O 1
ATOM 5090 N N . TYR B 1 39 ? 19.531 -3.018 -13.336 1 88.75 39 TYR B N 1
ATOM 5091 C CA . TYR B 1 39 ? 19.312 -3.723 -12.078 1 88.75 39 TYR B CA 1
ATOM 5092 C C . TYR B 1 39 ? 19.656 -5.199 -12.211 1 88.75 39 TYR B C 1
ATOM 5094 O O . TYR B 1 39 ? 19.797 -5.902 -11.211 1 88.75 39 TYR B O 1
ATOM 5102 N N . MET B 1 40 ? 19.812 -5.684 -13.391 1 87.44 40 MET B N 1
ATOM 5103 C CA . MET B 1 40 ? 20.125 -7.102 -13.555 1 87.44 40 MET B CA 1
ATOM 5104 C C . MET B 1 40 ? 21.562 -7.297 -14.039 1 87.44 40 MET B C 1
ATOM 5106 O O . MET B 1 40 ? 22.312 -8.094 -13.477 1 87.44 40 MET B O 1
ATOM 5110 N N . LEU B 1 41 ? 22.016 -6.477 -15.023 1 88.88 41 LEU B N 1
ATOM 5111 C CA . LEU B 1 41 ? 23.297 -6.766 -15.68 1 88.88 41 LEU B CA 1
ATOM 5112 C C . LEU B 1 41 ? 24.406 -5.926 -15.07 1 88.88 41 LEU B C 1
ATOM 5114 O O . LEU B 1 41 ? 25.547 -6.387 -14.969 1 88.88 41 LEU B O 1
ATOM 5118 N N . LYS B 1 42 ? 24.141 -4.707 -14.609 1 88.81 42 LYS B N 1
ATOM 5119 C CA . LYS B 1 42 ? 25.188 -3.814 -14.117 1 88.81 42 LYS B CA 1
ATOM 5120 C C . LYS B 1 42 ? 25.641 -4.211 -12.711 1 88.81 42 LYS B C 1
ATOM 5122 O O . LYS B 1 42 ? 26.797 -4.016 -12.344 1 88.81 42 LYS B O 1
ATOM 5127 N N . ILE B 1 43 ? 24.797 -4.844 -12.008 1 90.38 43 ILE B N 1
ATOM 5128 C CA . ILE B 1 43 ? 25.125 -5.281 -10.656 1 90.38 43 ILE B CA 1
ATOM 5129 C C . ILE B 1 43 ? 25.75 -6.672 -10.703 1 90.38 43 ILE B C 1
ATOM 5131 O O . ILE B 1 43 ? 25.125 -7.629 -11.148 1 90.38 43 ILE B O 1
ATOM 5135 N N . LYS B 1 44 ? 26.906 -6.824 -10.281 1 89.94 44 LYS B N 1
ATOM 5136 C CA . LYS B 1 44 ? 27.703 -8.039 -10.43 1 89.94 44 LYS B CA 1
ATOM 5137 C C . LYS B 1 44 ? 26.969 -9.25 -9.867 1 89.94 44 LYS B C 1
ATOM 5139 O O . LYS B 1 44 ? 26.781 -10.25 -10.562 1 89.94 44 LYS B O 1
ATOM 5144 N N . TRP B 1 45 ? 26.484 -9.188 -8.648 1 88 45 TRP B N 1
ATOM 5145 C CA . TRP B 1 45 ? 25.875 -10.336 -7.996 1 88 45 TRP B CA 1
ATOM 5146 C C . TRP B 1 45 ? 24.531 -10.68 -8.633 1 88 45 TRP B C 1
ATOM 5148 O O . TRP B 1 45 ? 24.141 -11.852 -8.703 1 88 45 TRP B O 1
ATOM 5158 N N . ASN B 1 46 ? 23.812 -9.688 -9.164 1 91.56 46 ASN B N 1
ATOM 5159 C CA . ASN B 1 46 ? 22.562 -9.961 -9.867 1 91.56 46 ASN B CA 1
ATOM 5160 C C . ASN B 1 46 ? 22.812 -10.586 -11.234 1 91.56 46 ASN B C 1
ATOM 5162 O O . ASN B 1 46 ? 22.047 -11.445 -11.672 1 91.56 46 ASN B O 1
ATOM 5166 N N . ARG B 1 47 ? 23.984 -10.211 -11.828 1 92.5 47 ARG B N 1
ATOM 5167 C CA . ARG B 1 47 ? 24.359 -10.805 -13.109 1 92.5 47 ARG B CA 1
ATOM 5168 C C . ARG B 1 47 ? 24.688 -12.281 -12.953 1 92.5 47 ARG B C 1
ATOM 5170 O O . ARG B 1 47 ? 24.219 -13.117 -13.734 1 92.5 47 ARG B O 1
ATOM 5177 N N . ILE B 1 48 ? 25.391 -12.57 -11.906 1 91.81 48 ILE B N 1
ATOM 5178 C CA . ILE B 1 48 ? 25.766 -13.961 -11.648 1 91.81 48 ILE B CA 1
ATOM 5179 C C . ILE B 1 48 ? 24.531 -14.781 -11.312 1 91.81 48 ILE B C 1
ATOM 5181 O O . ILE B 1 48 ? 24.359 -15.891 -11.82 1 91.81 48 ILE B O 1
ATOM 5185 N N . SER B 1 49 ? 23.719 -14.219 -10.5 1 90.31 49 SER B N 1
ATOM 5186 C CA . SER B 1 49 ? 22.5 -14.922 -10.117 1 90.31 49 SER B CA 1
ATOM 5187 C C . SER B 1 49 ? 21.594 -15.148 -11.328 1 90.31 49 SER B C 1
ATOM 5189 O O . SER B 1 49 ? 21 -16.219 -11.477 1 90.31 49 SER B O 1
ATOM 5191 N N . PHE B 1 50 ? 21.609 -14.195 -12.211 1 91.5 50 PHE B N 1
ATOM 5192 C CA . PHE B 1 50 ? 20.766 -14.305 -13.391 1 91.5 50 PHE B CA 1
ATOM 5193 C C . PHE B 1 50 ? 21.281 -15.398 -14.32 1 91.5 50 PHE B C 1
ATOM 5195 O O . PHE B 1 50 ? 20.5 -16.219 -14.805 1 91.5 50 PHE B O 1
ATOM 5202 N N . ILE B 1 51 ? 22.531 -15.445 -14.555 1 93.19 51 ILE B N 1
ATOM 5203 C CA . ILE B 1 51 ? 23.141 -16.422 -15.453 1 93.19 51 ILE B CA 1
ATOM 5204 C C . ILE B 1 51 ? 23 -17.828 -14.859 1 93.19 51 ILE B C 1
ATOM 5206 O O . ILE B 1 51 ? 22.609 -18.766 -15.562 1 93.19 51 ILE B O 1
ATOM 5210 N N . PHE B 1 52 ? 23.188 -17.906 -13.609 1 93.38 52 PHE B N 1
ATOM 5211 C CA . PHE B 1 52 ? 23.109 -19.188 -12.945 1 93.38 52 PHE B CA 1
ATOM 5212 C C . PHE B 1 52 ? 21.672 -19.688 -12.898 1 93.38 52 PHE B C 1
ATOM 5214 O O . PHE B 1 52 ? 21.406 -20.875 -13.133 1 93.38 52 PHE B O 1
ATOM 5221 N N . CYS B 1 53 ? 20.766 -18.812 -12.602 1 92 53 CYS B N 1
ATOM 5222 C CA . CYS B 1 53 ? 19.359 -19.188 -12.562 1 92 53 CYS B CA 1
ATOM 5223 C C . CYS B 1 53 ? 18.859 -19.594 -13.945 1 92 53 CYS B C 1
ATOM 5225 O O . CYS B 1 53 ? 18.094 -20.547 -14.078 1 92 53 CYS B O 1
ATOM 5227 N N . THR B 1 54 ? 19.344 -18.891 -14.953 1 93.12 54 THR B N 1
ATOM 5228 C CA . THR B 1 54 ? 18.969 -19.234 -16.328 1 93.12 54 THR B CA 1
ATOM 5229 C C . THR B 1 54 ? 19.484 -20.609 -16.703 1 93.12 54 THR B C 1
ATOM 5231 O O . THR B 1 54 ? 18.75 -21.422 -17.266 1 93.12 54 THR B O 1
ATOM 5234 N N . ALA B 1 55 ? 20.656 -20.844 -16.297 1 94.69 55 ALA B N 1
ATOM 5235 C CA . ALA B 1 55 ? 21.25 -22.156 -16.578 1 94.69 55 ALA B CA 1
ATOM 5236 C C . ALA B 1 55 ? 20.5 -23.266 -15.828 1 94.69 55 ALA B C 1
ATOM 5238 O O . ALA B 1 55 ? 20.219 -24.328 -16.391 1 94.69 55 ALA B O 1
ATOM 5239 N N . LEU B 1 56 ? 20.172 -22.953 -14.633 1 94.19 56 LEU B N 1
ATOM 5240 C CA . LEU B 1 56 ? 19.469 -23.938 -13.82 1 94.19 56 LEU B CA 1
ATOM 5241 C C . LEU B 1 56 ? 18.094 -24.234 -14.398 1 94.19 56 LEU B C 1
ATOM 5243 O O . LEU B 1 56 ? 17.625 -25.375 -14.367 1 94.19 56 LEU B O 1
ATOM 5247 N N . HIS B 1 57 ? 17.438 -23.234 -14.953 1 93.38 57 HIS B N 1
ATOM 5248 C CA . HIS B 1 57 ? 16.125 -23.453 -15.547 1 93.38 57 HIS B CA 1
ATOM 5249 C C . HIS B 1 57 ? 16.219 -24.328 -16.797 1 93.38 57 HIS B C 1
ATOM 5251 O O . HIS B 1 57 ? 15.398 -25.219 -17 1 93.38 57 HIS B O 1
ATOM 5257 N N . PHE B 1 58 ? 17.281 -24.172 -17.578 1 95.06 58 PHE B N 1
ATOM 5258 C CA . PHE B 1 58 ? 17.469 -24.984 -18.781 1 95.06 58 PHE B CA 1
ATOM 5259 C C . PHE B 1 58 ? 17.797 -26.422 -18.406 1 95.06 58 PHE B C 1
ATOM 5261 O O . PHE B 1 58 ? 17.266 -27.359 -19 1 95.06 58 PHE B O 1
ATOM 5268 N N . ILE B 1 59 ? 18.578 -26.531 -17.391 1 95.75 59 ILE B N 1
ATOM 5269 C CA . ILE B 1 59 ? 18.938 -27.859 -16.938 1 95.75 59 ILE B CA 1
ATOM 5270 C C . ILE B 1 59 ? 17.719 -28.562 -16.344 1 95.75 59 ILE B C 1
ATOM 5272 O O . ILE B 1 59 ? 17.469 -29.734 -16.609 1 95.75 59 ILE B O 1
ATOM 5276 N N . LYS B 1 60 ? 16.969 -27.828 -15.617 1 93.5 60 LYS B N 1
ATOM 5277 C CA . LYS B 1 60 ? 15.773 -28.375 -14.984 1 93.5 60 LYS B CA 1
ATOM 5278 C C . LYS B 1 60 ? 14.773 -28.859 -16.031 1 93.5 60 LYS B C 1
ATOM 5280 O O . LYS B 1 60 ? 14.25 -29.969 -15.93 1 93.5 60 LYS B O 1
ATOM 5285 N N . GLU B 1 61 ? 14.586 -28.062 -17.047 1 94.06 61 GLU B N 1
ATOM 5286 C CA . 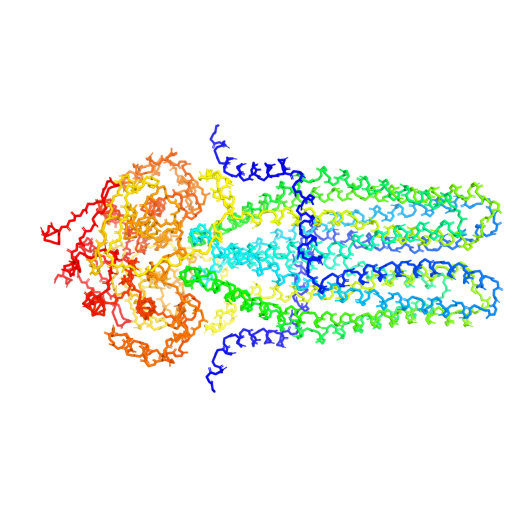GLU B 1 61 ? 13.617 -28.438 -18.078 1 94.06 61 GLU B CA 1
ATOM 5287 C C . GLU B 1 61 ? 14.156 -29.578 -18.938 1 94.06 61 GLU B C 1
ATOM 5289 O O . GLU B 1 61 ? 13.383 -30.406 -19.422 1 94.06 61 GLU B O 1
ATOM 5294 N N . PHE B 1 62 ? 15.43 -29.641 -19.031 1 94.56 62 PHE B N 1
ATOM 5295 C CA . PHE B 1 62 ? 16.047 -30.781 -19.719 1 94.56 62 PHE B CA 1
ATOM 5296 C C . PHE B 1 62 ? 15.828 -32.062 -18.938 1 94.56 62 PHE B C 1
ATOM 5298 O O . PHE B 1 62 ? 15.445 -33.094 -19.5 1 94.56 62 PHE B O 1
ATOM 5305 N N . LEU B 1 63 ? 16.016 -31.938 -17.656 1 93.94 63 LEU B N 1
ATOM 5306 C CA . LEU B 1 63 ? 15.805 -33.094 -16.812 1 93.94 63 LEU B CA 1
ATOM 5307 C C . LEU B 1 63 ? 14.336 -33.5 -16.797 1 93.94 63 LEU B C 1
ATOM 5309 O O . LEU B 1 63 ? 14.016 -34.688 -16.766 1 93.94 63 LEU B O 1
ATOM 5313 N N . ASN B 1 64 ? 13.477 -32.562 -16.875 1 92.81 64 ASN B N 1
ATOM 5314 C CA . ASN B 1 64 ? 12.047 -32.844 -16.953 1 92.81 64 ASN B CA 1
ATOM 5315 C C . ASN B 1 64 ? 11.703 -33.625 -18.234 1 92.81 64 ASN B C 1
ATOM 5317 O O . ASN B 1 64 ? 10.852 -34.5 -18.219 1 92.81 64 ASN B O 1
ATOM 5321 N N . SER B 1 65 ? 12.375 -33.281 -19.297 1 92.94 65 SER B N 1
ATOM 5322 C CA . SER B 1 65 ? 12.156 -34 -20.547 1 92.94 65 SER B CA 1
ATOM 5323 C C . SER B 1 65 ? 12.672 -35.438 -20.453 1 92.94 65 SER B C 1
ATOM 5325 O O . SER B 1 65 ? 12.047 -36.344 -20.984 1 92.94 65 SER B O 1
ATOM 5327 N N . LYS B 1 66 ? 13.734 -35.625 -19.688 1 92.31 66 LYS B N 1
ATOM 5328 C CA . LYS B 1 66 ? 14.273 -36.969 -19.516 1 92.31 66 LYS B CA 1
ATOM 5329 C C . LYS B 1 66 ? 13.359 -37.812 -18.625 1 92.31 66 LYS B C 1
ATOM 5331 O O . LYS B 1 66 ? 13.211 -39 -18.844 1 92.31 66 LYS B O 1
ATOM 5336 N N . VAL B 1 67 ? 12.805 -37.125 -17.672 1 89.62 67 VAL B N 1
ATOM 5337 C CA . VAL B 1 67 ? 11.859 -37.812 -16.812 1 89.62 67 VAL B CA 1
ATOM 5338 C C . VAL B 1 67 ? 10.672 -38.312 -17.625 1 89.62 67 VAL B C 1
ATOM 5340 O O . VAL B 1 67 ? 10.203 -39.438 -17.438 1 89.62 67 VAL B O 1
ATOM 5343 N N . SER B 1 68 ? 10.188 -37.531 -18.562 1 89.31 68 SER B N 1
ATOM 5344 C CA . SER B 1 68 ? 9.055 -37.906 -19.406 1 89.31 68 SER B CA 1
ATOM 5345 C C . SER B 1 68 ? 9.406 -39.094 -20.297 1 89.31 68 SER B C 1
ATOM 5347 O O . SER B 1 68 ? 8.578 -40 -20.5 1 89.31 68 SER B O 1
ATOM 5349 N N . LEU B 1 69 ? 10.625 -39.188 -20.734 1 88.75 69 LEU B N 1
ATOM 5350 C CA . LEU B 1 69 ? 11.086 -40.281 -21.578 1 88.75 69 LEU B CA 1
ATOM 5351 C C . LEU B 1 69 ? 11.219 -41.562 -20.75 1 88.75 69 LEU B C 1
ATOM 5353 O O . LEU B 1 69 ? 10.758 -42.625 -21.156 1 88.75 69 LEU B O 1
ATOM 5357 N N . LYS B 1 70 ? 11.789 -41.406 -19.594 1 88.5 70 LYS B N 1
ATOM 5358 C CA . LYS B 1 70 ? 12.023 -42.562 -18.75 1 88.5 70 LYS B CA 1
ATOM 5359 C C . LYS B 1 70 ? 10.719 -43.094 -18.172 1 88.5 70 LYS B C 1
ATOM 5361 O O . LYS B 1 70 ? 10.594 -44.281 -17.906 1 88.5 70 LYS B O 1
ATOM 5366 N N . ASN B 1 71 ? 9.719 -42.219 -18.016 1 84.56 71 ASN B N 1
ATOM 5367 C CA . ASN B 1 71 ? 8.398 -42.688 -17.578 1 84.56 71 ASN B CA 1
ATOM 5368 C C . ASN B 1 71 ? 7.746 -43.562 -18.625 1 84.56 71 ASN B C 1
ATOM 5370 O O . ASN B 1 71 ? 7.055 -44.531 -18.297 1 84.56 71 ASN B O 1
ATOM 5374 N N . GLY B 1 72 ? 7.977 -43.281 -19.938 1 79.69 72 GLY B N 1
ATOM 5375 C CA . GLY B 1 72 ? 7.488 -44.125 -21 1 79.69 72 GLY B CA 1
ATOM 5376 C C . GLY B 1 72 ? 8.133 -45.5 -21.016 1 79.69 72 GLY B C 1
ATOM 5377 O O . GLY B 1 72 ? 7.445 -46.5 -21.188 1 79.69 72 GLY B O 1
ATOM 5378 N N . GLU B 1 73 ? 9.383 -45.5 -20.672 1 83.5 73 GLU B N 1
ATOM 5379 C CA . GLU B 1 73 ? 10.102 -46.781 -20.594 1 83.5 73 GLU B CA 1
ATOM 5380 C C . GLU B 1 73 ? 9.648 -47.594 -19.391 1 83.5 73 GLU B C 1
ATOM 5382 O O . GLU B 1 73 ? 9.547 -48.812 -19.453 1 83.5 73 GLU B O 1
ATOM 5387 N N . LEU B 1 74 ? 9.398 -46.875 -18.391 1 84.06 74 LEU B N 1
ATOM 5388 C CA . LEU B 1 74 ? 8.938 -47.531 -17.156 1 84.06 74 LEU B CA 1
ATOM 5389 C C . LEU B 1 74 ? 7.559 -48.156 -17.359 1 84.06 74 LEU B C 1
ATOM 5391 O O . LEU B 1 74 ? 7.305 -49.281 -16.906 1 84.06 74 LEU B O 1
ATOM 5395 N N . ALA B 1 75 ? 6.68 -47.469 -18.016 1 80.31 75 ALA B N 1
ATOM 5396 C CA . ALA B 1 75 ? 5.34 -47.969 -18.281 1 80.31 75 ALA B CA 1
ATOM 5397 C C . ALA B 1 75 ? 5.402 -49.25 -19.109 1 80.31 75 ALA B C 1
ATOM 5399 O O . ALA B 1 75 ? 4.648 -50.219 -18.875 1 80.31 75 ALA B O 1
ATOM 5400 N N . LYS B 1 76 ? 6.355 -49.344 -20.047 1 78.75 76 LYS B N 1
ATOM 5401 C CA . LYS B 1 76 ? 6.547 -50.531 -20.875 1 78.75 76 LYS B CA 1
ATOM 5402 C C . LYS B 1 76 ? 7.094 -51.688 -20.047 1 78.75 76 LYS B C 1
ATOM 5404 O O . LYS B 1 76 ? 6.664 -52.812 -20.219 1 78.75 76 LYS B O 1
ATOM 5409 N N . ALA B 1 77 ? 7.941 -51.312 -19.141 1 81.19 77 ALA B N 1
ATOM 5410 C CA . ALA B 1 77 ? 8.539 -52.344 -18.312 1 81.19 77 ALA B CA 1
ATOM 5411 C C . ALA B 1 77 ? 7.512 -52.938 -17.344 1 81.19 77 ALA B C 1
ATOM 5413 O O . ALA B 1 77 ? 7.527 -54.125 -17.062 1 81.19 77 ALA B O 1
ATOM 5414 N N . VAL B 1 78 ? 6.602 -52.094 -16.859 1 79.38 78 VAL B N 1
ATOM 5415 C CA . VAL B 1 78 ? 5.559 -52.562 -15.953 1 79.38 78 VAL B CA 1
ATOM 5416 C C . VAL B 1 78 ? 4.566 -53.438 -16.703 1 79.38 78 VAL B C 1
ATOM 5418 O O . VAL B 1 78 ? 4.113 -54.469 -16.188 1 79.38 78 VAL B O 1
ATOM 5421 N N . ALA B 1 79 ? 4.277 -53.094 -17.953 1 76.62 79 ALA B N 1
ATOM 5422 C CA . ALA B 1 79 ? 3.359 -53.875 -18.781 1 76.62 79 ALA B CA 1
ATOM 5423 C C . ALA B 1 79 ? 3.928 -55.281 -19.062 1 76.62 79 ALA B C 1
ATOM 5425 O O . ALA B 1 79 ? 3.189 -56.25 -19.078 1 76.62 79 ALA B O 1
ATOM 5426 N N . LYS B 1 80 ? 5.277 -55.312 -19.234 1 78.06 80 LYS B N 1
ATOM 5427 C CA . LYS B 1 80 ? 5.926 -56.562 -19.578 1 78.06 80 LYS B CA 1
ATOM 5428 C C . LYS B 1 80 ? 6.336 -57.344 -18.328 1 78.06 80 LYS B C 1
ATOM 5430 O O . LYS B 1 80 ? 6.809 -58.469 -18.422 1 78.06 80 LYS B O 1
ATOM 5435 N N . LYS B 1 81 ? 6.031 -56.781 -17.156 1 78.88 81 LYS B N 1
ATOM 5436 C CA . LYS B 1 81 ? 6.402 -57.375 -15.883 1 78.88 81 LYS B CA 1
ATOM 5437 C C . LYS B 1 81 ? 7.883 -57.75 -15.867 1 78.88 81 LYS B C 1
ATOM 5439 O O . LYS B 1 81 ? 8.242 -58.875 -15.469 1 78.88 81 LYS B O 1
ATOM 5444 N N . ASP B 1 82 ? 8.609 -56.844 -16.438 1 78.06 82 ASP B N 1
ATOM 5445 C CA . ASP B 1 82 ? 10.055 -57 -16.547 1 78.06 82 ASP B CA 1
ATOM 5446 C C . ASP B 1 82 ? 10.727 -56.906 -15.172 1 78.06 82 ASP B C 1
ATOM 5448 O O . ASP B 1 82 ? 10.203 -56.25 -14.273 1 78.06 82 ASP B O 1
ATOM 5452 N N . LYS B 1 83 ? 11.859 -57.531 -14.914 1 77.19 83 LYS B N 1
ATOM 5453 C CA . LYS B 1 83 ? 12.625 -57.531 -13.664 1 77.19 83 LYS B CA 1
ATOM 5454 C C . LYS B 1 83 ? 13.281 -56.188 -13.422 1 77.19 83 LYS B C 1
ATOM 5456 O O . LYS B 1 83 ? 13.562 -55.812 -12.281 1 77.19 83 LYS B O 1
ATOM 5461 N N . GLU B 1 84 ? 13.336 -55.344 -14.484 1 81.94 84 GLU B N 1
ATOM 5462 C CA . GLU B 1 84 ? 14.055 -54.094 -14.367 1 81.94 84 GLU B CA 1
ATOM 5463 C C . GLU B 1 84 ? 13.109 -52.969 -13.992 1 81.94 84 GLU B C 1
ATOM 5465 O O . GLU B 1 84 ? 13.492 -51.781 -14.023 1 81.94 84 GLU B O 1
ATOM 5470 N N . MET B 1 85 ? 12 -53.281 -13.578 1 81.5 85 MET B N 1
ATOM 5471 C CA . MET B 1 85 ? 11.008 -52.25 -13.289 1 81.5 85 MET B CA 1
ATOM 5472 C C . MET B 1 85 ? 11.414 -51.438 -12.062 1 81.5 85 MET B C 1
ATOM 5474 O O . MET B 1 85 ? 11.273 -50.219 -12.062 1 81.5 85 MET B O 1
ATOM 5478 N N . VAL B 1 86 ? 12.016 -52.094 -11.094 1 78.62 86 VAL B N 1
ATOM 5479 C CA . VAL B 1 86 ? 12.391 -51.406 -9.867 1 78.62 86 VAL B CA 1
ATOM 5480 C C . VAL B 1 86 ? 13.57 -50.469 -10.133 1 78.62 86 VAL B C 1
ATOM 5482 O O . VAL B 1 86 ? 13.602 -49.344 -9.625 1 78.62 86 VAL B O 1
ATOM 5485 N N . PHE B 1 87 ? 14.438 -50.906 -10.992 1 82.75 87 PHE B N 1
ATOM 5486 C CA . PHE B 1 87 ? 15.602 -50.094 -11.328 1 82.75 87 PHE B CA 1
ATOM 5487 C C . PHE B 1 87 ? 15.188 -48.844 -12.109 1 82.75 87 PHE B C 1
ATOM 5489 O O . PHE B 1 87 ? 15.641 -47.719 -11.82 1 82.75 87 PHE B O 1
ATOM 5496 N N . LYS B 1 88 ? 14.297 -48.938 -13.023 1 84.69 88 LYS B N 1
ATOM 5497 C CA . LYS B 1 88 ? 13.836 -47.812 -13.836 1 84.69 88 LYS B CA 1
ATOM 5498 C C . LYS B 1 88 ? 13.031 -46.812 -12.992 1 84.69 88 LYS B C 1
ATOM 5500 O O . LYS B 1 88 ? 13.117 -45.594 -13.203 1 84.69 88 LYS B O 1
ATOM 5505 N N . PHE B 1 89 ? 12.375 -47.375 -12.039 1 83.44 89 PHE B N 1
ATOM 5506 C CA . PHE B 1 89 ? 11.609 -46.531 -11.148 1 83.44 89 PHE B CA 1
ATOM 5507 C C . PHE B 1 89 ? 12.531 -45.688 -10.266 1 83.44 89 PHE B C 1
ATOM 5509 O O . PHE B 1 89 ? 12.281 -44.5 -10.023 1 83.44 89 PHE B O 1
ATOM 5516 N N . THR B 1 90 ? 13.633 -46.281 -9.766 1 81.88 90 THR B N 1
ATOM 5517 C CA . THR B 1 90 ? 14.578 -45.562 -8.914 1 81.88 90 THR B CA 1
ATOM 5518 C C . THR B 1 90 ? 15.266 -44.438 -9.688 1 81.88 90 THR B C 1
ATOM 5520 O O . THR B 1 90 ? 15.523 -43.375 -9.133 1 81.88 90 THR B O 1
ATOM 5523 N N . ILE B 1 91 ? 15.469 -44.625 -10.961 1 86.5 91 ILE B N 1
ATOM 5524 C CA . ILE B 1 91 ? 16.094 -43.594 -11.789 1 86.5 91 ILE B CA 1
ATOM 5525 C C . ILE B 1 91 ? 15.141 -42.406 -11.938 1 86.5 91 ILE B C 1
ATOM 5527 O O . ILE B 1 91 ? 15.547 -41.25 -11.82 1 86.5 91 ILE B O 1
ATOM 5531 N N . VAL B 1 92 ? 13.883 -42.688 -12.164 1 85.25 92 VAL B N 1
ATOM 5532 C CA . VAL B 1 92 ? 12.891 -41.625 -12.328 1 85.25 92 VAL B CA 1
ATOM 5533 C C . VAL B 1 92 ? 12.75 -40.875 -11.023 1 85.25 92 VAL B C 1
ATOM 5535 O O . VAL B 1 92 ? 12.656 -39.625 -11.031 1 85.25 92 VAL B O 1
ATOM 5538 N N . ALA B 1 93 ? 12.875 -41.531 -9.914 1 82.38 93 ALA B N 1
ATOM 5539 C CA . ALA B 1 93 ? 12.742 -40.906 -8.609 1 82.38 93 ALA B CA 1
ATOM 5540 C C . ALA B 1 93 ? 13.93 -39.969 -8.336 1 82.38 93 ALA B C 1
ATOM 5542 O O . ALA B 1 93 ? 13.758 -38.844 -7.836 1 82.38 93 ALA B O 1
ATOM 5543 N N . ILE B 1 94 ? 15.125 -40.375 -8.711 1 84.44 94 ILE B N 1
ATOM 5544 C CA . ILE B 1 94 ? 16.328 -39.562 -8.492 1 84.44 94 ILE B CA 1
ATOM 5545 C C . ILE B 1 94 ? 16.281 -38.312 -9.367 1 84.44 94 ILE B C 1
ATOM 5547 O O . ILE B 1 94 ? 16.641 -37.25 -8.93 1 84.44 94 ILE B O 1
ATOM 5551 N N . LEU B 1 95 ? 15.742 -38.469 -10.547 1 88.31 95 LEU B N 1
ATOM 5552 C CA . LEU B 1 95 ? 15.641 -37.312 -11.445 1 88.31 95 LEU B CA 1
ATOM 5553 C C . LEU B 1 95 ? 14.633 -36.312 -10.914 1 88.31 95 LEU B C 1
ATOM 5555 O O . LEU B 1 95 ? 14.883 -35.094 -10.953 1 88.31 95 LEU B O 1
ATOM 5559 N N . LYS B 1 96 ? 13.562 -36.781 -10.367 1 84.75 96 LYS B N 1
ATOM 5560 C CA . LYS B 1 96 ? 12.539 -35.906 -9.852 1 84.75 96 LYS B CA 1
ATOM 5561 C C . LYS B 1 96 ? 13.031 -35.156 -8.617 1 84.75 96 LYS B C 1
ATOM 5563 O O . LYS B 1 96 ? 12.742 -33.969 -8.445 1 84.75 96 LYS B O 1
ATOM 5568 N N . ILE B 1 97 ? 13.844 -35.781 -7.793 1 81.94 97 ILE B N 1
ATOM 5569 C CA . ILE B 1 97 ? 14.398 -35.156 -6.598 1 81.94 97 ILE B CA 1
ATOM 5570 C C . ILE B 1 97 ? 15.43 -34.094 -7.004 1 81.94 97 ILE B C 1
ATOM 5572 O O . ILE B 1 97 ? 15.484 -33.031 -6.414 1 81.94 97 ILE B O 1
ATOM 5576 N N . SER B 1 98 ? 16.219 -34.469 -8.039 1 84.69 98 SER B N 1
ATOM 5577 C CA . SER B 1 98 ? 17.203 -33.5 -8.531 1 84.69 98 SER B CA 1
ATOM 5578 C C . SER B 1 98 ? 16.531 -32.25 -9.078 1 84.69 98 SER B C 1
ATOM 5580 O O . SER B 1 98 ? 17.016 -31.141 -8.867 1 84.69 98 SER B O 1
ATOM 5582 N N . ILE B 1 99 ? 15.391 -32.438 -9.703 1 88.25 99 ILE B N 1
ATOM 5583 C CA . ILE B 1 99 ? 14.648 -31.312 -10.258 1 88.25 99 ILE B CA 1
ATOM 5584 C C . ILE B 1 99 ? 14.117 -30.438 -9.133 1 88.25 99 ILE B C 1
ATOM 5586 O O . ILE B 1 99 ? 14.188 -29.203 -9.203 1 88.25 99 ILE B O 1
ATOM 5590 N N . LEU B 1 100 ? 13.633 -31.062 -8.078 1 83.31 100 LEU B N 1
ATOM 5591 C CA . LEU B 1 100 ? 13.109 -30.328 -6.93 1 83.31 100 LEU B CA 1
ATOM 5592 C C . LEU B 1 100 ? 14.203 -29.5 -6.27 1 83.31 100 LEU B C 1
ATOM 5594 O O . LEU B 1 100 ? 13.977 -28.344 -5.91 1 83.31 100 LEU B O 1
ATOM 5598 N N . PHE B 1 101 ? 15.398 -30.062 -6.199 1 81.62 101 PHE B N 1
ATOM 5599 C CA . PHE B 1 101 ? 16.516 -29.359 -5.578 1 81.62 101 PHE B CA 1
ATOM 5600 C C . PHE B 1 101 ? 16.938 -28.172 -6.438 1 81.62 101 PHE B C 1
ATOM 5602 O O . PHE B 1 101 ? 17.234 -27.094 -5.918 1 81.62 101 PHE B O 1
ATOM 5609 N N . MET B 1 102 ? 16.953 -28.406 -7.723 1 85.69 102 MET B N 1
ATOM 5610 C CA . MET B 1 102 ? 17.359 -27.344 -8.625 1 85.69 102 MET B CA 1
ATOM 5611 C C . MET B 1 102 ? 16.344 -26.203 -8.602 1 85.69 102 MET B C 1
ATOM 5613 O O . MET B 1 102 ? 16.719 -25.031 -8.68 1 85.69 102 MET B O 1
ATOM 5617 N N . ASP B 1 103 ? 15.117 -26.547 -8.453 1 83.94 103 ASP B N 1
ATOM 5618 C CA . ASP B 1 103 ? 14.062 -25.547 -8.414 1 83.94 103 ASP B CA 1
ATOM 5619 C C . ASP B 1 103 ? 14.18 -24.672 -7.168 1 83.94 103 ASP B C 1
ATOM 5621 O O . ASP B 1 103 ? 14.055 -23.453 -7.246 1 83.94 103 ASP B O 1
ATOM 5625 N N . GLU B 1 104 ? 14.516 -25.281 -6.059 1 82.06 104 GLU B N 1
ATOM 5626 C CA . GLU B 1 104 ? 14.594 -24.547 -4.797 1 82.06 104 GLU B CA 1
ATOM 5627 C C . GLU B 1 104 ? 15.844 -23.672 -4.738 1 82.06 104 GLU B C 1
ATOM 5629 O O . GLU B 1 104 ? 15.797 -22.547 -4.234 1 82.06 104 GLU B O 1
ATOM 5634 N N . ILE B 1 105 ? 16.922 -24.203 -5.289 1 83.19 105 ILE B N 1
ATOM 5635 C CA . ILE B 1 105 ? 18.141 -23.422 -5.316 1 83.19 105 ILE B CA 1
ATOM 5636 C C . ILE B 1 105 ? 17.953 -22.203 -6.223 1 83.19 105 ILE B C 1
ATOM 5638 O O . ILE B 1 105 ? 18.391 -21.109 -5.883 1 83.19 105 ILE B O 1
ATOM 5642 N N . GLY B 1 106 ? 17.297 -22.469 -7.324 1 84.75 106 GLY B N 1
ATOM 5643 C CA . GLY B 1 106 ? 17.016 -21.359 -8.227 1 84.75 106 GLY B CA 1
ATOM 5644 C C . GLY B 1 106 ? 16.141 -20.297 -7.613 1 84.75 106 GLY B C 1
ATOM 5645 O O . GLY B 1 106 ? 16.406 -19.094 -7.773 1 84.75 106 GLY B O 1
ATOM 5646 N N . LYS B 1 107 ? 15.18 -20.703 -6.879 1 83.12 107 LYS B N 1
ATOM 5647 C CA . LYS B 1 107 ? 14.273 -19.75 -6.238 1 83.12 107 LYS B CA 1
ATOM 5648 C C . LYS B 1 107 ? 14.992 -18.953 -5.156 1 83.12 107 LYS B C 1
ATOM 5650 O O . LYS B 1 107 ? 14.742 -17.75 -4.992 1 83.12 107 LYS B O 1
ATOM 5655 N N . MET B 1 108 ? 15.906 -19.594 -4.457 1 83.19 108 MET B N 1
ATOM 5656 C CA . MET B 1 108 ? 16.656 -18.922 -3.4 1 83.19 108 MET B CA 1
ATOM 5657 C C . MET B 1 108 ? 17.578 -17.859 -3.984 1 83.19 108 MET B C 1
ATOM 5659 O O . MET B 1 108 ? 17.656 -16.734 -3.471 1 83.19 108 MET B O 1
ATOM 5663 N N . LEU B 1 109 ? 18.203 -18.25 -5.035 1 85.12 109 LEU B N 1
ATOM 5664 C CA . LEU B 1 109 ? 19.109 -17.312 -5.672 1 85.12 109 LEU B CA 1
ATOM 5665 C C . LEU B 1 109 ? 18.344 -16.141 -6.27 1 85.12 109 LEU B C 1
ATOM 5667 O O . LEU B 1 109 ? 18.797 -14.992 -6.168 1 85.12 109 LEU B O 1
ATOM 5671 N N . ALA B 1 110 ? 17.234 -16.438 -6.855 1 87.5 110 ALA B N 1
ATOM 5672 C CA . ALA B 1 110 ? 16.422 -15.391 -7.453 1 87.5 110 ALA B CA 1
ATOM 5673 C C . ALA B 1 110 ? 15.875 -14.453 -6.383 1 87.5 110 ALA B C 1
ATOM 5675 O O . ALA B 1 110 ? 15.805 -13.234 -6.59 1 87.5 110 ALA B O 1
ATOM 5676 N N . PHE B 1 111 ? 15.547 -15.008 -5.316 1 86.56 111 PHE B N 1
ATOM 5677 C CA . PHE B 1 111 ? 14.984 -14.203 -4.238 1 86.56 111 PHE B CA 1
ATOM 5678 C C . PHE B 1 111 ? 16.047 -13.273 -3.648 1 86.56 111 PHE B C 1
ATOM 5680 O O . PHE B 1 111 ? 15.75 -12.133 -3.299 1 86.56 111 PHE B O 1
ATOM 5687 N N . ASN B 1 112 ? 17.25 -13.773 -3.504 1 88.06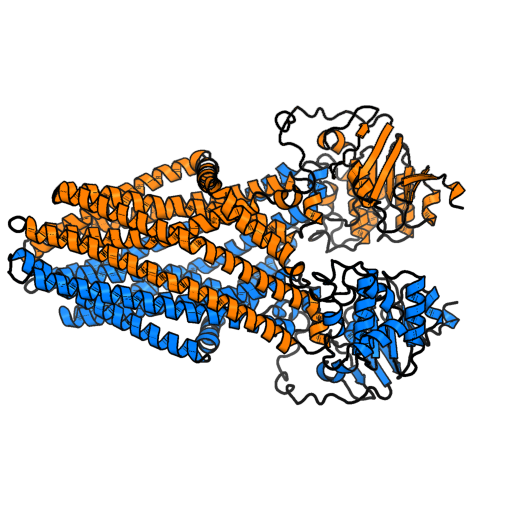 112 ASN B N 1
ATOM 5688 C CA . ASN B 1 112 ? 18.344 -12.945 -3.012 1 88.06 112 ASN B CA 1
ATOM 5689 C C . ASN B 1 112 ? 18.609 -11.758 -3.934 1 88.06 112 ASN B C 1
ATOM 5691 O O . ASN B 1 112 ? 18.828 -10.641 -3.465 1 88.06 112 ASN B O 1
ATOM 5695 N N . ALA B 1 113 ? 18.562 -12.055 -5.156 1 90.19 113 ALA B N 1
ATOM 5696 C CA . ALA B 1 113 ? 18.766 -10.984 -6.129 1 90.19 113 ALA B CA 1
ATOM 5697 C C . ALA B 1 113 ? 17.609 -9.984 -6.098 1 90.19 113 ALA B C 1
ATOM 5699 O O . ALA B 1 113 ? 17.812 -8.789 -6.281 1 90.19 113 ALA B O 1
ATOM 5700 N N . SER B 1 114 ? 16.391 -10.484 -5.863 1 91.69 114 SER B N 1
ATOM 5701 C CA . SER B 1 114 ? 15.211 -9.633 -5.785 1 91.69 114 SER B CA 1
ATOM 5702 C C . SER B 1 114 ? 15.289 -8.688 -4.594 1 91.69 114 SER B C 1
ATOM 5704 O O . SER B 1 114 ? 14.938 -7.512 -4.703 1 91.69 114 SER B O 1
ATOM 5706 N N . CYS B 1 115 ? 15.766 -9.227 -3.518 1 90.62 115 CYS B N 1
ATOM 5707 C CA . CYS B 1 115 ? 15.898 -8.414 -2.312 1 90.62 115 CYS B CA 1
ATOM 5708 C C . CYS B 1 115 ? 16.922 -7.309 -2.512 1 90.62 115 CYS B C 1
ATOM 5710 O O . CYS B 1 115 ? 16.703 -6.168 -2.107 1 90.62 115 CYS B O 1
ATOM 5712 N N . ARG B 1 116 ? 17.984 -7.613 -3.121 1 90.88 116 ARG B N 1
ATOM 5713 C CA . ARG B 1 116 ? 19.016 -6.621 -3.404 1 90.88 116 ARG B CA 1
ATOM 5714 C C . ARG B 1 116 ? 18.5 -5.551 -4.359 1 90.88 116 ARG B C 1
ATOM 5716 O O . ARG B 1 116 ? 18.797 -4.363 -4.184 1 90.88 116 ARG B O 1
ATOM 5723 N N . THR B 1 117 ? 17.75 -5.973 -5.324 1 93.38 117 THR B N 1
ATOM 5724 C CA . THR B 1 117 ? 17.188 -5.035 -6.293 1 93.38 117 THR B CA 1
ATOM 5725 C C . THR B 1 117 ? 16.219 -4.082 -5.613 1 93.38 117 THR B C 1
ATOM 5727 O O . THR B 1 117 ? 16.203 -2.885 -5.91 1 93.38 117 THR B O 1
ATOM 5730 N N . TYR B 1 118 ? 15.422 -4.57 -4.746 1 93.94 118 TYR B N 1
ATOM 5731 C CA . TYR B 1 118 ? 14.453 -3.74 -4.039 1 93.94 118 TYR B CA 1
ATOM 5732 C C . TYR B 1 118 ? 15.148 -2.65 -3.236 1 93.94 118 TYR B C 1
ATOM 5734 O O . TYR B 1 118 ? 14.781 -1.476 -3.322 1 93.94 118 TYR B O 1
ATOM 5742 N N . ALA B 1 119 ? 16.188 -3.137 -2.502 1 93.38 119 ALA B N 1
ATOM 5743 C CA . ALA B 1 119 ? 16.938 -2.186 -1.679 1 93.38 119 ALA B CA 1
ATOM 5744 C C . ALA B 1 119 ? 17.594 -1.11 -2.539 1 93.38 119 ALA B C 1
ATOM 5746 O O . ALA B 1 119 ? 17.516 0.079 -2.223 1 93.38 119 ALA B O 1
ATOM 5747 N N . LEU B 1 120 ? 18.156 -1.479 -3.613 1 93.12 120 LEU B N 1
ATOM 5748 C CA . LEU B 1 120 ? 18.859 -0.548 -4.492 1 93.12 120 LEU B CA 1
ATOM 5749 C C . LEU B 1 120 ? 17.875 0.386 -5.188 1 93.12 120 LEU B C 1
ATOM 5751 O O . LEU B 1 120 ? 18.141 1.58 -5.336 1 93.12 120 LEU B O 1
ATOM 5755 N N . ALA B 1 121 ? 16.766 -0.194 -5.672 1 93.75 121 ALA B N 1
ATOM 5756 C CA . ALA B 1 121 ? 15.758 0.615 -6.363 1 93.75 121 ALA B CA 1
ATOM 5757 C C . ALA B 1 121 ? 15.18 1.674 -5.43 1 93.75 121 ALA B C 1
ATOM 5759 O O . ALA B 1 121 ? 15 2.828 -5.828 1 93.75 121 ALA B O 1
ATOM 5760 N N . CYS B 1 122 ? 14.891 1.268 -4.234 1 93.38 122 CYS B N 1
ATOM 5761 C CA . CYS B 1 122 ? 14.359 2.223 -3.266 1 93.38 122 CYS B CA 1
ATOM 5762 C C . CYS B 1 122 ? 15.375 3.314 -2.963 1 93.38 122 CYS B C 1
ATOM 5764 O O . CYS B 1 122 ? 15.039 4.496 -2.938 1 93.38 122 CYS B O 1
ATOM 5766 N N . ALA B 1 123 ? 16.625 2.893 -2.725 1 93.31 123 ALA B N 1
ATOM 5767 C CA . ALA B 1 123 ? 17.672 3.852 -2.42 1 93.31 123 ALA B CA 1
ATOM 5768 C C . ALA B 1 123 ? 17.891 4.812 -3.584 1 93.31 123 ALA B C 1
ATOM 5770 O O . ALA B 1 123 ? 18.062 6.02 -3.379 1 93.31 123 ALA B O 1
ATOM 5771 N N . ASN B 1 124 ? 17.891 4.305 -4.789 1 90.62 124 ASN B N 1
ATOM 5772 C CA . ASN B 1 124 ? 18.094 5.137 -5.973 1 90.62 124 ASN B CA 1
ATOM 5773 C C . ASN B 1 124 ? 16.953 6.141 -6.141 1 90.62 124 ASN B C 1
ATOM 5775 O O . ASN B 1 124 ? 17.188 7.297 -6.5 1 90.62 124 ASN B O 1
ATOM 5779 N N . GLN B 1 125 ? 15.742 5.656 -5.945 1 90.62 125 GLN B N 1
ATOM 5780 C CA . GLN B 1 125 ? 14.594 6.547 -6.062 1 90.62 125 GLN B CA 1
ATOM 5781 C C . GLN B 1 125 ? 14.617 7.621 -4.98 1 90.62 125 GLN B C 1
ATOM 5783 O O . GLN B 1 125 ? 14.289 8.781 -5.238 1 90.62 125 GLN B O 1
ATOM 5788 N N . CYS B 1 126 ? 14.984 7.18 -3.799 1 89.75 126 CYS B N 1
ATOM 5789 C CA . CYS B 1 126 ? 15.117 8.141 -2.707 1 89.75 126 CYS B CA 1
ATOM 5790 C C . CYS B 1 126 ? 16.156 9.195 -3.027 1 89.75 126 CYS B C 1
ATOM 5792 O O . CYS B 1 126 ? 15.93 10.391 -2.822 1 89.75 126 CYS B O 1
ATOM 5794 N N . GLN B 1 127 ? 17.266 8.797 -3.543 1 88.69 127 GLN B N 1
ATOM 5795 C CA . GLN B 1 127 ? 18.344 9.711 -3.914 1 88.69 127 GLN B CA 1
ATOM 5796 C C . GLN B 1 127 ? 17.875 10.68 -5 1 88.69 127 GLN B C 1
ATOM 5798 O O . GLN B 1 127 ? 18.188 11.875 -4.938 1 88.69 127 GLN B O 1
ATOM 5803 N N . LYS B 1 128 ? 17.203 10.203 -5.898 1 85.81 128 LYS B N 1
ATOM 5804 C CA . LYS B 1 128 ? 16.703 11.039 -6.988 1 85.81 128 LYS B CA 1
ATOM 5805 C C . LYS B 1 128 ? 15.727 12.094 -6.473 1 85.81 128 LYS B C 1
ATOM 5807 O O . LYS B 1 128 ? 15.766 13.25 -6.902 1 85.81 128 LYS B O 1
ATOM 5812 N N . ILE B 1 129 ? 14.875 11.719 -5.609 1 83.94 129 ILE B N 1
ATOM 5813 C CA . ILE B 1 129 ? 13.875 12.633 -5.07 1 83.94 129 ILE B CA 1
ATOM 5814 C C . ILE B 1 129 ? 14.555 13.695 -4.215 1 83.94 129 ILE B C 1
ATOM 5816 O O . ILE B 1 129 ? 14.219 14.883 -4.309 1 83.94 129 ILE B O 1
ATOM 5820 N N . LEU B 1 130 ? 15.547 13.242 -3.441 1 83.19 130 LEU B N 1
ATOM 5821 C CA . LEU B 1 130 ? 16.234 14.172 -2.553 1 83.19 130 LEU B CA 1
ATOM 5822 C C . LEU B 1 130 ? 17.094 15.141 -3.348 1 83.19 130 LEU B C 1
ATOM 5824 O O . LEU B 1 130 ? 17.375 16.25 -2.893 1 83.19 130 LEU B O 1
ATOM 5828 N N . SER B 1 131 ? 17.484 14.641 -4.422 1 77.88 131 SER B N 1
ATOM 5829 C CA . SER B 1 131 ? 18.328 15.5 -5.25 1 77.88 131 SER B CA 1
ATOM 5830 C C . SER B 1 131 ? 17.5 16.578 -5.953 1 77.88 131 SER B C 1
ATOM 5832 O O . SER B 1 131 ? 18.047 17.594 -6.383 1 77.88 131 SER B O 1
ATOM 5834 N N . GLN B 1 132 ? 16.234 16.266 -5.965 1 70.38 132 GLN B N 1
ATOM 5835 C CA . GLN B 1 132 ? 15.359 17.281 -6.555 1 70.38 132 GLN B CA 1
ATOM 5836 C C . GLN B 1 132 ? 15.016 18.359 -5.539 1 70.38 132 GLN B C 1
ATOM 5838 O O . GLN B 1 132 ? 15.062 18.125 -4.332 1 70.38 132 GLN B O 1
ATOM 5843 N N . MET B 1 133 ? 14.859 19.578 -5.988 1 59.94 133 MET B N 1
ATOM 5844 C CA . MET B 1 133 ? 14.703 20.766 -5.137 1 59.94 133 MET B CA 1
ATOM 5845 C C . MET B 1 133 ? 13.539 20.578 -4.172 1 59.94 133 MET B C 1
ATOM 5847 O O . MET B 1 133 ? 12.539 19.938 -4.508 1 59.94 133 MET B O 1
ATOM 5851 N N . PRO B 1 134 ? 13.758 20.969 -2.926 1 60.22 134 PRO B N 1
ATOM 5852 C CA . PRO B 1 134 ? 12.844 20.844 -1.788 1 60.22 134 PRO B CA 1
ATOM 5853 C C . PRO B 1 134 ? 11.422 21.266 -2.133 1 60.22 134 PRO B C 1
ATOM 5855 O O . PRO B 1 134 ? 10.469 20.859 -1.454 1 60.22 134 PRO B O 1
ATOM 5858 N N . TYR B 1 135 ? 11.203 21.922 -3.318 1 56.94 135 TYR B N 1
ATOM 5859 C CA . TYR B 1 135 ? 9.852 22.422 -3.547 1 56.94 135 TYR B CA 1
ATOM 5860 C C . TYR B 1 135 ? 8.875 21.281 -3.785 1 56.94 135 TYR B C 1
ATOM 5862 O O . TYR B 1 135 ? 7.664 21.453 -3.611 1 56.94 135 TYR B O 1
ATOM 5870 N N . LEU B 1 136 ? 9.398 20.188 -4.055 1 58.09 136 LEU B N 1
ATOM 5871 C CA . LEU B 1 136 ? 8.523 19.062 -4.309 1 58.09 136 LEU B CA 1
ATOM 5872 C C . LEU B 1 136 ? 7.703 18.719 -3.07 1 58.09 136 LEU B C 1
ATOM 5874 O O . LEU B 1 136 ? 6.551 18.281 -3.18 1 58.09 136 LEU B O 1
ATOM 5878 N N . PHE B 1 137 ? 8.25 19.031 -1.987 1 57.88 137 PHE B N 1
ATOM 5879 C CA . PHE B 1 137 ? 7.641 18.578 -0.746 1 57.88 137 PHE B CA 1
ATOM 5880 C C . PHE B 1 137 ? 6.582 19.547 -0.26 1 57.88 137 PHE B C 1
ATOM 5882 O O . PHE B 1 137 ? 5.789 19.234 0.627 1 57.88 137 PHE B O 1
ATOM 5889 N N . ASP B 1 138 ? 6.594 20.719 -0.852 1 57.78 138 ASP B N 1
ATOM 5890 C CA . ASP B 1 138 ? 5.504 21.641 -0.561 1 57.78 138 ASP B CA 1
ATOM 5891 C C . ASP B 1 138 ? 4.219 21.219 -1.269 1 57.78 138 ASP B C 1
ATOM 5893 O O . ASP B 1 138 ? 3.117 21.516 -0.791 1 57.78 138 ASP B O 1
ATOM 5897 N N . ARG B 1 139 ? 4.539 20.422 -2.287 1 52.53 139 ARG B N 1
ATOM 5898 C CA . ARG B 1 139 ? 3.406 20.062 -3.137 1 52.53 139 ARG B CA 1
ATOM 5899 C C . ARG B 1 139 ? 2.857 18.688 -2.775 1 52.53 139 ARG B C 1
ATOM 5901 O O . ARG B 1 139 ? 1.668 18.422 -2.955 1 52.53 139 ARG B O 1
ATOM 5908 N N . PHE B 1 140 ? 3.785 17.953 -2.266 1 60.81 140 PHE B N 1
ATOM 5909 C CA . PHE B 1 140 ? 3.363 16.594 -1.983 1 60.81 140 PHE B CA 1
ATOM 5910 C C . PHE B 1 140 ? 3.588 16.25 -0.515 1 60.81 140 PHE B C 1
ATOM 5912 O O . PHE B 1 140 ? 4.672 16.484 0.025 1 60.81 140 PHE B O 1
ATOM 5919 N N . PRO B 1 141 ? 2.5 15.781 0.014 1 60.97 141 PRO B N 1
ATOM 5920 C CA . PRO B 1 141 ? 2.701 15.297 1.38 1 60.97 141 PRO B CA 1
ATOM 5921 C C . PRO B 1 141 ? 3.766 14.203 1.467 1 60.97 141 PRO B C 1
ATOM 5923 O O . PRO B 1 141 ? 3.986 13.469 0.498 1 60.97 141 PRO B O 1
ATOM 5926 N N . THR B 1 142 ? 4.484 14.18 2.541 1 70.19 142 THR B N 1
ATOM 5927 C CA . THR B 1 142 ? 5.566 13.227 2.777 1 70.19 142 THR B CA 1
ATOM 5928 C C . THR B 1 142 ? 5.086 11.797 2.564 1 70.19 142 THR B C 1
ATOM 5930 O O . THR B 1 142 ? 5.812 10.961 2.02 1 70.19 142 THR B O 1
ATOM 5933 N N . ALA B 1 143 ? 3.91 11.508 2.926 1 62.28 143 ALA B N 1
ATOM 5934 C CA . ALA B 1 143 ? 3.363 10.156 2.783 1 62.28 143 ALA B CA 1
ATOM 5935 C C . ALA B 1 143 ? 3.291 9.75 1.314 1 62.28 143 ALA B C 1
ATOM 5937 O O . ALA B 1 143 ? 3.555 8.594 0.972 1 62.28 143 ALA B O 1
ATOM 5938 N N . ASN B 1 144 ? 3.031 10.68 0.41 1 66.44 144 ASN B N 1
ATOM 5939 C CA . ASN B 1 144 ? 2.969 10.391 -1.02 1 66.44 144 ASN B CA 1
ATOM 5940 C C . ASN B 1 144 ? 4.355 10.117 -1.596 1 66.44 144 ASN B C 1
ATOM 5942 O O . ASN B 1 144 ? 4.512 9.242 -2.449 1 66.44 144 ASN B O 1
ATOM 5946 N N . VAL B 1 145 ? 5.211 10.891 -1.066 1 78.31 145 VAL B N 1
ATOM 5947 C CA . VAL B 1 145 ? 6.574 10.688 -1.547 1 78.31 145 VAL B CA 1
ATOM 5948 C C . VAL B 1 145 ? 7.102 9.344 -1.061 1 78.31 145 VAL B C 1
ATOM 5950 O O . VAL B 1 145 ? 7.805 8.641 -1.793 1 78.31 145 VAL B O 1
ATOM 5953 N N . MET B 1 146 ? 6.742 9 0.145 1 80.5 146 MET B N 1
ATOM 5954 C CA . MET B 1 146 ? 7.121 7.691 0.667 1 80.5 146 MET B CA 1
ATOM 5955 C C . MET B 1 146 ? 6.508 6.574 -0.17 1 80.5 146 MET B C 1
ATOM 5957 O O . MET B 1 146 ? 7.184 5.602 -0.507 1 80.5 146 MET B O 1
ATOM 5961 N N . ALA B 1 147 ? 5.277 6.773 -0.463 1 73.5 147 ALA B N 1
ATOM 5962 C CA . ALA B 1 147 ? 4.59 5.789 -1.299 1 73.5 147 ALA B CA 1
ATOM 5963 C C . ALA B 1 147 ? 5.242 5.695 -2.676 1 73.5 147 ALA B C 1
ATOM 5965 O O . ALA B 1 147 ? 5.348 4.605 -3.244 1 73.5 147 ALA B O 1
ATOM 5966 N N . ASN B 1 148 ? 5.66 6.809 -3.166 1 80.75 148 ASN B N 1
ATOM 5967 C CA . ASN B 1 148 ? 6.344 6.824 -4.457 1 80.75 148 ASN B CA 1
ATOM 5968 C C . ASN B 1 148 ? 7.605 5.965 -4.434 1 80.75 148 ASN B C 1
ATOM 5970 O O . ASN B 1 148 ? 7.824 5.152 -5.332 1 80.75 148 ASN B O 1
ATOM 5974 N N . VAL B 1 149 ? 8.359 6.125 -3.385 1 87.19 149 VAL B N 1
ATOM 5975 C CA . VAL B 1 149 ? 9.609 5.379 -3.27 1 87.19 149 VAL B CA 1
ATOM 5976 C C . VAL B 1 149 ? 9.312 3.887 -3.143 1 87.19 149 VAL B C 1
ATOM 5978 O O . VAL B 1 149 ? 9.945 3.062 -3.809 1 87.19 149 VAL B O 1
ATOM 5981 N N . LYS B 1 150 ? 8.352 3.57 -2.369 1 85.38 150 LYS B N 1
ATOM 5982 C CA . LYS B 1 150 ? 8.008 2.174 -2.125 1 85.38 150 LYS B CA 1
ATOM 5983 C C . LYS B 1 150 ? 7.449 1.52 -3.387 1 85.38 150 LYS B C 1
ATOM 5985 O O . LYS B 1 150 ? 7.879 0.429 -3.768 1 85.38 150 LYS B O 1
ATOM 5990 N N . ILE B 1 151 ? 6.551 2.189 -4.074 1 81.62 151 ILE B N 1
ATOM 5991 C CA . ILE B 1 151 ? 5.918 1.643 -5.27 1 81.62 151 ILE B CA 1
ATOM 5992 C C . ILE B 1 151 ? 6.953 1.504 -6.383 1 81.62 151 ILE B C 1
ATOM 5994 O O . ILE B 1 151 ? 6.957 0.514 -7.117 1 81.62 151 ILE B O 1
ATOM 5998 N N . TYR B 1 152 ? 7.781 2.492 -6.445 1 87.38 152 TYR B N 1
ATOM 5999 C CA . TYR B 1 152 ? 8.852 2.4 -7.43 1 87.38 152 TYR B CA 1
ATOM 6000 C C . TYR B 1 152 ? 9.727 1.174 -7.18 1 87.38 152 TYR B C 1
ATOM 6002 O O . TYR B 1 152 ? 10 0.4 -8.102 1 87.38 152 TYR B O 1
ATOM 6010 N N . GLY B 1 153 ? 10.141 0.986 -5.949 1 91.81 153 GLY B N 1
ATOM 6011 C CA . GLY B 1 153 ? 10.953 -0.167 -5.598 1 91.81 153 GLY B CA 1
ATOM 6012 C C . GLY B 1 153 ? 10.25 -1.489 -5.844 1 91.81 153 GLY B C 1
ATOM 6013 O O . GLY B 1 153 ? 10.844 -2.42 -6.395 1 91.81 153 GLY B O 1
ATOM 6014 N N . GLU B 1 154 ? 9.008 -1.566 -5.504 1 90.62 154 GLU B N 1
ATOM 6015 C CA . GLU B 1 154 ? 8.219 -2.781 -5.695 1 90.62 154 GLU B CA 1
ATOM 6016 C C . GLU B 1 154 ? 8.016 -3.078 -7.18 1 90.62 154 GLU B C 1
ATOM 6018 O O . GLU B 1 154 ? 8.094 -4.23 -7.605 1 90.62 154 GLU B O 1
ATOM 6023 N N . SER B 1 155 ? 7.723 -2.027 -7.961 1 89.12 155 SER B N 1
ATOM 6024 C CA . SER B 1 155 ? 7.477 -2.203 -9.391 1 89.12 155 SER B CA 1
ATOM 6025 C C . SER B 1 155 ? 8.719 -2.719 -10.102 1 89.12 155 SER B C 1
ATOM 6027 O O . SER B 1 155 ? 8.641 -3.65 -10.906 1 89.12 155 SER B O 1
ATOM 6029 N N . ILE B 1 156 ? 9.852 -2.166 -9.75 1 93.06 156 ILE B N 1
ATOM 6030 C CA . ILE B 1 156 ? 11.102 -2.611 -10.359 1 93.06 156 ILE B CA 1
ATOM 6031 C C . ILE B 1 156 ? 11.375 -4.062 -9.977 1 93.06 156 ILE B C 1
ATOM 6033 O O . ILE B 1 156 ? 11.758 -4.875 -10.82 1 93.06 156 ILE B O 1
ATOM 6037 N N . THR B 1 157 ? 11.141 -4.363 -8.727 1 93.31 157 THR B N 1
ATOM 6038 C CA . THR B 1 157 ? 11.398 -5.715 -8.234 1 93.31 157 THR B CA 1
ATOM 6039 C C . THR B 1 157 ? 10.453 -6.715 -8.891 1 93.31 157 THR B C 1
ATOM 6041 O O . THR B 1 157 ? 10.867 -7.824 -9.242 1 93.31 157 THR B O 1
ATOM 6044 N N . LYS B 1 158 ? 9.234 -6.312 -9.109 1 92.5 158 LYS B N 1
ATOM 6045 C CA . LYS B 1 158 ? 8.273 -7.207 -9.75 1 92.5 158 LYS B CA 1
ATOM 6046 C C . LYS B 1 158 ? 8.641 -7.449 -11.211 1 92.5 158 LYS B C 1
ATOM 6048 O O . LYS B 1 158 ? 8.43 -8.547 -11.734 1 92.5 158 LYS B O 1
ATOM 6053 N N . VAL B 1 159 ? 9.133 -6.434 -11.867 1 91.44 159 VAL B N 1
ATOM 6054 C CA . VAL B 1 159 ? 9.609 -6.613 -13.234 1 91.44 159 VAL B CA 1
ATOM 6055 C C . VAL B 1 159 ? 10.781 -7.59 -13.25 1 91.44 159 VAL B C 1
ATOM 6057 O O . VAL B 1 159 ? 10.82 -8.508 -14.07 1 91.44 159 VAL B O 1
ATOM 6060 N N . PHE B 1 160 ? 11.633 -7.398 -12.25 1 90.56 160 PHE B N 1
ATOM 6061 C CA . PHE B 1 160 ? 12.789 -8.273 -12.109 1 90.56 160 PHE B CA 1
ATOM 6062 C C . PHE B 1 160 ? 12.344 -9.711 -11.859 1 90.56 160 PHE B C 1
ATOM 6064 O O . PHE B 1 160 ? 12.836 -10.641 -12.508 1 90.56 160 PHE B O 1
ATOM 6071 N N . ASP B 1 161 ? 11.414 -9.898 -11 1 90.75 161 ASP B N 1
ATOM 6072 C CA . ASP B 1 161 ? 10.93 -11.227 -10.633 1 90.75 161 ASP B CA 1
ATOM 6073 C C . ASP B 1 161 ? 10.219 -11.898 -11.812 1 90.75 161 ASP B C 1
ATOM 6075 O O . ASP B 1 161 ? 10.328 -13.109 -11.992 1 90.75 161 ASP B O 1
ATOM 6079 N N . THR B 1 162 ? 9.523 -11.102 -12.586 1 90.81 162 THR B N 1
ATOM 6080 C CA . THR B 1 162 ? 8.797 -11.633 -13.734 1 90.81 162 THR B CA 1
ATOM 6081 C C . THR B 1 162 ? 9.773 -12.117 -14.805 1 90.81 162 THR B C 1
ATOM 6083 O O . THR B 1 162 ? 9.531 -13.133 -15.461 1 90.81 162 THR B O 1
ATOM 6086 N N . ILE B 1 163 ? 10.859 -11.469 -14.969 1 89.62 163 ILE B N 1
ATOM 6087 C CA . ILE B 1 163 ? 11.867 -11.875 -15.945 1 89.62 163 ILE B CA 1
ATOM 6088 C C . ILE B 1 163 ? 12.508 -13.195 -15.516 1 89.62 163 ILE B C 1
ATOM 6090 O O . ILE B 1 163 ? 12.508 -14.164 -16.266 1 89.62 163 ILE B O 1
ATOM 6094 N N . GLN B 1 164 ? 12.867 -13.234 -14.305 1 88.19 164 GLN B N 1
ATOM 6095 C CA . GLN B 1 164 ? 13.625 -14.383 -13.828 1 88.19 164 GLN B CA 1
ATOM 6096 C C . GLN B 1 164 ? 12.703 -15.547 -13.477 1 88.19 164 GLN B C 1
ATOM 6098 O O . GLN B 1 164 ? 13.047 -16.703 -13.695 1 88.19 164 GLN B O 1
ATOM 6103 N N . GLY B 1 165 ? 11.516 -15.211 -12.961 1 86.5 165 GLY B N 1
ATOM 6104 C CA . GLY B 1 165 ? 10.664 -16.25 -12.406 1 86.5 165 GLY B CA 1
ATOM 6105 C C . GLY B 1 165 ? 9.641 -16.766 -13.391 1 86.5 165 GLY B C 1
ATOM 6106 O O . GLY B 1 165 ? 9.102 -17.875 -13.219 1 86.5 165 GLY B O 1
ATOM 6107 N N . ASP B 1 166 ? 9.383 -16.016 -14.445 1 89.38 166 ASP B N 1
ATOM 6108 C CA . ASP B 1 166 ? 8.305 -16.453 -15.328 1 89.38 166 ASP B CA 1
ATOM 6109 C C . ASP B 1 166 ? 8.773 -16.5 -16.781 1 89.38 166 ASP B C 1
ATOM 6111 O O . ASP B 1 166 ? 8.688 -17.531 -17.438 1 89.38 166 ASP B O 1
ATOM 6115 N N . ILE B 1 167 ? 9.445 -15.516 -17.281 1 90.38 167 ILE B N 1
ATOM 6116 C CA . ILE B 1 167 ? 9.805 -15.43 -18.703 1 90.38 167 ILE B CA 1
ATOM 6117 C C . ILE B 1 167 ? 10.914 -16.438 -19.016 1 90.38 167 ILE B C 1
ATOM 6119 O O . ILE B 1 167 ? 10.82 -17.188 -19.984 1 90.38 167 ILE B O 1
ATOM 6123 N N . VAL B 1 168 ? 11.906 -16.531 -18.188 1 91.38 168 VAL B N 1
ATOM 6124 C CA . VAL B 1 168 ? 13.055 -17.406 -18.453 1 91.38 168 VAL B CA 1
ATOM 6125 C C . VAL B 1 168 ? 12.625 -18.859 -18.359 1 91.38 168 VAL B C 1
ATOM 6127 O O . VAL B 1 168 ? 12.914 -19.656 -19.266 1 91.38 168 VAL B O 1
ATOM 6130 N N . PRO B 1 169 ? 11.859 -19.172 -17.328 1 91.62 169 PRO B N 1
ATOM 6131 C CA . PRO B 1 169 ? 11.445 -20.578 -17.266 1 91.62 169 PRO B CA 1
ATOM 6132 C C . PRO B 1 169 ? 10.539 -20.969 -18.438 1 91.62 169 PRO B C 1
ATOM 6134 O O . PRO B 1 169 ? 10.641 -22.094 -18.938 1 91.62 169 PRO B O 1
ATOM 6137 N N . VAL B 1 170 ? 9.695 -20.141 -18.891 1 92.31 170 VAL B N 1
ATOM 6138 C CA . VAL B 1 170 ? 8.797 -20.453 -20 1 92.31 170 VAL B CA 1
ATOM 6139 C C . VAL B 1 170 ? 9.602 -20.594 -21.297 1 92.31 170 VAL B C 1
ATOM 6141 O O . VAL B 1 170 ? 9.383 -21.516 -22.078 1 92.31 170 VAL B O 1
ATOM 6144 N N . THR B 1 171 ? 10.562 -19.75 -21.516 1 93.19 171 THR B N 1
ATOM 6145 C CA . THR B 1 171 ? 11.414 -19.828 -22.703 1 93.19 171 THR B CA 1
ATOM 6146 C C . THR B 1 171 ? 12.266 -21.094 -22.672 1 93.19 171 THR B C 1
ATOM 6148 O O . THR B 1 171 ? 12.414 -21.766 -23.703 1 93.19 171 THR B O 1
ATOM 6151 N N . ALA B 1 172 ? 12.773 -21.375 -21.484 1 94.62 172 ALA B N 1
ATOM 6152 C CA . ALA B 1 172 ? 13.57 -22.594 -21.328 1 94.62 172 ALA B CA 1
ATOM 6153 C C . ALA B 1 172 ? 12.734 -23.828 -21.641 1 94.62 172 ALA B C 1
ATOM 6155 O O . ALA B 1 172 ? 13.203 -24.75 -22.312 1 94.62 172 ALA B O 1
ATOM 6156 N N . ALA B 1 173 ? 11.508 -23.797 -21.188 1 94.31 173 ALA B N 1
ATOM 6157 C CA . ALA B 1 173 ? 10.625 -24.938 -21.422 1 94.31 173 ALA B CA 1
ATOM 6158 C C . ALA B 1 173 ? 10.297 -25.094 -22.906 1 94.31 173 ALA B C 1
ATOM 6160 O O . ALA B 1 173 ? 10.367 -26.188 -23.469 1 94.31 173 ALA B O 1
ATOM 6161 N N . ILE B 1 174 ? 10.016 -24.016 -23.578 1 93.19 174 ILE B N 1
ATOM 6162 C CA . ILE B 1 174 ? 9.648 -24.047 -25 1 93.19 174 ILE B CA 1
ATOM 6163 C C . ILE B 1 174 ? 10.82 -24.578 -25.828 1 93.19 174 ILE B C 1
ATOM 6165 O O . ILE B 1 174 ?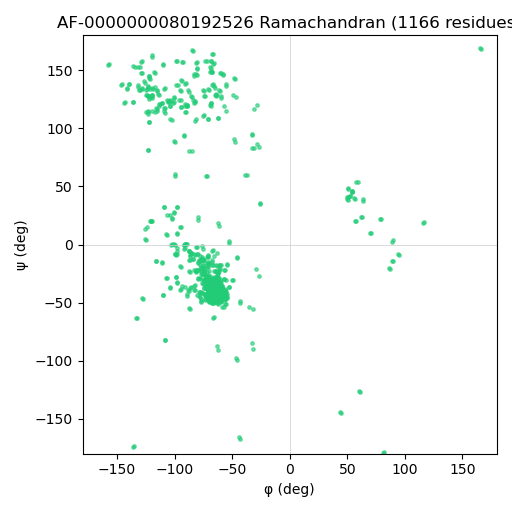 10.648 -25.469 -26.656 1 93.19 174 ILE B O 1
ATOM 6169 N N . VAL B 1 175 ? 12 -24.156 -25.531 1 94.56 175 VAL B N 1
ATOM 6170 C CA . VAL B 1 175 ? 13.18 -24.531 -26.297 1 94.56 175 VAL B CA 1
ATOM 6171 C C . VAL B 1 175 ? 13.555 -25.969 -26.016 1 94.56 175 VAL B C 1
ATOM 6173 O O . VAL B 1 175 ? 13.727 -26.766 -26.938 1 94.56 175 VAL B O 1
ATOM 6176 N N . THR B 1 176 ? 13.594 -26.328 -24.75 1 95.44 176 THR B N 1
ATOM 6177 C CA . THR B 1 176 ? 14.039 -27.672 -24.375 1 95.44 176 THR B CA 1
ATOM 6178 C C . THR B 1 176 ? 13.031 -28.719 -24.812 1 95.44 176 THR B C 1
ATOM 6180 O O . THR B 1 176 ? 13.406 -29.781 -25.312 1 95.44 176 THR B O 1
ATOM 6183 N N . TYR B 1 177 ? 11.758 -28.484 -24.656 1 93.38 177 TYR B N 1
ATOM 6184 C CA . TYR B 1 177 ? 10.734 -29.453 -25.016 1 93.38 177 TYR B CA 1
ATOM 6185 C C . TYR B 1 177 ? 10.625 -29.609 -26.531 1 93.38 177 TYR B C 1
ATOM 6187 O O . TYR B 1 177 ? 10.352 -30.703 -27.031 1 93.38 177 TYR B O 1
ATOM 6195 N N . SER B 1 178 ? 10.867 -28.5 -27.234 1 92.44 178 SER B N 1
ATOM 6196 C CA . SER B 1 178 ? 10.875 -28.594 -28.688 1 92.44 178 SER B CA 1
ATOM 6197 C C . SER B 1 178 ? 12.055 -29.422 -29.188 1 92.44 178 SER B C 1
ATOM 6199 O O . SER B 1 178 ? 11.898 -30.25 -30.078 1 92.44 178 SER B O 1
ATOM 6201 N N . ILE B 1 179 ? 13.172 -29.25 -28.578 1 94.56 179 ILE B N 1
ATOM 6202 C CA . ILE B 1 179 ? 14.367 -30 -28.953 1 94.56 179 ILE B CA 1
ATOM 6203 C C . ILE B 1 179 ? 14.188 -31.469 -28.578 1 94.56 179 ILE B C 1
ATOM 6205 O O . ILE B 1 179 ? 14.516 -32.344 -29.375 1 94.56 179 ILE B O 1
ATOM 6209 N N . ALA B 1 180 ? 13.648 -31.719 -27.375 1 93.81 180 ALA B N 1
ATOM 6210 C CA . ALA B 1 180 ? 13.43 -33.094 -26.938 1 93.81 180 ALA B CA 1
ATOM 6211 C C . ALA B 1 180 ? 12.422 -33.812 -27.828 1 93.81 180 ALA B C 1
ATOM 6213 O O . ALA B 1 180 ? 12.609 -34.969 -28.172 1 93.81 180 ALA B O 1
ATOM 6214 N N . THR B 1 181 ? 11.352 -33.125 -28.219 1 89.31 181 THR B N 1
ATOM 6215 C CA . THR B 1 181 ? 10.352 -33.719 -29.109 1 89.31 181 THR B CA 1
ATOM 6216 C C . THR B 1 181 ? 10.938 -34 -30.484 1 89.31 181 THR B C 1
ATOM 6218 O O . THR B 1 181 ? 10.633 -35.031 -31.094 1 89.31 181 THR B O 1
ATOM 6221 N N . ALA B 1 182 ? 11.859 -33.156 -30.922 1 89.88 182 ALA B N 1
ATOM 6222 C CA . ALA B 1 182 ? 12.508 -33.375 -32.219 1 89.88 182 ALA B CA 1
ATOM 6223 C C . ALA B 1 182 ? 13.422 -34.594 -32.188 1 89.88 182 ALA B C 1
ATOM 6225 O O . ALA B 1 182 ? 13.492 -35.344 -33.156 1 89.88 182 ALA B O 1
ATOM 6226 N N . LYS B 1 183 ? 14.023 -34.875 -31.062 1 91.19 183 LYS B N 1
ATOM 6227 C CA . LYS B 1 183 ? 14.969 -36 -30.922 1 91.19 183 LYS B CA 1
ATOM 6228 C C . LYS B 1 183 ? 14.25 -37.312 -30.703 1 91.19 183 LYS B C 1
ATOM 6230 O O . LYS B 1 183 ? 14.648 -38.344 -31.25 1 91.19 183 LYS B O 1
ATOM 6235 N N . VAL B 1 184 ? 13.18 -37.281 -29.922 1 86.69 184 VAL B N 1
ATOM 6236 C CA . VAL B 1 184 ? 12.523 -38.5 -29.5 1 86.69 184 VAL B CA 1
ATOM 6237 C C . VAL B 1 184 ? 11.508 -38.938 -30.547 1 86.69 184 VAL B C 1
ATOM 6239 O O . VAL B 1 184 ? 11.352 -40.156 -30.797 1 86.69 184 VAL B O 1
ATOM 6242 N N . VAL B 1 185 ? 10.812 -38.031 -31.172 1 84.25 185 VAL B N 1
ATOM 6243 C CA . VAL B 1 185 ? 9.758 -38.375 -32.125 1 84.25 185 VAL B CA 1
ATOM 6244 C C . VAL B 1 185 ? 10.219 -38.062 -33.531 1 84.25 185 VAL B C 1
ATOM 6246 O O . VAL B 1 185 ? 10.68 -38.938 -34.25 1 84.25 185 VAL B O 1
ATOM 6249 N N . SER B 1 186 ? 10.117 -36.812 -33.969 1 84.38 186 SER B N 1
ATOM 6250 C CA . SER B 1 186 ? 10.555 -36.375 -35.312 1 84.38 186 SER B CA 1
ATOM 6251 C C . SER B 1 186 ? 10.828 -34.875 -35.344 1 84.38 186 SER B C 1
ATOM 6253 O O . SER B 1 186 ? 10.281 -34.125 -34.531 1 84.38 186 SER B O 1
ATOM 6255 N N . VAL B 1 187 ? 11.633 -34.438 -36.188 1 87.19 187 VAL B N 1
ATOM 6256 C CA . VAL B 1 187 ? 11.992 -33.031 -36.344 1 87.19 187 VAL B CA 1
ATOM 6257 C C . VAL B 1 187 ? 10.75 -32.25 -36.75 1 87.19 187 VAL B C 1
ATOM 6259 O O . VAL B 1 187 ? 10.578 -31.094 -36.312 1 87.19 187 VAL B O 1
ATOM 6262 N N . VAL B 1 188 ? 9.875 -32.844 -37.469 1 82.94 188 VAL B N 1
ATOM 6263 C CA . VAL B 1 188 ? 8.672 -32.156 -37.938 1 82.94 188 VAL B CA 1
ATOM 6264 C C . VAL B 1 188 ? 7.754 -31.875 -36.75 1 82.94 188 VAL B C 1
ATOM 6266 O O . VAL B 1 188 ? 7.199 -30.781 -36.656 1 82.94 188 VAL B O 1
ATOM 6269 N N . THR B 1 189 ? 7.707 -32.844 -35.75 1 83.75 189 THR B N 1
ATOM 6270 C CA . THR B 1 189 ? 6.844 -32.625 -34.594 1 83.75 189 THR B CA 1
ATOM 6271 C C . THR B 1 189 ? 7.434 -31.562 -33.688 1 83.75 189 THR B C 1
ATOM 6273 O O . THR B 1 189 ? 6.695 -30.812 -33.031 1 83.75 189 THR B O 1
ATOM 6276 N N . GLY B 1 190 ? 8.75 -31.484 -33.656 1 86.94 190 GLY B N 1
ATOM 6277 C CA . GLY B 1 190 ? 9.391 -30.453 -32.875 1 86.94 190 GLY B CA 1
ATOM 6278 C C . GLY B 1 190 ? 9.141 -29.062 -33.406 1 86.94 190 GLY B C 1
ATOM 6279 O O . GLY B 1 190 ? 8.875 -28.141 -32.625 1 86.94 190 GLY B O 1
ATOM 6280 N N . LEU B 1 191 ? 9.141 -28.906 -34.688 1 88.38 191 LEU B N 1
ATOM 6281 C CA . LEU B 1 191 ? 8.906 -27.609 -35.281 1 88.38 191 LEU B CA 1
ATOM 6282 C C . LEU B 1 191 ? 7.438 -27.219 -35.188 1 88.38 191 LEU B C 1
ATOM 6284 O O . LEU B 1 191 ? 7.121 -26.031 -35.031 1 88.38 191 LEU B O 1
ATOM 6288 N N . LEU B 1 192 ? 6.586 -28.203 -35.219 1 84.62 192 LEU B N 1
ATOM 6289 C CA . LEU B 1 192 ? 5.164 -27.938 -35.062 1 84.62 192 LEU B CA 1
ATOM 6290 C C . LEU B 1 192 ? 4.875 -27.438 -33.656 1 84.62 192 LEU B C 1
ATOM 6292 O O . LEU B 1 192 ? 4.031 -26.547 -33.438 1 84.62 192 LEU B O 1
ATOM 6296 N N . LEU B 1 193 ? 5.617 -28.031 -32.688 1 87.38 193 LEU B N 1
ATOM 6297 C CA . LEU B 1 193 ? 5.441 -27.594 -31.312 1 87.38 193 LEU B CA 1
ATOM 6298 C C . LEU B 1 193 ? 5.883 -26.141 -31.141 1 87.38 193 LEU B C 1
ATOM 6300 O O . LEU B 1 193 ? 5.203 -25.344 -30.469 1 87.38 193 LEU B O 1
ATOM 6304 N N . LEU B 1 194 ? 6.945 -25.75 -31.734 1 89.94 194 LEU B N 1
ATOM 6305 C CA . LEU B 1 194 ? 7.43 -24.375 -31.688 1 89.94 194 LEU B CA 1
ATOM 6306 C C . LEU B 1 194 ? 6.441 -23.438 -32.344 1 89.94 194 LEU B C 1
ATOM 6308 O O . LEU B 1 194 ? 6.219 -22.328 -31.859 1 89.94 194 LEU B O 1
ATOM 6312 N N . GLY B 1 195 ? 5.855 -23.875 -33.438 1 86.25 195 GLY B N 1
ATOM 6313 C CA . GLY B 1 195 ? 4.867 -23.062 -34.125 1 86.25 195 GLY B CA 1
ATOM 6314 C C . GLY B 1 195 ? 3.609 -22.828 -33.312 1 86.25 195 GLY B C 1
ATOM 6315 O O . GLY B 1 195 ? 3.096 -21.719 -33.281 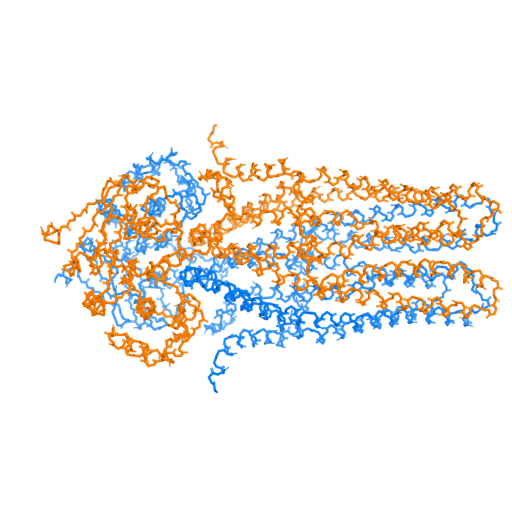1 86.25 195 GLY B O 1
ATOM 6316 N N . VAL B 1 196 ? 3.143 -23.875 -32.625 1 85.69 196 VAL B N 1
ATOM 6317 C CA . VAL B 1 196 ? 1.944 -23.781 -31.797 1 85.69 196 VAL B CA 1
ATOM 6318 C C . VAL B 1 196 ? 2.201 -22.812 -30.625 1 85.69 196 VAL B C 1
ATOM 6320 O O . VAL B 1 196 ? 1.336 -22.016 -30.281 1 85.69 196 VAL B O 1
ATOM 6323 N N . CYS B 1 197 ? 3.426 -22.891 -30.031 1 88.31 197 CYS B N 1
ATOM 6324 C CA . CYS B 1 197 ? 3.775 -22 -28.938 1 88.31 197 CYS B CA 1
ATOM 6325 C C . CYS B 1 197 ? 3.852 -20.562 -29.406 1 88.31 197 CYS B C 1
ATOM 6327 O O . CYS B 1 197 ? 3.373 -19.641 -28.734 1 88.31 197 CYS B O 1
ATOM 6329 N N . ALA B 1 198 ? 4.371 -20.328 -30.531 1 87.38 198 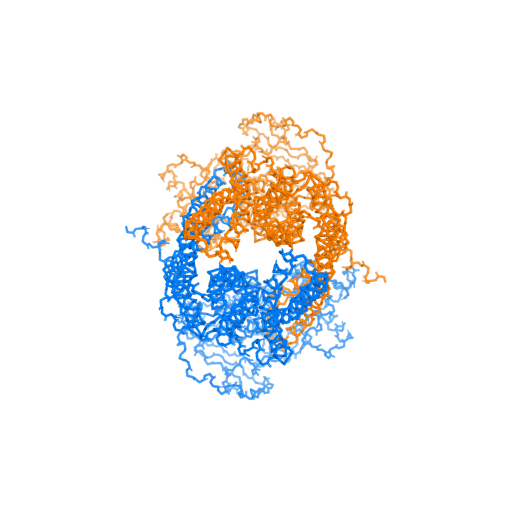ALA B N 1
ATOM 6330 C CA . ALA B 1 198 ? 4.492 -18.984 -31.078 1 87.38 198 ALA B CA 1
ATOM 6331 C C . ALA B 1 198 ? 3.119 -18.375 -31.359 1 87.38 198 ALA B C 1
ATOM 6333 O O . ALA B 1 198 ? 2.885 -17.203 -31.062 1 87.38 198 ALA B O 1
ATOM 6334 N N . ILE B 1 199 ? 2.199 -19.172 -31.875 1 85.62 199 ILE B N 1
ATOM 6335 C CA . ILE B 1 199 ? 0.85 -18.703 -32.156 1 85.62 199 ILE B CA 1
ATOM 6336 C C . ILE B 1 199 ? 0.128 -18.359 -30.859 1 85.62 199 ILE B C 1
ATOM 6338 O O . ILE B 1 199 ? -0.549 -17.344 -30.766 1 85.62 199 ILE B O 1
ATOM 6342 N N . TYR B 1 200 ? 0.353 -19.219 -29.906 1 84.75 200 TYR B N 1
ATOM 6343 C CA . TYR B 1 200 ? -0.273 -19 -28.594 1 84.75 200 TYR B CA 1
ATOM 6344 C C . TYR B 1 200 ? 0.219 -17.688 -27.984 1 84.75 200 TYR B C 1
ATOM 6346 O O . TYR B 1 200 ? -0.58 -16.891 -27.5 1 84.75 200 TYR B O 1
ATOM 6354 N N . ILE B 1 201 ? 1.512 -17.5 -28 1 85.5 201 ILE B N 1
ATOM 6355 C CA . ILE B 1 201 ? 2.102 -16.312 -27.391 1 85.5 201 ILE B CA 1
ATOM 6356 C C . ILE B 1 201 ? 1.624 -15.07 -28.141 1 85.5 201 ILE B C 1
ATOM 6358 O O . ILE B 1 201 ? 1.32 -14.047 -27.516 1 85.5 201 ILE B O 1
ATOM 6362 N N . PHE B 1 202 ? 1.516 -15.188 -29.375 1 84.25 202 PHE B N 1
ATOM 6363 C CA . PHE B 1 202 ? 1.059 -14.07 -30.203 1 84.25 202 PHE B CA 1
ATOM 6364 C C . PHE B 1 202 ? -0.394 -13.734 -29.891 1 84.25 202 PHE B C 1
ATOM 6366 O O . PHE B 1 202 ? -0.749 -12.555 -29.766 1 84.25 202 PHE B O 1
ATOM 6373 N N . LEU B 1 203 ? -1.261 -14.703 -29.734 1 82.75 203 LEU B N 1
ATOM 6374 C CA . LEU B 1 203 ? -2.672 -14.477 -29.438 1 82.75 203 LEU B CA 1
ATOM 6375 C C . LEU B 1 203 ? -2.844 -13.875 -28.047 1 82.75 203 LEU B C 1
ATOM 6377 O O . LEU B 1 203 ? -3.697 -13 -27.844 1 82.75 203 LEU B O 1
ATOM 6381 N N . VAL B 1 204 ? -2.018 -14.406 -27.141 1 83 204 VAL B N 1
ATOM 6382 C CA . VAL B 1 204 ? -2.08 -13.867 -25.797 1 83 204 VAL B CA 1
ATOM 6383 C C . VAL B 1 204 ? -1.682 -12.391 -25.797 1 83 204 VAL B C 1
ATOM 6385 O O . VAL B 1 204 ? -2.312 -11.57 -25.141 1 83 204 VAL B O 1
ATOM 6388 N N . TYR B 1 205 ? -0.69 -12.055 -26.5 1 79.88 205 TYR B N 1
ATOM 6389 C CA . TYR B 1 205 ? -0.218 -10.68 -26.594 1 79.88 205 TYR B CA 1
ATOM 6390 C C . TYR B 1 205 ? -1.273 -9.789 -27.234 1 79.88 205 TYR B C 1
ATOM 6392 O O . TYR B 1 205 ? -1.479 -8.648 -26.797 1 79.88 205 TYR B O 1
ATOM 6400 N N . PHE B 1 206 ? -1.946 -10.258 -28.203 1 78.12 206 PHE B N 1
ATOM 6401 C CA . PHE B 1 206 ? -2.971 -9.5 -28.906 1 78.12 206 PHE B CA 1
ATOM 6402 C C . PHE B 1 206 ? -4.152 -9.195 -28 1 78.12 206 PHE B C 1
ATOM 6404 O O . PHE B 1 206 ? -4.645 -8.062 -27.969 1 78.12 206 PHE B O 1
ATOM 6411 N N . ILE B 1 207 ? -4.547 -10.125 -27.266 1 78.69 207 ILE B N 1
ATOM 6412 C CA . ILE B 1 207 ? -5.672 -9.93 -26.359 1 78.69 207 ILE B CA 1
ATOM 6413 C C . ILE B 1 207 ? -5.277 -8.953 -25.25 1 78.69 207 ILE B C 1
ATOM 6415 O O . ILE B 1 207 ? -6.082 -8.125 -24.844 1 78.69 207 ILE B O 1
ATOM 6419 N N . HIS B 1 208 ? -4.062 -9.102 -24.797 1 76.31 208 HIS B N 1
ATOM 6420 C CA . HIS B 1 208 ? -3.562 -8.219 -23.75 1 76.31 208 HIS B CA 1
ATOM 6421 C C . HIS B 1 208 ? -3.561 -6.766 -24.203 1 76.31 208 HIS B C 1
ATOM 6423 O O . HIS B 1 208 ? -3.91 -5.871 -23.422 1 76.31 208 HIS B O 1
ATOM 6429 N N . SER B 1 209 ? -3.291 -6.465 -25.328 1 73.12 209 SER B N 1
ATOM 6430 C CA . SER B 1 209 ? -3.221 -5.105 -25.859 1 73.12 209 SER B CA 1
ATOM 6431 C C . SER B 1 209 ? -4.602 -4.461 -25.906 1 73.12 209 SER B C 1
ATOM 6433 O O . SER B 1 209 ? -4.742 -3.262 -25.656 1 73.12 209 SER B O 1
ATOM 6435 N N . ILE B 1 210 ? -5.605 -5.254 -26.078 1 71.31 210 ILE B N 1
ATOM 6436 C CA . ILE B 1 210 ? -6.977 -4.758 -26.125 1 71.31 210 ILE B CA 1
ATOM 6437 C C . ILE B 1 210 ? -7.469 -4.445 -24.719 1 71.31 210 ILE B C 1
ATOM 6439 O O . ILE B 1 210 ? -8.172 -3.455 -24.5 1 71.31 210 ILE B O 1
ATOM 6443 N N . ARG B 1 211 ? -6.961 -5.148 -23.734 1 75.56 211 ARG B N 1
ATOM 6444 C CA . ARG B 1 211 ? -7.391 -5.086 -22.344 1 75.56 211 ARG B CA 1
ATOM 6445 C C . ARG B 1 211 ? -6.719 -3.928 -21.609 1 75.56 211 ARG B C 1
ATOM 6447 O O . ARG B 1 211 ? -7.195 -3.484 -20.562 1 75.56 211 ARG B O 1
ATOM 6454 N N . LEU B 1 212 ? -5.793 -3.396 -22.156 1 70.62 212 LEU B N 1
ATOM 6455 C CA . LEU B 1 212 ? -4.992 -2.393 -21.469 1 70.62 212 LEU B CA 1
ATOM 6456 C C . LEU B 1 212 ? -5.805 -1.125 -21.219 1 70.62 212 LEU B C 1
ATOM 6458 O O . LEU B 1 212 ? -5.695 -0.508 -20.156 1 70.62 212 LEU B O 1
ATOM 6462 N N . GLU B 1 213 ? -6.641 -0.763 -22.078 1 71.38 213 GLU B N 1
ATOM 6463 C CA . GLU B 1 213 ? -7.477 0.423 -21.922 1 71.38 213 GLU B CA 1
ATOM 6464 C C . GLU B 1 213 ? -8.453 0.256 -20.75 1 71.38 213 GLU B C 1
ATOM 6466 O O . GLU B 1 213 ? -8.641 1.182 -19.953 1 71.38 213 GLU B O 1
ATOM 6471 N N . GLN B 1 214 ? -9.023 -0.893 -20.703 1 74.62 214 GLN B N 1
ATOM 6472 C CA . GLN B 1 214 ? -9.977 -1.159 -19.625 1 74.62 214 GLN B CA 1
ATOM 6473 C C . GLN B 1 214 ? -9.289 -1.143 -18.266 1 74.62 214 GLN B C 1
ATOM 6475 O O . GLN B 1 214 ? -9.867 -0.699 -17.281 1 74.62 214 GLN B O 1
ATOM 6480 N N . ARG B 1 215 ? -8.148 -1.547 -18.234 1 73.31 215 ARG B N 1
ATOM 6481 C CA . ARG B 1 215 ? -7.402 -1.566 -16.984 1 73.31 215 ARG B CA 1
ATOM 6482 C C . ARG B 1 215 ? -7.109 -0.15 -16.5 1 73.31 215 ARG B C 1
ATOM 6484 O O . ARG B 1 215 ? -7.191 0.131 -15.297 1 73.31 215 ARG B O 1
ATOM 6491 N N . ILE B 1 216 ? -6.832 0.679 -17.406 1 69.75 216 ILE B N 1
ATOM 6492 C CA . ILE B 1 216 ? -6.547 2.066 -17.062 1 69.75 216 ILE B CA 1
ATOM 6493 C C . ILE B 1 216 ? -7.805 2.723 -16.5 1 69.75 216 ILE B C 1
ATOM 6495 O O . ILE B 1 216 ? -7.742 3.42 -15.477 1 69.75 216 ILE B O 1
ATOM 6499 N N . LYS B 1 217 ? -8.867 2.422 -17.141 1 75.19 217 LYS B N 1
ATOM 6500 C CA . LYS B 1 217 ? -10.133 2.98 -16.672 1 75.19 217 LYS B CA 1
ATOM 6501 C C . LYS B 1 217 ? -10.453 2.49 -15.266 1 75.19 217 LYS B C 1
ATOM 6503 O O . LYS B 1 217 ? -10.93 3.26 -14.422 1 75.19 217 LYS B O 1
ATOM 6508 N N . ASN B 1 218 ? -10.156 1.221 -14.969 1 78.31 218 ASN B N 1
ATOM 6509 C CA . ASN B 1 218 ? -10.398 0.657 -13.648 1 78.31 218 ASN B CA 1
ATOM 6510 C C . ASN B 1 218 ? -9.492 1.281 -12.594 1 78.31 218 ASN B C 1
ATOM 6512 O O . ASN B 1 218 ? -9.914 1.506 -11.461 1 78.31 218 ASN B O 1
ATOM 6516 N N . SER B 1 219 ? -8.32 1.58 -12.984 1 72.38 219 SER B N 1
ATOM 6517 C CA . SER B 1 219 ? -7.383 2.207 -12.055 1 72.38 219 SER B CA 1
ATOM 6518 C C . SER B 1 219 ? -7.844 3.607 -11.664 1 72.38 219 SER B C 1
ATOM 6520 O O . SER B 1 219 ? -7.734 4.004 -10.508 1 72.38 219 SER B O 1
ATOM 6522 N N . ILE B 1 220 ? -8.445 4.305 -12.586 1 73.06 220 ILE B N 1
ATOM 6523 C CA . ILE B 1 220 ? -8.961 5.645 -12.336 1 73.06 220 ILE B CA 1
ATOM 6524 C C . ILE B 1 220 ? -10.141 5.574 -11.375 1 73.06 220 ILE B C 1
ATOM 6526 O O . ILE B 1 220 ? -10.258 6.395 -10.461 1 73.06 220 ILE B O 1
ATOM 6530 N N . ARG B 1 221 ? -10.961 4.641 -11.617 1 81.56 221 ARG B N 1
ATOM 6531 C CA . ARG B 1 221 ? -12.109 4.477 -10.727 1 81.56 221 ARG B CA 1
ATOM 6532 C C . ARG B 1 221 ? -11.656 4.133 -9.312 1 81.56 221 ARG B C 1
ATOM 6534 O O . ARG B 1 221 ? -12.258 4.586 -8.336 1 81.56 221 ARG B O 1
ATOM 6541 N N . GLN B 1 222 ? -10.633 3.342 -9.242 1 81.38 222 GLN B N 1
ATOM 6542 C CA . GLN B 1 222 ? -10.094 3.006 -7.926 1 81.38 222 GLN B CA 1
ATOM 6543 C C . GLN B 1 222 ? -9.516 4.238 -7.238 1 81.38 222 GLN B C 1
ATOM 6545 O O . GLN B 1 222 ? -9.664 4.406 -6.027 1 81.38 222 GLN B O 1
ATOM 6550 N N . ASP B 1 223 ? -8.883 5.086 -7.965 1 74.75 223 ASP B N 1
ATOM 6551 C CA . ASP B 1 223 ? -8.359 6.336 -7.418 1 74.75 223 ASP B CA 1
ATOM 6552 C C . ASP B 1 223 ? -9.492 7.223 -6.898 1 74.75 223 ASP B C 1
ATOM 6554 O O . ASP B 1 223 ? -9.352 7.859 -5.852 1 74.75 223 ASP B O 1
ATOM 6558 N N . LYS B 1 224 ? -10.531 7.203 -7.648 1 81.75 224 LYS B N 1
ATOM 6559 C CA . LYS B 1 224 ? -11.688 7.988 -7.227 1 81.75 224 LYS B CA 1
ATOM 6560 C C . LYS B 1 224 ? -12.266 7.457 -5.918 1 81.75 224 LYS B C 1
ATOM 6562 O O . LYS B 1 224 ? -12.727 8.227 -5.078 1 81.75 224 LYS B O 1
ATOM 6567 N N . CYS B 1 225 ? -12.281 6.145 -5.738 1 86.81 225 CYS B N 1
ATOM 6568 C CA . CYS B 1 225 ? -12.734 5.555 -4.484 1 86.81 225 CYS B CA 1
ATOM 6569 C C . CYS B 1 225 ? -11.852 5.996 -3.324 1 86.81 225 CYS B C 1
ATOM 6571 O O . CYS B 1 225 ? -12.352 6.297 -2.238 1 86.81 225 CYS B O 1
ATOM 6573 N N . GLU B 1 226 ? -10.602 6.059 -3.588 1 82.25 226 GLU B N 1
ATOM 6574 C CA . GLU B 1 226 ? -9.664 6.492 -2.559 1 82.25 226 GLU B CA 1
ATOM 6575 C C . GLU B 1 226 ? -9.859 7.969 -2.219 1 82.25 226 GLU B C 1
ATOM 6577 O O . GLU B 1 226 ? -9.766 8.359 -1.054 1 82.25 226 GLU B O 1
ATOM 6582 N N . GLU B 1 227 ? -10.133 8.719 -3.227 1 80.69 227 GLU B N 1
ATOM 6583 C CA . GLU B 1 227 ? -10.422 10.133 -3.014 1 80.69 227 GLU B CA 1
ATOM 6584 C C . GLU B 1 227 ? -11.68 10.32 -2.178 1 80.69 227 GLU B C 1
ATOM 6586 O O . GLU B 1 227 ? -11.742 11.203 -1.324 1 80.69 227 GLU B O 1
ATOM 6591 N N . MET B 1 228 ? -12.68 9.539 -2.49 1 87.56 228 MET B N 1
ATOM 6592 C CA . MET B 1 228 ? -13.93 9.602 -1.736 1 87.56 228 MET B CA 1
ATOM 6593 C C . MET B 1 228 ? -13.703 9.25 -0.271 1 87.56 228 MET B C 1
ATOM 6595 O O . MET B 1 228 ? -14.219 9.922 0.623 1 87.56 228 MET B O 1
ATOM 6599 N N . LEU B 1 229 ? -12.93 8.227 -0.062 1 89.12 229 LEU B N 1
ATOM 6600 C CA . LEU B 1 229 ? -12.609 7.832 1.306 1 89.12 229 LEU B CA 1
ATOM 6601 C C . LEU B 1 229 ? -11.844 8.938 2.025 1 89.12 229 LEU B C 1
ATOM 6603 O O . LEU B 1 229 ? -12.133 9.242 3.188 1 89.12 229 LEU B O 1
ATOM 6607 N N . LYS B 1 230 ? -10.914 9.477 1.378 1 83.69 230 LYS B N 1
ATOM 6608 C CA . LYS B 1 230 ? -10.148 10.578 1.953 1 83.69 230 LYS B CA 1
ATOM 6609 C C . LYS B 1 230 ? -11.055 11.758 2.305 1 83.69 230 LYS B C 1
ATOM 6611 O O . LYS B 1 230 ? -10.914 12.352 3.375 1 83.69 230 LYS B O 1
ATOM 6616 N N . ASN B 1 231 ? -11.961 12.047 1.429 1 86.44 231 ASN B N 1
ATOM 6617 C CA . ASN B 1 231 ? -12.914 13.125 1.65 1 86.44 231 ASN B CA 1
ATOM 6618 C C . ASN B 1 231 ? -13.773 12.867 2.887 1 86.44 231 ASN B C 1
ATOM 6620 O O . ASN B 1 231 ? -14.039 13.789 3.664 1 86.44 231 ASN B O 1
ATOM 6624 N N . ILE B 1 232 ? -14.164 11.711 3.045 1 89 232 ILE B N 1
ATOM 6625 C CA . ILE B 1 232 ? -14.984 11.32 4.188 1 89 232 ILE B CA 1
ATOM 6626 C C . ILE B 1 232 ? -14.172 11.438 5.473 1 89 232 ILE B C 1
ATOM 6628 O O . ILE B 1 232 ? -14.633 12.008 6.461 1 89 232 ILE B O 1
ATOM 6632 N N . LEU B 1 233 ? -12.961 10.984 5.395 1 85.06 233 LEU B N 1
ATOM 6633 C CA . LEU B 1 233 ? -12.133 10.938 6.598 1 85.06 233 LEU B CA 1
ATOM 6634 C C . LEU B 1 233 ? -11.641 12.328 6.977 1 85.06 233 LEU B C 1
ATOM 6636 O O . LEU B 1 233 ? -11.492 12.633 8.164 1 85.06 233 LEU B O 1
ATOM 6640 N N . ASP B 1 234 ? -11.398 13.102 6 1 81.56 234 ASP B N 1
ATOM 6641 C CA . ASP B 1 234 ? -11 14.477 6.273 1 81.56 234 ASP B CA 1
ATOM 6642 C C . ASP B 1 234 ? -12.125 15.258 6.949 1 81.56 234 ASP B C 1
ATOM 6644 O O . ASP B 1 234 ? -11.867 16.203 7.703 1 81.56 234 ASP B O 1
ATOM 6648 N N . ASN B 1 235 ? -13.336 14.859 6.648 1 87.06 235 ASN B N 1
ATOM 6649 C CA . ASN B 1 235 ? -14.5 15.555 7.199 1 87.06 235 ASN B CA 1
ATOM 6650 C C . ASN B 1 235 ? -15.211 14.711 8.242 1 87.06 235 ASN B C 1
ATOM 6652 O O . ASN B 1 235 ? -16.438 14.742 8.336 1 87.06 235 ASN B O 1
ATOM 6656 N N . GLN B 1 236 ? -14.477 13.922 8.945 1 84.12 236 GLN B N 1
ATOM 6657 C CA . GLN B 1 236 ? -15.047 12.984 9.906 1 84.12 236 GLN B CA 1
ATOM 6658 C C . GLN B 1 236 ? -15.797 13.711 11.016 1 84.12 236 GLN B C 1
ATOM 6660 O O . GLN B 1 236 ? -16.812 13.227 11.5 1 84.12 236 GLN B O 1
ATOM 6665 N N . GLU B 1 237 ? -15.281 14.836 11.414 1 80.56 237 GLU B N 1
ATOM 6666 C CA . GLU B 1 237 ? -15.906 15.578 12.508 1 80.56 237 GLU B CA 1
ATOM 6667 C C . GLU B 1 237 ? -17.297 16.078 12.109 1 80.56 237 GLU B C 1
ATOM 6669 O O . GLU B 1 237 ? -18.234 16 12.891 1 80.56 237 GLU B O 1
ATOM 6674 N N . ILE B 1 238 ? -17.344 16.594 10.914 1 83.38 238 ILE B N 1
ATOM 6675 C CA . ILE B 1 238 ? -18.609 17.094 10.414 1 83.38 238 ILE B CA 1
ATOM 6676 C C . ILE B 1 238 ? -19.594 15.945 10.258 1 83.38 238 ILE B C 1
ATOM 6678 O O . ILE B 1 238 ? -20.797 16.094 10.539 1 83.38 238 ILE B O 1
ATOM 6682 N N . ILE B 1 239 ? -19.141 14.875 9.875 1 87.19 239 ILE B N 1
ATOM 6683 C CA . ILE B 1 239 ? -19.984 13.695 9.672 1 87.19 239 ILE B CA 1
ATOM 6684 C C . ILE B 1 239 ? -20.5 13.195 11.016 1 87.19 239 ILE B C 1
ATOM 6686 O O . ILE B 1 239 ? -21.672 12.836 11.141 1 87.19 239 ILE B O 1
ATOM 6690 N N . TYR B 1 240 ? -19.641 13.227 11.945 1 82.12 240 TYR B N 1
ATOM 6691 C CA . TYR B 1 240 ? -20.016 12.781 13.281 1 82.12 240 TYR B CA 1
ATOM 6692 C C . TYR B 1 240 ? -21.031 13.727 13.898 1 82.12 240 TYR B C 1
ATOM 6694 O O . TYR B 1 240 ? -22 13.281 14.516 1 82.12 240 TYR B O 1
ATOM 6702 N N . MET B 1 241 ? -20.781 15.008 13.727 1 80.94 241 MET B N 1
ATOM 6703 C CA . MET B 1 241 ? -21.656 16.031 14.32 1 80.94 241 MET B CA 1
ATOM 6704 C C . MET B 1 241 ? -23.047 15.992 13.688 1 80.94 241 MET B C 1
ATOM 6706 O O . MET B 1 241 ? -24.031 16.281 14.352 1 80.94 241 MET B O 1
ATOM 6710 N N . ASN B 1 242 ? -23.109 15.602 12.438 1 83.38 242 ASN B N 1
ATOM 6711 C CA . ASN B 1 242 ? -24.375 15.617 11.727 1 83.38 242 ASN B CA 1
ATOM 6712 C C . ASN B 1 242 ? -24.969 14.211 11.625 1 83.38 242 ASN B C 1
ATOM 6714 O O . ASN B 1 242 ? -26.031 14.023 11.031 1 83.38 242 ASN B O 1
ATOM 6718 N N . ASP B 1 243 ? -24.375 13.195 12.125 1 80.5 243 ASP B N 1
ATOM 6719 C CA . ASP B 1 243 ? -24.828 11.812 12.117 1 80.5 243 ASP B CA 1
ATOM 6720 C C . ASP B 1 243 ? -25.109 11.328 10.695 1 80.5 243 ASP B C 1
ATOM 6722 O O . ASP B 1 243 ? -26.188 10.789 10.414 1 80.5 243 ASP B O 1
ATOM 6726 N N . THR B 1 244 ? -24.266 11.734 9.828 1 86.06 244 THR B N 1
ATOM 6727 C CA . THR B 1 244 ? -24.406 11.328 8.438 1 86.06 244 THR B CA 1
ATOM 6728 C C . THR B 1 244 ? -23.438 10.219 8.086 1 86.06 244 THR B C 1
ATOM 6730 O O . THR B 1 244 ? -23.094 10.023 6.918 1 86.06 244 THR B O 1
ATOM 6733 N N . ASN B 1 245 ? -22.969 9.492 9.086 1 86.38 245 ASN B N 1
ATOM 6734 C CA . ASN B 1 245 ? -22 8.422 8.875 1 86.38 245 ASN B CA 1
ATOM 6735 C C . ASN B 1 245 ? -22.531 7.355 7.926 1 86.38 245 ASN B C 1
ATOM 6737 O O . ASN B 1 245 ? -21.859 6.965 6.98 1 86.38 245 ASN B O 1
ATOM 6741 N N . LYS B 1 246 ? -23.812 6.996 8.141 1 86.31 246 LYS B N 1
ATOM 6742 C CA . LYS B 1 246 ? -24.391 5.918 7.344 1 86.31 246 LYS B CA 1
ATOM 6743 C C . LYS B 1 246 ? -24.562 6.348 5.891 1 86.31 246 LYS B C 1
ATOM 6745 O O . LYS B 1 246 ? -24.297 5.566 4.973 1 86.31 246 LYS B O 1
ATOM 6750 N N . ILE B 1 247 ? -24.859 7.57 5.711 1 88.19 247 ILE B N 1
ATOM 6751 C CA . ILE B 1 247 ? -25.094 8.078 4.363 1 88.19 247 ILE B CA 1
ATOM 6752 C C . ILE B 1 247 ? -23.781 8.141 3.592 1 88.19 247 ILE B C 1
ATOM 6754 O O . ILE B 1 247 ? -23.719 7.723 2.434 1 88.19 247 ILE B O 1
ATOM 6758 N N . GLU B 1 248 ? -22.812 8.68 4.242 1 90.25 248 GLU B N 1
ATOM 6759 C CA . GLU B 1 248 ? -21.531 8.82 3.578 1 90.25 248 GLU B CA 1
ATOM 6760 C C . GLU B 1 248 ? -20.891 7.465 3.301 1 90.25 248 GLU B C 1
ATOM 6762 O O . GLU B 1 248 ? -20.297 7.254 2.24 1 90.25 248 GLU B O 1
ATOM 6767 N N . VAL B 1 249 ? -21.078 6.562 4.227 1 92.06 249 VAL B N 1
ATOM 6768 C CA . VAL B 1 249 ? -20.516 5.227 4.043 1 92.06 249 VAL B CA 1
ATOM 6769 C C . VAL B 1 249 ? -21.266 4.504 2.928 1 92.06 249 VAL B C 1
ATOM 6771 O O . VAL B 1 249 ? -20.672 3.768 2.141 1 92.06 249 VAL B O 1
ATOM 6774 N N . GLU B 1 250 ? -22.562 4.695 2.855 1 92.25 250 GLU B N 1
ATOM 6775 C CA . GLU B 1 250 ? -23.344 4.07 1.799 1 92.25 250 GLU B CA 1
ATOM 6776 C C . GLU B 1 250 ? -22.953 4.598 0.424 1 92.25 250 GLU B C 1
ATOM 6778 O O . GLU B 1 250 ? -22.891 3.84 -0.545 1 92.25 250 GLU B O 1
ATOM 6783 N N . LYS B 1 251 ? -22.734 5.938 0.367 1 91.44 251 LYS B N 1
ATOM 6784 C CA . LYS B 1 251 ? -22.25 6.52 -0.885 1 91.44 251 LYS B CA 1
ATOM 6785 C C . LYS B 1 251 ? -20.922 5.918 -1.303 1 91.44 251 LYS B C 1
ATOM 6787 O O . LYS B 1 251 ? -20.719 5.59 -2.473 1 91.44 251 LYS B O 1
ATOM 6792 N N . TYR B 1 252 ? -20.047 5.77 -0.302 1 92.19 252 TYR B N 1
ATOM 6793 C CA . TYR B 1 252 ? -18.734 5.16 -0.523 1 92.19 252 TYR B CA 1
ATOM 6794 C C . TYR B 1 252 ? -18.875 3.713 -0.972 1 92.19 252 TYR B C 1
ATOM 6796 O O . TYR B 1 252 ? -18.219 3.287 -1.931 1 92.19 252 TYR B O 1
ATOM 6804 N N . PHE B 1 253 ? -19.781 2.988 -0.328 1 92.19 253 PHE B N 1
ATOM 6805 C CA . PHE B 1 253 ? -20 1.58 -0.633 1 92.19 253 PHE B CA 1
ATOM 6806 C C . PHE B 1 253 ? -20.562 1.412 -2.043 1 92.19 253 PHE B C 1
ATOM 6808 O O . PHE B 1 253 ? -20.109 0.538 -2.791 1 92.19 253 PHE B O 1
ATOM 6815 N N . LYS B 1 254 ? -21.5 2.234 -2.42 1 91.5 254 LYS B N 1
ATOM 6816 C CA . LYS B 1 254 ? -22.125 2.127 -3.73 1 91.5 254 LYS B CA 1
ATOM 6817 C C . LYS B 1 254 ? -21.125 2.383 -4.848 1 91.5 254 LYS B C 1
ATOM 6819 O O . LYS B 1 254 ? -21.109 1.672 -5.855 1 91.5 254 LYS B O 1
ATOM 6824 N N . TYR B 1 255 ? -20.344 3.332 -4.664 1 91.81 255 TYR B N 1
ATOM 6825 C CA . TYR B 1 255 ? -19.328 3.604 -5.68 1 91.81 255 TYR B CA 1
ATOM 6826 C C . TYR B 1 255 ? -18.281 2.5 -5.719 1 91.81 255 TYR B C 1
ATOM 6828 O O . TYR B 1 255 ? -17.797 2.125 -6.793 1 91.81 255 TYR B O 1
ATOM 6836 N N . MET B 1 256 ? -17.891 2.045 -4.551 1 91.62 256 MET B N 1
ATOM 6837 C CA . MET B 1 256 ? -16.938 0.942 -4.48 1 91.62 256 MET B CA 1
ATOM 6838 C C . MET B 1 256 ? -17.5 -0.31 -5.141 1 91.62 256 MET B C 1
ATOM 6840 O O . MET B 1 256 ? -16.797 -1.02 -5.852 1 91.62 256 MET B O 1
ATOM 6844 N N . GLU B 1 257 ? -18.766 -0.547 -4.883 1 90.06 257 GLU B N 1
ATOM 6845 C CA . GLU B 1 257 ? -19.422 -1.69 -5.508 1 90.06 257 GLU B CA 1
ATOM 6846 C C . GLU B 1 257 ? -19.453 -1.547 -7.027 1 90.06 257 GLU B C 1
ATOM 6848 O O . GLU B 1 257 ? -19.219 -2.518 -7.754 1 90.06 257 GLU B O 1
ATOM 6853 N N . TYR B 1 258 ? -19.703 -0.362 -7.438 1 89.88 258 TYR B N 1
ATOM 6854 C CA . TYR B 1 258 ? -19.688 -0.081 -8.867 1 89.88 258 TYR B CA 1
ATOM 6855 C C . TYR B 1 258 ? -18.312 -0.34 -9.461 1 89.88 258 TYR B C 1
ATOM 6857 O O . TYR B 1 258 ? -18.188 -0.978 -10.508 1 89.88 258 TYR B O 1
ATOM 6865 N N . THR B 1 259 ? -17.312 0.113 -8.812 1 87.56 259 THR B N 1
ATOM 6866 C CA . THR B 1 259 ? -15.938 -0.073 -9.266 1 87.56 259 THR B CA 1
ATOM 6867 C C . THR B 1 259 ? -15.57 -1.555 -9.289 1 87.56 259 THR B C 1
ATOM 6869 O O . THR B 1 259 ? -14.953 -2.035 -10.242 1 87.56 259 THR B O 1
ATOM 6872 N N . GLN B 1 260 ? -16 -2.246 -8.273 1 87 260 GLN B N 1
ATOM 6873 C CA . GLN B 1 260 ? -15.695 -3.668 -8.188 1 87 260 GLN B CA 1
ATOM 6874 C C . GLN B 1 260 ? -16.469 -4.465 -9.242 1 87 260 GLN B C 1
ATOM 6876 O O . GLN B 1 260 ? -15.953 -5.461 -9.758 1 87 260 GLN B O 1
ATOM 6881 N N . ASN B 1 261 ? -17.656 -4.027 -9.57 1 85.38 261 ASN B N 1
ATOM 6882 C CA . ASN B 1 261 ? -18.406 -4.684 -10.633 1 85.38 261 ASN B CA 1
ATOM 6883 C C . ASN B 1 261 ? -17.719 -4.527 -11.992 1 85.38 261 ASN B C 1
ATOM 6885 O O . ASN B 1 261 ? -17.719 -5.461 -12.797 1 85.38 261 ASN B O 1
ATOM 6889 N N . LYS B 1 262 ? -17.156 -3.375 -12.195 1 83.5 262 LYS B N 1
ATOM 6890 C CA . LYS B 1 262 ? -16.422 -3.164 -13.445 1 83.5 262 LYS B CA 1
ATOM 6891 C C . LYS B 1 262 ? -15.133 -3.986 -13.469 1 83.5 262 LYS B C 1
ATOM 6893 O O . LYS B 1 262 ? -14.695 -4.43 -14.531 1 83.5 262 LYS B O 1
ATOM 6898 N N . GLU B 1 263 ? -14.609 -4.211 -12.266 1 81.5 263 GLU B N 1
ATOM 6899 C CA . GLU B 1 263 ? -13.461 -5.105 -12.164 1 81.5 263 GLU B CA 1
ATOM 6900 C C . GLU B 1 263 ? -13.852 -6.539 -12.508 1 81.5 263 GLU B C 1
ATOM 6902 O O . GLU B 1 263 ? -13.078 -7.266 -13.133 1 81.5 263 GLU B O 1
ATOM 6907 N N . THR B 1 264 ? -15.062 -6.902 -12.078 1 80.94 264 THR B N 1
ATOM 6908 C CA . THR B 1 264 ? -15.555 -8.242 -12.398 1 80.94 264 THR B CA 1
ATOM 6909 C C . THR B 1 264 ? -15.789 -8.383 -13.898 1 80.94 264 THR B C 1
ATOM 6911 O O . THR B 1 264 ? -15.539 -9.453 -14.469 1 80.94 264 THR B O 1
ATOM 6914 N N . ASP B 1 265 ? -16.203 -7.297 -14.461 1 76.06 265 ASP B N 1
ATOM 6915 C CA . ASP B 1 265 ? -16.375 -7.328 -15.914 1 76.06 265 ASP B CA 1
ATOM 6916 C C . ASP B 1 265 ? -15.039 -7.527 -16.609 1 76.06 265 ASP B C 1
ATOM 6918 O O . ASP B 1 265 ? -14.961 -8.234 -17.625 1 76.06 265 ASP B O 1
ATOM 6922 N N . PHE B 1 266 ? -14.07 -6.945 -15.992 1 74.69 266 PHE B N 1
ATOM 6923 C CA . PHE B 1 266 ? -12.727 -7.09 -16.531 1 74.69 266 PHE B CA 1
ATOM 6924 C C . PHE B 1 266 ? -12.234 -8.523 -16.375 1 74.69 266 PHE B C 1
ATOM 6926 O O . PHE B 1 266 ? -11.547 -9.047 -17.25 1 74.69 266 PHE B O 1
ATOM 6933 N N . MET B 1 267 ? -12.633 -9.125 -15.297 1 70.81 267 MET B N 1
ATOM 6934 C CA . MET B 1 267 ? -12.234 -10.516 -15.062 1 70.81 267 MET B CA 1
ATOM 6935 C C . MET B 1 267 ? -12.953 -11.453 -16.031 1 70.81 267 MET B C 1
ATOM 6937 O O . MET B 1 267 ? -12.445 -12.531 -16.344 1 70.81 267 MET B O 1
ATOM 6941 N N . GLY B 1 268 ? -14.188 -10.992 -16.484 1 67.5 268 GLY B N 1
ATOM 6942 C CA . GLY B 1 268 ? -14.852 -11.766 -17.531 1 67.5 268 GLY B CA 1
ATOM 6943 C C . GLY B 1 268 ? -13.977 -11.984 -18.75 1 67.5 268 GLY B C 1
ATOM 6944 O O . GLY B 1 268 ? -14.141 -12.977 -19.469 1 67.5 268 GLY B O 1
ATOM 6945 N N . ASN B 1 269 ? -12.961 -11.141 -18.797 1 67.88 269 ASN B N 1
ATOM 6946 C CA . ASN B 1 269 ? -12.008 -11.32 -19.891 1 67.88 269 ASN B CA 1
ATOM 6947 C C . ASN B 1 269 ? -11.078 -12.5 -19.641 1 67.88 269 ASN B C 1
ATOM 6949 O O . ASN B 1 269 ? -10.422 -12.984 -20.562 1 67.88 269 ASN B O 1
ATOM 6953 N N . ASN B 1 270 ? -11.148 -12.992 -18.406 1 67.75 270 ASN B N 1
ATOM 6954 C CA . ASN B 1 270 ? -10.484 -14.266 -18.141 1 67.75 270 ASN B CA 1
ATOM 6955 C C . ASN B 1 270 ? -11.109 -15.398 -18.969 1 67.75 270 ASN B C 1
ATOM 6957 O O . ASN B 1 270 ? -10.422 -16.344 -19.328 1 67.75 270 ASN B O 1
ATOM 6961 N N . THR B 1 271 ? -12.398 -15.156 -19.359 1 65.38 271 THR B N 1
ATOM 6962 C CA . THR B 1 271 ? -13.039 -16.125 -20.234 1 65.38 271 THR B CA 1
ATOM 6963 C C . THR B 1 271 ? -12.352 -16.156 -21.594 1 65.38 271 THR B C 1
ATOM 6965 O O . THR B 1 271 ? -12.164 -17.234 -22.172 1 65.38 271 THR B O 1
ATOM 6968 N N . LYS B 1 272 ? -12.023 -14.977 -22.016 1 70.44 272 LYS B N 1
ATOM 6969 C CA . LYS B 1 272 ? -11.312 -14.953 -23.281 1 70.44 272 LYS B CA 1
ATOM 6970 C C . LYS B 1 272 ? -9.961 -15.648 -23.172 1 70.44 272 LYS B C 1
ATOM 6972 O O . LYS B 1 272 ? -9.539 -16.344 -24.109 1 70.44 272 LYS B O 1
ATOM 6977 N N . LEU B 1 273 ? -9.414 -15.516 -22.031 1 72.88 273 LEU B N 1
ATOM 6978 C CA . LEU B 1 273 ? -8.133 -16.172 -21.828 1 72.88 273 LEU B CA 1
ATOM 6979 C C . LEU B 1 273 ? -8.305 -17.688 -21.719 1 72.88 273 LEU B C 1
ATOM 6981 O O . LEU B 1 273 ? -7.48 -18.453 -22.219 1 72.88 273 LEU B O 1
ATOM 6985 N N . ALA B 1 274 ? -9.422 -18.031 -21.047 1 69.62 274 ALA B N 1
ATOM 6986 C CA . ALA B 1 274 ? -9.727 -19.469 -20.938 1 69.62 274 ALA B CA 1
ATOM 6987 C C . ALA B 1 274 ? -9.977 -20.062 -22.328 1 69.62 274 ALA B C 1
ATOM 6989 O O . ALA B 1 274 ? -9.531 -21.188 -22.609 1 69.62 274 ALA B O 1
ATOM 6990 N N . LEU B 1 275 ? -10.656 -19.375 -23.156 1 71.25 275 LEU B N 1
ATOM 6991 C CA . LEU B 1 275 ? -10.906 -19.828 -24.516 1 71.25 275 LEU B CA 1
ATOM 6992 C C . LEU B 1 275 ? -9.594 -19.984 -25.281 1 71.25 275 LEU B C 1
ATOM 6994 O O . LEU B 1 275 ? -9.414 -20.953 -26.031 1 71.25 275 LEU B O 1
ATOM 6998 N N . LEU B 1 276 ? -8.75 -19.078 -25.016 1 74.06 276 LEU B N 1
ATOM 6999 C CA . LEU B 1 276 ? -7.469 -19.156 -25.703 1 74.06 276 LEU B CA 1
ATOM 7000 C C . LEU B 1 276 ? -6.664 -20.359 -25.219 1 74.06 276 LEU B C 1
ATOM 7002 O O . LEU B 1 276 ? -6.023 -21.047 -26.031 1 74.06 276 LEU B O 1
ATOM 7006 N N . LEU B 1 277 ? -6.742 -20.547 -23.938 1 74.5 277 LEU B N 1
ATOM 7007 C CA . LEU B 1 277 ? -6.062 -21.734 -23.406 1 74.5 277 LEU B CA 1
ATOM 7008 C C . LEU B 1 277 ? -6.684 -23 -23.969 1 74.5 277 LEU B C 1
ATOM 7010 O O . LEU B 1 277 ? -5.973 -23.969 -24.25 1 74.5 277 LEU B O 1
ATOM 7014 N N . GLY B 1 278 ? -8.031 -22.922 -24.109 1 70.62 278 GLY B N 1
ATOM 7015 C CA . GLY B 1 278 ? -8.719 -24.031 -24.734 1 70.62 278 GLY B CA 1
ATOM 7016 C C . GLY B 1 278 ? -8.273 -24.281 -26.156 1 70.62 278 GLY B C 1
ATOM 7017 O O . GLY B 1 278 ? -8.047 -25.438 -26.562 1 70.62 278 GLY B O 1
ATOM 7018 N N . VAL B 1 279 ? -8.023 -23.219 -26.828 1 68.12 279 VAL B N 1
ATOM 7019 C CA . VAL B 1 279 ? -7.547 -23.328 -28.203 1 68.12 279 VAL B CA 1
ATOM 7020 C C . VAL B 1 279 ? -6.145 -23.922 -28.219 1 68.12 279 VAL B C 1
ATOM 7022 O O . VAL B 1 279 ? -5.84 -24.781 -29.047 1 68.12 279 VAL B O 1
ATOM 7025 N N . PHE B 1 280 ? -5.391 -23.531 -27.297 1 75.88 280 PHE B N 1
ATOM 7026 C CA . PHE B 1 280 ? -4.047 -24.094 -27.203 1 75.88 280 PHE B CA 1
ATOM 7027 C C . PHE B 1 280 ? -4.105 -25.594 -26.969 1 75.88 280 PHE B C 1
ATOM 7029 O O . PHE B 1 280 ? -3.391 -26.359 -27.625 1 75.88 280 PHE B O 1
ATOM 7036 N N . PHE B 1 281 ? -4.922 -25.984 -26.094 1 71.94 281 PHE B N 1
ATOM 7037 C CA . PHE B 1 281 ? -5.086 -27.406 -25.797 1 71.94 281 PHE B CA 1
ATOM 7038 C C . PHE B 1 281 ? -5.496 -28.172 -27.062 1 71.94 281 PHE B C 1
ATOM 7040 O O . PHE B 1 281 ? -4.934 -29.219 -27.359 1 71.94 281 PHE B O 1
ATOM 7047 N N . TYR B 1 282 ? -6.355 -27.547 -27.75 1 65.25 282 TYR B N 1
ATOM 7048 C CA . TYR B 1 282 ? -6.852 -28.156 -28.969 1 65.25 282 TYR B CA 1
ATOM 7049 C C . TYR B 1 282 ? -5.746 -28.281 -30.016 1 65.25 282 TYR B C 1
ATOM 7051 O O . TYR B 1 282 ? -5.613 -29.328 -30.656 1 65.25 282 TYR B O 1
ATOM 7059 N N . LEU B 1 283 ? -5.027 -27.297 -30.047 1 72.62 283 LEU B N 1
ATOM 7060 C CA . LEU B 1 283 ? -3.959 -27.297 -31.031 1 72.62 283 LEU B CA 1
ATOM 7061 C C . LEU B 1 283 ? -2.895 -28.328 -30.688 1 72.62 283 LEU B C 1
ATOM 7063 O O . LEU B 1 283 ? -2.361 -29 -31.578 1 72.62 283 LEU B O 1
ATOM 7067 N N . CYS B 1 284 ? -2.678 -28.469 -29.391 1 74 284 CYS B N 1
ATOM 7068 C CA . CYS B 1 284 ? -1.733 -29.484 -28.938 1 74 284 CYS B CA 1
ATOM 7069 C C . CYS B 1 284 ? -2.268 -30.891 -29.203 1 74 284 CYS B C 1
ATOM 7071 O O . CYS B 1 284 ? -1.529 -31.766 -29.672 1 74 284 CYS B O 1
ATOM 7073 N N . GLU B 1 285 ? -3.529 -31.078 -28.969 1 72.38 285 GLU B N 1
ATOM 7074 C CA . GLU B 1 285 ? -4.18 -32.375 -29.203 1 72.38 285 GLU B CA 1
ATOM 7075 C C . GLU B 1 285 ? -4.18 -32.719 -30.688 1 72.38 285 GLU B C 1
ATOM 7077 O O . GLU B 1 285 ? -3.963 -33.875 -31.047 1 72.38 285 GLU B O 1
ATOM 7082 N N . MET B 1 286 ? -4.406 -31.75 -31.484 1 67.62 286 MET B N 1
ATOM 7083 C CA . MET B 1 286 ? -4.402 -31.969 -32.938 1 67.62 286 MET B CA 1
ATOM 7084 C C . MET B 1 286 ? -3.029 -32.406 -33.406 1 67.62 286 MET B C 1
ATOM 7086 O O . MET B 1 286 ? -2.928 -33.281 -34.281 1 67.62 286 MET B O 1
ATOM 7090 N N . GLN B 1 287 ? -2.137 -31.875 -32.781 1 71.62 287 GLN B N 1
ATOM 7091 C CA . GLN B 1 287 ? -0.79 -32.281 -33.156 1 71.62 287 GLN B CA 1
ATOM 7092 C C . GLN B 1 287 ? -0.565 -33.781 -32.844 1 71.62 287 GLN B C 1
ATOM 7094 O O . GLN B 1 287 ? 0.009 -34.5 -33.656 1 71.62 287 GLN B O 1
ATOM 7099 N N . ILE B 1 288 ? -1.035 -34.156 -31.688 1 71 288 ILE B N 1
ATOM 7100 C CA . ILE B 1 288 ? -0.911 -35.562 -31.297 1 71 288 ILE B CA 1
ATOM 7101 C C . ILE B 1 288 ? -1.7 -36.438 -32.25 1 71 288 ILE B C 1
ATOM 7103 O O . ILE B 1 288 ? -1.217 -37.469 -32.688 1 71 288 ILE B O 1
ATOM 7107 N N . LEU B 1 289 ? -2.848 -36 -32.594 1 66.56 289 LEU B N 1
ATOM 7108 C CA . LEU B 1 289 ? -3.707 -36.75 -33.5 1 66.56 289 LEU B CA 1
ATOM 7109 C C . LEU B 1 289 ? -3.055 -36.906 -34.875 1 66.56 289 LEU B C 1
ATOM 7111 O O . LEU B 1 289 ? -3.059 -38 -35.469 1 66.56 289 LEU B O 1
ATOM 7115 N N . ILE B 1 290 ? -2.602 -35.812 -35.375 1 64.75 290 ILE B N 1
ATOM 7116 C CA . ILE B 1 290 ? -1.953 -35.844 -36.688 1 64.75 290 ILE B CA 1
ATOM 7117 C C . ILE B 1 290 ? -0.774 -36.812 -36.656 1 64.75 290 ILE B C 1
ATOM 7119 O O . ILE B 1 290 ? -0.58 -37.594 -37.594 1 64.75 290 ILE B O 1
ATOM 7123 N N . TYR B 1 291 ? -0.16 -36.75 -35.594 1 67.44 291 TYR B N 1
ATOM 7124 C CA . TYR B 1 291 ? 0.965 -37.656 -35.438 1 67.44 291 TYR B CA 1
ATOM 7125 C C . TYR B 1 291 ? 0.495 -39.125 -35.438 1 67.44 291 TYR B C 1
ATOM 7127 O O . TYR B 1 291 ? 1.079 -39.969 -36.125 1 67.44 291 TYR B O 1
ATOM 7135 N N . LEU B 1 292 ? -0.495 -39.344 -34.656 1 64.56 292 LEU B N 1
ATOM 7136 C CA . LEU B 1 292 ? -1.023 -40.688 -34.531 1 64.56 292 LEU B CA 1
ATOM 7137 C C . LEU B 1 292 ? -1.494 -41.219 -35.906 1 64.56 292 LEU B C 1
ATOM 7139 O O . LEU B 1 292 ? -1.319 -42.406 -36.219 1 64.56 292 LEU B O 1
ATOM 7143 N N . LEU B 1 293 ? -2.068 -40.312 -36.625 1 60.75 293 LEU B N 1
ATOM 7144 C CA . LEU B 1 293 ? -2.666 -40.719 -37.906 1 60.75 293 LEU B CA 1
ATOM 7145 C C . LEU B 1 293 ? -1.602 -40.875 -38.969 1 60.75 293 LEU B C 1
ATOM 7147 O O . LEU B 1 293 ? -1.682 -41.781 -39.812 1 60.75 293 LEU B O 1
ATOM 7151 N N . LEU B 1 294 ? -0.788 -39.875 -38.906 1 59.31 294 LEU B N 1
ATOM 7152 C CA . LEU B 1 294 ? 0.152 -39.875 -40.031 1 59.31 294 LEU B CA 1
ATOM 7153 C C . LEU B 1 294 ? 1.251 -40.906 -39.812 1 59.31 294 LEU B C 1
ATOM 7155 O O . LEU B 1 294 ? 1.698 -41.562 -40.75 1 59.31 294 LEU B O 1
ATOM 7159 N N . VAL B 1 295 ? 1.722 -40.812 -38.594 1 59.03 295 VAL B N 1
ATOM 7160 C CA . VAL B 1 295 ? 2.869 -41.688 -38.375 1 59.03 295 VAL B CA 1
ATOM 7161 C C . VAL B 1 295 ? 2.412 -42.969 -37.688 1 59.03 295 VAL B C 1
ATOM 7163 O O . VAL B 1 295 ? 2.945 -43.375 -36.656 1 59.03 295 VAL B O 1
ATOM 7166 N N . LYS B 1 296 ? 1.219 -43.438 -37.938 1 56.56 296 LYS B N 1
ATOM 7167 C CA . LYS B 1 296 ? 0.47 -44.531 -37.344 1 56.56 296 LYS B CA 1
ATOM 7168 C C . LYS B 1 296 ? 1.366 -45.75 -37.125 1 56.56 296 LYS B C 1
ATOM 7170 O O . LYS B 1 296 ? 1.305 -46.375 -36.062 1 56.56 296 LYS B O 1
ATOM 7175 N N . LYS B 1 297 ? 2.09 -46.125 -38.094 1 58.25 297 LYS B N 1
ATOM 7176 C CA . LYS B 1 297 ? 2.682 -47.469 -38.062 1 58.25 297 LYS B CA 1
ATOM 7177 C C . LYS B 1 297 ? 3.887 -47.531 -37.156 1 58.25 297 LYS B C 1
ATOM 7179 O O . LYS B 1 297 ? 4.27 -48.594 -36.656 1 58.25 297 LYS B O 1
ATOM 7184 N N . THR B 1 298 ? 4.348 -46.219 -36.688 1 62 298 THR B N 1
ATOM 7185 C CA . THR B 1 298 ? 5.637 -46.344 -36.031 1 62 298 THR B CA 1
ATOM 7186 C C . THR B 1 298 ? 5.578 -45.75 -34.625 1 62 298 THR B C 1
ATOM 7188 O O . THR B 1 298 ? 6.594 -45.656 -33.938 1 62 298 THR B O 1
ATOM 7191 N N . LEU B 1 299 ? 4.375 -45.469 -34.094 1 68.94 299 LEU B N 1
ATOM 7192 C CA . LEU B 1 299 ? 4.422 -44.812 -32.781 1 68.94 299 LEU B CA 1
ATOM 7193 C C . LEU B 1 299 ? 4.434 -45.844 -31.672 1 68.94 299 LEU B C 1
ATOM 7195 O O . LEU B 1 299 ? 3.631 -46.781 -31.672 1 68.94 299 LEU B O 1
ATOM 7199 N N . THR B 1 300 ? 5.535 -45.781 -30.859 1 74.88 300 THR B N 1
ATOM 7200 C CA . THR B 1 300 ? 5.59 -46.656 -29.688 1 74.88 300 THR B CA 1
ATOM 7201 C C . THR B 1 300 ? 4.781 -46.062 -28.531 1 74.88 300 THR B C 1
ATOM 7203 O O . THR B 1 300 ? 4.512 -44.844 -28.516 1 74.88 300 THR B O 1
ATOM 7206 N N . SER B 1 301 ? 4.168 -46.875 -27.719 1 75.44 301 SER B N 1
ATOM 7207 C CA . SER B 1 301 ? 3.424 -46.438 -26.547 1 75.44 301 SER B CA 1
ATOM 7208 C C . SER B 1 301 ? 4.25 -45.469 -25.688 1 75.44 301 SER B C 1
ATOM 7210 O O . SER B 1 301 ? 3.711 -44.531 -25.109 1 75.44 301 SER B O 1
ATOM 7212 N N . GLY B 1 302 ? 5.594 -45.688 -25.734 1 77.38 302 GLY B N 1
ATOM 7213 C CA . GLY B 1 302 ? 6.477 -44.844 -24.984 1 77.38 302 GLY B CA 1
ATOM 7214 C C . GLY B 1 302 ? 6.555 -43.438 -25.547 1 77.38 302 GLY B C 1
ATOM 7215 O O . GLY B 1 302 ? 6.531 -42.438 -24.797 1 77.38 302 GLY B O 1
ATOM 7216 N N . GLN B 1 303 ? 6.594 -43.312 -26.812 1 81.88 303 GLN B N 1
ATOM 7217 C CA . GLN B 1 303 ? 6.664 -42.031 -27.469 1 81.88 303 GLN B CA 1
ATOM 7218 C C . GLN B 1 303 ? 5.367 -41.25 -27.281 1 81.88 303 GLN B C 1
ATOM 7220 O O . GLN B 1 303 ? 5.387 -40.031 -27.125 1 81.88 303 GLN B O 1
ATOM 7225 N N . PHE B 1 304 ? 4.293 -41.969 -27.203 1 80.5 304 PHE B N 1
ATOM 7226 C CA . PHE B 1 304 ? 2.998 -41.344 -26.984 1 80.5 304 PHE B CA 1
ATOM 7227 C C . PHE B 1 304 ? 2.914 -40.75 -25.578 1 80.5 304 PHE B C 1
ATOM 7229 O O . PHE B 1 304 ? 2.467 -39.625 -25.406 1 80.5 304 PHE B O 1
ATOM 7236 N N . LEU B 1 305 ? 3.383 -41.5 -24.656 1 80.5 305 LEU B N 1
ATOM 7237 C CA . LEU B 1 305 ? 3.35 -41.031 -23.266 1 80.5 305 LEU B CA 1
ATOM 7238 C C . LEU B 1 305 ? 4.293 -39.844 -23.078 1 80.5 305 LEU B C 1
ATOM 7240 O O . LEU B 1 305 ? 3.977 -38.906 -22.328 1 80.5 305 LEU B O 1
ATOM 7244 N N . PHE B 1 306 ? 5.348 -39.906 -23.766 1 85.25 306 PHE B N 1
ATOM 7245 C CA . PHE B 1 306 ? 6.305 -38.812 -23.734 1 85.25 306 PHE B CA 1
ATOM 7246 C C . PHE B 1 306 ? 5.672 -37.531 -24.266 1 85.25 306 PHE B C 1
ATOM 7248 O O . PHE B 1 306 ? 5.734 -36.5 -23.609 1 85.25 306 PHE B O 1
ATOM 7255 N N . LEU B 1 307 ? 5.07 -37.625 -25.406 1 84 307 LEU B N 1
ATOM 7256 C CA . LEU B 1 307 ? 4.473 -36.438 -26.047 1 84 307 LEU B CA 1
ATOM 7257 C C . LEU B 1 307 ? 3.352 -35.875 -25.188 1 84 307 LEU B C 1
ATOM 7259 O O . LEU B 1 307 ? 3.248 -34.656 -25.031 1 84 307 LEU B O 1
ATOM 7263 N N . GLY B 1 308 ? 2.543 -36.75 -24.594 1 81.69 308 GLY B N 1
ATOM 7264 C CA . GLY B 1 308 ? 1.476 -36.312 -23.719 1 81.69 308 GLY B CA 1
ATOM 7265 C C . GLY B 1 308 ? 1.985 -35.594 -22.484 1 81.69 308 GLY B C 1
ATOM 7266 O O . GLY B 1 308 ? 1.429 -34.562 -22.078 1 81.69 308 GLY B O 1
ATOM 7267 N N . SER B 1 309 ? 3.029 -36.062 -21.906 1 84.5 309 SER B N 1
ATOM 7268 C CA . SER B 1 309 ? 3.598 -35.5 -20.703 1 84.5 309 SER B CA 1
ATOM 7269 C C . SER B 1 309 ? 4.211 -34.125 -20.984 1 84.5 309 SER B C 1
ATOM 7271 O O . SER B 1 309 ? 3.977 -33.156 -20.25 1 84.5 309 SER B O 1
ATOM 7273 N N . ILE B 1 310 ? 4.922 -33.969 -22.062 1 88.25 310 ILE B N 1
ATOM 7274 C CA . ILE B 1 310 ? 5.613 -32.719 -22.406 1 88.25 310 ILE B CA 1
ATOM 7275 C C . ILE B 1 310 ? 4.59 -31.656 -22.75 1 88.25 310 ILE B C 1
ATOM 7277 O O . ILE B 1 310 ? 4.742 -30.5 -22.344 1 88.25 310 ILE B O 1
ATOM 7281 N N . LEU B 1 311 ? 3.555 -32.062 -23.469 1 85.62 311 LEU B N 1
ATOM 7282 C CA . LEU B 1 311 ? 2.523 -31.094 -23.828 1 85.62 311 LEU B CA 1
ATOM 7283 C C . LEU B 1 311 ? 1.77 -30.609 -22.594 1 85.62 311 LEU B C 1
ATOM 7285 O O . LEU B 1 311 ? 1.396 -29.438 -22.516 1 85.62 311 LEU B O 1
ATOM 7289 N N . GLY B 1 312 ? 1.598 -31.547 -21.656 1 81.75 312 GLY B N 1
ATOM 7290 C CA . GLY B 1 312 ? 0.97 -31.141 -20.406 1 81.75 312 GLY B CA 1
ATOM 7291 C C . GLY B 1 312 ? 1.794 -30.141 -19.609 1 81.75 312 GLY B C 1
ATOM 7292 O O . GLY B 1 312 ? 1.259 -29.156 -19.094 1 81.75 312 GLY B O 1
ATOM 7293 N N . LYS B 1 313 ? 3.053 -30.391 -19.531 1 86.06 313 LYS B N 1
ATOM 7294 C CA . LYS B 1 313 ? 3.955 -29.5 -18.812 1 86.06 313 LYS B CA 1
ATOM 7295 C C . LYS B 1 313 ? 4.035 -28.141 -19.5 1 86.06 313 LYS B C 1
ATOM 7297 O O . LYS B 1 313 ? 4.062 -27.109 -18.828 1 86.06 313 LYS B O 1
ATOM 7302 N N . LEU B 1 314 ? 4.082 -28.156 -20.781 1 86.94 314 LEU B N 1
ATOM 7303 C CA . LEU B 1 314 ? 4.148 -26.906 -21.547 1 86.94 314 LEU B CA 1
ATOM 7304 C C . LEU B 1 314 ? 2.863 -26.094 -21.375 1 86.94 314 LEU B C 1
ATOM 7306 O O . LEU B 1 314 ? 2.904 -24.875 -21.312 1 86.94 314 LEU B O 1
ATOM 7310 N N . HIS B 1 315 ? 1.768 -26.828 -21.359 1 82.31 315 HIS B N 1
ATOM 7311 C CA . HIS B 1 315 ? 0.484 -26.172 -21.156 1 82.31 315 HIS B CA 1
ATOM 7312 C C . HIS B 1 315 ? 0.469 -25.406 -19.828 1 82.31 315 HIS B C 1
ATOM 7314 O O . HIS B 1 315 ? 0.011 -24.266 -19.781 1 82.31 315 HIS B O 1
ATOM 7320 N N . LEU B 1 316 ? 0.966 -25.938 -18.812 1 80.81 316 LEU B N 1
ATOM 7321 C CA . LEU B 1 316 ? 0.991 -25.312 -17.5 1 80.81 316 LEU B CA 1
ATOM 7322 C C . LEU B 1 316 ? 1.86 -24.062 -17.5 1 80.81 316 LEU B C 1
ATOM 7324 O O . LEU B 1 316 ? 1.509 -23.047 -16.891 1 80.81 316 LEU B O 1
ATOM 7328 N N . LYS B 1 317 ? 2.92 -24.156 -18.156 1 86.25 317 LYS B N 1
ATOM 7329 C CA . LYS B 1 317 ? 3.83 -23.016 -18.234 1 86.25 317 LYS B CA 1
ATOM 7330 C C . LYS B 1 317 ? 3.225 -21.875 -19.047 1 86.25 317 LYS B C 1
ATOM 7332 O O . LYS B 1 317 ? 3.354 -20.703 -18.688 1 86.25 317 LYS B O 1
ATOM 7337 N N . LEU B 1 318 ? 2.559 -22.219 -20.109 1 83.88 318 LEU B N 1
ATOM 7338 C CA . LEU B 1 318 ? 2.018 -21.219 -21.016 1 83.88 318 LEU B CA 1
ATOM 7339 C C . LEU B 1 318 ? 0.789 -20.547 -20.406 1 83.88 318 LEU B C 1
ATOM 7341 O O . LEU B 1 318 ? 0.45 -19.422 -20.766 1 83.88 318 LEU B O 1
ATOM 7345 N N . LYS B 1 319 ? 0.151 -21.25 -19.469 1 79.31 319 LYS B N 1
ATOM 7346 C CA . LYS B 1 319 ? -1.021 -20.688 -18.797 1 79.31 319 LYS B CA 1
ATOM 7347 C C . LYS B 1 319 ? -0.664 -19.438 -18 1 79.31 319 LYS B C 1
ATOM 7349 O O . LYS B 1 319 ? -1.501 -18.547 -17.828 1 79.31 319 LYS B O 1
ATOM 7354 N N . SER B 1 320 ? 0.539 -19.328 -17.625 1 81.06 320 SER B N 1
ATOM 7355 C CA . SER B 1 320 ? 0.955 -18.219 -16.766 1 81.06 320 SER B CA 1
ATOM 7356 C C . SER B 1 320 ? 1.307 -16.984 -17.594 1 81.06 320 SER B C 1
ATOM 7358 O O . SER B 1 320 ? 1.451 -15.891 -17.047 1 81.06 320 SER B O 1
ATOM 7360 N N . ILE B 1 321 ? 1.354 -17.031 -18.906 1 83.25 321 ILE B N 1
ATOM 7361 C CA . ILE B 1 321 ? 1.897 -15.969 -19.75 1 83.25 321 ILE B CA 1
ATOM 7362 C C . ILE B 1 321 ? 1.002 -14.734 -19.656 1 83.25 321 ILE B C 1
ATOM 7364 O O . ILE B 1 321 ? 1.494 -13.609 -19.625 1 83.25 321 ILE B O 1
ATOM 7368 N N . SER B 1 322 ? -0.258 -14.945 -19.656 1 75.75 322 SER B N 1
ATOM 7369 C CA . SER B 1 322 ? -1.157 -13.797 -19.578 1 75.75 322 SER B CA 1
ATOM 7370 C C . SER B 1 322 ? -0.943 -13.023 -18.281 1 75.75 322 SER B C 1
ATOM 7372 O O . SER B 1 322 ? -0.973 -11.789 -18.281 1 75.75 322 SER B O 1
ATOM 7374 N N . ARG B 1 323 ? -0.757 -13.805 -17.234 1 76.62 323 ARG B N 1
ATOM 7375 C CA . ARG B 1 323 ? -0.491 -13.18 -15.938 1 76.62 323 ARG B CA 1
ATOM 7376 C C . ARG B 1 323 ? 0.834 -12.43 -15.953 1 76.62 323 ARG B C 1
ATOM 7378 O O . ARG B 1 323 ? 0.935 -11.328 -15.414 1 76.62 323 ARG B O 1
ATOM 7385 N N . VAL B 1 324 ? 1.767 -12.977 -16.594 1 85.31 324 VAL B N 1
ATOM 7386 C CA . VAL B 1 324 ? 3.098 -12.383 -16.688 1 85.31 324 VAL B CA 1
ATOM 7387 C C . VAL B 1 324 ? 3.023 -11.055 -17.438 1 85.31 324 VAL B C 1
ATOM 7389 O O . VAL B 1 324 ? 3.574 -10.047 -16.984 1 85.31 324 VAL B O 1
ATOM 7392 N N . LEU B 1 325 ? 2.281 -11.086 -18.469 1 82.5 325 LEU B N 1
ATOM 7393 C CA . LEU B 1 325 ? 2.164 -9.875 -19.266 1 82.5 325 LEU B CA 1
ATOM 7394 C C . LEU B 1 325 ? 1.432 -8.781 -18.5 1 82.5 325 LEU B C 1
ATOM 7396 O O . LEU B 1 325 ? 1.781 -7.605 -18.594 1 82.5 325 LEU B O 1
ATOM 7400 N N . ARG B 1 326 ? 0.583 -9.25 -17.766 1 74.62 326 ARG B N 1
ATOM 7401 C CA . ARG B 1 326 ? -0.172 -8.305 -16.953 1 74.62 326 ARG B CA 1
ATOM 7402 C C . ARG B 1 326 ? 0.717 -7.656 -15.898 1 74.62 326 ARG B C 1
ATOM 7404 O O . ARG B 1 326 ? 0.727 -6.434 -15.75 1 74.62 326 ARG B O 1
ATOM 7411 N N . ILE B 1 327 ? 1.386 -8.422 -15.211 1 84.44 327 ILE B N 1
ATOM 7412 C CA . ILE B 1 327 ? 2.25 -7.93 -14.148 1 84.44 327 ILE B CA 1
ATOM 7413 C C . ILE B 1 327 ? 3.328 -7.02 -14.734 1 84.44 327 ILE B C 1
ATOM 7415 O O . ILE B 1 327 ? 3.586 -5.934 -14.211 1 84.44 327 ILE B O 1
ATOM 7419 N N . LEU B 1 328 ? 3.828 -7.422 -15.859 1 85.69 328 LEU B N 1
ATOM 7420 C CA . LEU B 1 328 ? 4.895 -6.66 -16.5 1 85.69 328 LEU B CA 1
ATOM 7421 C C . LEU B 1 328 ? 4.387 -5.293 -16.953 1 85.69 328 LEU B C 1
ATOM 7423 O O . LEU B 1 328 ? 4.992 -4.266 -16.641 1 85.69 328 LEU B O 1
ATOM 7427 N N . SER B 1 329 ? 3.322 -5.262 -17.625 1 80.75 329 SER B N 1
ATOM 7428 C CA . SER B 1 329 ? 2.799 -4.008 -18.156 1 80.75 329 SER B CA 1
ATOM 7429 C C . SER B 1 329 ? 2.412 -3.053 -17.031 1 80.75 329 SER B C 1
ATOM 7431 O O . SER B 1 329 ? 2.748 -1.867 -17.062 1 80.75 329 SER B O 1
ATOM 7433 N N . THR B 1 330 ? 1.784 -3.674 -16.062 1 77 330 THR B N 1
ATOM 7434 C CA . THR B 1 330 ? 1.338 -2.852 -14.945 1 77 330 THR B CA 1
ATOM 7435 C C . THR B 1 330 ? 2.529 -2.221 -14.234 1 77 330 THR B C 1
ATOM 7437 O O . THR B 1 330 ? 2.521 -1.023 -13.938 1 77 330 THR B O 1
ATOM 7440 N N . ASN B 1 331 ? 3.525 -2.977 -13.969 1 85 331 ASN B N 1
ATOM 7441 C CA . ASN B 1 331 ? 4.656 -2.484 -13.195 1 85 331 ASN B CA 1
ATOM 7442 C C . ASN B 1 331 ? 5.547 -1.562 -14.023 1 85 331 ASN B C 1
ATOM 7444 O O . ASN B 1 331 ? 6.184 -0.656 -13.484 1 85 331 ASN B O 1
ATOM 7448 N N . LEU B 1 332 ? 5.547 -1.716 -15.305 1 84.88 332 LEU B N 1
ATOM 7449 C CA . LEU B 1 332 ? 6.27 -0.781 -16.156 1 84.88 332 LEU B CA 1
ATOM 7450 C C . LEU B 1 332 ? 5.582 0.578 -16.188 1 84.88 332 LEU B C 1
ATOM 7452 O O . LEU B 1 332 ? 6.242 1.617 -16.172 1 84.88 332 LEU B O 1
ATOM 7456 N N . ILE B 1 333 ? 4.332 0.506 -16.234 1 75.5 333 ILE B N 1
ATOM 7457 C CA . ILE B 1 333 ? 3.566 1.748 -16.203 1 75.5 333 ILE B CA 1
ATOM 7458 C C . ILE B 1 333 ? 3.789 2.461 -14.875 1 75.5 333 ILE B C 1
ATOM 7460 O O . ILE B 1 333 ? 4.047 3.668 -14.844 1 75.5 333 ILE B O 1
ATOM 7464 N N . MET B 1 334 ? 3.736 1.656 -13.766 1 79 334 MET B N 1
ATOM 7465 C CA . MET B 1 334 ? 3.922 2.248 -12.445 1 79 334 MET B CA 1
ATOM 7466 C C . MET B 1 334 ? 5.32 2.834 -12.305 1 79 334 MET B C 1
ATOM 7468 O O . MET B 1 334 ? 5.496 3.898 -11.703 1 79 334 MET B O 1
ATOM 7472 N N . THR B 1 335 ? 6.281 2.168 -12.805 1 83.62 335 THR B N 1
ATOM 7473 C CA . THR B 1 335 ? 7.652 2.662 -12.766 1 83.62 335 THR B CA 1
ATOM 7474 C C . THR B 1 335 ? 7.773 3.982 -13.523 1 83.62 335 THR B C 1
ATOM 7476 O O . THR B 1 335 ? 8.391 4.93 -13.031 1 83.62 335 THR B O 1
ATOM 7479 N N . ARG B 1 336 ? 7.141 4.035 -14.562 1 79.06 336 ARG B N 1
ATOM 7480 C CA . ARG B 1 336 ? 7.199 5.242 -15.383 1 79.06 336 ARG B CA 1
ATOM 7481 C C . ARG B 1 336 ? 6.508 6.41 -14.68 1 79.06 336 ARG B C 1
ATOM 7483 O O . ARG B 1 336 ? 7.008 7.535 -14.703 1 79.06 336 ARG B O 1
ATOM 7490 N N . LEU B 1 337 ? 5.434 6.078 -14.094 1 72.06 337 LEU B N 1
ATOM 7491 C CA . LEU B 1 337 ? 4.656 7.113 -13.414 1 72.06 337 LEU B CA 1
ATOM 7492 C C . LEU B 1 337 ? 5.414 7.648 -12.203 1 72.06 337 LEU B C 1
ATOM 7494 O O . LEU B 1 337 ? 5.348 8.844 -11.906 1 72.06 337 LEU B O 1
ATOM 7498 N N . LYS B 1 338 ? 6.102 6.758 -11.555 1 75.81 338 LYS B N 1
ATOM 7499 C CA . LYS B 1 338 ? 6.754 7.152 -10.305 1 75.81 338 LYS B CA 1
ATOM 7500 C C . LYS B 1 338 ? 8.141 7.734 -10.57 1 75.81 338 LYS B C 1
ATOM 7502 O O . LYS B 1 338 ? 8.695 8.438 -9.727 1 75.81 338 LYS B O 1
ATOM 7507 N N . MET B 1 339 ? 8.664 7.363 -11.68 1 72.44 339 MET B N 1
ATOM 7508 C CA . MET B 1 339 ? 9.969 7.902 -12.039 1 72.44 339 MET B CA 1
ATOM 7509 C C . MET B 1 339 ? 9.906 9.414 -12.227 1 72.44 339 MET B C 1
ATOM 7511 O O . MET B 1 339 ? 10.859 10.125 -11.914 1 72.44 339 MET B O 1
ATOM 7515 N N . ASP B 1 340 ? 8.875 9.922 -12.828 1 61.59 340 ASP B N 1
ATOM 7516 C CA . ASP B 1 340 ? 8.781 11.344 -13.156 1 61.59 340 ASP B CA 1
ATOM 7517 C C . ASP B 1 340 ? 7.922 12.086 -12.141 1 61.59 340 ASP B C 1
ATOM 7519 O O . ASP B 1 340 ? 6.719 12.25 -12.336 1 61.59 340 ASP B O 1
ATOM 7523 N N . MET B 1 341 ? 8.297 12.086 -10.891 1 53.84 341 MET B N 1
ATOM 7524 C CA . MET B 1 341 ? 7.52 12.969 -10.023 1 53.84 341 MET B CA 1
ATOM 7525 C C . MET B 1 341 ? 7.555 14.406 -10.539 1 53.84 341 MET B C 1
ATOM 7527 O O . MET B 1 341 ? 6.77 15.242 -10.102 1 53.84 341 MET B O 1
ATOM 7531 N N . ARG B 1 342 ? 8.609 14.727 -11.375 1 46.38 342 ARG B N 1
ATOM 7532 C CA . ARG B 1 342 ? 8.836 16.031 -11.977 1 46.38 342 ARG B CA 1
ATOM 7533 C C . ARG B 1 342 ? 7.711 16.406 -12.938 1 46.38 342 ARG B C 1
ATOM 7535 O O . ARG B 1 342 ? 7.383 17.578 -13.094 1 46.38 342 ARG B O 1
ATOM 7542 N N . ASP B 1 343 ? 7.43 15.398 -13.727 1 43.31 343 ASP B N 1
ATOM 7543 C CA . ASP B 1 343 ? 6.645 15.789 -14.891 1 43.31 343 ASP B CA 1
ATOM 7544 C C . ASP B 1 343 ? 5.305 16.391 -14.477 1 43.31 343 ASP B C 1
ATOM 7546 O O . ASP B 1 343 ? 4.594 16.969 -15.305 1 43.31 343 ASP B O 1
ATOM 7550 N N . HIS B 1 344 ? 4.984 16.156 -13.406 1 37.16 344 HIS B N 1
ATOM 7551 C CA . HIS B 1 344 ? 3.82 16.984 -13.117 1 37.16 344 HIS B CA 1
ATOM 7552 C C . HIS B 1 344 ? 4.164 18.469 -13.227 1 37.16 344 HIS B C 1
ATOM 7554 O O . HIS B 1 344 ? 3.287 19.297 -13.484 1 37.16 344 HIS B O 1
ATOM 7560 N N . GLU B 1 345 ? 5.352 18.875 -12.68 1 35.72 345 GLU B N 1
ATOM 7561 C CA . GLU B 1 345 ? 5.672 20.312 -12.711 1 35.72 345 GLU B CA 1
ATOM 7562 C C . GLU B 1 345 ? 5.992 20.766 -14.125 1 35.72 345 GLU B C 1
ATOM 7564 O O . GLU B 1 345 ? 5.715 21.906 -14.492 1 35.72 345 GLU B O 1
ATOM 7569 N N . ASN B 1 346 ? 6.883 20.031 -14.898 1 34.03 346 ASN B N 1
ATOM 7570 C CA . ASN B 1 346 ? 7.52 20.75 -15.992 1 34.03 346 ASN B CA 1
ATOM 7571 C C . ASN B 1 346 ? 6.492 21.266 -17 1 34.03 346 ASN B C 1
ATOM 7573 O O . ASN B 1 346 ? 6.852 21.719 -18.078 1 34.03 346 ASN B O 1
ATOM 7577 N N . LYS B 1 347 ? 5.367 20.812 -17.031 1 34.12 347 LYS B N 1
ATOM 7578 C CA . LYS B 1 347 ? 4.68 21.672 -17.984 1 34.12 347 LYS B CA 1
ATOM 7579 C C . LYS B 1 347 ? 4.684 23.125 -17.516 1 34.12 347 LYS B C 1
ATOM 7581 O O . LYS B 1 347 ? 4.133 24.016 -18.188 1 34.12 347 LYS B O 1
ATOM 7586 N N . VAL B 1 348 ? 4.855 23.531 -16.281 1 30.17 348 VAL B N 1
ATOM 7587 C CA . VAL B 1 348 ? 4.996 24.984 -16.234 1 30.17 348 VAL B CA 1
ATOM 7588 C C . VAL B 1 348 ? 6.254 25.406 -17 1 30.17 348 VAL B C 1
ATOM 7590 O O . VAL B 1 348 ? 6.215 26.328 -17.812 1 30.17 348 VAL B O 1
ATOM 7593 N N . VAL B 1 349 ? 7.594 25.5 -16.438 1 29.36 349 VAL B N 1
ATOM 7594 C CA . VAL B 1 349 ? 8.688 26.156 -17.141 1 29.36 349 VAL B CA 1
ATOM 7595 C C . VAL B 1 349 ? 9.383 25.172 -18.062 1 29.36 349 VAL B C 1
ATOM 7597 O O . VAL B 1 349 ? 9.906 24.141 -17.609 1 29.36 349 VAL B O 1
ATOM 7600 N N . SER B 1 350 ? 8.891 24.844 -19.281 1 29.55 350 SER B N 1
ATOM 7601 C CA . SER B 1 350 ? 9.578 24.297 -20.438 1 29.55 350 SER B CA 1
ATOM 7602 C C . SER B 1 350 ? 11.055 24.672 -20.438 1 29.55 350 SER B C 1
ATOM 7604 O O . SER B 1 350 ? 11.445 25.672 -21.047 1 29.55 350 SER B O 1
ATOM 7606 N N . VAL B 1 351 ? 11.82 24.797 -19.453 1 26 351 VAL B N 1
ATOM 7607 C CA . VAL B 1 351 ? 13.203 25.062 -19.828 1 26 351 VAL B CA 1
ATOM 7608 C C . VAL B 1 351 ? 13.719 23.953 -20.734 1 26 351 VAL B C 1
ATOM 7610 O O . VAL B 1 351 ? 13.445 22.781 -20.516 1 26 351 VAL B O 1
ATOM 7613 N N . LYS B 1 352 ? 14.109 24.266 -21.938 1 30.33 352 LYS B N 1
ATOM 7614 C CA . LYS B 1 352 ? 14.828 23.594 -23.016 1 30.33 352 LYS B CA 1
ATOM 7615 C C . LYS B 1 352 ? 15.828 22.578 -22.484 1 30.33 352 LYS B C 1
ATOM 7617 O O . LYS B 1 352 ? 16.578 22.875 -21.547 1 30.33 352 LYS B O 1
ATOM 7622 N N . LYS B 1 353 ? 15.758 21.359 -22.703 1 34.75 353 LYS B N 1
ATOM 7623 C CA . LYS B 1 353 ? 16.594 20.156 -22.609 1 34.75 353 LYS B CA 1
ATOM 7624 C C . LYS B 1 353 ? 18.062 20.5 -22.719 1 34.75 353 LYS B C 1
ATOM 7626 O O . LYS B 1 353 ? 18.922 19.609 -22.734 1 34.75 353 LYS B O 1
ATOM 7631 N N . GLU B 1 354 ? 18.391 21.641 -23.422 1 29.5 354 GLU B N 1
ATOM 7632 C CA . GLU B 1 354 ? 19.75 21.625 -23.938 1 29.5 354 GLU B CA 1
ATOM 7633 C C . GLU B 1 354 ? 20.734 21.172 -22.859 1 29.5 354 GLU B C 1
ATOM 7635 O O . GLU B 1 354 ? 21.547 20.266 -23.078 1 29.5 354 GLU B O 1
ATOM 7640 N N . ASN B 1 355 ? 21.406 22.203 -22.188 1 25.7 355 ASN B N 1
ATOM 7641 C CA . ASN B 1 355 ? 22.75 22.188 -21.609 1 25.7 355 ASN B CA 1
ATOM 7642 C C . ASN B 1 355 ? 22.766 21.5 -20.25 1 25.7 355 ASN B C 1
ATOM 7644 O O . ASN B 1 355 ? 23 22.156 -19.234 1 25.7 355 ASN B O 1
ATOM 7648 N N . VAL B 1 356 ? 21.875 20.688 -19.984 1 31.27 356 VAL B N 1
ATOM 7649 C CA . VAL B 1 356 ? 22.062 20.031 -18.688 1 31.27 356 VAL B CA 1
ATOM 7650 C C . VAL B 1 356 ? 23.312 19.156 -18.75 1 31.27 356 VAL B C 1
ATOM 7652 O O . VAL B 1 356 ? 23.328 18.062 -18.172 1 31.27 356 VAL B O 1
ATOM 7655 N N . LYS B 1 357 ? 23.953 18.922 -19.969 1 30.61 357 LYS B N 1
ATOM 7656 C CA . LYS B 1 357 ? 25.219 18.188 -19.969 1 30.61 357 LYS B CA 1
ATOM 7657 C C . LYS B 1 357 ? 26.016 18.484 -18.688 1 30.61 357 LYS B C 1
ATOM 7659 O O . LYS B 1 357 ? 26.531 17.562 -18.062 1 30.61 357 LYS B O 1
ATOM 7664 N N . SER B 1 358 ? 26.781 19.688 -18.844 1 27.8 358 SER B N 1
ATOM 7665 C CA . SER B 1 358 ? 28.109 20.047 -18.328 1 27.8 358 SER B CA 1
ATOM 7666 C C . SER B 1 358 ? 28.047 20.312 -16.828 1 27.8 358 SER B C 1
ATOM 7668 O O . SER B 1 358 ? 29.078 20.641 -16.219 1 27.8 358 SER B O 1
ATOM 7670 N N . LEU B 1 359 ? 26.906 20.531 -16.359 1 27.94 359 LEU B N 1
ATOM 7671 C CA . LEU B 1 359 ? 27.172 21.297 -15.148 1 27.94 359 LEU B CA 1
ATOM 7672 C C . LEU B 1 359 ? 27.672 20.406 -14.031 1 27.94 359 LEU B C 1
ATOM 7674 O O . LEU B 1 359 ? 27.203 20.484 -12.891 1 27.94 359 LEU B O 1
ATOM 7678 N N . VAL B 1 360 ? 27.766 19.203 -14.242 1 32.75 360 VAL B N 1
ATOM 7679 C CA . VAL B 1 360 ? 28.594 18.547 -13.242 1 32.75 360 VAL B CA 1
ATOM 7680 C C . VAL B 1 360 ? 29.938 19.266 -13.148 1 32.75 360 VAL B C 1
ATOM 7682 O O . VAL B 1 360 ? 30.984 18.688 -13.492 1 32.75 360 VAL B O 1
ATOM 7685 N N . LYS B 1 361 ? 30.156 20.344 -13.867 1 32.06 361 LYS B N 1
ATOM 7686 C CA . LYS B 1 361 ? 31.438 20.953 -13.547 1 32.06 361 LYS B CA 1
ATOM 7687 C C . LYS B 1 361 ? 31.625 21.094 -12.039 1 32.06 361 LYS B C 1
ATOM 7689 O O . LYS B 1 361 ? 30.641 21.172 -11.297 1 32.06 361 LYS B O 1
ATOM 7694 N N . ARG B 1 362 ? 32.781 20.906 -11.641 1 32.78 362 ARG B N 1
ATOM 7695 C CA . ARG B 1 362 ? 33.344 21.172 -10.312 1 32.78 362 ARG B CA 1
ATOM 7696 C C . ARG B 1 362 ? 32.781 22.469 -9.742 1 32.78 362 ARG B C 1
ATOM 7698 O O . ARG B 1 362 ? 33.062 23.562 -10.227 1 32.78 362 ARG B O 1
ATOM 7705 N N . VAL B 1 363 ? 31.469 22.484 -9.594 1 37.41 363 VAL B N 1
ATOM 7706 C CA . VAL B 1 363 ? 31 23.703 -8.922 1 37.41 363 VAL B CA 1
ATOM 7707 C C . VAL B 1 363 ? 32.062 24.172 -7.922 1 37.41 363 VAL B C 1
ATOM 7709 O O . VAL B 1 363 ? 32.406 23.453 -6.977 1 37.41 363 VAL B O 1
ATOM 7712 N N . HIS B 1 364 ? 32.938 24.828 -8.414 1 37.22 364 HIS B N 1
ATOM 7713 C CA . HIS B 1 364 ? 33.844 25.516 -7.523 1 37.22 364 HIS B CA 1
ATOM 7714 C C . HIS B 1 364 ? 33.125 26.266 -6.422 1 37.22 364 HIS B C 1
ATOM 7716 O O . HIS B 1 364 ? 32.219 27.062 -6.699 1 37.22 364 HIS B O 1
ATOM 7722 N N . LYS B 1 365 ? 32.875 25.578 -5.332 1 48.88 365 LYS B N 1
ATOM 7723 C CA . LYS B 1 365 ? 32.406 26.25 -4.121 1 48.88 365 LYS B CA 1
ATOM 7724 C C . LYS B 1 365 ? 32.875 27.703 -4.094 1 48.88 365 LYS B C 1
ATOM 7726 O O . LYS B 1 365 ? 34.062 27.984 -4.285 1 48.88 365 LYS B O 1
ATOM 7731 N N . LYS B 1 366 ? 32.188 28.594 -4.719 1 51.69 366 LYS B N 1
ATOM 7732 C CA . LYS B 1 366 ? 32.594 29.984 -4.609 1 51.69 366 LYS B CA 1
ATOM 7733 C C . LYS B 1 366 ? 32.875 30.359 -3.158 1 51.69 366 LYS B C 1
ATOM 7735 O O . LYS B 1 366 ? 32.219 29.844 -2.24 1 51.69 366 LYS B O 1
ATOM 7740 N N . GLU B 1 367 ? 33.969 30.875 -2.945 1 53.69 367 GLU B N 1
ATOM 7741 C CA . GLU B 1 367 ? 34.5 31.312 -1.649 1 53.69 367 GLU B CA 1
ATOM 7742 C C . GLU B 1 367 ? 33.406 32.062 -0.863 1 53.69 367 GLU B C 1
ATOM 7744 O O . GLU B 1 367 ? 32.312 32.312 -1.38 1 53.69 367 GLU B O 1
ATOM 7749 N N . GLU B 1 368 ? 33.844 32.812 0.252 1 59.53 368 GLU B N 1
ATOM 7750 C CA . GLU B 1 368 ? 33.312 33.562 1.398 1 59.53 368 GLU B CA 1
ATOM 7751 C C . GLU B 1 368 ? 32.469 34.75 0.953 1 59.53 368 GLU B C 1
ATOM 7753 O O . GLU B 1 368 ? 32.844 35.469 0.03 1 59.53 368 GLU B O 1
ATOM 7758 N N . PHE B 1 369 ? 31.141 34.656 1.155 1 63.94 369 PHE B N 1
ATOM 7759 C CA . PHE B 1 369 ? 30.375 35.906 1.141 1 63.94 369 PHE B CA 1
ATOM 7760 C C . PHE B 1 369 ? 31.188 37.062 1.686 1 63.94 369 PHE B C 1
ATOM 7762 O O . PHE B 1 369 ? 31.438 37.125 2.889 1 63.94 369 PHE B O 1
ATOM 7769 N N . LYS B 1 370 ? 31.828 37.812 0.83 1 67 370 LYS B N 1
ATOM 7770 C CA . LYS B 1 370 ? 32.781 38.812 1.304 1 67 370 LYS B CA 1
ATOM 7771 C C . LYS B 1 370 ? 32.125 40.188 1.425 1 67 370 LYS B C 1
ATOM 7773 O O . LYS B 1 370 ? 32.375 40.906 2.387 1 67 370 LYS B O 1
ATOM 7778 N N . ASN B 1 371 ? 31.234 40.469 0.406 1 73.56 371 ASN B N 1
ATOM 7779 C CA . ASN B 1 371 ? 30.844 41.875 0.444 1 73.56 371 ASN B CA 1
ATOM 7780 C C . ASN B 1 371 ? 29.328 42.031 0.301 1 73.56 371 ASN B C 1
ATOM 7782 O O . ASN B 1 371 ? 28.672 42.531 1.208 1 73.56 371 ASN B O 1
ATOM 7786 N N . GLU B 1 372 ? 28.875 41.594 -0.866 1 81.94 372 GLU B N 1
ATOM 7787 C CA . GLU B 1 372 ? 27.5 41.969 -1.157 1 81.94 372 GLU B CA 1
ATOM 7788 C C . GLU B 1 372 ? 26.734 40.844 -1.845 1 81.94 372 GLU B C 1
ATOM 7790 O O . GLU B 1 372 ? 27.312 40.094 -2.641 1 81.94 372 GLU B O 1
ATOM 7795 N N . TRP B 1 373 ? 25.516 40.594 -1.364 1 81.69 373 TRP B N 1
ATOM 7796 C CA . TRP B 1 373 ? 24.531 39.75 -2.01 1 81.69 373 TRP B CA 1
ATOM 7797 C C . TRP B 1 373 ? 23.422 40.594 -2.666 1 81.69 373 TRP B C 1
ATOM 7799 O O . TRP B 1 373 ? 22.906 41.531 -2.059 1 81.69 373 TRP B O 1
ATOM 7809 N N . SER B 1 374 ? 23.266 40.375 -3.994 1 82.06 374 SER B N 1
ATOM 7810 C CA . SER B 1 374 ? 22.234 41.188 -4.66 1 82.06 374 SER B CA 1
ATOM 7811 C C . SER B 1 374 ? 21.328 40.312 -5.523 1 82.06 374 SER B C 1
ATOM 7813 O O . SER B 1 374 ? 21.766 39.281 -6.051 1 82.06 374 SER B O 1
ATOM 7815 N N . MET B 1 375 ? 20.094 40.594 -5.438 1 80.44 375 MET B N 1
ATOM 7816 C CA . MET B 1 375 ? 19.062 40 -6.312 1 80.44 375 MET B CA 1
ATOM 7817 C C . MET B 1 375 ? 18.422 41.094 -7.164 1 80.44 375 MET B C 1
ATOM 7819 O O . MET B 1 375 ? 17.859 42.062 -6.637 1 80.44 375 MET B O 1
ATOM 7823 N N . ILE B 1 376 ? 18.578 40.969 -8.453 1 74.81 376 ILE B N 1
ATOM 7824 C CA . ILE B 1 376 ? 18.141 42 -9.359 1 74.81 376 ILE B CA 1
ATOM 7825 C C . ILE B 1 376 ? 16.984 41.5 -10.219 1 74.81 376 ILE B C 1
ATOM 7827 O O . ILE B 1 376 ? 17.047 40.375 -10.758 1 74.81 376 ILE B O 1
ATOM 7831 N N . ASN B 1 377 ? 15.922 42.219 -10.281 1 76.06 377 ASN B N 1
ATOM 7832 C CA . ASN B 1 377 ? 14.773 42.031 -11.156 1 76.06 377 ASN B CA 1
ATOM 7833 C C . ASN B 1 377 ? 14.125 40.688 -10.945 1 76.06 377 ASN B C 1
ATOM 7835 O O . ASN B 1 377 ? 13.953 39.906 -11.898 1 76.06 377 ASN B O 1
ATOM 7839 N N . LEU B 1 378 ? 13.828 40.469 -9.758 1 77.75 378 LEU B N 1
ATOM 7840 C CA . LEU B 1 378 ? 13.109 39.25 -9.461 1 77.75 378 LEU B CA 1
ATOM 7841 C C . LEU B 1 378 ? 11.688 39.281 -10.023 1 77.75 378 LEU B C 1
ATOM 7843 O O . LEU B 1 378 ? 10.945 40.219 -9.742 1 77.75 378 LEU B O 1
ATOM 7847 N N . CYS B 1 379 ? 11.414 38.312 -10.93 1 72.75 379 CYS B N 1
ATOM 7848 C CA . CYS B 1 379 ? 10.062 38.125 -11.43 1 72.75 379 CYS B CA 1
ATOM 7849 C C . CYS B 1 379 ? 9.617 36.656 -11.203 1 72.75 379 CYS B C 1
ATOM 7851 O O . CYS B 1 379 ? 10.266 35.719 -11.68 1 72.75 379 CYS B O 1
ATOM 7853 N N . TYR B 1 380 ? 8.703 36.625 -10.391 1 73.12 380 TYR B N 1
ATOM 7854 C CA . TYR B 1 380 ? 8.219 35.281 -10.125 1 73.12 380 TYR B CA 1
ATOM 7855 C C . TYR B 1 380 ? 6.711 35.281 -9.906 1 73.12 380 TYR B C 1
ATOM 7857 O O . TYR B 1 380 ? 6.211 35.906 -8.984 1 73.12 380 TYR B O 1
ATOM 7865 N N . LEU B 1 381 ? 6.219 34.5 -10.766 1 65.69 381 LEU B N 1
ATOM 7866 C CA . LEU B 1 381 ? 4.762 34.375 -10.727 1 65.69 381 LEU B CA 1
ATOM 7867 C C . LEU B 1 381 ? 4.117 35.75 -10.586 1 65.69 381 LEU B C 1
ATOM 7869 O O . LEU B 1 381 ? 4.574 36.719 -11.188 1 65.69 381 LEU B O 1
ATOM 7873 N N . ASP B 1 382 ? 2.996 35.844 -9.859 1 69 382 ASP B N 1
ATOM 7874 C CA . ASP B 1 382 ? 2.291 37.125 -9.602 1 69 382 ASP B CA 1
ATOM 7875 C C . ASP B 1 382 ? 2.619 37.656 -8.219 1 69 382 ASP B C 1
ATOM 7877 O O . ASP B 1 382 ? 1.887 38.5 -7.688 1 69 382 ASP B O 1
ATOM 7881 N N . LEU B 1 383 ? 3.811 37.25 -7.832 1 78.38 383 LEU B N 1
ATOM 7882 C CA . LEU B 1 383 ? 4.145 37.719 -6.484 1 78.38 383 LEU B CA 1
ATOM 7883 C C . LEU B 1 383 ? 5.145 38.875 -6.527 1 78.38 383 LEU B C 1
ATOM 7885 O O . LEU B 1 383 ? 5.062 39.781 -5.723 1 78.38 383 LEU B O 1
ATOM 7889 N N . PHE B 1 384 ? 6.109 38.75 -7.551 1 84.69 384 PHE B N 1
ATOM 7890 C CA . PHE B 1 384 ? 7.137 39.781 -7.645 1 84.69 384 PHE B CA 1
ATOM 7891 C C . PHE B 1 384 ? 7.262 40.281 -9.07 1 84.69 384 PHE B C 1
ATOM 7893 O O . PHE B 1 384 ? 7.203 39.5 -10.023 1 84.69 384 PHE B O 1
ATOM 7900 N N . ARG B 1 385 ? 7.301 41.594 -9.211 1 85.38 385 ARG B N 1
ATOM 7901 C CA . ARG B 1 385 ? 7.527 42.25 -10.492 1 85.38 385 ARG B CA 1
ATOM 7902 C C . ARG B 1 385 ? 8.742 43.156 -10.422 1 85.38 385 ARG B C 1
ATOM 7904 O O . ARG B 1 385 ? 8.656 44.281 -9.891 1 85.38 385 ARG B O 1
ATOM 7911 N N . ASN B 1 386 ? 9.789 42.781 -10.969 1 82.31 386 ASN B N 1
ATOM 7912 C CA . ASN B 1 386 ? 11.039 43.531 -11.047 1 82.31 386 ASN B CA 1
ATOM 7913 C C . ASN B 1 386 ? 11.5 43.969 -9.672 1 82.31 386 ASN B C 1
ATOM 7915 O O . ASN B 1 386 ? 11.781 45.156 -9.469 1 82.31 386 ASN B O 1
ATOM 7919 N N . ALA B 1 387 ? 11.461 43.094 -8.742 1 85.75 387 ALA B N 1
ATOM 7920 C CA . ALA B 1 387 ? 11.883 43.406 -7.383 1 85.75 387 ALA B CA 1
ATOM 7921 C C . ALA B 1 387 ? 13.383 43.188 -7.207 1 85.75 387 ALA B C 1
ATOM 7923 O O . ALA B 1 387 ? 13.938 42.219 -7.734 1 85.75 387 ALA B O 1
ATOM 7924 N N . SER B 1 388 ? 14.039 44.125 -6.656 1 86.12 388 SER B N 1
ATOM 7925 C CA . SER B 1 388 ? 15.477 44.031 -6.422 1 86.12 388 SER B CA 1
ATOM 7926 C C . SER B 1 388 ? 15.812 44.281 -4.953 1 86.12 388 SER B C 1
ATOM 7928 O O . SER B 1 388 ? 15.148 45.062 -4.281 1 86.12 388 SER B O 1
ATOM 7930 N N . LEU B 1 389 ? 16.734 43.469 -4.516 1 87.31 389 LEU B N 1
ATOM 7931 C CA . LEU B 1 389 ? 17.203 43.594 -3.139 1 87.31 389 LEU B CA 1
ATOM 7932 C C . LEU B 1 389 ? 18.703 43.406 -3.049 1 87.31 389 LEU B C 1
ATOM 7934 O O . LEU B 1 389 ? 19.281 42.594 -3.783 1 87.31 389 LEU B O 1
ATOM 7938 N N . THR B 1 390 ? 19.297 44.281 -2.213 1 87.81 390 THR B N 1
ATOM 7939 C CA . THR B 1 390 ? 20.734 44.188 -1.984 1 87.81 390 THR B CA 1
ATOM 7940 C C . THR B 1 390 ? 21.047 44.062 -0.495 1 87.81 390 THR B C 1
ATOM 7942 O O . THR B 1 390 ? 20.469 44.781 0.328 1 87.81 390 THR B O 1
ATOM 7945 N N . ILE B 1 391 ? 21.922 43.094 -0.217 1 89.56 391 ILE B N 1
ATOM 7946 C CA . ILE B 1 391 ? 22.328 42.812 1.163 1 89.56 391 ILE B CA 1
ATOM 7947 C C . ILE B 1 391 ? 23.844 42.906 1.28 1 89.56 391 ILE B C 1
ATOM 7949 O O . ILE B 1 391 ? 24.562 42.281 0.489 1 89.56 391 ILE B O 1
ATOM 7953 N N . LYS B 1 392 ? 24.281 43.688 2.258 1 88.69 392 LYS B N 1
ATOM 7954 C CA . LYS B 1 392 ? 25.719 43.75 2.527 1 88.69 392 LYS B CA 1
ATOM 7955 C C . LYS B 1 392 ? 26.094 42.844 3.697 1 88.69 392 LYS B C 1
ATOM 7957 O O . LYS B 1 392 ? 25.25 42.5 4.535 1 88.69 392 LYS B O 1
ATOM 7962 N N . LYS B 1 393 ? 27.375 42.5 3.689 1 89.88 393 LYS B N 1
ATOM 7963 C CA . LYS B 1 393 ? 27.859 41.656 4.77 1 89.88 393 LYS B CA 1
ATOM 7964 C C . LYS B 1 393 ? 27.656 42.312 6.129 1 89.88 393 LYS B C 1
ATOM 7966 O O . LYS B 1 393 ? 27.984 43.5 6.305 1 89.88 393 LYS B O 1
ATOM 7971 N N . GLY B 1 394 ? 26.984 41.562 7.055 1 89.56 394 GLY B N 1
ATOM 7972 C CA . GLY B 1 394 ? 26.797 42.062 8.406 1 89.56 394 GLY B CA 1
ATOM 7973 C C . GLY B 1 394 ? 25.469 42.75 8.602 1 89.56 394 GLY B C 1
ATOM 7974 O O . GLY B 1 394 ? 25.078 43.062 9.734 1 89.56 394 GLY B O 1
ATOM 7975 N N . ASP B 1 395 ? 24.766 42.969 7.523 1 91.06 395 ASP B N 1
ATOM 7976 C CA . ASP B 1 395 ? 23.469 43.656 7.605 1 91.06 395 ASP B CA 1
ATOM 7977 C C . ASP B 1 395 ? 22.453 42.812 8.375 1 91.06 395 ASP B C 1
ATOM 7979 O O . ASP B 1 395 ? 22.438 41.594 8.266 1 91.06 395 ASP B O 1
ATOM 7983 N N . LYS B 1 396 ? 21.766 43.5 9.203 1 94 396 LYS B N 1
ATOM 7984 C CA . LYS B 1 396 ? 20.594 42.906 9.852 1 94 396 LYS B CA 1
ATOM 7985 C C . LYS B 1 396 ? 19.312 43.438 9.211 1 94 396 LYS B C 1
ATOM 7987 O O . LYS B 1 396 ? 18.906 44.562 9.453 1 94 396 LYS B O 1
ATOM 7992 N N . ILE B 1 397 ? 18.641 42.562 8.453 1 92.56 397 ILE B N 1
ATOM 7993 C CA . ILE B 1 397 ? 17.516 43 7.621 1 92.56 397 ILE B CA 1
ATOM 7994 C C . ILE B 1 397 ? 16.25 42.281 8.062 1 92.56 397 ILE B C 1
ATOM 7996 O O . ILE B 1 397 ? 16.234 41.062 8.289 1 92.56 397 ILE B O 1
ATOM 8000 N N . ALA B 1 398 ? 15.211 43.031 8.203 1 92.75 398 ALA B N 1
ATOM 8001 C CA . ALA B 1 398 ? 13.883 42.469 8.477 1 92.75 398 ALA B CA 1
ATOM 8002 C C . ALA B 1 398 ? 12.984 42.594 7.25 1 92.75 398 ALA B C 1
ATOM 8004 O O . ALA B 1 398 ? 12.984 43.625 6.57 1 92.75 398 ALA B O 1
ATOM 8005 N N . ILE B 1 399 ? 12.32 41.562 6.949 1 92.12 399 ILE B N 1
ATOM 8006 C CA . ILE B 1 399 ? 11.344 41.531 5.863 1 92.12 399 ILE B CA 1
ATOM 8007 C C . ILE B 1 399 ? 9.93 41.531 6.434 1 92.12 399 ILE B C 1
ATOM 8009 O O . ILE B 1 399 ? 9.586 40.688 7.25 1 92.12 399 ILE B O 1
ATOM 8013 N N . ILE B 1 400 ? 9.133 42.531 6 1 88.38 400 ILE B N 1
ATOM 8014 C CA . ILE B 1 400 ? 7.762 42.625 6.492 1 88.38 400 ILE B CA 1
ATOM 8015 C C . ILE B 1 400 ? 6.793 42.75 5.316 1 88.38 400 ILE B C 1
ATOM 8017 O O . ILE B 1 400 ? 7.195 43.094 4.207 1 88.38 400 ILE B O 1
ATOM 8021 N N . GLY B 1 401 ? 5.637 42.406 5.559 1 83 401 GLY B N 1
ATOM 8022 C CA . GLY B 1 401 ? 4.57 42.438 4.57 1 83 401 GLY B CA 1
ATOM 8023 C C . GLY B 1 401 ? 3.334 41.656 4.996 1 83 401 GLY B C 1
ATOM 8024 O O . GLY B 1 401 ? 3.369 40.906 5.973 1 83 401 GLY B O 1
ATOM 8025 N N . LYS B 1 402 ? 2.328 41.875 4.246 1 75.69 402 LYS B N 1
ATOM 8026 C CA . LYS B 1 402 ? 1.073 41.188 4.543 1 75.69 402 LYS B CA 1
ATOM 8027 C C . LYS B 1 402 ? 1.189 39.688 4.289 1 75.69 402 LYS B C 1
ATOM 8029 O O . LYS B 1 402 ? 2.117 39.25 3.613 1 75.69 402 LYS B O 1
ATOM 8034 N N . ASN B 1 403 ? 0.359 39 4.902 1 68.38 403 ASN B N 1
ATOM 8035 C CA . ASN B 1 403 ? 0.351 37.562 4.68 1 68.38 403 ASN B CA 1
ATOM 8036 C C . ASN B 1 403 ? 0.059 37.219 3.223 1 68.38 403 ASN B C 1
ATOM 8038 O O . ASN B 1 403 ? -0.812 37.812 2.6 1 68.38 403 ASN B O 1
ATOM 8042 N N . GLY B 1 404 ? 0.861 36.312 2.652 1 72.25 404 GLY B N 1
ATOM 8043 C CA . GLY B 1 404 ? 0.63 35.844 1.299 1 72.25 404 GLY B CA 1
ATOM 8044 C C . GLY B 1 404 ? 1.322 36.688 0.242 1 72.25 404 GLY B C 1
ATOM 8045 O O . GLY B 1 404 ? 1.212 36.406 -0.953 1 72.25 404 GLY B O 1
ATOM 8046 N N . VAL B 1 405 ? 2.02 37.625 0.698 1 77.06 405 VAL B N 1
ATOM 8047 C CA . VAL B 1 405 ? 2.609 38.562 -0.264 1 77.06 405 VAL B CA 1
ATOM 8048 C C . VAL B 1 405 ? 3.854 37.938 -0.889 1 77.06 405 VAL B C 1
ATOM 8050 O O . VAL B 1 405 ? 4.312 38.375 -1.947 1 77.06 405 VAL B O 1
ATOM 8053 N N . GLY B 1 406 ? 4.391 36.844 -0.272 1 81.44 406 GLY B N 1
ATOM 8054 C CA . GLY B 1 406 ? 5.531 36.156 -0.868 1 81.44 406 GLY B CA 1
ATOM 8055 C C . GLY B 1 406 ? 6.781 36.219 -0.017 1 81.44 406 GLY B C 1
ATOM 8056 O O . GLY B 1 406 ? 7.898 36.094 -0.531 1 81.44 406 GLY B O 1
ATOM 8057 N N . LYS B 1 407 ? 6.707 36.5 1.199 1 86.62 407 LYS B N 1
ATOM 8058 C CA . LYS B 1 407 ? 7.867 36.625 2.078 1 86.62 407 LYS B CA 1
ATOM 8059 C C . LYS B 1 407 ? 8.711 35.375 2.074 1 86.62 407 LYS B C 1
ATOM 8061 O O . LYS B 1 407 ? 9.93 35.438 1.887 1 86.62 407 LYS B O 1
ATOM 8066 N N . THR B 1 408 ? 8.008 34.219 2.225 1 81.88 408 THR B N 1
ATOM 8067 C CA . THR B 1 408 ? 8.695 32.938 2.238 1 81.88 408 THR B CA 1
ATOM 8068 C C . THR B 1 408 ? 9.273 32.625 0.863 1 81.88 408 THR B C 1
ATOM 8070 O O . THR B 1 408 ? 10.375 32.062 0.759 1 81.88 408 THR B O 1
ATOM 8073 N N . THR B 1 409 ? 8.555 32.969 -0.132 1 81.62 409 THR B N 1
ATOM 8074 C CA . THR B 1 409 ? 9.008 32.75 -1.498 1 81.62 409 THR B CA 1
ATOM 8075 C C . THR B 1 409 ? 10.281 33.531 -1.779 1 81.62 409 THR B C 1
ATOM 8077 O O . THR B 1 409 ? 11.172 33.062 -2.494 1 81.62 409 THR B O 1
ATOM 8080 N N . LEU B 1 410 ? 10.273 34.719 -1.234 1 86.94 410 LEU B N 1
ATOM 8081 C CA . LEU B 1 410 ? 11.461 35.531 -1.407 1 86.94 410 LEU B CA 1
ATOM 8082 C C . LEU B 1 410 ? 12.695 34.875 -0.823 1 86.94 410 LEU B C 1
ATOM 8084 O O . LEU B 1 410 ? 13.75 34.812 -1.461 1 86.94 410 LEU B O 1
ATOM 8088 N N . LEU B 1 411 ? 12.586 34.344 0.348 1 86.88 411 LEU B N 1
ATOM 8089 C CA . LEU B 1 411 ? 13.703 33.625 0.972 1 86.88 411 LEU B CA 1
ATOM 8090 C C . LEU B 1 411 ? 14.109 32.406 0.15 1 86.88 411 LEU B C 1
ATOM 8092 O O . LEU B 1 411 ? 15.297 32.125 0.002 1 86.88 411 LEU B O 1
ATOM 8096 N N . ARG B 1 412 ? 13.172 31.797 -0.372 1 80.56 412 ARG B N 1
ATOM 8097 C CA . ARG B 1 412 ? 13.453 30.609 -1.186 1 80.56 412 ARG B CA 1
ATOM 8098 C C . ARG B 1 412 ? 14.156 31 -2.482 1 80.56 412 ARG B C 1
ATOM 8100 O O . ARG B 1 412 ? 14.984 30.234 -2.992 1 80.56 412 ARG B O 1
ATOM 8107 N N . CYS B 1 413 ? 13.797 32.094 -2.975 1 80.5 413 CYS B N 1
ATOM 8108 C CA . CYS B 1 413 ? 14.492 32.594 -4.156 1 80.5 413 CYS B CA 1
ATOM 8109 C C . CYS B 1 413 ? 15.945 32.938 -3.836 1 80.5 413 CYS B C 1
ATOM 8111 O O . CYS B 1 413 ? 16.828 32.688 -4.66 1 80.5 413 CYS B O 1
ATOM 8113 N N . MET B 1 414 ? 16.062 33.406 -2.67 1 81.69 414 MET B N 1
ATOM 8114 C CA . MET B 1 414 ? 17.422 33.75 -2.246 1 81.69 414 MET B CA 1
ATOM 8115 C C . MET B 1 414 ? 18.281 32.469 -2.17 1 81.69 414 MET B C 1
ATOM 8117 O O . MET B 1 414 ? 19.484 32.531 -2.441 1 81.69 414 MET B O 1
ATOM 8121 N N . LEU B 1 415 ? 17.625 31.422 -1.834 1 79.19 415 LEU B N 1
ATOM 8122 C CA . LEU B 1 415 ? 18.312 30.141 -1.696 1 79.19 415 LEU B CA 1
ATOM 8123 C C . LEU B 1 415 ? 18.375 29.406 -3.037 1 79.19 415 LEU B C 1
ATOM 8125 O O . LEU B 1 415 ? 19 28.359 -3.141 1 79.19 415 LEU B O 1
ATOM 8129 N N . ARG B 1 416 ? 17.766 29.891 -4.039 1 74.69 416 ARG B N 1
ATOM 8130 C CA . ARG B 1 416 ? 17.656 29.312 -5.371 1 74.69 416 ARG B CA 1
ATOM 8131 C C . ARG B 1 416 ? 16.938 27.969 -5.324 1 74.69 416 ARG B C 1
ATOM 8133 O O . ARG B 1 416 ? 17.203 27.094 -6.152 1 74.69 416 ARG B O 1
ATOM 8140 N N . HIS B 1 417 ? 16.156 27.844 -4.254 1 71.31 417 HIS B N 1
ATOM 8141 C CA . HIS B 1 417 ? 15.297 26.672 -4.207 1 71.31 417 HIS B CA 1
ATOM 8142 C C . HIS B 1 417 ? 14.266 26.688 -5.332 1 71.31 417 HIS B C 1
ATOM 8144 O O . HIS B 1 417 ? 13.805 25.625 -5.777 1 71.31 417 HIS B O 1
ATOM 8150 N N . ILE B 1 418 ? 13.898 27.891 -5.742 1 66.62 418 ILE B N 1
ATOM 8151 C CA . ILE B 1 418 ? 12.977 28.109 -6.852 1 66.62 418 ILE B CA 1
ATOM 8152 C C . ILE B 1 418 ? 13.727 28.719 -8.031 1 66.62 418 ILE B C 1
ATOM 8154 O O . ILE B 1 418 ? 14.484 29.672 -7.863 1 66.62 418 ILE B O 1
ATOM 8158 N N . LYS B 1 419 ? 13.648 28.016 -9.102 1 62.69 419 LYS B N 1
ATOM 8159 C CA . LYS B 1 419 ? 14.328 28.531 -10.289 1 62.69 419 LYS B CA 1
ATOM 8160 C C . LYS B 1 419 ? 13.594 29.75 -10.836 1 62.69 419 LYS B C 1
ATOM 8162 O O . LYS B 1 419 ? 12.398 29.688 -11.133 1 62.69 419 LYS B O 1
ATOM 8167 N N . THR B 1 420 ? 14.18 30.828 -10.664 1 62.5 420 THR B N 1
ATOM 8168 C CA . THR B 1 420 ? 13.602 32.062 -11.195 1 62.5 420 THR B CA 1
ATOM 8169 C C . THR B 1 420 ? 14.523 32.688 -12.242 1 62.5 420 THR B C 1
ATOM 8171 O O . THR B 1 420 ? 15.688 32.281 -12.367 1 62.5 420 THR B O 1
ATOM 8174 N N . GLU B 1 421 ? 13.898 33.344 -13.219 1 62.94 421 GLU B N 1
ATOM 8175 C CA . GLU B 1 421 ? 14.648 34.094 -14.227 1 62.94 421 GLU B CA 1
ATOM 8176 C C . GLU B 1 421 ? 15.461 35.219 -13.602 1 62.94 421 GLU B C 1
ATOM 8178 O O . GLU B 1 421 ? 16.109 35.969 -14.305 1 62.94 421 GLU B O 1
ATOM 8183 N N . THR B 1 422 ? 15.594 35.094 -12.32 1 68.06 422 THR B N 1
ATOM 8184 C CA . THR B 1 422 ? 16.25 36.219 -11.648 1 68.06 422 THR B CA 1
ATOM 8185 C C . THR B 1 422 ? 17.75 36 -11.602 1 68.06 422 THR B C 1
ATOM 8187 O O . THR B 1 422 ? 18.234 34.875 -11.523 1 68.06 422 THR B O 1
ATOM 8190 N N . ASP B 1 423 ? 18.375 37.094 -11.852 1 71.12 423 ASP B N 1
ATOM 8191 C CA . ASP B 1 423 ? 19.812 37.094 -11.688 1 71.12 423 ASP B CA 1
ATOM 8192 C C . ASP B 1 423 ? 20.203 37.281 -10.219 1 71.12 423 ASP B C 1
ATOM 8194 O O . ASP B 1 423 ? 19.828 38.25 -9.578 1 71.12 423 ASP B O 1
ATOM 8198 N N . LEU B 1 424 ? 20.672 36.219 -9.633 1 76.25 424 LEU B N 1
ATOM 8199 C CA . LEU B 1 424 ? 21.25 36.281 -8.289 1 76.25 424 LEU B CA 1
ATOM 8200 C C . LEU B 1 424 ? 22.766 36.406 -8.352 1 76.25 424 LEU B C 1
ATOM 8202 O O . LEU B 1 424 ? 23.422 35.719 -9.133 1 76.25 424 LEU B O 1
ATOM 8206 N N . LYS B 1 425 ? 23.234 37.469 -7.688 1 77.75 425 LYS B N 1
ATOM 8207 C CA . LYS B 1 425 ? 24.672 37.719 -7.727 1 77.75 425 LYS B CA 1
ATOM 8208 C C . LYS B 1 425 ? 25.281 37.688 -6.32 1 77.75 425 LYS B C 1
ATOM 8210 O O . LYS B 1 425 ? 24.656 38.156 -5.367 1 77.75 425 LYS B O 1
ATOM 8215 N N . PHE B 1 426 ? 26.359 37.031 -6.199 1 75.75 426 PHE B N 1
ATOM 8216 C CA . PHE B 1 426 ? 27.219 37.031 -5.02 1 75.75 426 PHE B CA 1
ATOM 8217 C C . PHE B 1 426 ? 28.516 37.781 -5.301 1 75.75 426 PHE B C 1
ATOM 8219 O O . PHE B 1 426 ? 29.312 37.344 -6.133 1 75.75 426 PHE B O 1
ATOM 8226 N N . ASP B 1 427 ? 28.656 38.844 -4.617 1 77.38 427 ASP B N 1
ATOM 8227 C CA . ASP B 1 427 ? 29.844 39.688 -4.824 1 77.38 427 ASP B CA 1
ATOM 8228 C C . ASP B 1 427 ? 30.047 39.969 -6.309 1 77.38 427 ASP B C 1
ATOM 8230 O O . ASP B 1 427 ? 31.156 39.812 -6.828 1 77.38 427 ASP B O 1
ATOM 8234 N N . GLY B 1 428 ? 28.953 40.188 -6.961 1 74.44 428 GLY B N 1
ATOM 8235 C CA . GLY B 1 428 ? 29 40.562 -8.359 1 74.44 428 GLY B CA 1
ATOM 8236 C C . GLY B 1 428 ? 29 39.375 -9.312 1 74.44 428 GLY B C 1
ATOM 8237 O O . GLY B 1 428 ? 28.766 39.562 -10.508 1 74.44 428 GLY B O 1
ATOM 8238 N N . GLU B 1 429 ? 29.234 38.25 -8.805 1 77.25 429 GLU B N 1
ATOM 8239 C CA . GLU B 1 429 ? 29.281 37.062 -9.648 1 77.25 429 GLU B CA 1
ATOM 8240 C C . GLU B 1 429 ? 27.938 36.344 -9.648 1 77.25 429 GLU B C 1
ATOM 8242 O O . GLU B 1 429 ? 27.344 36.125 -8.586 1 77.25 429 GLU B O 1
ATOM 8247 N N . PRO B 1 430 ? 27.547 36.031 -10.789 1 76.94 430 PRO B N 1
ATOM 8248 C CA . PRO B 1 430 ? 26.25 35.312 -10.852 1 76.94 430 PRO B CA 1
ATOM 8249 C C . PRO B 1 430 ? 26.312 33.938 -10.242 1 76.94 430 PRO B C 1
ATOM 8251 O O . PRO B 1 430 ? 27.312 33.219 -10.375 1 76.94 430 PRO B O 1
ATOM 8254 N N . ILE B 1 431 ? 25.312 33.625 -9.523 1 74.38 431 ILE B N 1
ATOM 8255 C CA . ILE B 1 431 ? 25.188 32.281 -8.922 1 74.38 431 ILE B CA 1
ATOM 8256 C C . ILE B 1 431 ? 24.359 31.391 -9.828 1 74.38 431 ILE B C 1
ATOM 8258 O O . ILE B 1 431 ? 23.203 31.688 -10.133 1 74.38 431 ILE B O 1
ATOM 8262 N N . GLU B 1 432 ? 25 30.344 -10.281 1 66 432 GLU B N 1
ATOM 8263 C CA . GLU B 1 432 ? 24.297 29.453 -11.203 1 66 432 GLU B CA 1
ATOM 8264 C C . GLU B 1 432 ? 23.547 28.359 -10.445 1 66 432 GLU B C 1
ATOM 8266 O O . GLU B 1 432 ? 22.438 27.984 -10.836 1 66 432 GLU B O 1
ATOM 8271 N N . SER B 1 433 ? 24.281 27.875 -9.477 1 68.88 433 SER B N 1
ATOM 8272 C CA . SER B 1 433 ? 23.656 26.766 -8.766 1 68.88 433 SER B CA 1
ATOM 8273 C C . SER B 1 433 ? 23.734 26.969 -7.258 1 68.88 433 SER B C 1
ATOM 8275 O O . SER B 1 433 ? 24.625 27.641 -6.754 1 68.88 433 SER B O 1
ATOM 8277 N N . PHE B 1 434 ? 22.734 26.359 -6.598 1 69.25 434 PHE B N 1
ATOM 8278 C CA . PHE B 1 434 ? 22.688 26.422 -5.145 1 69.25 434 PHE B CA 1
ATOM 8279 C C . PHE B 1 434 ? 23.922 25.766 -4.531 1 69.25 434 PHE B C 1
ATOM 8281 O O . PHE B 1 434 ? 24.406 26.188 -3.48 1 69.25 434 PHE B O 1
ATOM 8288 N N . ASP B 1 435 ? 24.422 24.859 -5.227 1 69.94 435 ASP B N 1
ATOM 8289 C CA . ASP B 1 435 ? 25.531 24.078 -4.691 1 69.94 435 ASP B CA 1
ATOM 8290 C C . ASP B 1 435 ? 26.766 24.969 -4.469 1 69.94 435 ASP B C 1
ATOM 8292 O O . ASP B 1 435 ? 27.609 24.656 -3.619 1 69.94 435 ASP B O 1
ATOM 8296 N N . GLU B 1 436 ? 26.75 26.094 -5.094 1 71.12 436 GLU B N 1
ATOM 8297 C CA . GLU B 1 436 ? 27.891 27 -5.004 1 71.12 436 GLU B CA 1
ATOM 8298 C C . GLU B 1 436 ? 27.844 27.828 -3.721 1 71.12 436 GLU B C 1
ATOM 8300 O O . GLU B 1 436 ? 28.875 28.281 -3.227 1 71.12 436 GLU B O 1
ATOM 8305 N N . ILE B 1 437 ? 26.641 27.906 -3.258 1 73.88 437 ILE B N 1
ATOM 8306 C CA . ILE B 1 437 ? 26.5 28.891 -2.186 1 73.88 437 ILE B CA 1
ATOM 8307 C C . ILE B 1 437 ? 25.891 28.219 -0.954 1 73.88 437 ILE B C 1
ATOM 8309 O O . ILE B 1 437 ? 25.688 28.859 0.077 1 73.88 437 ILE B O 1
ATOM 8313 N N . LYS B 1 438 ? 25.688 27.031 -0.966 1 75.94 438 LYS B N 1
ATOM 8314 C CA . LYS B 1 438 ? 24.969 26.328 0.088 1 75.94 438 LYS B CA 1
ATOM 8315 C C . LYS B 1 438 ? 25.672 26.484 1.434 1 75.94 438 LYS B C 1
ATOM 8317 O O . LYS B 1 438 ? 25.016 26.594 2.473 1 75.94 438 LYS B O 1
ATOM 8322 N N . ASP B 1 439 ? 26.922 26.578 1.413 1 79.5 439 ASP B N 1
ATOM 8323 C CA . ASP B 1 439 ? 27.688 26.641 2.656 1 79.5 439 ASP B CA 1
ATOM 8324 C C . ASP B 1 439 ? 27.672 28.047 3.248 1 79.5 439 ASP B C 1
ATOM 8326 O O . ASP B 1 439 ? 28.078 28.25 4.395 1 79.5 439 ASP B O 1
ATOM 8330 N N . SER B 1 440 ? 27.062 28.891 2.568 1 82.69 440 SER B N 1
ATOM 8331 C CA . SER B 1 440 ? 27.047 30.266 3.045 1 82.69 440 SER B CA 1
ATOM 8332 C C . SER B 1 440 ? 25.75 30.578 3.783 1 82.69 440 SER B C 1
ATOM 8334 O O . SER B 1 440 ? 25.656 31.609 4.461 1 82.69 440 SER B O 1
ATOM 8336 N N . TYR B 1 441 ? 24.891 29.625 3.668 1 87.62 441 TYR B N 1
ATOM 8337 C CA . TYR B 1 441 ? 23.562 29.969 4.18 1 87.62 441 TYR B CA 1
ATOM 8338 C C . TYR B 1 441 ? 23.156 29.031 5.324 1 87.62 441 TYR B C 1
ATOM 8340 O O . TYR B 1 441 ? 23.375 27.828 5.254 1 87.62 441 TYR B O 1
ATOM 8348 N N . GLY B 1 442 ? 22.781 29.625 6.363 1 88.5 442 GLY B N 1
ATOM 8349 C CA . GLY B 1 442 ? 21.906 28.969 7.328 1 88.5 442 GLY B CA 1
ATOM 8350 C C . GLY B 1 442 ? 20.453 29.312 7.16 1 88.5 442 GLY B C 1
ATOM 8351 O O . GLY B 1 442 ? 20.109 30.469 6.844 1 88.5 442 GLY B O 1
ATOM 8352 N N . TYR B 1 443 ? 19.625 28.359 7.262 1 89.44 443 TYR B N 1
ATOM 8353 C CA . TYR B 1 443 ? 18.203 28.609 6.992 1 89.44 443 TYR B CA 1
ATOM 8354 C C . TYR B 1 443 ? 17.328 27.938 8.039 1 89.44 443 TYR B C 1
ATOM 8356 O O . TYR B 1 443 ? 17.469 26.734 8.305 1 89.44 443 TYR B O 1
ATOM 8364 N N . VAL B 1 444 ? 16.547 28.734 8.656 1 89.94 444 VAL B N 1
ATOM 8365 C CA . VAL B 1 444 ? 15.516 28.234 9.57 1 89.94 444 VAL B CA 1
ATOM 8366 C C . VAL B 1 444 ? 14.133 28.438 8.953 1 89.94 444 VAL B C 1
ATOM 8368 O O . VAL B 1 444 ? 13.688 29.578 8.781 1 89.94 444 VAL B O 1
ATOM 8371 N N . GLN B 1 445 ? 13.469 27.391 8.727 1 85.44 445 GLN B N 1
ATOM 8372 C CA . GLN B 1 445 ? 12.156 27.453 8.094 1 85.44 445 GLN B CA 1
ATOM 8373 C C . GLN B 1 445 ? 11.062 27.719 9.117 1 85.44 445 GLN B C 1
ATOM 8375 O O . GLN B 1 445 ? 11.297 27.641 10.328 1 85.44 445 GLN B O 1
ATOM 8380 N N . GLN B 1 446 ? 9.922 28.047 8.477 1 76.5 446 GLN B N 1
ATOM 8381 C CA . GLN B 1 446 ? 8.758 28.312 9.32 1 76.5 446 GLN B CA 1
ATOM 8382 C C . GLN B 1 446 ? 8.344 27.078 10.102 1 76.5 446 GLN B C 1
ATOM 8384 O O . GLN B 1 446 ? 8.109 27.141 11.312 1 76.5 446 GLN B O 1
ATOM 8389 N N . SER B 1 447 ? 8.258 25.969 9.312 1 75.06 447 SER B N 1
ATOM 8390 C CA . SER B 1 447 ? 7.953 24.703 9.969 1 75.06 447 SER B CA 1
ATOM 8391 C C . SER B 1 447 ? 9.227 23.969 10.367 1 75.06 447 SER B C 1
ATOM 8393 O O . SER B 1 447 ? 9.852 23.312 9.531 1 75.06 447 SER B O 1
ATOM 8395 N N . SER B 1 448 ? 9.625 24.188 11.609 1 77.31 448 SER B N 1
ATOM 8396 C CA . SER B 1 448 ? 10.844 23.562 12.102 1 77.31 448 SER B CA 1
ATOM 8397 C C . SER B 1 448 ? 10.703 22.047 12.141 1 77.31 448 SER B C 1
ATOM 8399 O O . SER B 1 448 ? 9.672 21.531 12.57 1 77.31 448 SER B O 1
ATOM 8401 N N . THR B 1 449 ? 11.695 21.344 11.539 1 85.81 449 THR B N 1
ATOM 8402 C CA . THR B 1 449 ? 11.688 19.891 11.609 1 85.81 449 THR B CA 1
ATOM 8403 C C . THR B 1 449 ? 12.977 19.375 12.234 1 85.81 449 THR B C 1
ATOM 8405 O O . THR B 1 449 ? 14.023 20.016 12.141 1 85.81 449 THR B O 1
ATOM 8408 N N . LEU B 1 450 ? 12.883 18.328 12.969 1 90.56 450 LEU B N 1
ATOM 8409 C CA . LEU B 1 450 ? 14.008 17.641 13.609 1 90.56 450 LEU B CA 1
ATOM 8410 C C . LEU B 1 450 ? 13.984 16.156 13.305 1 90.56 450 LEU B C 1
ATOM 8412 O O . LEU B 1 450 ? 12.914 15.562 13.141 1 90.56 450 LEU B O 1
ATOM 8416 N N . PHE B 1 451 ? 15.164 15.602 13.219 1 89.38 451 PHE B N 1
ATOM 8417 C CA . PHE B 1 451 ? 15.266 14.156 13.055 1 89.38 451 PHE B CA 1
ATOM 8418 C C . PHE B 1 451 ? 14.789 13.43 14.312 1 89.38 451 PHE B C 1
ATOM 8420 O O . PHE B 1 451 ? 14.898 13.961 15.422 1 89.38 451 PHE B O 1
ATOM 8427 N N . ASN B 1 452 ? 14.234 12.266 14.07 1 87.69 452 ASN B N 1
ATOM 8428 C CA . ASN B 1 452 ? 13.859 11.422 15.203 1 87.69 452 ASN B CA 1
ATOM 8429 C C . ASN B 1 452 ? 15.086 10.828 15.883 1 87.69 452 ASN B C 1
ATOM 8431 O O . ASN B 1 452 ? 15.25 9.609 15.93 1 87.69 452 ASN B O 1
ATOM 8435 N N . GLU B 1 453 ? 15.898 11.664 16.328 1 89.38 453 GLU B N 1
ATOM 8436 C CA . GLU B 1 453 ? 17.156 11.367 17.016 1 89.38 453 GLU B CA 1
ATOM 8437 C C . GLU B 1 453 ? 17.328 12.258 18.234 1 89.38 453 GLU B C 1
ATOM 8439 O O . GLU B 1 453 ? 16.422 13.023 18.594 1 89.38 453 GLU B O 1
ATOM 8444 N N . THR B 1 454 ? 18.469 12.156 18.844 1 92.06 454 THR B N 1
ATOM 8445 C CA . THR B 1 454 ? 18.734 12.945 20.047 1 92.06 454 THR B CA 1
ATOM 8446 C C . THR B 1 454 ? 18.922 14.414 19.703 1 92.06 454 THR B C 1
ATOM 8448 O O . THR B 1 454 ? 19.203 14.758 18.547 1 92.06 454 THR B O 1
ATOM 8451 N N . VAL B 1 455 ? 18.703 15.234 20.719 1 94.38 455 VAL B N 1
ATOM 8452 C CA . VAL B 1 455 ? 18.953 16.656 20.547 1 94.38 455 VAL B CA 1
ATOM 8453 C C . VAL B 1 455 ? 20.391 16.891 20.094 1 94.38 455 VAL B C 1
ATOM 8455 O O . VAL B 1 455 ? 20.656 17.688 19.203 1 94.38 455 VAL B O 1
ATOM 8458 N N . LEU B 1 456 ? 21.25 16.109 20.656 1 92.75 456 LEU B N 1
ATOM 8459 C CA . LEU B 1 456 ? 22.672 16.219 20.328 1 92.75 456 LEU B CA 1
ATOM 8460 C C . LEU B 1 456 ? 22.906 15.883 18.859 1 92.75 456 LEU B C 1
ATOM 8462 O O . LEU B 1 456 ? 23.656 16.578 18.172 1 92.75 456 LEU B O 1
ATOM 8466 N N . TYR B 1 457 ? 22.359 14.82 18.438 1 90.44 457 TYR B N 1
ATOM 8467 C CA . TYR B 1 457 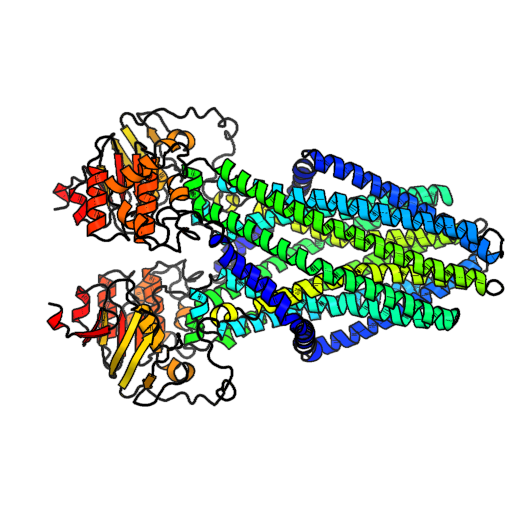? 22.484 14.414 17.047 1 90.44 457 TYR B CA 1
ATOM 8468 C C . TYR B 1 457 ? 22 15.516 16.109 1 90.44 457 TYR B C 1
ATOM 8470 O O . TYR B 1 457 ? 22.656 15.828 15.109 1 90.44 457 TYR B O 1
ATOM 8478 N N . ASN B 1 458 ? 20.859 16.094 16.406 1 93.19 458 ASN B N 1
ATOM 8479 C CA . ASN B 1 458 ? 20.281 17.156 15.586 1 93.19 458 ASN B CA 1
ATOM 8480 C C . ASN B 1 458 ? 21.172 18.391 15.555 1 93.19 458 ASN B C 1
ATOM 8482 O O . ASN B 1 458 ? 21.266 19.062 14.523 1 93.19 458 ASN B O 1
ATOM 8486 N N . LEU B 1 459 ? 21.797 18.656 16.656 1 93.31 459 LEU B N 1
ATOM 8487 C CA . LEU B 1 459 ? 22.656 19.844 16.734 1 93.31 459 LEU B CA 1
ATOM 8488 C C . LEU B 1 459 ? 23.938 19.625 15.945 1 93.31 459 LEU B C 1
ATOM 8490 O O . LEU B 1 459 ? 24.484 20.562 15.375 1 93.31 459 LEU B O 1
ATOM 8494 N N . LYS B 1 460 ? 24.344 18.391 15.883 1 90.38 460 LYS B N 1
ATOM 8495 C CA . LYS B 1 460 ? 25.594 18.078 15.188 1 90.38 460 LYS B CA 1
ATOM 8496 C C . LYS B 1 460 ? 25.359 17.859 13.695 1 90.38 460 LYS B C 1
ATOM 8498 O O . LYS B 1 460 ? 26.297 17.797 12.914 1 90.38 460 LYS B O 1
ATOM 8503 N N . TYR B 1 461 ? 24.156 17.812 13.398 1 88.88 461 TYR B N 1
ATOM 8504 C CA . TYR B 1 461 ? 23.828 17.469 12.023 1 88.88 461 TYR B CA 1
ATOM 8505 C C . TYR B 1 461 ? 24.359 18.516 11.055 1 88.88 461 TYR B C 1
ATOM 8507 O O . TYR B 1 461 ? 24.078 19.703 11.195 1 88.88 461 TYR B O 1
ATOM 8515 N N . GLY B 1 462 ? 25.062 18.109 10.055 1 79.44 462 GLY B N 1
ATOM 8516 C CA . GLY B 1 462 ? 25.641 19 9.062 1 79.44 462 GLY B CA 1
ATOM 8517 C C . GLY B 1 462 ? 26.984 19.547 9.469 1 79.44 462 GLY B C 1
ATOM 8518 O O . GLY B 1 462 ? 27.672 20.203 8.672 1 79.44 462 GLY B O 1
ATOM 8519 N N . ASN B 1 463 ? 27.266 19.516 10.711 1 78.88 463 ASN B N 1
ATOM 8520 C CA . ASN B 1 463 ? 28.547 19.953 11.242 1 78.88 463 ASN B CA 1
ATOM 8521 C C . ASN B 1 463 ? 29.219 18.844 12.047 1 78.88 463 ASN B C 1
ATOM 8523 O O . ASN B 1 463 ? 29.125 18.812 13.273 1 78.88 463 ASN B O 1
ATOM 8527 N N . ASN B 1 464 ? 29.828 17.984 11.336 1 69.19 464 ASN B N 1
ATOM 8528 C CA . ASN B 1 464 ? 30.359 16.781 11.969 1 69.19 464 ASN B CA 1
ATOM 8529 C C . ASN B 1 464 ? 31.562 17.109 12.852 1 69.19 464 ASN B C 1
ATOM 8531 O O . ASN B 1 464 ? 31.969 16.297 13.688 1 69.19 464 ASN B O 1
ATOM 8535 N N . VAL B 1 465 ? 32.031 18.266 12.773 1 71.69 465 VAL B N 1
ATOM 8536 C CA . VAL B 1 465 ? 33.281 18.578 13.43 1 71.69 465 VAL B CA 1
ATOM 8537 C C . VAL B 1 465 ? 33.031 19.281 14.758 1 71.69 465 VAL B C 1
ATOM 8539 O O . VAL B 1 465 ? 33.906 19.391 15.609 1 71.69 465 VAL B O 1
ATOM 8542 N N . VAL B 1 466 ? 31.812 19.594 14.945 1 76.56 466 VAL B N 1
ATOM 8543 C CA . VAL B 1 466 ? 31.547 20.406 16.125 1 76.56 466 VAL B CA 1
ATOM 8544 C C . VAL B 1 466 ? 31.672 19.547 17.391 1 76.56 466 VAL B C 1
ATOM 8546 O O . VAL B 1 466 ? 31.156 18.422 17.422 1 76.56 466 VAL B O 1
ATOM 8549 N N . ASP B 1 467 ? 32.406 20 18.25 1 84 467 ASP B N 1
ATOM 8550 C CA . ASP B 1 467 ? 32.594 19.328 19.531 1 84 467 ASP B CA 1
ATOM 8551 C C . ASP B 1 467 ? 31.438 19.641 20.484 1 84 467 ASP B C 1
ATOM 8553 O O . ASP B 1 467 ? 30.75 20.656 20.328 1 84 467 ASP B O 1
ATOM 8557 N N . SER B 1 468 ? 31.25 18.797 21.422 1 86.56 468 SER B N 1
ATOM 8558 C CA . SER B 1 468 ? 30.172 18.953 22.391 1 86.56 468 SER B CA 1
ATOM 8559 C C . SER B 1 468 ? 30.344 20.219 23.219 1 86.56 468 SER B C 1
ATOM 8561 O O . SER B 1 468 ? 29.359 20.875 23.562 1 86.56 468 SER B O 1
ATOM 8563 N N . ASN B 1 469 ? 31.547 20.531 23.422 1 89.31 469 ASN B N 1
ATOM 8564 C CA . ASN B 1 469 ? 31.797 21.719 24.219 1 89.31 469 ASN B CA 1
ATOM 8565 C C . ASN B 1 469 ? 31.375 23 23.484 1 89.31 469 ASN B C 1
ATOM 8567 O O . ASN B 1 469 ? 30.875 23.938 24.094 1 89.31 469 ASN B O 1
ATOM 8571 N N . GLU B 1 470 ? 31.625 23 22.266 1 91.38 470 GLU B N 1
ATOM 8572 C CA . GLU B 1 470 ? 31.203 24.141 21.453 1 91.38 470 GLU B CA 1
ATOM 8573 C C . GLU B 1 470 ? 29.688 24.281 21.422 1 91.38 470 GLU B C 1
ATOM 8575 O O . GLU B 1 470 ? 29.156 25.391 21.422 1 91.38 470 GLU B O 1
ATOM 8580 N N . ILE B 1 471 ? 29.078 23.203 21.469 1 93.81 471 ILE B N 1
ATOM 8581 C CA . ILE B 1 471 ? 27.625 23.172 21.453 1 93.81 471 ILE B CA 1
ATOM 8582 C C . ILE B 1 471 ? 27.094 23.766 22.766 1 93.81 471 ILE B C 1
ATOM 8584 O O . ILE B 1 471 ? 26.172 24.594 22.734 1 93.81 471 ILE B O 1
ATOM 8588 N N . TYR B 1 472 ? 27.766 23.375 23.875 1 93.81 472 TYR B N 1
ATOM 8589 C CA . TYR B 1 472 ? 27.328 23.875 25.172 1 93.81 472 TYR B CA 1
ATOM 8590 C C . TYR B 1 472 ? 27.562 25.375 25.266 1 93.81 472 TYR B C 1
ATOM 8592 O O . TYR B 1 472 ? 26.719 26.109 25.781 1 93.81 472 TYR B O 1
ATOM 8600 N N . GLN B 1 473 ? 28.625 25.781 24.797 1 93.25 473 GLN B N 1
ATOM 8601 C CA . GLN B 1 473 ? 28.969 27.188 24.859 1 93.25 473 GLN B CA 1
ATOM 8602 C C . GLN B 1 473 ? 28 28.031 24.031 1 93.25 473 GLN B C 1
ATOM 8604 O O . GLN B 1 473 ? 27.5 29.062 24.5 1 93.25 473 GLN B O 1
ATOM 8609 N N . LYS B 1 474 ? 27.75 27.578 22.844 1 93.06 474 LYS B N 1
ATOM 8610 C CA . LYS B 1 474 ? 26.828 28.328 21.984 1 93.06 474 LYS B CA 1
ATOM 8611 C C . LYS B 1 474 ? 25.406 28.297 22.547 1 93.06 474 LYS B C 1
ATOM 8613 O O . LYS B 1 474 ? 24.672 29.281 22.406 1 93.06 474 LYS B O 1
ATOM 8618 N N . ALA B 1 475 ? 25.047 27.203 23.094 1 95.62 475 ALA B N 1
ATOM 8619 C CA . ALA B 1 475 ? 23.734 27.078 23.719 1 95.62 475 ALA B CA 1
ATOM 8620 C C . ALA B 1 475 ? 23.578 28.062 24.875 1 95.62 475 ALA B C 1
ATOM 8622 O O . ALA B 1 475 ? 22.5 28.641 25.062 1 95.62 475 ALA B O 1
ATOM 8623 N N . LYS B 1 476 ? 24.641 28.188 25.625 1 94.06 476 LYS B N 1
ATOM 8624 C CA . LYS B 1 476 ? 24.641 29.125 26.719 1 94.06 476 LYS B CA 1
ATOM 8625 C C . LYS B 1 476 ? 24.594 30.562 26.219 1 94.06 476 LYS B C 1
ATOM 8627 O O . LYS B 1 476 ? 23.891 31.406 26.781 1 94.06 476 LYS B O 1
ATOM 8632 N N . GLU B 1 477 ? 25.328 30.797 25.219 1 91.81 477 GLU B N 1
ATOM 8633 C CA . GLU B 1 477 ? 25.359 32.125 24.625 1 91.81 477 GLU B CA 1
ATOM 8634 C C . GLU B 1 477 ? 23.969 32.562 24.156 1 91.81 477 GLU B C 1
ATOM 8636 O O . GLU B 1 477 ? 23.578 33.719 24.328 1 91.81 477 GLU B O 1
ATOM 8641 N N . LEU B 1 478 ? 23.25 31.594 23.609 1 92.06 478 LEU B N 1
ATOM 8642 C CA . LEU B 1 478 ? 21.938 31.906 23.062 1 92.06 478 LEU B CA 1
ATOM 8643 C C . LEU B 1 478 ? 20.844 31.719 24.125 1 92.06 478 LEU B C 1
ATOM 8645 O O . LEU B 1 478 ? 19.656 31.859 23.828 1 92.06 478 LEU B O 1
ATOM 8649 N N . ASN B 1 479 ? 21.219 31.344 25.281 1 90.44 479 ASN B N 1
ATOM 8650 C CA . ASN B 1 479 ? 20.312 31.125 26.406 1 90.44 479 ASN B CA 1
ATOM 8651 C C . ASN B 1 479 ? 19.344 29.984 26.109 1 90.44 479 ASN B C 1
ATOM 8653 O O . ASN B 1 479 ? 18.141 30.109 26.375 1 90.44 479 ASN B O 1
ATOM 8657 N N . ILE B 1 480 ? 19.812 29 25.5 1 93.5 480 ILE B N 1
ATOM 8658 C CA . ILE B 1 480 ? 18.984 27.844 25.156 1 93.5 480 ILE B CA 1
ATOM 8659 C C . ILE B 1 480 ? 19.422 26.641 26 1 93.5 480 ILE B C 1
ATOM 8661 O O . ILE B 1 480 ? 18.672 25.688 26.141 1 93.5 480 ILE B O 1
ATOM 8665 N N . HIS B 1 481 ? 20.531 26.703 26.578 1 93.69 481 HIS B N 1
ATOM 8666 C CA . HIS B 1 481 ? 21.141 25.594 27.297 1 93.69 481 HIS B CA 1
ATOM 8667 C C . HIS B 1 481 ? 20.234 25.078 28.406 1 93.69 481 HIS B C 1
ATOM 8669 O O . HIS B 1 481 ? 20.047 23.875 28.547 1 93.69 481 HIS B O 1
ATOM 8675 N N . GLU B 1 482 ? 19.703 25.984 29.125 1 91.81 482 GLU B N 1
ATOM 8676 C CA . GLU B 1 482 ? 18.844 25.594 30.234 1 91.81 482 GLU B CA 1
ATOM 8677 C C . GLU B 1 482 ? 17.594 24.875 29.75 1 91.81 482 GLU B C 1
ATOM 8679 O O . GLU B 1 482 ? 17.109 23.938 30.391 1 91.81 482 GLU B O 1
ATOM 8684 N N . THR B 1 483 ? 17.078 25.375 28.641 1 91 483 THR B N 1
ATOM 8685 C CA . THR B 1 483 ? 15.898 24.734 28.062 1 91 483 THR B CA 1
ATOM 8686 C C . THR B 1 483 ? 16.188 23.281 27.688 1 91 483 THR B C 1
ATOM 8688 O O . THR B 1 483 ? 15.352 22.406 27.922 1 91 483 THR B O 1
ATOM 8691 N N . ILE B 1 484 ? 17.328 23.016 27.188 1 93.62 484 ILE B N 1
ATOM 8692 C CA . ILE B 1 484 ? 17.703 21.672 26.75 1 93.62 484 ILE B CA 1
ATOM 8693 C C . ILE B 1 484 ? 18 20.812 27.969 1 93.62 484 ILE B C 1
ATOM 8695 O O . ILE B 1 484 ? 17.625 19.641 28.016 1 93.62 484 ILE B O 1
ATOM 8699 N N . LYS B 1 485 ? 18.672 21.391 28.891 1 92.19 485 LYS B N 1
ATOM 8700 C CA . LYS B 1 485 ? 19.047 20.672 30.109 1 92.19 485 LYS B CA 1
ATOM 8701 C C . LYS B 1 485 ? 17.812 20.234 30.875 1 92.19 485 LYS B C 1
ATOM 8703 O O . LYS B 1 485 ? 17.812 19.188 31.547 1 92.19 485 LYS B O 1
ATOM 8708 N N . ASN B 1 486 ? 16.797 20.969 30.766 1 88.62 486 ASN B N 1
ATOM 8709 C CA . ASN B 1 486 ? 15.562 20.688 31.5 1 88.62 486 ASN B CA 1
ATOM 8710 C C . ASN B 1 486 ? 14.734 19.609 30.828 1 88.62 486 ASN B C 1
ATOM 8712 O O . ASN B 1 486 ? 13.742 19.141 31.406 1 88.62 486 ASN B O 1
ATOM 8716 N N . LEU B 1 487 ? 15.109 19.25 29.75 1 90.12 487 LEU B N 1
ATOM 8717 C CA . LEU B 1 487 ? 14.445 18.109 29.125 1 90.12 487 LEU B CA 1
ATOM 8718 C C . LEU B 1 487 ? 14.727 16.828 29.906 1 90.12 487 LEU B C 1
ATOM 8720 O O . LEU B 1 487 ? 15.664 16.766 30.703 1 90.12 487 LEU B O 1
ATOM 8724 N N . LYS B 1 488 ? 13.961 15.781 29.688 1 84.94 488 LYS B N 1
ATOM 8725 C CA . LYS B 1 488 ? 14.031 14.531 30.453 1 84.94 488 LYS B CA 1
ATOM 8726 C C . LYS B 1 488 ? 15.445 13.969 30.438 1 84.94 488 LYS B C 1
ATOM 8728 O O . LYS B 1 488 ? 15.953 13.539 31.484 1 84.94 488 LYS B O 1
ATOM 8733 N N . ASN B 1 489 ? 16.156 13.914 29.312 1 91.75 489 ASN B N 1
ATOM 8734 C CA . ASN B 1 489 ? 17.5 13.375 29.188 1 91.75 489 ASN B CA 1
ATOM 8735 C C . ASN B 1 489 ? 18.484 14.43 28.672 1 91.75 489 ASN B C 1
ATOM 8737 O O . ASN B 1 489 ? 19.484 14.094 28.047 1 91.75 489 ASN B O 1
ATOM 8741 N N . GLY B 1 490 ? 18.031 15.648 28.859 1 92.75 490 GLY B N 1
ATOM 8742 C CA . GLY B 1 490 ? 18.922 16.719 28.406 1 92.75 490 GLY B CA 1
ATOM 8743 C C . GLY B 1 490 ? 19.203 16.656 26.922 1 92.75 490 GLY B C 1
ATOM 8744 O O . GLY B 1 490 ? 18.297 16.562 26.109 1 92.75 490 GLY B O 1
ATOM 8745 N N . TYR B 1 491 ? 20.531 16.656 26.641 1 93.69 491 TYR B N 1
ATOM 8746 C CA . TYR B 1 491 ? 20.969 16.672 25.25 1 93.69 491 TYR B CA 1
ATOM 8747 C C . TYR B 1 491 ? 20.781 15.297 24.609 1 93.69 491 TYR B C 1
ATOM 8749 O O . TYR B 1 491 ? 20.828 15.164 23.391 1 93.69 491 TYR B O 1
ATOM 8757 N N . GLU B 1 492 ? 20.531 14.352 25.422 1 92.38 492 GLU B N 1
ATOM 8758 C CA . GLU B 1 492 ? 20.344 13 24.922 1 92.38 492 GLU B CA 1
ATOM 8759 C C . GLU B 1 492 ? 18.875 12.664 24.766 1 92.38 492 GLU B C 1
ATOM 8761 O O . GLU B 1 492 ? 18.516 11.539 24.406 1 92.38 492 GLU B O 1
ATOM 8766 N N . THR B 1 493 ? 18.078 13.656 24.922 1 90.88 493 THR B N 1
ATOM 8767 C CA . THR B 1 493 ? 16.656 13.461 24.75 1 90.88 493 THR B CA 1
ATOM 8768 C C . THR B 1 493 ? 16.297 13.227 23.281 1 90.88 493 THR B C 1
ATOM 8770 O O . THR B 1 493 ? 16.828 13.906 22.406 1 90.88 493 THR B O 1
ATOM 8773 N N . THR B 1 494 ? 15.5 12.234 23.031 1 88.44 494 THR B N 1
ATOM 8774 C CA . THR B 1 494 ? 15.023 11.977 21.688 1 88.44 494 THR B CA 1
ATOM 8775 C C . THR B 1 494 ? 13.953 12.984 21.281 1 88.44 494 THR B C 1
ATOM 8777 O O . THR B 1 494 ? 13.008 13.227 22.031 1 88.44 494 THR B O 1
ATOM 8780 N N . CYS B 1 495 ? 14.07 13.555 20.125 1 88.06 495 CYS B N 1
ATOM 8781 C CA . CYS B 1 495 ? 13.188 14.617 19.672 1 88.06 495 CYS B CA 1
ATOM 8782 C C . CYS B 1 495 ? 11.875 14.047 19.141 1 88.06 495 CYS B C 1
ATOM 8784 O O . CYS B 1 495 ? 10.859 14.734 19.109 1 88.06 495 CYS B O 1
ATOM 8786 N N . GLY B 1 496 ? 11.93 12.828 18.766 1 79 496 GLY B N 1
ATOM 8787 C CA . GLY B 1 496 ? 10.75 12.258 18.141 1 79 496 GLY B CA 1
ATOM 8788 C C . GLY B 1 496 ? 10.617 12.602 16.672 1 79 496 GLY B C 1
ATOM 8789 O O . GLY B 1 496 ? 11.391 13.406 16.141 1 79 496 GLY B O 1
ATOM 8790 N N . GLU B 1 497 ? 9.586 12.141 16.062 1 76.12 497 GLU B N 1
ATOM 8791 C CA . GLU B 1 497 ? 9.328 12.414 14.648 1 76.12 497 GLU B CA 1
ATOM 8792 C C . GLU B 1 497 ? 8.992 13.891 14.422 1 76.12 497 GLU B C 1
ATOM 8794 O O . GLU B 1 497 ? 8.055 14.414 15.023 1 76.12 497 GLU B O 1
ATOM 8799 N N . ASN B 1 498 ? 9.789 14.43 13.625 1 77.88 498 ASN B N 1
ATOM 8800 C CA . ASN B 1 498 ? 9.617 15.844 13.312 1 77.88 498 ASN B CA 1
ATOM 8801 C C . ASN B 1 498 ? 9.656 16.703 14.57 1 77.88 498 ASN B C 1
ATOM 8803 O O . ASN B 1 498 ? 9.062 17.781 14.609 1 77.88 498 ASN B O 1
ATOM 8807 N N . GLY B 1 499 ? 10.195 16.203 15.594 1 80.88 499 GLY B N 1
ATOM 8808 C CA . GLY B 1 499 ? 10.32 16.938 16.844 1 80.88 499 GLY B CA 1
ATOM 8809 C C . GLY B 1 499 ? 9.039 16.969 17.641 1 80.88 499 GLY B C 1
ATOM 8810 O O . GLY B 1 499 ? 8.852 17.859 18.484 1 80.88 499 GLY B O 1
ATOM 8811 N N . ASN B 1 500 ? 8.234 16.047 17.359 1 70.25 500 ASN B N 1
ATOM 8812 C CA . ASN B 1 500 ? 6.891 16.094 17.938 1 70.25 500 ASN B CA 1
ATOM 8813 C C . ASN B 1 500 ? 6.902 15.797 19.422 1 70.25 500 ASN B C 1
ATOM 8815 O O . ASN B 1 500 ? 5.926 16.078 20.125 1 70.25 500 ASN B O 1
ATOM 8819 N N . MET B 1 501 ? 7.977 15.352 19.969 1 71.75 501 MET B N 1
ATOM 8820 C CA . MET B 1 501 ? 8.07 15.055 21.406 1 71.75 501 MET B CA 1
ATOM 8821 C C . MET B 1 501 ? 8.477 16.297 22.188 1 71.75 501 MET B C 1
ATOM 8823 O O . MET B 1 501 ? 8.492 16.266 23.422 1 71.75 501 MET B O 1
ATOM 8827 N N . LEU B 1 502 ? 8.781 17.359 21.453 1 80.06 502 LEU B N 1
ATOM 8828 C CA . LEU B 1 502 ? 9.195 18.609 22.047 1 80.06 502 LEU B CA 1
ATOM 8829 C C . LEU B 1 502 ? 8.125 19.688 21.875 1 80.06 502 LEU B C 1
ATOM 8831 O O . LEU B 1 502 ? 7.285 19.578 20.969 1 80.06 502 LEU B O 1
ATOM 8835 N N . SER B 1 503 ? 8.18 20.578 22.75 1 75.75 503 SER B N 1
ATOM 8836 C CA . SER B 1 503 ? 7.316 21.734 22.547 1 75.75 503 SER B CA 1
ATOM 8837 C C . SER B 1 503 ? 7.738 22.531 21.312 1 75.75 503 SER B C 1
ATOM 8839 O O . SER B 1 503 ? 8.883 22.438 20.875 1 75.75 503 SER B O 1
ATOM 8841 N N . ARG B 1 504 ? 6.832 23.266 20.734 1 78.69 504 ARG B N 1
ATOM 8842 C CA . ARG B 1 504 ? 7.125 24.047 19.547 1 78.69 504 ARG B CA 1
ATOM 8843 C C . ARG B 1 504 ? 8.258 25.031 19.797 1 78.69 504 ARG B C 1
ATOM 8845 O O . ARG B 1 504 ? 9.133 25.219 18.953 1 78.69 504 ARG B O 1
ATOM 8852 N N . GLY B 1 505 ? 8.156 25.672 20.938 1 83.81 505 GLY B N 1
ATOM 8853 C CA . GLY B 1 505 ? 9.195 26.625 21.297 1 83.81 505 GLY B CA 1
ATOM 8854 C C . GLY B 1 505 ? 10.562 26 21.438 1 83.81 505 GLY B C 1
ATOM 8855 O O . GLY B 1 505 ? 11.57 26.547 20.984 1 83.81 505 GLY B O 1
ATOM 8856 N N . THR B 1 506 ? 10.609 24.891 22.109 1 87.06 506 THR B N 1
ATOM 8857 C CA . THR B 1 506 ? 11.867 24.172 22.297 1 87.06 506 THR B CA 1
ATOM 8858 C C . THR B 1 506 ? 12.422 23.719 20.953 1 87.06 506 THR B C 1
ATOM 8860 O O . THR B 1 506 ? 13.625 23.812 20.703 1 87.06 506 THR B O 1
ATOM 8863 N N . LYS B 1 507 ? 11.57 23.281 20.172 1 89.69 507 LYS B N 1
ATOM 8864 C CA . LYS B 1 507 ? 11.945 22.844 18.828 1 89.69 507 LYS B CA 1
ATOM 8865 C C . LYS B 1 507 ? 12.578 23.984 18.031 1 89.69 507 LYS B C 1
ATOM 8867 O O . LYS B 1 507 ? 13.625 23.797 17.406 1 89.69 507 LYS B O 1
ATOM 8872 N N . GLN B 1 508 ? 11.977 25.094 18.062 1 90.12 508 GLN B N 1
ATOM 8873 C CA . GLN B 1 508 ? 12.484 26.266 17.359 1 90.12 508 GLN B CA 1
ATOM 8874 C C . GLN B 1 508 ? 13.844 26.703 17.891 1 90.12 508 GLN B C 1
ATOM 8876 O O . GLN B 1 508 ? 14.734 27.062 17.125 1 90.12 508 GLN B O 1
ATOM 8881 N N . LYS B 1 509 ? 13.945 26.672 19.188 1 93 509 LYS B N 1
ATOM 8882 C CA . LYS B 1 509 ? 15.219 27.031 19.812 1 93 509 LYS B CA 1
ATOM 8883 C C . LYS B 1 509 ? 16.344 26.109 19.344 1 93 509 LYS B C 1
ATOM 8885 O O . LYS B 1 509 ? 17.438 26.578 19.031 1 93 509 LYS B O 1
ATOM 8890 N N . ILE B 1 510 ? 16.016 24.828 19.281 1 93.69 510 ILE B N 1
ATOM 8891 C CA . ILE B 1 510 ? 17.016 23.844 18.891 1 93.69 510 ILE B CA 1
ATOM 8892 C C . ILE B 1 510 ? 17.406 24.062 17.422 1 93.69 510 ILE B C 1
ATOM 8894 O O . ILE B 1 510 ? 18.578 23.969 17.062 1 93.69 510 ILE B O 1
ATOM 8898 N N . VAL B 1 511 ? 16.469 24.312 16.594 1 93.75 511 VAL B N 1
ATOM 8899 C CA . VAL B 1 511 ? 16.719 24.516 15.18 1 93.75 511 VAL B CA 1
ATOM 8900 C C . VAL B 1 511 ? 17.562 25.766 14.977 1 93.75 511 VAL B C 1
ATOM 8902 O O . VAL B 1 511 ? 18.484 25.766 14.156 1 93.75 511 VAL B O 1
ATOM 8905 N N . ILE B 1 512 ? 17.219 26.812 15.672 1 93.44 512 ILE B N 1
ATOM 8906 C CA . ILE B 1 512 ? 18 28.047 15.594 1 93.44 512 ILE B CA 1
ATOM 8907 C C . ILE B 1 512 ? 19.438 27.781 16.031 1 93.44 512 ILE B C 1
ATOM 8909 O O . ILE B 1 512 ? 20.391 28.203 15.375 1 93.44 512 ILE B O 1
ATOM 8913 N N . LEU B 1 513 ? 19.578 27.109 17.188 1 93.94 513 LEU B N 1
ATOM 8914 C CA . LEU B 1 513 ? 20.891 26.766 17.703 1 93.94 513 LEU B CA 1
ATOM 8915 C C . LEU B 1 513 ? 21.688 25.969 16.672 1 93.94 513 LEU B C 1
ATOM 8917 O O . LEU B 1 513 ? 22.875 26.219 16.469 1 93.94 513 LEU B O 1
ATOM 8921 N N . ARG B 1 514 ? 21.062 25 16.062 1 92.81 514 ARG B N 1
ATOM 8922 C CA . ARG B 1 514 ? 21.703 24.156 15.055 1 92.81 514 ARG B CA 1
ATOM 8923 C C . ARG B 1 514 ? 22.266 25 13.922 1 92.81 514 ARG B C 1
ATOM 8925 O O . ARG B 1 514 ? 23.391 24.781 13.477 1 92.81 514 ARG B O 1
ATOM 8932 N N . GLU B 1 515 ? 21.516 25.922 13.453 1 91.31 515 GLU B N 1
ATOM 8933 C CA . GLU B 1 515 ? 21.953 26.75 12.344 1 91.31 515 GLU B CA 1
ATOM 8934 C C . GLU B 1 515 ? 23.047 27.719 12.773 1 91.31 515 GLU B C 1
ATOM 8936 O O . GLU B 1 515 ? 23.969 28.016 12.008 1 91.31 515 GLU B O 1
ATOM 8941 N N . CYS B 1 516 ? 22.969 28.234 13.961 1 90.62 516 CYS B N 1
ATOM 8942 C CA . CYS B 1 516 ? 23.969 29.141 14.469 1 90.62 516 CYS B CA 1
ATOM 8943 C C . CYS B 1 516 ? 25.297 28.438 14.68 1 90.62 516 CYS B C 1
ATOM 8945 O O . CYS B 1 516 ? 26.375 29.031 14.523 1 90.62 516 CYS B O 1
ATOM 8947 N N . LEU B 1 517 ? 25.234 27.203 15.055 1 90.94 517 LEU B N 1
ATOM 8948 C CA . LEU B 1 517 ? 26.438 26.422 15.289 1 90.94 517 LEU B CA 1
ATOM 8949 C C . LEU B 1 517 ? 27.234 26.25 14.008 1 90.94 517 LEU B C 1
ATOM 8951 O O . LEU B 1 517 ? 28.453 26.062 14.055 1 90.94 517 LEU B O 1
ATOM 8955 N N . LYS B 1 518 ? 26.656 26.359 12.914 1 87.5 518 LYS B N 1
ATOM 8956 C CA . LYS B 1 518 ? 27.344 26.188 11.633 1 87.5 518 LYS B CA 1
ATOM 8957 C C . LYS B 1 518 ? 28.156 27.422 11.281 1 87.5 518 LYS B C 1
ATOM 8959 O O . LYS B 1 518 ? 29.062 27.359 10.438 1 87.5 518 LYS B O 1
ATOM 8964 N N . GLU B 1 519 ? 27.859 28.5 11.906 1 85.06 519 GLU B N 1
ATOM 8965 C CA . GLU B 1 519 ? 28.594 29.75 11.75 1 85.06 519 GLU B CA 1
ATOM 8966 C C . GLU B 1 519 ? 28.688 30.156 10.281 1 85.06 519 GLU B C 1
ATOM 8968 O O . GLU B 1 519 ? 29.781 30.453 9.781 1 85.06 519 GLU B O 1
ATOM 8973 N N . ARG B 1 520 ? 27.641 30.078 9.617 1 88 520 ARG B N 1
ATOM 8974 C CA . ARG B 1 520 ? 27.562 30.531 8.234 1 88 520 ARG B CA 1
ATOM 8975 C C . ARG B 1 520 ? 27.391 32.031 8.156 1 88 520 ARG B C 1
ATOM 8977 O O . ARG B 1 520 ? 26.781 32.656 9.031 1 88 520 ARG B O 1
ATOM 8984 N N . PRO B 1 521 ? 27.844 32.625 7.148 1 88.12 521 PRO B N 1
ATOM 8985 C CA . PRO B 1 521 ? 27.875 34.094 7.094 1 88.12 521 PRO B CA 1
ATOM 8986 C C . PRO B 1 521 ? 26.484 34.688 6.906 1 88.12 521 PRO B C 1
ATOM 8988 O O . PRO B 1 521 ? 26.25 35.844 7.281 1 88.12 521 PRO B O 1
ATOM 8991 N N . ILE B 1 522 ? 25.609 33.938 6.309 1 91.12 522 ILE B N 1
ATOM 8992 C CA . ILE B 1 522 ? 24.266 34.469 6.098 1 91.12 522 ILE B CA 1
ATOM 8993 C C . ILE B 1 522 ? 23.25 33.562 6.805 1 91.12 522 ILE B C 1
ATOM 8995 O O . ILE B 1 522 ? 23.234 32.344 6.617 1 91.12 522 ILE B O 1
ATOM 8999 N N . LEU B 1 523 ? 22.438 34.156 7.617 1 93.12 523 LEU B N 1
ATOM 9000 C CA . LEU B 1 523 ? 21.391 33.438 8.328 1 93.12 523 LEU B CA 1
ATOM 9001 C C . LEU B 1 523 ? 20 33.906 7.891 1 93.12 523 LEU B C 1
ATOM 9003 O O . LEU B 1 523 ? 19.688 35.094 8.016 1 93.12 523 LEU B O 1
ATOM 9007 N N . LEU B 1 524 ? 19.281 33.031 7.289 1 93.12 524 LEU B N 1
ATOM 9008 C CA . LEU B 1 524 ? 17.922 33.312 6.871 1 93.12 524 LEU B CA 1
ATOM 9009 C C . LEU B 1 524 ? 16.922 32.719 7.867 1 93.12 524 LEU B C 1
ATOM 9011 O O . LEU B 1 524 ? 16.969 31.531 8.18 1 93.12 524 LEU B O 1
ATOM 9015 N N . LEU B 1 525 ? 16.016 33.562 8.359 1 93.44 525 LEU B N 1
ATOM 9016 C CA . LEU B 1 525 ? 15.039 33.125 9.352 1 93.44 525 LEU B CA 1
ATOM 9017 C C . LEU B 1 525 ? 13.617 33.375 8.859 1 93.44 525 LEU B C 1
ATOM 9019 O O . LEU B 1 525 ? 13.203 34.531 8.688 1 93.44 525 LEU B O 1
ATOM 9023 N N . ASP B 1 526 ? 12.852 32.312 8.648 1 90.44 526 ASP B N 1
ATOM 9024 C CA . ASP B 1 526 ? 11.461 32.406 8.211 1 90.44 526 ASP B CA 1
ATOM 9025 C C . ASP B 1 526 ? 10.5 32.219 9.391 1 90.44 526 ASP B C 1
ATOM 9027 O O . ASP B 1 526 ? 10.016 31.109 9.633 1 90.44 526 ASP B O 1
ATOM 9031 N N . GLU B 1 527 ? 10.18 33.281 10.039 1 83 527 GLU B N 1
ATOM 9032 C CA . GLU B 1 527 ? 9.32 33.281 11.219 1 83 527 GLU B CA 1
ATOM 9033 C C . GLU B 1 527 ? 9.805 32.25 12.25 1 83 527 GLU B C 1
ATOM 9035 O O . GLU B 1 527 ? 9.016 31.469 12.773 1 83 527 GLU B O 1
ATOM 9040 N N . ALA B 1 528 ? 11.008 32.281 12.508 1 84.19 528 ALA B N 1
ATOM 9041 C CA . ALA B 1 528 ? 11.695 31.219 13.25 1 84.19 528 ALA B CA 1
ATOM 9042 C C . ALA B 1 528 ? 11.414 31.328 14.742 1 84.19 528 ALA B C 1
ATOM 9044 O O . ALA B 1 528 ? 11.664 30.375 15.492 1 84.19 528 ALA B O 1
ATOM 9045 N N . THR B 1 529 ? 10.859 32.438 15.203 1 80.75 529 THR B N 1
ATOM 9046 C CA . THR B 1 529 ? 10.688 32.625 16.641 1 80.75 529 THR B CA 1
ATOM 9047 C C . THR B 1 529 ? 9.211 32.812 16.984 1 80.75 529 THR B C 1
ATOM 9049 O O . THR B 1 529 ? 8.875 33.344 18.047 1 80.75 529 THR B O 1
ATOM 9052 N N . ALA B 1 530 ? 8.398 32.375 16.094 1 73.31 530 ALA B N 1
ATOM 9053 C CA . ALA B 1 530 ? 6.965 32.625 16.234 1 73.31 530 ALA B CA 1
ATOM 9054 C C . ALA B 1 530 ? 6.391 31.906 17.453 1 73.31 530 ALA B C 1
ATOM 9056 O O . ALA B 1 530 ? 5.43 32.375 18.062 1 73.31 530 ALA B O 1
ATOM 9057 N N . SER B 1 531 ? 7.016 30.797 17.828 1 73.5 531 SER B N 1
ATOM 9058 C CA . SER B 1 531 ? 6.449 29.984 18.891 1 73.5 531 SER B CA 1
ATOM 9059 C C . SER B 1 531 ? 7.262 30.109 20.172 1 73.5 531 SER B C 1
ATOM 9061 O O . SER B 1 531 ? 7.027 29.375 21.141 1 73.5 531 SER B O 1
ATOM 9063 N N . ILE B 1 532 ? 8.172 31.016 20.156 1 81.62 532 ILE B N 1
ATOM 9064 C CA . ILE B 1 532 ? 9.031 31.188 21.312 1 81.62 532 ILE B CA 1
ATOM 9065 C C . ILE B 1 532 ? 8.445 32.281 22.234 1 81.62 532 ILE B C 1
ATOM 9067 O O . ILE B 1 532 ? 7.883 33.25 21.75 1 81.62 532 ILE B O 1
ATOM 9071 N N . GLU B 1 533 ? 8.547 32.062 23.516 1 76.75 533 GLU B N 1
ATOM 9072 C CA . GLU B 1 533 ? 8.094 33.031 24.484 1 76.75 533 GLU B CA 1
ATOM 9073 C C . GLU B 1 533 ? 8.852 34.344 24.328 1 76.75 533 GLU B C 1
ATOM 9075 O O . GLU B 1 533 ? 10.039 34.344 24.016 1 76.75 533 GLU B O 1
ATOM 9080 N N . LYS B 1 534 ? 8.156 35.406 24.625 1 78.06 534 LYS B N 1
ATOM 9081 C CA . LYS B 1 534 ? 8.664 36.75 24.375 1 78.06 534 LYS B CA 1
ATOM 9082 C C . LYS B 1 534 ? 10 37 25.078 1 78.06 534 LYS B C 1
ATOM 9084 O O . LYS B 1 534 ? 10.93 37.531 24.484 1 78.06 534 LYS B O 1
ATOM 9089 N N . ALA B 1 535 ? 10.047 36.594 26.312 1 78.81 535 ALA B N 1
ATOM 9090 C CA . ALA B 1 535 ? 11.258 36.812 27.078 1 78.81 535 ALA B CA 1
ATOM 9091 C C . ALA B 1 535 ? 12.461 36.094 26.469 1 78.81 535 ALA B C 1
ATOM 9093 O O . ALA B 1 535 ? 13.547 36.688 26.359 1 78.81 535 ALA B O 1
ATOM 9094 N N . ASP B 1 536 ? 12.32 34.938 26.109 1 85.12 536 ASP B N 1
ATOM 9095 C CA . ASP B 1 536 ? 13.383 34.125 25.516 1 85.12 536 ASP B CA 1
ATOM 9096 C C . ASP B 1 536 ? 13.703 34.625 24.094 1 85.12 536 ASP B C 1
ATOM 9098 O O . ASP B 1 536 ? 14.867 34.656 23.688 1 85.12 536 ASP B O 1
ATOM 9102 N N . GLU B 1 537 ? 12.672 34.969 23.438 1 87.88 537 GLU B N 1
ATOM 9103 C CA . GLU B 1 537 ? 12.828 35.469 22.078 1 87.88 537 GLU B CA 1
ATOM 9104 C C . GLU B 1 537 ? 13.742 36.688 22.047 1 87.88 537 GLU B C 1
ATOM 9106 O O . GLU B 1 537 ? 14.609 36.812 21.188 1 87.88 537 GLU B O 1
ATOM 9111 N N . GLU B 1 538 ? 13.531 37.625 22.969 1 85.44 538 GLU B N 1
ATOM 9112 C CA . GLU B 1 538 ? 14.32 38.844 23.031 1 85.44 538 GLU B CA 1
ATOM 9113 C C . GLU B 1 538 ? 15.797 38.531 23.25 1 85.44 538 GLU B C 1
ATOM 9115 O O . GLU B 1 538 ? 16.656 39.156 22.625 1 85.44 538 GLU B O 1
ATOM 9120 N N . LYS B 1 539 ? 16.062 37.625 24.109 1 87.25 539 LYS B N 1
ATOM 9121 C CA . LYS B 1 539 ? 17.438 37.281 24.406 1 87.25 539 LYS B CA 1
ATOM 9122 C C . LYS B 1 539 ? 18.109 36.656 23.172 1 87.25 539 LYS B C 1
ATOM 9124 O O . LYS B 1 539 ? 19.281 36.938 22.906 1 87.25 539 LYS B O 1
ATOM 9129 N N . ILE B 1 540 ? 17.438 35.844 22.516 1 90.31 540 ILE B N 1
ATOM 9130 C CA . ILE B 1 540 ? 17.969 35.188 21.328 1 90.31 540 ILE B CA 1
ATOM 9131 C C . ILE B 1 540 ? 18.266 36.219 20.234 1 90.31 540 ILE B C 1
ATOM 9133 O O . ILE B 1 540 ? 19.328 36.188 19.625 1 90.31 540 ILE B O 1
ATOM 9137 N N . TRP B 1 541 ? 17.344 37.094 20.078 1 89.44 541 TRP B N 1
ATOM 9138 C CA . TRP B 1 541 ? 17.516 38.125 19.047 1 89.44 541 TRP B CA 1
ATOM 9139 C C . TRP B 1 541 ? 18.688 39.031 19.391 1 89.44 541 TRP B C 1
ATOM 9141 O O . TRP B 1 541 ? 19.453 39.406 18.5 1 89.44 541 TRP B O 1
ATOM 9151 N N . GLU B 1 542 ? 18.734 39.406 20.625 1 87.75 542 GLU B N 1
ATOM 9152 C CA . GLU B 1 542 ? 19.828 40.281 21.047 1 87.75 542 GLU B CA 1
ATOM 9153 C C . GLU B 1 542 ? 21.188 39.656 20.703 1 87.75 542 GLU B C 1
ATOM 9155 O O . GLU B 1 542 ? 22.094 40.375 20.25 1 87.75 542 GLU B O 1
ATOM 9160 N N . ARG B 1 543 ? 21.281 38.469 20.922 1 88.88 543 ARG B N 1
ATOM 9161 C CA . ARG B 1 543 ? 22.547 37.781 20.672 1 88.88 543 ARG B CA 1
ATOM 9162 C C . ARG B 1 543 ? 22.812 37.656 19.188 1 88.88 543 ARG B C 1
ATOM 9164 O O . ARG B 1 543 ? 23.938 37.844 18.734 1 88.88 543 ARG B O 1
ATOM 9171 N N . ILE B 1 544 ? 21.844 37.281 18.406 1 91.38 544 ILE B N 1
ATOM 9172 C CA . ILE B 1 544 ? 21.984 37.062 16.969 1 91.38 544 ILE B CA 1
ATOM 9173 C C . ILE B 1 544 ? 22.281 38.375 16.266 1 91.38 544 ILE B C 1
ATOM 9175 O O . ILE B 1 544 ? 23.156 38.438 15.398 1 91.38 544 ILE B O 1
ATOM 9179 N N . LEU B 1 545 ? 21.641 39.406 16.719 1 90.5 545 LEU B N 1
ATOM 9180 C CA . LEU B 1 545 ? 21.766 40.719 16.047 1 90.5 545 LEU B CA 1
ATOM 9181 C C . LEU B 1 545 ? 23.062 41.406 16.453 1 90.5 545 LEU B C 1
ATOM 9183 O O . LEU B 1 545 ? 23.562 42.281 15.742 1 90.5 545 LEU B O 1
ATOM 9187 N N . ASN B 1 546 ? 23.594 41.031 17.562 1 88.19 546 ASN B N 1
ATOM 9188 C CA . ASN B 1 546 ? 24.828 41.656 18.047 1 88.19 546 ASN B CA 1
ATOM 9189 C C . ASN B 1 546 ? 26.062 41.031 17.391 1 88.19 546 ASN B C 1
ATOM 9191 O O . ASN B 1 546 ? 27.172 41.562 17.5 1 88.19 546 ASN B O 1
ATOM 9195 N N . GLU B 1 547 ? 25.828 40 16.719 1 88.31 547 GLU B N 1
ATOM 9196 C CA . GLU B 1 547 ? 26.953 39.406 16 1 88.31 547 GLU B CA 1
ATOM 9197 C C . GLU B 1 547 ? 27.328 40.219 14.766 1 88.31 547 GLU B C 1
ATOM 9199 O O . GLU B 1 547 ? 26.625 40.156 13.742 1 88.31 547 GLU B O 1
ATOM 9204 N N . LYS B 1 548 ? 28.438 40.844 14.766 1 82.38 548 LYS B N 1
ATOM 9205 C CA . LYS B 1 548 ? 28.812 41.812 13.758 1 82.38 548 LYS B CA 1
ATOM 9206 C C . LYS B 1 548 ? 29.094 41.156 12.414 1 82.38 548 LYS B C 1
ATOM 9208 O O . LYS B 1 548 ? 28.781 41.688 11.359 1 82.38 548 LYS B O 1
ATOM 9213 N N . ASN B 1 549 ? 29.609 39.969 12.438 1 85.44 549 ASN B N 1
ATOM 9214 C CA . ASN B 1 549 ? 30.031 39.312 11.188 1 85.44 549 ASN B CA 1
ATOM 9215 C C . ASN B 1 549 ? 28.906 38.469 10.594 1 85.44 549 ASN B C 1
ATOM 9217 O O . ASN B 1 549 ? 29.062 37.906 9.508 1 85.44 549 ASN B O 1
ATOM 9221 N N . LEU B 1 550 ? 27.859 38.438 11.188 1 90.38 550 LEU B N 1
ATOM 9222 C CA . LEU B 1 550 ? 26.734 37.625 10.742 1 90.38 550 LEU B CA 1
ATOM 9223 C C . LEU B 1 550 ? 25.688 38.469 10.016 1 90.38 550 LEU B C 1
ATOM 9225 O O . LEU B 1 550 ? 25.297 39.531 10.516 1 90.38 550 LEU B O 1
ATOM 9229 N N . THR B 1 551 ? 25.422 38.094 8.766 1 92.44 551 THR B N 1
ATOM 9230 C CA . THR B 1 551 ? 24.328 38.719 8.031 1 92.44 551 THR B CA 1
ATOM 9231 C C . THR B 1 551 ? 23 38.031 8.344 1 92.44 551 THR B C 1
ATOM 9233 O O . THR B 1 551 ? 22.906 36.812 8.266 1 92.44 551 THR B O 1
ATOM 9236 N N . VAL B 1 552 ? 22.031 38.781 8.727 1 93.81 552 VAL B N 1
ATOM 9237 C CA . VAL B 1 552 ? 20.766 38.188 9.125 1 93.81 552 VAL B CA 1
ATOM 9238 C C . VAL B 1 552 ? 19.625 38.75 8.266 1 93.81 552 VAL B C 1
ATOM 9240 O O . VAL B 1 552 ? 19.531 39.969 8.062 1 93.81 552 VAL B O 1
ATOM 9243 N N . VAL B 1 553 ? 18.891 37.875 7.656 1 93.5 553 VAL B N 1
ATOM 9244 C CA . VAL B 1 553 ? 17.641 38.188 6.969 1 93.5 553 VAL B CA 1
ATOM 9245 C C . VAL B 1 553 ? 16.469 37.469 7.621 1 93.5 553 VAL B C 1
ATOM 9247 O O . VAL B 1 553 ? 16.406 36.25 7.57 1 93.5 553 VAL B O 1
ATOM 9250 N N . ALA B 1 554 ? 15.562 38.188 8.211 1 93.38 554 ALA B N 1
ATOM 9251 C CA . ALA B 1 554 ? 14.492 37.562 8.977 1 93.38 554 ALA B CA 1
ATOM 9252 C C . ALA B 1 554 ? 13.125 38.062 8.555 1 93.38 554 ALA B C 1
ATOM 9254 O O . ALA B 1 554 ? 12.961 39.281 8.297 1 93.38 554 ALA B O 1
ATOM 9255 N N . ILE B 1 555 ? 12.219 37.156 8.375 1 90.88 555 ILE B N 1
ATOM 9256 C CA . ILE B 1 555 ? 10.82 37.531 8.188 1 90.88 555 ILE B CA 1
ATOM 9257 C C . ILE B 1 555 ? 10.164 37.781 9.547 1 90.88 555 ILE B C 1
ATOM 9259 O O . ILE B 1 555 ? 10.18 36.906 10.414 1 90.88 555 ILE B O 1
ATOM 9263 N N . MET B 1 556 ? 9.617 39 9.742 1 83.88 556 MET B N 1
ATOM 9264 C CA . MET B 1 556 ? 9.047 39.375 11.031 1 83.88 556 MET B CA 1
ATOM 9265 C C . MET B 1 556 ? 7.582 39.781 10.875 1 83.88 556 MET B C 1
ATOM 9267 O O . MET B 1 556 ? 7.195 40.344 9.859 1 83.88 556 MET B O 1
ATOM 9271 N N . HIS B 1 557 ? 6.918 39.406 11.844 1 69.62 557 HIS B N 1
ATOM 9272 C CA . HIS B 1 557 ? 5.531 39.844 11.898 1 69.62 557 HIS B CA 1
ATOM 9273 C C . HIS B 1 557 ? 5.336 40.906 12.977 1 69.62 557 HIS B C 1
ATOM 9275 O O . HIS B 1 557 ? 4.406 41.719 12.898 1 69.62 557 HIS B O 1
ATOM 9281 N N . ASN B 1 558 ? 6.102 40.844 13.953 1 66.25 558 ASN B N 1
ATOM 9282 C CA . ASN B 1 558 ? 5.973 41.75 15.078 1 66.25 558 ASN B CA 1
ATOM 9283 C C . ASN B 1 558 ? 6.824 43 14.891 1 66.25 558 ASN B C 1
ATOM 9285 O O . ASN B 1 558 ? 8.055 42.938 14.867 1 66.25 558 ASN B O 1
ATOM 9289 N N . LEU B 1 559 ? 6.188 44.125 14.867 1 68.31 559 LEU B N 1
ATOM 9290 C CA . LEU B 1 559 ? 6.832 45.406 14.57 1 68.31 559 LEU B CA 1
ATOM 9291 C C . LEU B 1 559 ? 7.664 45.875 15.75 1 68.31 559 LEU B C 1
ATOM 9293 O O . LEU B 1 559 ? 8.586 46.688 15.586 1 68.31 559 LEU B O 1
ATOM 9297 N N . GLU B 1 560 ? 7.301 45.375 16.906 1 67.75 560 GLU B N 1
ATOM 9298 C CA . GLU B 1 560 ? 8.016 45.844 18.078 1 67.75 560 GLU B CA 1
ATOM 9299 C C . GLU B 1 560 ? 9.484 45.438 18.047 1 67.75 560 GLU B C 1
ATOM 9301 O O . GLU B 1 560 ? 10.344 46.125 18.578 1 67.75 560 GLU B O 1
ATOM 9306 N N . LYS B 1 561 ? 9.773 44.469 17.359 1 74.38 561 LYS B N 1
ATOM 9307 C CA . LYS B 1 561 ? 11.125 43.906 17.391 1 74.38 561 LYS B CA 1
ATOM 9308 C C . LYS B 1 561 ? 11.938 44.375 16.188 1 74.38 561 LYS B C 1
ATOM 9310 O O . LYS B 1 561 ? 13.141 44.125 16.109 1 74.38 561 LYS B O 1
ATOM 9315 N N . ILE B 1 562 ? 11.367 45.094 15.461 1 80.19 562 ILE B N 1
ATOM 9316 C CA . ILE B 1 562 ? 11.992 45.531 14.211 1 80.19 562 ILE B CA 1
ATOM 9317 C C . ILE B 1 562 ? 12.992 46.625 14.508 1 80.19 562 ILE B C 1
ATOM 9319 O O . ILE B 1 562 ? 13.898 46.875 13.703 1 80.19 562 ILE B O 1
ATOM 9323 N N . LYS B 1 563 ? 12.922 47.188 15.711 1 75.25 563 LYS B N 1
ATOM 9324 C CA . LYS B 1 563 ? 13.766 48.344 16.062 1 75.25 563 LYS B CA 1
ATOM 9325 C C . LYS B 1 563 ? 15.234 47.938 16.109 1 75.25 563 LYS B C 1
ATOM 9327 O O . LYS B 1 563 ? 16.109 48.781 15.953 1 75.25 563 LYS B O 1
ATOM 9332 N N . HIS B 1 564 ? 15.508 46.719 16.203 1 77.75 564 HIS B N 1
ATOM 9333 C CA . HIS B 1 564 ? 16.891 46.25 16.359 1 77.75 564 HIS B CA 1
ATOM 9334 C C . HIS B 1 564 ? 17.531 45.969 15.016 1 77.75 564 HIS B C 1
ATOM 9336 O O . HIS B 1 564 ? 18.734 45.719 14.945 1 77.75 564 HIS B O 1
ATOM 9342 N N . PHE B 1 565 ? 16.844 46.094 13.953 1 89.25 565 PHE B N 1
ATOM 9343 C CA . PHE B 1 565 ? 17.359 45.781 12.625 1 89.25 565 PHE B CA 1
ATOM 9344 C C . PHE B 1 565 ? 17.922 47.031 11.953 1 89.25 565 PHE B C 1
ATOM 9346 O O . PHE B 1 565 ? 17.562 48.156 12.32 1 89.25 565 PHE B O 1
ATOM 9353 N N . ASP B 1 566 ? 18.828 46.812 10.992 1 86.69 566 ASP B N 1
ATOM 9354 C CA . ASP B 1 566 ? 19.453 47.938 10.266 1 86.69 566 ASP B CA 1
ATOM 9355 C C . ASP B 1 566 ? 18.5 48.5 9.227 1 86.69 566 ASP B C 1
ATOM 9357 O O . ASP B 1 566 ? 18.359 49.719 9.109 1 86.69 566 ASP B O 1
ATOM 9361 N N . PHE B 1 567 ? 17.969 47.562 8.453 1 87.69 567 PHE B N 1
ATOM 9362 C CA . PHE B 1 567 ? 17.062 47.938 7.375 1 87.69 567 PHE B CA 1
ATOM 9363 C C . PHE B 1 567 ? 15.828 47.031 7.352 1 87.69 567 PHE B C 1
ATOM 9365 O O . PHE B 1 567 ? 15.867 45.906 7.852 1 87.69 567 PHE B O 1
ATOM 9372 N N . ILE B 1 568 ? 14.828 47.688 6.84 1 90.94 568 ILE B N 1
ATOM 9373 C CA . ILE B 1 568 ? 13.578 46.938 6.68 1 90.94 568 ILE B CA 1
ATOM 9374 C C . ILE B 1 568 ? 13.18 46.906 5.207 1 90.94 568 ILE B C 1
ATOM 9376 O O . ILE B 1 568 ? 13.25 47.906 4.516 1 90.94 568 ILE B O 1
ATOM 9380 N N . TYR B 1 569 ? 12.945 45.781 4.777 1 91.12 569 TYR B N 1
ATOM 9381 C CA . TYR B 1 569 ? 12.367 45.625 3.447 1 91.12 569 TYR B CA 1
ATOM 9382 C C . TYR B 1 569 ? 10.883 45.281 3.529 1 91.12 569 TYR B C 1
ATOM 9384 O O . TYR B 1 569 ? 10.508 44.281 4.121 1 91.12 569 TYR B O 1
ATOM 9392 N N . LYS B 1 570 ? 10.078 46.094 2.994 1 90.5 570 LYS B N 1
ATOM 9393 C CA . LYS B 1 570 ? 8.633 45.906 2.965 1 90.5 570 LYS B CA 1
ATOM 9394 C C . LYS B 1 570 ? 8.172 45.438 1.587 1 90.5 570 LYS B C 1
ATOM 9396 O O . LYS B 1 570 ? 8.516 46.031 0.572 1 90.5 570 LYS B O 1
ATOM 9401 N N . ILE B 1 571 ? 7.531 44.344 1.597 1 90.25 571 ILE B N 1
ATOM 9402 C CA . ILE B 1 571 ? 6.961 43.812 0.354 1 90.25 571 ILE B CA 1
ATOM 9403 C C . ILE B 1 571 ? 5.539 44.344 0.185 1 90.25 571 ILE B C 1
ATOM 9405 O O . ILE B 1 571 ? 4.652 44.031 0.983 1 90.25 571 ILE B O 1
ATOM 9409 N N . GLU B 1 572 ? 5.352 45.125 -0.802 1 87.38 572 GLU B N 1
ATOM 9410 C CA . GLU B 1 572 ? 4.051 45.719 -1.106 1 87.38 572 GLU B CA 1
ATOM 9411 C C . GLU B 1 572 ? 3.854 45.875 -2.611 1 87.38 572 GLU B C 1
ATOM 9413 O O . GLU B 1 572 ? 4.766 46.281 -3.324 1 87.38 572 GLU B O 1
ATOM 9418 N N . ASP B 1 573 ? 2.695 45.562 -3.139 1 84.81 573 ASP B N 1
ATOM 9419 C CA . ASP B 1 573 ? 2.318 45.688 -4.543 1 84.81 573 ASP B CA 1
ATOM 9420 C C . ASP B 1 573 ? 3.326 45 -5.457 1 84.81 573 ASP B C 1
ATOM 9422 O O . ASP B 1 573 ? 3.783 45.594 -6.441 1 84.81 573 ASP B O 1
ATOM 9426 N N . LYS B 1 574 ? 3.805 43.844 -5.109 1 87.31 574 LYS B N 1
ATOM 9427 C CA . LYS B 1 574 ? 4.668 42.969 -5.895 1 87.31 574 LYS B CA 1
ATOM 9428 C C . LYS B 1 574 ? 6.066 43.562 -6.043 1 87.31 574 LYS B C 1
ATOM 9430 O O . LYS B 1 574 ? 6.84 43.125 -6.902 1 87.31 574 LYS B O 1
ATOM 9435 N N . LYS B 1 575 ? 6.262 44.656 -5.234 1 88.62 575 LYS B N 1
ATOM 9436 C CA . LYS B 1 575 ? 7.586 45.25 -5.203 1 88.62 575 LYS B CA 1
ATOM 9437 C C . LYS B 1 575 ? 8.172 45.219 -3.795 1 88.62 575 LYS B C 1
ATOM 9439 O O . LYS B 1 575 ? 7.461 44.938 -2.824 1 88.62 575 LYS B O 1
ATOM 9444 N N . ILE B 1 576 ? 9.492 45.406 -3.748 1 91.44 576 ILE B N 1
ATOM 9445 C CA . ILE B 1 576 ? 10.195 45.438 -2.469 1 91.44 576 ILE B CA 1
ATOM 9446 C C . ILE B 1 576 ? 10.75 46.844 -2.238 1 91.44 576 ILE B C 1
ATOM 9448 O O . ILE B 1 576 ? 11.477 47.375 -3.076 1 91.44 576 ILE B O 1
ATOM 9452 N N . LYS B 1 577 ? 10.328 47.438 -1.157 1 88.75 577 LYS B N 1
ATOM 9453 C CA . LYS B 1 577 ? 10.781 48.781 -0.829 1 88.75 577 LYS B CA 1
ATOM 9454 C C . LYS B 1 577 ? 11.602 48.781 0.458 1 88.75 577 LYS B C 1
ATOM 9456 O O . LYS B 1 577 ? 11.234 48.125 1.436 1 88.75 577 LYS B O 1
ATOM 9461 N N . ARG B 1 578 ? 12.711 49.438 0.362 1 88.94 578 ARG B N 1
ATOM 9462 C CA . ARG B 1 578 ? 13.539 49.594 1.553 1 88.94 578 ARG B CA 1
ATOM 9463 C C . ARG B 1 578 ? 13.047 50.781 2.396 1 88.94 578 ARG B C 1
ATOM 9465 O O . ARG B 1 578 ? 12.859 51.875 1.886 1 88.94 578 ARG B O 1
ATOM 9472 N N . ILE B 1 579 ? 12.773 50.406 3.648 1 85 579 ILE B N 1
ATOM 9473 C CA . ILE B 1 579 ? 12.305 51.438 4.562 1 85 579 ILE B CA 1
ATOM 9474 C C . ILE B 1 579 ? 13.227 51.5 5.773 1 85 579 ILE B C 1
ATOM 9476 O O . ILE B 1 579 ? 13.758 50.469 6.223 1 85 579 ILE B O 1
ATOM 9480 N N . GLY B 1 580 ? 13.578 52.719 6.188 1 78.06 580 GLY B N 1
ATOM 9481 C CA . GLY B 1 580 ? 14.328 52.875 7.426 1 78.06 580 GLY B CA 1
ATOM 9482 C C . GLY B 1 580 ? 13.508 52.531 8.664 1 78.06 580 GLY B C 1
ATOM 9483 O O . GLY B 1 580 ? 12.281 52.625 8.641 1 78.06 580 GLY B O 1
ATOM 9484 N N . VAL B 1 581 ? 14.133 52.062 9.648 1 75.31 581 VAL B N 1
ATOM 9485 C CA . VAL B 1 581 ? 13.477 51.656 10.891 1 75.31 581 VAL B CA 1
ATOM 9486 C C . VAL B 1 581 ? 12.695 52.844 11.469 1 75.31 581 VAL B C 1
ATOM 9488 O O . VAL B 1 581 ? 11.617 52.656 12.031 1 75.31 581 VAL B O 1
ATOM 9491 N N . ASP B 1 582 ? 13.164 54.031 11.211 1 66 582 ASP B N 1
ATOM 9492 C CA . ASP B 1 582 ? 12.562 55.219 11.75 1 66 582 ASP B CA 1
ATOM 9493 C C . ASP B 1 582 ? 11.273 55.594 11.008 1 66 582 ASP B C 1
ATOM 9495 O O . ASP B 1 582 ? 10.398 56.25 11.555 1 66 582 ASP B O 1
ATOM 9499 N N . GLU B 1 583 ? 11.203 55.062 9.852 1 65.31 583 GLU B N 1
ATOM 9500 C CA . GLU B 1 583 ? 10.055 55.438 9.031 1 65.31 583 GLU B CA 1
ATOM 9501 C C . GLU B 1 583 ? 8.828 54.594 9.391 1 65.31 583 GLU B C 1
ATOM 9503 O O . GLU B 1 583 ? 7.707 54.938 9.016 1 65.31 583 GLU B O 1
ATOM 9508 N N . LEU B 1 584 ? 8.977 53.531 9.938 1 61.75 584 LEU B N 1
ATOM 9509 C CA . LEU B 1 584 ? 7.824 52.75 10.344 1 61.75 584 LEU B CA 1
ATOM 9510 C C . LEU B 1 584 ? 7.164 53.344 11.586 1 61.75 584 LEU B C 1
ATOM 9512 O O . LEU B 1 584 ? 6.039 52.969 11.93 1 61.75 584 LEU B O 1
ATOM 9516 N N . LYS B 1 585 ? 7.777 54.312 12.367 1 49.16 585 LYS B N 1
ATOM 9517 C CA . LYS B 1 585 ? 7.137 55.062 13.461 1 49.16 585 LYS B CA 1
ATOM 9518 C C . LYS B 1 585 ? 6.125 56.062 12.922 1 49.16 585 LYS B C 1
ATOM 9520 O O . LYS B 1 585 ? 6.41 56.781 11.961 1 49.16 585 LYS B O 1
#

InterPro domains:
  IPR003439 ABC transporter-like, ATP-binding domain [PF00005] (385-530)
  IPR003439 ABC transporter-like, ATP-binding domain [PS50893] (363-584)
  IPR003593 AAA+ ATPase domain [SM00382] (393-580)
  IPR027417 P-loop containing nucleoside triphosphate hydrolase [G3DSA:3.40.50.300] (349-584)
  IPR027417 P-loop containing nucleoside triphosphate hydrolase [SSF52540] (381-580)
  IPR036640 ABC transporter type 1, transmembrane domain superfamily [G3DSA:1.20.1560.10] (40-348)
  IPR036640 ABC transporter type 1, transmembrane domain superfamily [SSF90123] (46-331)
  IPR039421 Type 1 protein exporter [PTHR24221] (76-580)

Solvent-accessible surface area (backbone atoms only — not comparable to full-atom values): 60772 Å² total; per-residue (Å²): 118,83,77,50,62,74,44,41,63,62,32,39,52,46,44,43,51,49,42,55,54,63,74,40,62,77,47,50,63,50,48,50,48,49,49,44,42,63,56,33,58,67,34,64,70,31,31,51,39,47,53,50,36,52,49,46,39,41,51,39,37,45,49,52,52,50,44,32,48,50,49,18,53,36,45,51,26,47,59,65,66,42,88,58,37,65,59,47,49,53,53,48,50,52,51,54,49,52,38,51,51,49,52,45,53,37,51,49,44,50,46,44,40,39,35,53,39,27,28,49,41,26,32,51,46,46,43,54,55,61,70,39,56,62,59,56,56,79,74,36,58,63,67,56,54,51,48,38,29,51,49,32,13,50,20,53,29,49,45,52,45,42,46,64,69,44,51,45,45,41,51,29,40,54,53,40,51,24,52,49,38,25,72,73,71,34,58,69,58,12,52,50,49,51,51,53,52,51,51,50,53,50,54,49,51,54,54,49,64,66,47,49,60,58,51,52,54,50,51,51,47,50,51,50,48,51,49,51,50,48,42,48,55,68,36,40,58,61,30,56,55,52,68,39,52,66,58,54,36,48,54,52,29,52,52,37,43,50,47,30,50,54,50,41,57,55,47,53,49,49,49,57,49,44,50,48,51,48,47,48,50,48,54,54,50,47,50,52,48,50,43,51,65,71,46,48,92,71,57,48,46,34,57,51,46,23,54,54,47,52,52,51,54,50,48,58,48,57,64,46,48,62,56,48,53,48,53,41,52,52,25,50,50,48,32,54,57,46,69,43,71,54,59,74,52,45,74,68,70,72,69,78,81,70,80,75,73,63,74,78,45,80,66,61,62,55,77,76,92,73,50,38,41,35,36,46,48,31,47,43,84,94,39,28,58,63,23,52,50,78,44,48,69,33,39,36,36,34,35,37,59,62,90,87,54,40,70,68,56,50,54,33,47,72,55,49,56,45,91,52,89,38,53,38,26,52,64,81,39,72,60,88,51,46,80,32,47,35,77,39,51,24,75,38,50,62,76,64,62,39,51,64,36,27,46,47,55,54,46,34,55,82,36,85,78,64,49,72,64,58,51,51,52,52,26,49,68,47,68,42,38,64,66,40,54,69,37,98,51,23,54,66,25,64,24,31,66,53,24,65,71,42,53,66,33,58,42,30,51,50,51,51,49,28,41,57,72,63,66,32,48,31,36,39,31,37,45,48,58,75,61,37,56,67,74,60,43,52,52,34,47,52,50,59,69,64,36,65,74,37,17,36,42,32,43,49,86,59,72,83,65,46,72,79,35,66,39,30,37,37,49,53,94,34,29,56,42,82,40,55,57,72,66,78,105,117,83,79,52,61,75,45,40,62,60,32,38,51,46,44,42,51,49,43,52,57,63,73,41,62,77,48,49,64,52,48,50,49,49,49,45,43,64,56,33,57,67,35,64,70,31,31,51,41,48,54,51,37,50,49,47,39,40,50,41,37,44,50,52,52,49,43,32,48,48,51,18,53,36,47,52,26,47,58,65,67,42,89,58,36,65,60,48,50,53,52,47,51,52,52,54,50,51,39,52,52,50,51,46,52,36,50,49,44,50,45,44,41,38,34,53,39,27,29,48,41,28,32,52,46,45,46,54,56,59,70,39,57,62,60,56,57,80,75,35,58,62,67,56,55,51,47,37,30,51,50,33,13,48,21,53,28,49,44,51,46,42,46,66,68,44,51,47,44,42,50,30,38,56,53,40,51,24,52,49,37,26,71,74,72,34,59,68,59,11,54,49,48,49,51,54,51,50,51,47,53,50,53,49,52,55,54,49,64,65,47,49,59,58,51,53,54,51,51,51,48,51,51,49,48,51,49,52,51,47,43,48,56,68,37,39,58,61,30,55,58,52,68,39,53,66,57,53,36,48,56,51,28,52,52,36,44,51,47,32,50,54,49,38,55,55,47,54,50,48,49,58,49,42,51,48,52,47,47,48,52,48,54,54,49,48,52,52,48,49,42,52,65,70,46,47,93,72,59,47,46,34,58,51,47,22,53,54,44,54,53,51,54,49,49,60,50,57,64,46,46,63,57,48,50,48,54,41,54,52,25,51,51,47,32,54,58,46,68,43,72,54,60,74,54,44,74,68,69,71,70,77,78,70,78,72,75,62,73,79,46,80,68,61,61,54,78,75,92,73,48,39,41,37,36,47,47,30,46,42,84,94,39,27,58,63,22,51,50,77,43,49,69,32,39,34,36,34,36,36,59,60,89,87,54,41,69,70,55,49,53,33,46,73,56,48,54,45,90,52,88,36,53,39,26,50,63,82,38,73,59,88,50,46,79,32,48,34,79,41,52,24,74,38,50,63,76,64,61,40,51,64,36,28,46,47,55,53,46,34,56,81,37,85,76,65,48,71,65,58,50,52,51,53,26,48,67,46,69,42,38,65,65,40,55,67,38,98,51,23,54,65,24,65,25,31,68,52,22,65,71,42,53,68,33,59,43,30,51,50,51,51,50,29,39,57,72,63,66,33,48,31,36,38,31,37,45,48,60,74,61,37,56,68,74,60,42,52,52,34,48,54,50,59,70,63,36,65,74,36,17,35,43,30,42,48,87,60,71,82,66,46,71,78,36,69,37,30,37,38,49,54,93,33,29,53,42,82,39,55,56,72,66,78,107

Organism: NCBI:txid646526

Foldseek 3Di:
DVVVPVCVVLVVVVVVLVVVVPPVPVPLVVLLVVLCCVQQPVDPLSVVLQVLLLVLLLVLLLLVLVLLLLVLVLVVCVVVVHPCNVVSVVVSVVSVVVSVVSVVVSVVSLVVSLVVQLVVQLVVLVVVVVVAFPVLCVVDPPVVSVVLSNLLSVLSSLSSCLVSPFVSNLVSLLVSLLVSLCVLPNVVLSVLSNVLLVVLLVVLVVLLVVLPVLVSVLVSLVVVLVVLVVVCVVCVVVCVVVVCVVVSVVVSVVSVVVSVVSVVVSCVCVVVLVVSLVVSVVSLVVSLVCCCVVVVVDDDSSSSSSSVSSSVVSSVSSSCSSVSVVSSVVSSSSNVVSSPSPVVPVVVPVPDPPPPPPVVPPLPLDDALDFKKKKFQWDDDQQAGGAIDMFTFQFFEEEEEDPPSCPVVVVCVQLCSDPTPIFIDRVRHTDDDSVNCVLQEQEDAPQQFADQFFLLCRLCPPPVPDDPVLLCVLCVQLVLQVVQCPPPNRRRDGLHGRSPVDDLQNRLSSSVSSRVSSVHQEYEEECSRVRHDPVSVVSNCVSQSPPRRHHYYYYDDDLVPCLSGQWYWYRDSNYIDIDGNVVVD/DVVVPVCVVLVCVVVVLVVVVVPVPVPLVVLLVVLCCPQQPVDPLSVVLQVLLLVLLLVLLLLVLVLLLLVLVLVVCVVVVHPCNVVSVVVSVVSVVVSVVSVVVNVVSLVVSLVVQLVVQLVVLVVVVVVAFPVLCVVDPPVVSVVLSNLLSVLSSLSSCLVSPFVSNLVSLLVSLLVSLCVLPNNVLSVLSNVLLVVLLVVLVVLLVVLPVLVSVLVSLVVVLVVLVVVCVVCVVVCVVVVCVVVSVVVSVVSVVVSVVSVVVSCVCVVVVVVSLVVSVVSLVVSLVCCCVVVVVDDDSSSSSSSVSSSVVSSVSSSCSSVSVVSSVVSSSSNVVSSPSPVVPVVVPPPDPPDPPPPVPPLPLDDALDFKKKKFQWDDDQQAGGAIDMFTFQFFEEEEEDPPSCPVVVVCVQLCSDPTPIFIDRVRHTDDDSVNCVLQEQEDAPQQFADQFFLLCRLCPPPVPDDPVLLCVLCVQLVLQVVQCPPPNRRRDGLHGRSPVDDLQNRLSSSVSSRVSSVHQEYEEECSRVRHDPVSVVSNCVSQSPPRRHHYYYYDDDLVPCLSGQWYWYRDSSYIDIDGNVVVD

Secondary structure (DSSP, 8-state):
-TTSSHHHHHHHHHHHHHHHHHHTTTHHHHHHHHHIIIIIISSHHHHHHHHHHHHHHHHHHHHHHHHHHHHHHHHHHHHTT-TTHHHHHHHHHHHHHHHHHHHHHHHHHHHHHHHHHHHHHHHHHHHHHHHS-TTHHHHS-HHHHHHHHHHHHHHHHHHHHHIIIIIHHHHHHHHHHHHHHHHHT-HHHHHHHHHHHHHHHHHHHHHHHHHHHHHHHHHHHHHHHHHHHHHHHHTHHHHHHHT-HHHHHHHHHHHHHHHHHHHHHHHTHHHHHHHHHHHHHHHHHHHHHHHHHHTGGG--HHHHHHHHHHHHHHHHHHHTHHHHHHHHHHHHHHHHHHH-SSTTTTTTS---STT-SS--S---------SEEEEEEEEETTTEEEEEEEEETT-EEEEEE-TTSSHHHHHHHHTT-S--S-EEEETTEEP--GGGTGGGEEEE-SS----SSBHHHHHHTT-TT--HHHHHHHHHHTT-HHHHHTSTTGGG-B--GGGTTS-HHHHHHHHHHHHHHTT-SEEEEESTTTTS-HHHHHHHHHHHHH-TT-EEEEE---GGGGGG-SEEEEEETTEEEEE-GGGG-/-TTSSHHHHHHHHHHHHHHHHHHTTTHHHHHHHHHIIIIIISSHHHHHHHHHHHHHHHHHHHHHHHHHHHHHHHHHHHHTT-TTHHHHHHHHHHHHHHHHHHHHHHHHHHHHHHHHHHHHHHHHHHHHHHHS-TTHHHHS-HHHHHHHHHHHHHHHHHHHHHIIIIIHHHHHHHHHHHHHHHHHT-HHHHHHHHHHHHHHHHHHHHHHHHHHHHHHHHHHHHHHHHHHHHHHHHTHHHHHHHT-HHHHHHHHHHHHHHHHHHHHHHHTHHHHHHHHHHHHHHHHHHHHHHHHHHTGGG--HHHHHHHHHHHHHHHHHHHTHHHHHHHHHHHHHHHHHHH-SSTTTTTSS---STT-SS--S---------SEEEEEEEEETTTEEEEEEEEETT-EEEEEE-TTSSHHHHHHHHTT-S--S-EEEETTEEP--GGGTGGGEEEE-SS----SSBHHHHHHTT-TT--HHHHHHHHHHTT-HHHHHTSTTGGG-B--GGGTTS-HHHHHHHHHHHHHHTT-SEEEEESTTTTS-HHHHHHHHHHHHH-TT-EEEEE---GGGGGG-SEEEEEETTEEEEE-GGGG-